Protein AF-A0A1G1C5P6-F1 (afdb_monomer)

Solvent-accessible surface area (backbone atoms only — not comparable to full-atom values): 66734 Å² total; per-residue (Å²): 137,84,88,81,88,84,90,76,92,69,56,68,65,59,55,48,50,51,55,52,65,64,66,59,91,81,88,76,82,67,42,72,49,73,50,59,59,62,65,49,85,81,45,75,54,51,42,38,51,69,53,84,15,24,36,21,50,72,82,32,62,38,66,50,17,32,40,46,58,83,49,36,78,94,44,70,68,44,43,50,50,40,38,73,39,43,38,32,29,39,50,41,81,46,70,48,58,63,30,58,76,69,71,51,58,66,70,58,53,54,52,51,49,57,41,37,76,52,35,24,28,36,29,39,22,52,23,69,67,45,69,44,34,61,59,54,43,71,83,37,68,84,37,44,22,11,19,70,84,71,42,72,30,86,87,68,36,60,35,75,74,33,63,69,59,50,52,54,49,44,52,35,44,32,52,54,26,53,72,46,50,78,41,36,43,48,48,28,34,32,47,39,79,54,61,65,59,56,51,68,44,58,52,33,71,69,45,42,52,50,49,37,50,54,51,36,66,74,47,72,35,60,69,51,40,19,66,67,54,74,54,81,56,90,48,68,87,63,54,68,80,73,79,61,95,56,83,26,47,57,42,34,51,48,32,51,49,53,34,48,46,47,54,51,39,50,30,52,54,40,52,38,30,40,75,50,20,72,40,42,41,35,31,35,38,49,43,69,72,45,43,81,65,26,38,51,62,72,84,60,44,68,82,45,36,49,32,46,28,34,72,38,66,44,71,84,38,51,54,58,41,47,48,41,22,39,45,14,63,70,68,28,29,24,8,38,31,31,28,50,21,48,45,70,30,59,60,45,55,54,48,47,41,34,69,46,22,36,46,26,40,44,22,31,36,16,51,38,5,17,80,87,40,79,88,45,35,17,26,15,28,50,83,58,84,49,44,71,42,45,57,44,27,52,44,49,29,32,56,51,35,39,59,69,67,57,35,57,59,50,42,69,34,41,69,54,82,40,43,33,34,38,44,40,24,63,50,14,37,38,59,38,32,81,65,30,38,59,52,47,54,39,21,46,50,50,48,43,45,30,64,22,48,41,61,39,65,25,30,91,88,63,39,79,69,60,78,70,33,52,30,38,38,41,19,27,39,22,19,23,40,45,73,69,57,54,51,51,53,51,51,33,45,74,73,69,30,29,39,38,40,28,63,53,42,51,49,16,29,69,35,57,40,77,51,65,60,85,81,48,66,75,60,67,32,49,52,76,71,40,87,35,43,41,38,25,51,83,92,43,77,32,66,40,47,91,87,14,54,36,20,38,33,69,80,58,96,89,46,45,72,61,25,27,35,68,53,55,96,93,51,92,65,66,46,34,27,19,36,35,28,79,95,69,36,31,38,42,37,16,39,62,64,4,49,52,60,39,47,87,55,43,58,69,45,51,57,45,60,77,70,44,96,63,82,84,72,80,73,73,88,72,87,34,72,78,73,67,90,85,67,48,83,68,51,51,57,50,52,52,49,43,49,53,34,48,49,53,53,46,46,56,56,47,53,58,38,44,78,71,77,46,72,37,54,52,43,67,44,95,58,74,60,67,49,37,55,39,51,50,52,30,38,36,96,49,28,39,40,38,40,39,30,42,62,39,56,34,88,81,35,54,62,71,54,79,80,71,57,61,82,82,63,81,59,74,68,51,59,90,60,41,38,43,66,39,65,56,43,31,39,39,32,60,51,60,93,75,44,64,95,63,61,48,34,32,38,55,51,56,48,42,77,57,89,62,14,31,35,14,54,58,44,80,44,73,67,49,79,53,73,60,88,94,47,39,34,39,35,38,63,42,64,70,40,52,41,62,53,42,34,37,39,24,56,55,44,73,65,45,44,5,25,28,30,63,44,31,59,48,48,44,39,39,74,38,48,37,39,35,34,40,34,35,34,32,78,58,69,47,69,42,36,34,32,52,47,65,78,64,68,72,70,64,76,73,53,73,48,78,51,76,36,50,43,58,35,78,48,76,51,79,43,80,44,63,39,39,64,80,48,72,62,42,79,39,43,37,28,27,34,36,47,43,97,88,72,45,76,42,57,18,55,70,43,62,36,31,34,42,59,81,59,46,78,48,53,37,58,90,72,30,46,45,48,70,30,83,72,86,55,69,37,70,48,32,44,35,39,31,44,86,55,87,75,36,34,33,45,38,33,43,29,60,41,71,35,82,68,42,48,42,83,52,38,61,47,76,47,73,34,85,63,61,51,61,50,68,49,70,34,45,27,37,66,52,94,77,73,58,44,76,44,59,25,27,40,35,39,36,36,40,38,34,51,84,90,22,72,38,78,44,79,48,75,42,69,31,32,45,36,29,45,44,34,68,49,80,46,76,42,67,51,78,61,96,70,92,56,96,67,65,50,78,42,42,24,47,34,40,35,32,82,47,32,31,40,36,34,40,45,51,105,79,36,35,50,62,40,35,35,51,40,57,52,32,62,73,79,76,50,94,80,65,73,44,48,24,39,43,46,46,68,43,84,88,43,52,34,26,80,75,46,73,48,77,54,99,60,30,19,28,42,32,29,39,33,40,45,87,83,68,48,72,31,37,38,40,36,36,39,36,59,94,40,65,42,43,38,36,40,33,48,39,85,45,92,53,60,45,59,75,95,51,28,48,39,41,44,27,44,32,59,54,38,96,87,57,52,77,46,33,35,35,38,39,36,29,70,94,44,75,42,77,38,53,64,92,48,79,67,50,74,38,38,64,90,44,39,53,48,60,46,37,35,41,30,29,64,83,78,32,33,26,40,37,41,36,54,46,56,80,21,56,47,32,40,38,42,44,68,64,99,76,38,38,35,47,31,42,28,41,35,34,86,37,48,48,48,66,30,38,39,37,38,35,66,50,82,45,62,76,75,54,50,59,65,51,44,55,60,49,64,77,60,58,133

Nearest PDB structures (foldseek):
  7p4l-assembly1_A  TM=2.542E-01  e=1.801E-04  metagenome
  7p4l-assembly1_C  TM=2.349E-01  e=2.189E-04  metagenome
  3pvm-assembly2_D  TM=1.755E-01  e=1.174E-05  Naja kaouthia
  7p4l-assembly1_B  TM=2.351E-01  e=1.801E-04  metagenome
  8ayh-assembly1_B  TM=1.623E-01  e=9.658E-06  Naja kaouthia

Structure (mmCIF, N/CA/C/O backbone):
data_AF-A0A1G1C5P6-F1
#
_entry.id   AF-A0A1G1C5P6-F1
#
loop_
_atom_site.group_PDB
_atom_site.id
_atom_site.type_symbol
_atom_site.label_atom_id
_atom_site.label_alt_id
_atom_site.label_comp_id
_atom_site.label_asym_id
_atom_site.label_entity_id
_atom_site.label_seq_id
_atom_site.pdbx_PDB_ins_code
_atom_site.Cartn_x
_atom_site.Cartn_y
_atom_site.Cartn_z
_atom_site.occupancy
_atom_site.B_iso_or_equiv
_atom_site.auth_seq_id
_atom_site.auth_comp_id
_atom_site.auth_asym_id
_atom_site.auth_atom_id
_atom_site.pdbx_PDB_model_num
ATOM 1 N N . MET A 1 1 ? -34.259 -22.266 -32.480 1.00 31.84 1 MET A N 1
ATOM 2 C CA . MET A 1 1 ? -35.676 -22.648 -32.682 1.00 31.84 1 MET A CA 1
ATOM 3 C C . MET A 1 1 ? -36.553 -21.542 -32.116 1.00 31.84 1 MET A C 1
ATOM 5 O O . MET A 1 1 ? -36.290 -21.105 -31.007 1.00 31.84 1 MET A O 1
ATOM 9 N N . LYS A 1 2 ? -37.512 -21.029 -32.895 1.00 40.72 2 LYS A N 1
ATOM 10 C CA . LYS A 1 2 ? -38.479 -20.007 -32.448 1.00 40.72 2 LYS A CA 1
ATOM 11 C C . LYS A 1 2 ? -39.647 -20.665 -31.706 1.00 40.72 2 LYS A C 1
ATOM 13 O O . LYS A 1 2 ? -40.030 -21.768 -32.091 1.00 40.72 2 LYS A O 1
ATOM 18 N N . PRO A 1 3 ? -40.347 -19.894 -30.862 1.00 43.19 3 PRO A N 1
ATOM 19 C CA . PRO A 1 3 ? -41.791 -19.818 -31.011 1.00 43.19 3 PRO A CA 1
ATOM 20 C C . PRO A 1 3 ? -42.273 -18.396 -31.316 1.00 43.19 3 PRO A C 1
ATOM 22 O O . PRO A 1 3 ? -41.646 -17.390 -30.988 1.00 43.19 3 PRO A O 1
ATOM 25 N N . LYS A 1 4 ? -43.384 -18.376 -32.052 1.00 48.78 4 LYS A N 1
ATOM 26 C CA . LYS A 1 4 ? -44.119 -17.240 -32.606 1.00 48.78 4 LYS A CA 1
ATOM 27 C C . LYS A 1 4 ? -45.301 -16.871 -31.694 1.00 48.78 4 LYS A C 1
ATOM 29 O O . LYS A 1 4 ? -45.971 -17.765 -31.199 1.00 48.78 4 LYS A O 1
ATOM 34 N N . ASN A 1 5 ? -45.612 -15.571 -31.707 1.00 49.47 5 ASN A N 1
ATOM 35 C CA . ASN A 1 5 ? -46.933 -14.927 -31.621 1.00 49.47 5 ASN A CA 1
ATOM 36 C C . ASN A 1 5 ? -47.697 -14.898 -30.283 1.00 49.47 5 ASN A C 1
ATOM 38 O O . ASN A 1 5 ? -48.315 -15.880 -29.898 1.00 49.47 5 ASN A O 1
ATOM 42 N N . ALA A 1 6 ? -47.859 -13.687 -29.739 1.00 34.88 6 ALA A N 1
ATOM 43 C CA . ALA A 1 6 ? -49.161 -13.011 -29.640 1.00 34.88 6 ALA A CA 1
ATOM 44 C C . ALA A 1 6 ? -48.934 -11.508 -29.399 1.00 34.88 6 ALA A C 1
ATOM 46 O O . ALA A 1 6 ? -48.131 -11.122 -28.554 1.00 34.88 6 ALA A O 1
ATOM 47 N N . GLY A 1 7 ? -49.591 -10.666 -30.197 1.00 35.81 7 GLY A N 1
ATOM 48 C CA . GLY A 1 7 ? -49.490 -9.214 -30.110 1.00 35.81 7 GLY A CA 1
ATOM 49 C C . GLY A 1 7 ? -50.412 -8.628 -29.045 1.00 35.81 7 GLY A C 1
ATOM 50 O O . GLY A 1 7 ? -51.562 -9.037 -28.922 1.00 35.81 7 GLY A O 1
ATOM 51 N N . LEU A 1 8 ? -49.912 -7.608 -28.354 1.00 35.44 8 LEU A N 1
ATOM 52 C CA . LEU A 1 8 ? -50.700 -6.563 -27.711 1.00 35.44 8 LEU A CA 1
ATOM 53 C C . LEU A 1 8 ? -49.978 -5.243 -27.988 1.00 35.44 8 LEU A C 1
ATOM 55 O O . LEU A 1 8 ? -48.808 -5.072 -27.648 1.00 35.44 8 LEU A O 1
ATOM 59 N N . GLY A 1 9 ? -50.658 -4.358 -28.713 1.00 43.28 9 GLY A N 1
ATOM 60 C CA . GLY A 1 9 ? -50.133 -3.064 -29.121 1.00 43.28 9 GLY A CA 1
ATOM 61 C C . GLY A 1 9 ? -49.987 -2.129 -27.927 1.00 43.28 9 GLY A C 1
ATOM 62 O O . GLY A 1 9 ? -50.977 -1.634 -27.400 1.00 43.28 9 GLY A O 1
ATOM 63 N N . LEU A 1 10 ? -48.743 -1.843 -27.557 1.00 35.47 10 LEU A N 1
ATOM 64 C CA . LEU A 1 10 ? -48.368 -0.618 -26.863 1.00 35.47 10 LEU A CA 1
ATOM 65 C C . LEU A 1 10 ? -47.739 0.307 -27.902 1.00 35.47 10 LEU A C 1
ATOM 67 O O . LEU A 1 10 ? -46.839 -0.100 -28.640 1.00 35.47 10 LEU A O 1
ATOM 71 N N . SER A 1 11 ? -48.255 1.532 -28.013 1.00 45.22 11 SER A N 1
ATOM 72 C CA . SER A 1 11 ? -47.721 2.515 -28.952 1.00 45.22 11 SER A CA 1
ATOM 73 C C . SER A 1 11 ? -46.235 2.730 -28.657 1.00 45.22 11 SER A C 1
ATOM 75 O O . SER A 1 11 ? -45.830 2.900 -27.504 1.00 45.22 11 SER A O 1
ATOM 77 N N . ALA A 1 12 ? -45.410 2.732 -29.706 1.00 43.66 12 ALA A N 1
ATOM 78 C CA . ALA A 1 12 ? -43.972 2.954 -29.586 1.00 43.66 12 ALA A CA 1
ATOM 79 C C . ALA A 1 12 ? -43.649 4.261 -28.840 1.00 43.66 12 ALA A C 1
ATOM 81 O O . ALA A 1 12 ? -42.602 4.349 -28.222 1.00 43.66 12 ALA A O 1
ATOM 82 N N . VAL A 1 13 ? -44.569 5.233 -28.818 1.00 46.94 13 VAL A N 1
ATOM 83 C CA . VAL A 1 13 ? -44.444 6.500 -28.083 1.00 46.94 13 VAL A CA 1
ATOM 84 C C . VAL A 1 13 ? -44.625 6.326 -26.568 1.00 46.94 13 VAL A C 1
ATOM 86 O O . VAL A 1 13 ? -43.907 6.971 -25.814 1.00 46.94 13 VAL A O 1
ATOM 89 N N . ALA A 1 14 ? -45.498 5.426 -26.099 1.00 48.53 14 ALA A N 1
ATOM 90 C CA . ALA A 1 14 ? -45.617 5.114 -24.670 1.00 48.53 14 ALA A CA 1
ATOM 91 C C . ALA A 1 14 ? -44.413 4.303 -24.170 1.00 48.53 14 ALA A C 1
ATOM 93 O O . ALA A 1 14 ? -43.923 4.553 -23.073 1.00 48.53 14 ALA A O 1
ATOM 94 N N . LEU A 1 15 ? -43.878 3.399 -25.003 1.00 47.44 15 LEU A N 1
ATOM 95 C CA . LEU A 1 15 ? -42.649 2.669 -24.690 1.00 47.44 15 LEU A CA 1
ATOM 96 C C . LEU A 1 15 ? -41.416 3.584 -24.751 1.00 47.44 15 LEU A C 1
ATOM 98 O O . LEU A 1 15 ? -40.534 3.431 -23.920 1.00 47.44 15 LEU A O 1
ATOM 102 N N . LEU A 1 16 ? -41.362 4.567 -25.663 1.00 41.38 16 LEU A N 1
ATOM 103 C CA . LEU A 1 16 ? -40.288 5.569 -25.707 1.00 41.38 16 LEU A CA 1
ATOM 104 C C . LEU A 1 16 ? -40.400 6.580 -24.559 1.00 41.38 16 LEU A C 1
ATOM 106 O O . LEU A 1 16 ? -39.375 6.992 -24.039 1.00 41.38 16 LEU A O 1
ATOM 110 N N . ALA A 1 17 ? -41.609 6.947 -24.122 1.00 40.75 17 ALA A N 1
ATOM 111 C CA . ALA A 1 17 ? -41.813 7.800 -22.951 1.00 40.75 17 ALA A CA 1
ATOM 112 C C . ALA A 1 17 ? -41.510 7.056 -21.639 1.00 40.75 17 ALA A C 1
ATOM 114 O O . ALA A 1 17 ? -40.898 7.645 -20.758 1.00 40.75 17 ALA A O 1
ATOM 115 N N . MET A 1 18 ? -41.822 5.757 -21.527 1.00 40.06 18 MET A N 1
ATOM 116 C CA . MET A 1 18 ? -41.350 4.915 -20.416 1.00 40.06 18 MET A CA 1
ATOM 117 C C . MET A 1 18 ? -39.839 4.654 -20.492 1.00 40.06 18 MET A C 1
ATOM 119 O O . MET A 1 18 ? -39.171 4.717 -19.472 1.00 40.06 18 MET A O 1
ATOM 123 N N . LEU A 1 19 ? -39.259 4.436 -21.677 1.00 39.12 19 LEU A N 1
ATOM 124 C CA . LEU A 1 19 ? -37.811 4.240 -21.843 1.00 39.12 19 LEU A CA 1
ATOM 125 C C . LEU A 1 19 ? -37.006 5.538 -21.704 1.00 39.12 19 LEU A C 1
ATOM 127 O O . LEU A 1 19 ? -35.823 5.456 -21.390 1.00 39.12 19 LEU A O 1
ATOM 131 N N . MET A 1 20 ? -37.609 6.714 -21.911 1.00 36.97 20 MET A N 1
ATOM 132 C CA . MET A 1 20 ? -36.969 8.012 -21.664 1.00 36.97 20 MET A CA 1
ATOM 133 C C . MET A 1 20 ? -37.225 8.538 -20.246 1.00 36.97 20 MET A C 1
ATOM 135 O O . MET A 1 20 ? -36.315 9.127 -19.674 1.00 36.97 20 MET A O 1
ATOM 139 N N . ALA A 1 21 ? -38.372 8.242 -19.623 1.00 32.19 21 ALA A N 1
ATOM 140 C CA . ALA A 1 21 ? -38.602 8.514 -18.198 1.00 32.19 21 ALA A CA 1
ATOM 141 C C . ALA A 1 21 ? -37.854 7.536 -17.266 1.00 32.19 21 ALA A C 1
ATOM 143 O O . ALA A 1 21 ? -37.661 7.844 -16.099 1.00 32.19 21 ALA A O 1
ATOM 144 N N . VAL A 1 22 ? -37.374 6.395 -17.782 1.00 33.56 22 VAL A N 1
ATOM 145 C CA . VAL A 1 22 ? -36.497 5.441 -17.066 1.00 33.56 22 VAL A CA 1
ATOM 146 C C . VAL A 1 22 ? -35.015 5.594 -17.476 1.00 33.56 22 VAL A C 1
ATOM 148 O O . VAL A 1 22 ? -34.148 4.878 -16.982 1.00 33.56 22 VAL A O 1
ATOM 151 N N . ARG A 1 23 ? -34.666 6.562 -18.343 1.00 34.47 23 ARG A N 1
ATOM 152 C CA . ARG A 1 23 ? -33.266 6.850 -18.741 1.00 34.47 23 ARG A CA 1
ATOM 153 C C . ARG A 1 23 ? -32.681 8.160 -18.212 1.00 34.47 23 ARG A C 1
ATOM 155 O O . ARG A 1 23 ? -31.549 8.489 -18.557 1.00 34.47 23 ARG A O 1
ATOM 162 N N . GLY A 1 24 ? -33.380 8.854 -17.324 1.00 32.56 24 GLY A N 1
ATOM 163 C CA . GLY A 1 24 ? -32.804 9.905 -16.488 1.00 32.56 24 GLY A CA 1
ATOM 164 C C . GLY A 1 24 ? -33.098 9.584 -15.029 1.00 32.56 24 GLY A C 1
ATOM 165 O O . GLY A 1 24 ? -34.259 9.606 -14.651 1.00 32.56 24 GLY A O 1
ATOM 166 N N . ALA A 1 25 ? -32.060 9.276 -14.248 1.00 31.34 25 ALA A N 1
ATOM 167 C CA . ALA A 1 25 ? -32.104 8.996 -12.805 1.00 31.34 25 ALA A CA 1
ATOM 168 C C . ALA A 1 25 ? -32.734 7.651 -12.363 1.00 31.34 25 ALA A C 1
ATOM 170 O O . ALA A 1 25 ? -33.784 7.638 -11.737 1.00 31.34 25 ALA A O 1
ATOM 171 N N . ALA A 1 26 ? -32.067 6.515 -12.631 1.00 32.56 26 ALA A N 1
ATOM 172 C CA . ALA A 1 26 ? -32.299 5.257 -11.883 1.00 32.56 26 ALA A CA 1
ATOM 173 C C . ALA A 1 26 ? -31.182 4.189 -12.026 1.00 32.56 26 ALA A C 1
ATOM 175 O O . ALA A 1 26 ? -31.441 3.000 -11.863 1.00 32.56 26 ALA A O 1
ATOM 176 N N . VAL A 1 27 ? -29.938 4.556 -12.364 1.00 35.34 27 VAL A N 1
ATOM 177 C CA . VAL A 1 27 ? -28.825 3.581 -12.451 1.00 35.34 27 VAL A CA 1
ATOM 178 C C . VAL A 1 27 ? -27.612 4.110 -11.692 1.00 35.34 27 VAL A C 1
ATOM 180 O O . VAL A 1 27 ? -26.672 4.603 -12.302 1.00 35.34 27 VAL A O 1
ATOM 183 N N . ALA A 1 28 ? -27.666 4.062 -10.360 1.00 37.28 28 ALA A N 1
ATOM 184 C CA . ALA A 1 28 ? -26.505 4.183 -9.470 1.00 37.28 28 ALA A CA 1
ATOM 185 C C . ALA A 1 28 ? -26.954 3.953 -8.019 1.00 37.28 28 ALA A C 1
ATOM 187 O O . ALA A 1 28 ? -27.141 4.933 -7.297 1.00 37.28 28 ALA A O 1
ATOM 188 N N . GLN A 1 29 ? -27.202 2.710 -7.579 1.00 43.72 29 GLN A N 1
ATOM 189 C CA . GLN A 1 29 ? -27.644 2.563 -6.184 1.00 43.72 29 GLN A CA 1
ATOM 190 C C . GLN A 1 29 ? -27.465 1.247 -5.430 1.00 43.72 29 GLN A C 1
ATOM 192 O O . GLN A 1 29 ? -28.000 1.139 -4.335 1.00 43.72 29 GLN A O 1
ATOM 197 N N . GLU A 1 30 ? -26.698 0.261 -5.895 1.00 38.53 30 GLU A N 1
ATOM 198 C CA . GLU A 1 30 ? -26.716 -1.039 -5.190 1.00 38.53 30 GLU A CA 1
ATOM 199 C C . GLU A 1 30 ? -25.355 -1.736 -5.023 1.00 38.53 30 GLU A C 1
ATOM 201 O O . GLU A 1 30 ? -25.310 -2.938 -4.765 1.00 38.53 30 GLU A O 1
ATOM 206 N N . SER A 1 31 ? -24.228 -1.029 -5.136 1.00 40.78 31 SER A N 1
ATOM 207 C CA . SER A 1 31 ? -22.908 -1.637 -4.890 1.00 40.78 31 SER A CA 1
ATOM 208 C C . SER A 1 31 ? -22.544 -1.751 -3.409 1.00 40.78 31 SER A C 1
ATOM 210 O O . SER A 1 31 ? -21.920 -2.725 -2.994 1.00 40.78 31 SER A O 1
ATOM 212 N N . TRP A 1 32 ? -22.935 -0.769 -2.591 1.00 40.09 32 TRP A N 1
ATOM 213 C CA . TRP A 1 32 ? -22.491 -0.691 -1.198 1.00 40.09 32 TRP A CA 1
ATOM 214 C C . TRP A 1 32 ? -23.128 -1.772 -0.310 1.00 40.09 32 TRP A C 1
ATOM 216 O O . TRP A 1 32 ? -22.436 -2.369 0.516 1.00 40.09 32 TRP A O 1
ATOM 226 N N . GLN A 1 33 ? -24.409 -2.090 -0.529 1.00 39.81 33 GLN A N 1
ATOM 227 C CA . GLN A 1 33 ? -25.093 -3.173 0.188 1.00 39.81 33 GLN A CA 1
ATOM 228 C C . GLN A 1 33 ? -24.538 -4.554 -0.189 1.00 39.81 33 GLN A C 1
ATOM 230 O O . GLN A 1 33 ? -24.415 -5.403 0.681 1.00 39.81 33 GLN A O 1
ATOM 235 N N . ALA A 1 34 ? -24.059 -4.772 -1.418 1.00 37.72 34 ALA A N 1
ATOM 236 C CA . ALA A 1 34 ? -23.486 -6.064 -1.819 1.00 37.72 34 ALA A CA 1
ATOM 237 C C . ALA A 1 34 ? -22.189 -6.449 -1.065 1.00 37.72 34 ALA A C 1
ATOM 239 O O . ALA A 1 34 ? -21.793 -7.613 -1.084 1.00 37.72 34 ALA A O 1
ATOM 240 N N . GLY A 1 35 ? -21.519 -5.489 -0.411 1.00 40.28 35 GLY A N 1
ATOM 241 C CA . GLY A 1 35 ? -20.328 -5.737 0.409 1.00 40.28 35 GLY A CA 1
ATOM 242 C C . GLY A 1 35 ? -20.582 -5.866 1.916 1.00 40.28 35 GLY A C 1
ATOM 243 O O . GLY A 1 35 ? -19.653 -6.205 2.638 1.00 40.28 35 GLY A O 1
ATOM 244 N N . ARG A 1 36 ? -21.789 -5.567 2.427 1.00 44.44 36 ARG A N 1
ATOM 245 C CA . ARG A 1 36 ? -22.094 -5.648 3.876 1.00 44.44 36 ARG A CA 1
ATOM 246 C C . ARG A 1 36 ? -23.468 -6.215 4.230 1.00 44.44 36 ARG A C 1
ATOM 248 O O . ARG A 1 36 ? -23.586 -6.808 5.302 1.00 44.44 36 ARG A O 1
ATOM 255 N N . ASP A 1 37 ? -24.470 -6.101 3.360 1.00 43.47 37 ASP A N 1
ATOM 256 C CA . ASP A 1 37 ? -25.746 -6.808 3.505 1.00 43.47 37 ASP A CA 1
ATOM 257 C C . ASP A 1 37 ? -25.516 -8.266 3.106 1.00 43.47 37 ASP A C 1
ATOM 259 O O . ASP A 1 37 ? -25.774 -8.725 1.994 1.00 43.47 37 ASP A O 1
ATOM 263 N N . ASN A 1 38 ? -24.943 -8.991 4.060 1.00 43.72 38 ASN A N 1
ATOM 264 C CA . ASN A 1 38 ? -24.496 -10.372 3.979 1.00 43.72 38 ASN A CA 1
ATOM 265 C C . ASN A 1 38 ? -25.665 -11.376 3.946 1.00 43.72 38 ASN A C 1
ATOM 267 O O . ASN A 1 38 ? -25.623 -12.429 4.578 1.00 43.72 38 ASN A O 1
ATOM 271 N N . ALA A 1 39 ? -26.682 -11.116 3.122 1.00 35.34 39 ALA A N 1
ATOM 272 C CA . ALA A 1 39 ? -27.484 -12.202 2.563 1.00 35.34 39 ALA A CA 1
ATOM 273 C C . ALA A 1 39 ? -26.606 -13.169 1.721 1.00 35.34 39 ALA A C 1
ATOM 275 O O . ALA A 1 39 ? -27.003 -14.303 1.463 1.00 35.34 39 ALA A O 1
ATOM 276 N N . VAL A 1 40 ? -25.380 -12.754 1.359 1.00 46.91 40 VAL A N 1
ATOM 277 C CA . VAL A 1 40 ? -24.376 -13.498 0.575 1.00 46.91 40 VAL A CA 1
ATOM 278 C C . VAL A 1 40 ? -23.874 -14.779 1.262 1.00 46.91 40 VAL A C 1
ATOM 280 O O . VAL A 1 40 ? -23.535 -15.731 0.570 1.00 46.91 40 VAL A O 1
ATOM 283 N N . LEU A 1 41 ? -23.908 -14.888 2.597 1.00 47.50 41 LEU A N 1
ATOM 284 C CA . LEU A 1 41 ? -23.420 -16.097 3.294 1.00 47.50 41 LEU A CA 1
ATOM 285 C C . LEU A 1 41 ? -24.328 -17.327 3.144 1.00 47.50 41 LEU A C 1
ATOM 287 O O . LEU A 1 41 ? -23.949 -18.425 3.537 1.00 47.50 41 LEU A O 1
ATOM 291 N N . THR A 1 42 ? -25.521 -17.148 2.575 1.00 46.66 42 THR A N 1
ATOM 292 C CA . THR A 1 42 ? -26.469 -18.235 2.265 1.00 46.66 42 THR A CA 1
ATOM 293 C C . THR A 1 42 ? -27.017 -18.149 0.835 1.00 46.66 42 THR A C 1
ATOM 295 O O . THR A 1 42 ? -27.896 -18.924 0.459 1.00 46.66 42 THR A O 1
ATOM 298 N N . GLY A 1 43 ? -26.521 -17.189 0.046 1.00 56.56 43 GLY A N 1
ATOM 299 C CA . GLY A 1 43 ? -26.954 -16.917 -1.322 1.00 56.56 43 GLY A CA 1
ATOM 300 C C . GLY A 1 43 ? -26.122 -17.657 -2.377 1.00 56.56 43 GLY A C 1
ATOM 301 O O . GLY A 1 43 ? -25.142 -18.320 -2.043 1.00 56.56 43 GLY A O 1
ATOM 302 N N . PRO A 1 44 ? -26.506 -17.560 -3.663 1.00 61.50 44 PRO A N 1
ATOM 303 C CA . PRO A 1 44 ? -25.730 -18.130 -4.763 1.00 61.50 44 PRO A CA 1
ATOM 304 C C . PRO A 1 44 ? -24.337 -17.479 -4.881 1.00 61.50 44 PRO A C 1
ATOM 306 O O . PRO A 1 44 ? -24.155 -16.359 -4.391 1.00 61.50 44 PRO A O 1
ATOM 309 N N . PRO A 1 45 ? -23.379 -18.134 -5.569 1.00 76.00 45 PRO A N 1
ATOM 310 C CA . PRO A 1 45 ? -22.043 -17.597 -5.788 1.00 76.00 45 PRO A CA 1
ATOM 311 C C . PRO A 1 45 ? -22.041 -16.167 -6.329 1.00 76.00 45 PRO A C 1
ATOM 313 O O . PRO A 1 45 ? -22.777 -15.849 -7.268 1.00 76.00 45 PRO A O 1
ATOM 316 N N . THR A 1 46 ? -21.204 -15.300 -5.754 1.00 80.12 46 THR A N 1
ATOM 317 C CA . THR A 1 46 ? -21.023 -13.943 -6.275 1.00 80.12 46 THR A CA 1
ATOM 318 C C . THR A 1 46 ? -20.258 -14.010 -7.588 1.00 80.12 46 THR A C 1
ATOM 320 O O . THR A 1 46 ? -19.137 -14.505 -7.646 1.00 80.12 46 THR A O 1
ATOM 323 N N . LEU A 1 47 ? -20.849 -13.477 -8.655 1.00 88.06 47 LEU A N 1
ATOM 324 C CA . LEU A 1 47 ? -20.232 -13.474 -9.974 1.00 88.06 47 LEU A CA 1
ATOM 325 C C . LEU A 1 47 ? -19.355 -12.236 -10.129 1.00 88.06 47 LEU A C 1
ATOM 327 O O . LEU A 1 47 ? -19.865 -11.123 -10.318 1.00 88.06 47 LEU A O 1
ATOM 331 N N . PHE A 1 48 ? -18.039 -12.431 -10.081 1.00 92.56 48 PHE A N 1
ATOM 332 C CA . PHE A 1 48 ? -17.083 -11.366 -10.342 1.00 92.56 48 PHE A CA 1
ATOM 333 C C . PHE A 1 48 ? -16.716 -11.285 -11.824 1.00 92.56 48 PHE A C 1
ATOM 335 O O . PHE A 1 48 ? -16.589 -12.279 -12.536 1.00 92.56 48 PHE A O 1
ATOM 342 N N . SER A 1 49 ? -16.575 -10.060 -12.323 1.00 93.00 49 SER A N 1
ATOM 343 C CA . SER A 1 49 ? -16.120 -9.786 -13.688 1.00 93.00 49 SER A CA 1
ATOM 344 C C . SER A 1 49 ? -15.459 -8.413 -13.773 1.00 93.00 49 SER A C 1
ATOM 346 O O . SER A 1 49 ? -15.429 -7.658 -12.802 1.00 93.00 49 SER A O 1
ATOM 348 N N . THR A 1 50 ? -14.921 -8.072 -14.941 1.00 93.12 50 THR A N 1
ATOM 349 C CA . THR A 1 50 ? -14.303 -6.766 -15.196 1.00 93.12 50 THR A CA 1
ATOM 350 C C . THR A 1 50 ? -14.875 -6.146 -16.461 1.00 93.12 50 THR A C 1
ATOM 352 O O . THR A 1 50 ? -15.018 -6.848 -17.464 1.00 93.12 50 THR A O 1
ATOM 355 N N . ARG A 1 51 ? -15.143 -4.838 -16.456 1.00 90.06 51 ARG A N 1
ATOM 356 C CA . ARG A 1 51 ? -15.555 -4.090 -17.652 1.00 90.06 51 ARG A CA 1
ATOM 357 C C . ARG A 1 51 ? -15.080 -2.644 -17.571 1.00 90.06 51 ARG A C 1
ATOM 359 O O . ARG A 1 51 ? -15.320 -1.988 -16.566 1.00 90.06 51 ARG A O 1
ATOM 366 N N . ASP A 1 52 ? -14.458 -2.149 -18.640 1.00 88.19 52 ASP A N 1
ATOM 367 C CA . ASP A 1 52 ? -14.047 -0.745 -18.799 1.00 88.19 52 ASP A CA 1
ATOM 368 C C . ASP A 1 52 ? -13.232 -0.185 -17.613 1.00 88.19 52 ASP A C 1
ATOM 370 O O . ASP A 1 52 ? -13.418 0.954 -17.184 1.00 88.19 52 ASP A O 1
ATOM 374 N N . GLY A 1 53 ? -12.322 -0.997 -17.067 1.00 88.81 53 GLY A N 1
ATOM 375 C CA . GLY A 1 53 ? -11.476 -0.634 -15.927 1.00 88.81 53 GLY A CA 1
ATOM 376 C C . GLY A 1 53 ? -12.152 -0.770 -14.560 1.00 88.81 53 GLY A C 1
ATOM 377 O O . GLY A 1 53 ? -11.556 -0.400 -13.556 1.00 88.81 53 GLY A O 1
ATOM 378 N N . VAL A 1 54 ? -13.374 -1.306 -14.502 1.00 90.62 54 VAL A N 1
ATOM 379 C CA . VAL A 1 54 ? -14.168 -1.443 -13.274 1.00 90.62 54 VAL A CA 1
ATOM 380 C C . VAL A 1 54 ? -14.349 -2.917 -12.926 1.00 90.62 54 VAL A C 1
ATOM 382 O O . VAL A 1 54 ? -14.595 -3.748 -13.804 1.00 90.62 54 VAL A O 1
ATOM 385 N N . ILE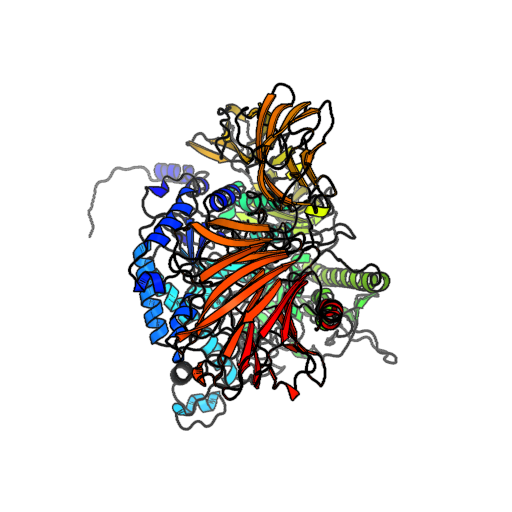 A 1 55 ? -14.229 -3.245 -11.639 1.00 92.62 55 ILE A N 1
ATOM 386 C CA . ILE A 1 55 ? -14.574 -4.567 -11.106 1.00 92.62 55 ILE A CA 1
ATOM 387 C C . ILE A 1 55 ? -16.086 -4.600 -10.909 1.00 92.62 55 ILE A C 1
ATOM 389 O O . ILE A 1 55 ? -16.664 -3.633 -10.418 1.00 92.62 55 ILE A O 1
ATOM 393 N N . LEU A 1 56 ? -16.735 -5.692 -11.293 1.00 92.12 56 LEU A N 1
ATOM 394 C CA . LEU A 1 56 ? -18.166 -5.878 -11.113 1.00 92.12 56 LEU A CA 1
ATOM 395 C C . LEU A 1 56 ? -18.428 -7.084 -10.214 1.00 92.12 56 LEU A C 1
ATOM 397 O O . LEU A 1 56 ? -17.906 -8.160 -10.491 1.00 92.12 56 LEU A O 1
ATOM 401 N N . ALA A 1 57 ? -19.281 -6.918 -9.208 1.00 89.94 57 ALA A N 1
ATOM 402 C CA . ALA A 1 57 ? -19.872 -8.002 -8.429 1.00 89.94 57 ALA A CA 1
ATOM 403 C C . ALA A 1 57 ? -21.355 -8.098 -8.802 1.00 89.94 57 ALA A C 1
ATOM 405 O O . ALA A 1 57 ? -22.100 -7.124 -8.665 1.00 89.94 57 ALA A O 1
ATOM 406 N N . ASN A 1 58 ? -21.785 -9.238 -9.347 1.00 89.00 58 ASN A N 1
ATOM 407 C CA . ASN A 1 58 ? -23.149 -9.441 -9.854 1.00 89.00 58 ASN A CA 1
ATOM 408 C C . ASN A 1 58 ? -23.600 -8.332 -10.832 1.00 89.00 58 ASN A C 1
ATOM 410 O O . ASN A 1 58 ? -24.736 -7.860 -10.802 1.00 89.00 58 ASN A O 1
ATOM 414 N N . GLY A 1 59 ? -22.676 -7.875 -11.686 1.00 89.06 59 GLY A N 1
ATOM 415 C CA . GLY A 1 59 ? -22.914 -6.830 -12.688 1.00 89.06 59 GLY A CA 1
ATOM 416 C C . GLY A 1 59 ? -22.907 -5.388 -12.162 1.00 89.06 59 GLY A C 1
ATOM 417 O O . GLY A 1 59 ? -23.027 -4.462 -12.968 1.00 89.06 59 GLY A O 1
ATOM 418 N N . LYS A 1 60 ? -22.732 -5.176 -10.852 1.00 87.50 60 LYS A N 1
ATOM 419 C CA . LYS A 1 60 ? -22.671 -3.848 -10.221 1.00 87.50 60 LYS A CA 1
ATOM 420 C C . LYS A 1 60 ? -21.226 -3.452 -9.928 1.00 87.50 60 LYS A C 1
ATOM 422 O O . LYS A 1 60 ? -20.450 -4.343 -9.591 1.00 87.50 60 LYS A O 1
ATOM 427 N N . PRO A 1 61 ? -20.852 -2.161 -10.028 1.00 89.88 61 PRO A N 1
ATOM 428 C CA . PRO A 1 61 ? -19.522 -1.696 -9.643 1.00 89.88 61 PRO A CA 1
ATOM 429 C C . PRO A 1 61 ? -19.129 -2.212 -8.260 1.00 89.88 61 PRO A C 1
ATOM 431 O O . PRO A 1 61 ? -19.920 -2.158 -7.328 1.00 89.88 61 PRO A O 1
ATOM 434 N N . PHE A 1 62 ? -17.919 -2.730 -8.134 1.00 89.38 62 PHE A N 1
ATOM 435 C CA . PHE A 1 62 ? -17.377 -3.265 -6.898 1.00 89.38 62 PHE A CA 1
ATOM 436 C C . PHE A 1 62 ? -16.065 -2.561 -6.588 1.00 89.38 62 PHE A C 1
ATOM 438 O O . PHE A 1 62 ? -15.203 -2.406 -7.454 1.00 89.38 62 PHE A O 1
ATOM 445 N N . MET A 1 63 ? -15.918 -2.141 -5.337 1.00 89.69 63 MET A N 1
ATOM 446 C CA . MET A 1 63 ? -14.661 -1.611 -4.840 1.00 89.69 63 MET A CA 1
ATOM 447 C C . MET A 1 63 ? -13.881 -2.719 -4.142 1.00 89.69 63 MET A C 1
ATOM 449 O O . MET A 1 63 ? -14.349 -3.310 -3.170 1.00 89.69 63 MET A O 1
ATOM 453 N N . LEU A 1 64 ? -12.652 -2.929 -4.589 1.00 91.19 64 LEU A N 1
ATOM 454 C CA . LEU A 1 64 ? -11.685 -3.787 -3.941 1.00 91.19 64 LEU A CA 1
ATOM 455 C C . LEU A 1 64 ? -10.801 -2.958 -2.995 1.00 91.19 64 LEU A C 1
ATOM 457 O O . LEU A 1 64 ? -9.875 -2.265 -3.414 1.00 91.19 64 LEU A O 1
ATOM 461 N N . ASN A 1 65 ? -11.087 -3.062 -1.701 1.00 92.06 65 ASN A N 1
ATOM 462 C CA . ASN A 1 65 ? -10.183 -2.690 -0.623 1.00 92.06 65 ASN A CA 1
ATOM 463 C C . ASN A 1 65 ? -9.664 -3.996 -0.025 1.00 92.06 65 ASN A C 1
ATOM 465 O O . ASN A 1 65 ? -10.339 -4.612 0.805 1.00 92.06 65 ASN A O 1
ATOM 469 N N . LEU A 1 66 ? -8.503 -4.435 -0.505 1.00 92.56 66 LEU A N 1
ATOM 470 C CA . LEU A 1 66 ? -7.874 -5.696 -0.118 1.00 92.56 66 LEU A CA 1
ATOM 471 C C . LEU A 1 66 ? -6.828 -5.445 0.970 1.00 92.56 66 LEU A C 1
ATOM 473 O O . LEU A 1 66 ? -5.953 -4.601 0.784 1.00 92.56 66 LEU A O 1
ATOM 477 N N . ASP A 1 67 ? -6.877 -6.163 2.087 1.00 91.81 67 ASP A N 1
ATOM 478 C CA . ASP A 1 67 ? -5.706 -6.221 2.961 1.00 91.81 67 ASP A CA 1
ATOM 479 C C . ASP A 1 67 ? -4.747 -7.314 2.497 1.00 91.81 67 ASP A C 1
ATOM 481 O O . ASP A 1 67 ? -5.164 -8.351 1.988 1.00 91.81 67 ASP A O 1
ATOM 485 N N . PHE A 1 68 ? -3.462 -7.055 2.690 1.00 86.94 68 PHE A N 1
ATOM 486 C CA . PHE A 1 68 ? -2.358 -7.953 2.411 1.00 86.94 68 PHE A CA 1
ATOM 487 C C . PHE A 1 68 ? -1.559 -8.128 3.705 1.00 86.94 68 PHE A C 1
ATOM 489 O O . PHE A 1 68 ? -0.620 -7.376 3.977 1.00 86.94 68 PHE A O 1
ATOM 496 N N . THR A 1 69 ? -1.998 -9.046 4.566 1.00 83.31 69 THR A N 1
ATOM 497 C CA . THR A 1 69 ? -1.518 -9.139 5.952 1.00 83.31 69 THR A CA 1
ATOM 498 C C . THR A 1 69 ? -0.686 -10.393 6.185 1.00 83.31 69 THR A C 1
ATOM 500 O O . THR A 1 69 ? -1.191 -11.506 6.122 1.00 83.31 69 THR A O 1
ATOM 503 N N . TRP A 1 70 ? 0.583 -10.204 6.551 1.00 76.19 70 TRP A N 1
ATOM 504 C CA . TRP A 1 70 ? 1.465 -11.273 7.048 1.00 76.19 70 TRP A CA 1
ATOM 505 C C . TRP A 1 70 ? 2.093 -10.955 8.416 1.00 76.19 70 TRP A C 1
ATOM 507 O O . TRP A 1 70 ? 2.781 -11.798 8.986 1.00 76.19 70 TRP A O 1
ATOM 517 N N . SER A 1 71 ? 1.920 -9.730 8.936 1.00 69.69 71 SER A N 1
ATOM 518 C CA . SER A 1 71 ? 2.546 -9.262 10.189 1.00 69.69 71 SER A CA 1
ATOM 519 C C . SER A 1 71 ? 1.569 -9.014 11.341 1.00 69.69 71 SER A C 1
ATOM 521 O O . SER A 1 71 ? 1.968 -8.474 12.373 1.00 69.69 71 SER A O 1
ATOM 523 N N . ALA A 1 72 ? 0.304 -9.391 11.172 1.00 71.38 72 ALA A N 1
ATOM 524 C CA . ALA A 1 72 ? -0.692 -9.403 12.236 1.00 71.38 72 ALA A CA 1
ATOM 525 C C . ALA A 1 72 ? -1.315 -10.805 12.330 1.00 71.38 72 ALA A C 1
ATOM 527 O O . ALA A 1 72 ? -1.326 -11.524 11.324 1.00 71.38 72 ALA A O 1
ATOM 528 N N . PRO A 1 73 ? -1.837 -11.201 13.503 1.00 79.62 73 PRO A N 1
ATOM 529 C CA . PRO A 1 73 ? -2.680 -12.382 13.613 1.00 79.62 73 PRO A CA 1
ATOM 530 C C . PRO A 1 73 ? -3.861 -12.275 12.645 1.00 79.62 73 PRO A C 1
ATOM 532 O O . PRO A 1 73 ? -4.561 -11.266 12.618 1.00 79.62 73 PRO A O 1
ATOM 535 N N . THR A 1 74 ? -4.090 -13.308 11.841 1.00 83.38 74 THR A N 1
ATOM 536 C CA . THR A 1 74 ? -5.285 -13.421 10.998 1.00 83.38 74 THR A CA 1
ATOM 537 C C . THR A 1 74 ? -6.383 -14.096 11.811 1.00 83.38 74 THR A C 1
ATOM 539 O O . THR A 1 74 ? -6.589 -15.306 11.721 1.00 83.38 74 THR A O 1
ATOM 542 N N . ASP A 1 75 ? -7.018 -13.316 12.681 1.00 85.75 75 ASP A N 1
ATOM 543 C CA . ASP A 1 75 ? -8.078 -13.754 13.583 1.00 85.75 75 ASP A CA 1
ATOM 544 C C . ASP A 1 75 ? -9.357 -12.916 13.420 1.00 85.75 75 ASP A C 1
ATOM 546 O O . ASP A 1 75 ? -9.454 -11.991 12.612 1.00 85.75 75 ASP A O 1
ATOM 550 N N . ASP A 1 76 ? -10.383 -13.265 14.190 1.00 84.62 76 ASP A N 1
ATOM 551 C CA . ASP A 1 76 ? -11.681 -12.594 14.149 1.00 84.62 76 ASP A CA 1
ATOM 552 C C . ASP A 1 76 ? -11.599 -11.097 14.505 1.00 84.62 76 ASP A C 1
ATOM 554 O O . ASP A 1 76 ? -12.330 -10.274 13.941 1.00 84.62 76 ASP A O 1
ATOM 558 N N . ASP A 1 77 ? -10.677 -10.730 15.398 1.00 84.31 77 ASP A N 1
ATOM 559 C CA . ASP A 1 77 ? -10.447 -9.347 15.798 1.00 84.31 77 ASP A CA 1
ATOM 560 C C . ASP A 1 77 ? -9.826 -8.539 14.652 1.00 84.31 77 ASP A C 1
ATOM 562 O O . ASP A 1 77 ? -10.273 -7.412 14.397 1.00 84.31 77 ASP A O 1
ATOM 566 N N . PHE A 1 78 ? -8.875 -9.126 13.916 1.00 89.00 78 PHE A N 1
ATOM 567 C CA . PHE A 1 78 ? -8.331 -8.556 12.687 1.00 89.00 78 PHE A CA 1
ATOM 568 C C . PHE A 1 78 ? -9.419 -8.340 11.635 1.00 89.00 78 PHE A C 1
ATOM 570 O O . PHE A 1 78 ? -9.565 -7.232 11.114 1.00 89.00 78 PHE A O 1
ATOM 577 N N . TYR A 1 79 ? -10.221 -9.365 11.338 1.00 88.56 79 TYR A N 1
ATOM 578 C CA . TYR A 1 79 ? -11.273 -9.270 10.322 1.00 88.56 79 TYR A CA 1
ATOM 579 C C . TYR A 1 79 ? -12.312 -8.210 10.687 1.00 88.56 79 TYR A C 1
ATOM 581 O O . TYR A 1 79 ? -12.717 -7.407 9.843 1.00 88.56 79 TYR A O 1
ATOM 589 N N . ARG A 1 80 ? -12.691 -8.128 11.967 1.00 84.88 80 ARG A N 1
ATOM 590 C CA . ARG A 1 80 ? -13.563 -7.065 12.479 1.00 84.88 80 ARG A CA 1
ATOM 591 C C . ARG A 1 80 ? -12.913 -5.688 12.334 1.00 84.88 80 ARG A C 1
ATOM 593 O O . ARG A 1 80 ? -13.574 -4.740 11.909 1.00 84.88 80 ARG A O 1
ATOM 600 N N . TYR A 1 81 ? -11.631 -5.557 12.666 1.00 87.94 81 TYR A N 1
ATOM 601 C CA . TYR A 1 81 ? -10.869 -4.326 12.466 1.00 87.94 81 TYR A CA 1
ATOM 602 C C . TYR A 1 81 ? -10.847 -3.895 10.993 1.00 87.94 81 TYR A C 1
ATOM 604 O O . TYR A 1 81 ? -11.164 -2.741 10.685 1.00 87.94 81 TYR A O 1
ATOM 612 N N . TRP A 1 82 ? -10.525 -4.812 10.084 1.00 90.50 82 TRP A N 1
ATOM 613 C CA . TRP A 1 82 ? -10.432 -4.526 8.660 1.00 90.50 82 TRP A CA 1
ATOM 614 C C . TRP A 1 82 ? -11.791 -4.161 8.056 1.00 90.50 82 TRP A C 1
ATOM 616 O O . TRP A 1 82 ? -11.920 -3.144 7.367 1.00 90.50 82 TRP A O 1
ATOM 626 N N . ALA A 1 83 ? -12.848 -4.888 8.421 1.00 86.75 83 ALA A N 1
ATOM 627 C CA . ALA A 1 83 ? -14.211 -4.537 8.044 1.00 86.75 83 ALA A CA 1
ATOM 628 C C . ALA A 1 83 ? -14.575 -3.114 8.513 1.00 86.75 83 ALA A C 1
ATOM 630 O O . ALA A 1 83 ? -15.101 -2.323 7.724 1.00 86.75 83 ALA A O 1
ATOM 631 N N . ARG A 1 84 ? -14.235 -2.725 9.755 1.00 84.12 84 ARG A N 1
ATOM 632 C CA . ARG A 1 84 ? -14.460 -1.362 10.294 1.00 84.12 84 ARG A CA 1
ATOM 633 C C . ARG A 1 84 ? -13.691 -0.280 9.535 1.00 84.12 84 ARG A C 1
ATOM 635 O O . ARG A 1 84 ? -14.231 0.812 9.335 1.00 84.12 84 ARG A O 1
ATOM 642 N N . MET A 1 85 ? -12.475 -0.579 9.076 1.00 85.75 85 MET A N 1
ATOM 643 C CA . MET A 1 85 ? -11.697 0.310 8.203 1.00 85.75 85 MET A CA 1
ATOM 644 C C . MET A 1 85 ? -12.389 0.564 6.862 1.00 85.75 85 MET A C 1
ATOM 646 O O . MET A 1 85 ? -12.184 1.610 6.256 1.00 85.75 85 MET A O 1
ATOM 650 N N . GLY A 1 86 ? -13.289 -0.329 6.448 1.00 87.06 86 GLY A N 1
ATOM 651 C CA . GLY A 1 86 ? -13.911 -0.306 5.131 1.00 87.06 86 GLY A CA 1
ATOM 652 C C . GLY A 1 86 ? -13.227 -1.252 4.150 1.00 87.06 86 GLY A C 1
ATOM 653 O O . GLY A 1 86 ? -13.326 -1.022 2.946 1.00 87.06 86 GLY A O 1
ATOM 654 N N . GLY A 1 87 ? -12.541 -2.282 4.644 1.00 90.94 87 GLY A N 1
ATOM 655 C CA . GLY A 1 87 ? -12.095 -3.407 3.834 1.00 90.94 87 GLY A CA 1
ATOM 656 C C . GLY A 1 87 ? -13.257 -4.126 3.157 1.00 90.94 87 GLY A C 1
ATOM 657 O O . GLY A 1 87 ? -14.359 -4.167 3.708 1.00 90.94 87 GLY A O 1
ATOM 658 N N . THR A 1 88 ? -13.007 -4.669 1.966 1.00 92.12 88 THR A N 1
ATOM 659 C CA . THR A 1 88 ? -13.957 -5.527 1.237 1.00 92.12 88 THR A CA 1
ATOM 660 C C . THR A 1 88 ? -13.408 -6.915 0.961 1.00 92.12 88 THR A C 1
ATOM 662 O O . THR A 1 88 ? -14.197 -7.827 0.737 1.00 92.12 88 THR A O 1
ATOM 665 N N . ALA A 1 89 ? -12.089 -7.106 0.990 1.00 93.62 89 ALA A N 1
ATOM 666 C CA . ALA A 1 89 ? -11.482 -8.409 0.770 1.00 93.62 89 ALA A CA 1
ATOM 667 C C . ALA A 1 89 ? -10.251 -8.637 1.651 1.00 93.62 89 ALA A C 1
ATOM 669 O O . ALA A 1 89 ? -9.594 -7.675 2.058 1.00 93.62 89 ALA A O 1
ATOM 670 N N . HIS A 1 90 ? -9.942 -9.910 1.890 1.00 94.50 90 HIS A N 1
ATOM 671 C CA . HIS A 1 90 ? -8.769 -10.380 2.617 1.00 94.50 90 HIS A CA 1
ATOM 672 C C . HIS A 1 90 ? -7.914 -11.312 1.762 1.00 94.50 90 HIS A C 1
ATOM 674 O O . HIS A 1 90 ? -8.429 -12.238 1.129 1.00 94.50 90 HIS A O 1
ATOM 680 N N . HIS A 1 91 ? -6.607 -11.058 1.752 1.00 93.06 91 HIS A N 1
ATOM 681 C CA . HIS A 1 91 ? -5.595 -11.930 1.164 1.00 93.06 91 HIS A CA 1
ATOM 682 C C . HIS A 1 91 ? -5.333 -13.122 2.085 1.00 93.06 91 HIS A C 1
ATOM 684 O O . HIS A 1 91 ? -4.942 -12.942 3.234 1.00 93.06 91 HIS A O 1
ATOM 690 N N . LEU A 1 92 ? -5.541 -14.334 1.572 1.00 91.62 92 LEU A N 1
ATOM 691 C CA . LEU A 1 92 ? -5.404 -15.573 2.331 1.00 91.62 92 LEU A CA 1
ATOM 692 C C . LEU A 1 92 ? -4.366 -16.503 1.675 1.00 91.62 92 LEU A C 1
ATOM 694 O O . LEU A 1 92 ? -4.678 -17.152 0.670 1.00 91.62 92 LEU A O 1
ATOM 698 N N . PRO A 1 93 ? -3.146 -16.614 2.234 1.00 86.75 93 PRO A N 1
ATOM 699 C CA . PRO A 1 93 ? -2.153 -17.599 1.810 1.00 86.75 93 PRO A CA 1
ATOM 700 C C . PRO A 1 93 ? -2.666 -19.036 1.917 1.00 86.75 93 PRO A C 1
ATOM 702 O O . PRO A 1 93 ? -3.301 -19.408 2.904 1.00 86.75 93 PRO A O 1
ATOM 705 N N . SER A 1 94 ? -2.342 -19.873 0.930 1.00 80.06 94 SER A N 1
ATOM 706 C CA . SER A 1 94 ? -2.788 -21.269 0.881 1.00 80.06 94 SER A CA 1
ATOM 707 C C . SER A 1 94 ? -1.622 -22.256 0.740 1.00 80.06 94 SER A C 1
ATOM 709 O O . SER A 1 94 ? -0.740 -22.116 -0.105 1.00 80.06 94 SER A O 1
ATOM 711 N N . ALA A 1 95 ? -1.621 -23.313 1.558 1.00 77.81 95 ALA A N 1
ATOM 712 C CA . ALA A 1 95 ? -0.645 -24.406 1.480 1.00 77.81 95 ALA A CA 1
ATOM 713 C C . ALA A 1 95 ? -1.095 -25.492 0.481 1.00 77.81 95 ALA A C 1
ATOM 715 O O . ALA A 1 95 ? -1.191 -26.671 0.829 1.00 77.81 95 ALA A O 1
ATOM 716 N N . MET A 1 96 ? -1.395 -25.089 -0.760 1.00 82.88 96 MET A N 1
ATOM 717 C CA . MET A 1 96 ? -2.142 -25.905 -1.731 1.00 82.88 96 MET A CA 1
ATOM 718 C C . MET A 1 96 ? -1.585 -27.314 -1.943 1.00 82.88 96 MET A C 1
ATOM 720 O O . MET A 1 96 ? -2.352 -28.271 -1.944 1.00 82.88 96 MET A O 1
ATOM 724 N N . LEU A 1 97 ? -0.264 -27.458 -2.116 1.00 81.00 97 LEU A N 1
ATOM 725 C CA . LEU A 1 97 ? 0.341 -28.762 -2.412 1.00 81.00 97 LEU A CA 1
ATOM 726 C C . LEU A 1 97 ? 0.034 -29.777 -1.305 1.00 81.00 97 LEU A C 1
ATOM 728 O O . LEU A 1 97 ? -0.419 -30.880 -1.584 1.00 81.00 97 LEU A O 1
ATOM 732 N N . GLN A 1 98 ? 0.191 -29.364 -0.045 1.00 81.69 98 GLN A N 1
ATOM 733 C CA . GLN A 1 98 ? -0.051 -30.226 1.110 1.00 81.69 98 GLN A CA 1
ATOM 734 C C . GLN A 1 98 ? -1.534 -30.579 1.265 1.00 81.69 98 GLN A C 1
ATOM 736 O O . GLN A 1 98 ? -1.853 -31.705 1.641 1.00 81.69 98 GLN A O 1
ATOM 741 N N . MET A 1 99 ? -2.432 -29.628 0.987 1.00 86.25 99 MET A N 1
ATOM 742 C CA . MET A 1 99 ? -3.883 -29.853 1.032 1.00 86.25 99 MET A CA 1
ATOM 743 C C . MET A 1 99 ? -4.303 -30.876 -0.025 1.00 86.25 99 MET A C 1
ATOM 745 O O . MET A 1 99 ? -5.019 -31.825 0.281 1.00 86.25 99 MET A O 1
ATOM 749 N N . VAL A 1 100 ? -3.795 -30.731 -1.252 1.00 85.75 100 VAL A N 1
ATOM 750 C CA . VAL A 1 100 ? -4.131 -31.602 -2.385 1.00 85.75 100 VAL A CA 1
ATOM 751 C C . VAL A 1 100 ? -3.521 -32.997 -2.235 1.00 85.75 100 VAL A C 1
ATOM 753 O O . VAL A 1 100 ? -4.189 -33.980 -2.544 1.00 85.75 100 VAL A O 1
ATOM 756 N N . GLU A 1 101 ? -2.293 -33.118 -1.724 1.00 84.62 101 GLU A N 1
ATOM 757 C CA . GLU A 1 101 ? -1.669 -34.421 -1.437 1.00 84.62 101 GLU A CA 1
ATOM 758 C C . GLU A 1 101 ? -2.409 -35.203 -0.347 1.00 84.62 101 GLU A C 1
ATOM 760 O O . GLU A 1 101 ? -2.520 -36.426 -0.432 1.00 84.62 101 GLU A O 1
ATOM 765 N N . LYS A 1 102 ? -2.928 -34.506 0.671 1.00 87.69 102 LYS A N 1
ATOM 766 C CA . LYS A 1 102 ? -3.700 -35.117 1.762 1.00 87.69 102 LYS A CA 1
ATOM 767 C C . LYS A 1 102 ? -5.184 -35.288 1.437 1.00 87.69 102 LYS A C 1
ATOM 769 O O . LYS A 1 102 ? -5.846 -36.075 2.107 1.00 87.69 102 LYS A O 1
ATOM 774 N N . GLY A 1 103 ? -5.698 -34.557 0.448 1.00 89.38 103 GLY A N 1
ATOM 775 C CA . GLY A 1 103 ? -7.128 -34.475 0.153 1.00 89.38 103 GLY A CA 1
ATOM 776 C C . GLY A 1 103 ? -7.944 -33.829 1.279 1.00 89.38 103 GLY A C 1
ATOM 777 O O . GLY A 1 103 ? -9.085 -34.227 1.489 1.00 89.38 103 GLY A O 1
ATOM 778 N N . ASP A 1 104 ? -7.363 -32.880 2.020 1.00 91.12 104 ASP A N 1
ATOM 779 C CA . ASP A 1 104 ? -7.997 -32.228 3.176 1.00 91.12 104 ASP A CA 1
ATOM 780 C C . ASP A 1 104 ? -7.966 -30.699 3.038 1.00 91.12 104 ASP A C 1
ATOM 782 O O . ASP A 1 104 ? -6.902 -30.074 3.075 1.00 91.12 104 ASP A O 1
ATOM 786 N N . PHE A 1 105 ? -9.157 -30.109 2.895 1.00 94.44 105 PHE A N 1
ATOM 787 C CA . PHE A 1 105 ? -9.383 -28.667 2.760 1.00 94.44 105 PHE A CA 1
ATOM 788 C C . PHE A 1 105 ? -10.010 -28.033 4.014 1.00 94.44 105 PHE A C 1
ATOM 790 O O . PHE A 1 105 ? -10.272 -26.833 4.022 1.00 94.44 105 PHE A O 1
ATOM 797 N N . THR A 1 106 ? -10.198 -28.790 5.102 1.00 92.56 106 THR A N 1
ATOM 798 C CA . THR A 1 106 ? -10.957 -28.353 6.293 1.00 92.56 106 THR A CA 1
ATOM 799 C C . THR A 1 106 ? -10.421 -27.050 6.894 1.00 92.56 106 THR A C 1
ATOM 801 O O . THR A 1 106 ? -11.182 -26.157 7.261 1.00 92.56 106 THR A O 1
ATOM 804 N N . ALA A 1 107 ? -9.094 -26.910 6.972 1.00 89.75 107 ALA A N 1
ATOM 805 C CA . ALA A 1 107 ? -8.461 -25.701 7.497 1.00 89.75 107 ALA A CA 1
ATOM 806 C C . ALA A 1 107 ? -8.651 -24.484 6.575 1.00 89.75 107 ALA A C 1
ATOM 808 O O . ALA A 1 107 ? -8.797 -23.364 7.064 1.00 89.75 107 ALA A O 1
ATOM 809 N N . LEU A 1 108 ? -8.658 -24.703 5.254 1.00 92.44 108 LEU A N 1
ATOM 810 C CA . LEU A 1 108 ? -8.920 -23.649 4.278 1.00 92.44 108 LEU A CA 1
ATOM 811 C C . LEU A 1 108 ? -10.372 -23.174 4.397 1.00 92.44 108 LEU A C 1
ATOM 813 O O . L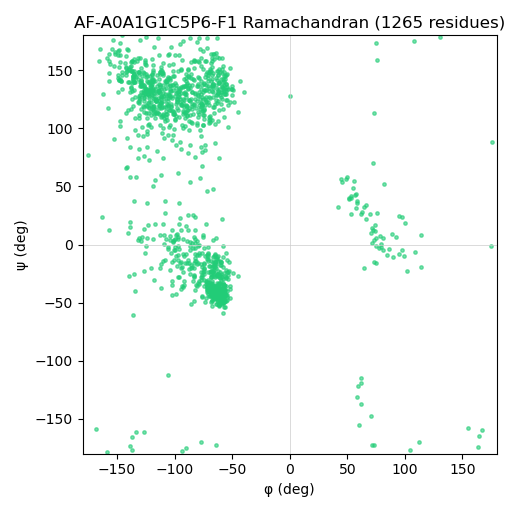EU A 1 108 ? -10.603 -21.973 4.502 1.00 92.44 108 LEU A O 1
ATOM 817 N N . ASP A 1 109 ? -11.327 -24.104 4.460 1.00 93.56 109 ASP A N 1
ATOM 818 C CA . ASP A 1 109 ? -12.752 -23.791 4.612 1.00 93.56 109 ASP A CA 1
ATOM 819 C C . ASP A 1 109 ? -13.017 -22.977 5.884 1.00 93.56 109 ASP A C 1
ATOM 821 O O . ASP A 1 109 ? -13.596 -21.894 5.804 1.00 93.56 109 ASP A O 1
ATOM 825 N N . GLY A 1 110 ? -12.501 -23.421 7.035 1.00 92.06 110 GLY A N 1
ATOM 826 C CA . GLY A 1 110 ? -12.672 -22.703 8.301 1.00 92.06 110 GLY A CA 1
ATOM 827 C C . GLY A 1 110 ? -12.075 -21.289 8.293 1.00 92.06 110 GLY A C 1
ATOM 828 O O . GLY A 1 110 ? -12.674 -20.360 8.838 1.00 92.06 110 GLY A O 1
ATOM 829 N N . ALA A 1 111 ? -10.922 -21.093 7.642 1.00 91.31 111 ALA A N 1
ATOM 830 C CA . ALA A 1 111 ? -10.317 -19.769 7.498 1.00 91.31 111 ALA A CA 1
ATOM 831 C C . ALA A 1 111 ? -11.156 -18.853 6.592 1.00 91.31 111 ALA A C 1
ATOM 833 O O . ALA A 1 111 ? -11.413 -17.700 6.943 1.00 91.31 111 ALA A O 1
ATOM 834 N N . MET A 1 112 ? -11.635 -19.365 5.455 1.00 92.62 112 MET A N 1
ATOM 835 C CA . MET A 1 112 ? -12.490 -18.593 4.554 1.00 92.62 112 MET A CA 1
ATOM 836 C C . MET A 1 112 ? -13.833 -18.233 5.201 1.00 92.62 112 MET A C 1
ATOM 838 O O . MET A 1 112 ? -14.294 -17.102 5.064 1.00 92.62 112 MET A O 1
ATOM 842 N N . GLU A 1 113 ? -14.445 -19.155 5.946 1.00 90.88 113 GLU A N 1
ATOM 843 C CA . GLU A 1 113 ? -15.686 -18.904 6.685 1.00 90.88 113 GLU A CA 1
ATOM 844 C C . GLU A 1 113 ? -15.506 -17.829 7.765 1.00 90.88 113 GLU A C 1
ATOM 846 O O . GLU A 1 113 ? -16.390 -16.989 7.950 1.00 90.88 113 GLU A O 1
ATOM 851 N N . ALA A 1 114 ? -14.356 -17.798 8.449 1.00 89.69 114 ALA A N 1
ATOM 852 C CA . ALA A 1 114 ? -14.044 -16.762 9.434 1.00 89.69 114 ALA A CA 1
ATOM 853 C C . ALA A 1 114 ? -13.971 -15.360 8.802 1.00 89.69 114 ALA A C 1
ATOM 855 O O . ALA A 1 114 ? -14.528 -14.406 9.354 1.00 89.69 114 ALA A O 1
ATOM 856 N N . VAL A 1 115 ? -13.354 -15.246 7.621 1.00 90.56 115 VAL A N 1
ATOM 857 C CA . VAL A 1 115 ? -13.318 -14.009 6.820 1.00 90.56 115 VAL A CA 1
ATOM 858 C C . VAL A 1 115 ? -14.736 -13.620 6.383 1.00 90.56 115 VAL A C 1
ATOM 860 O O . VAL A 1 115 ? -15.199 -12.503 6.637 1.00 90.56 115 VAL A O 1
ATOM 863 N N . ALA A 1 116 ? -15.465 -14.566 5.787 1.00 88.44 116 ALA A N 1
ATOM 864 C CA . ALA A 1 116 ? -16.792 -14.349 5.221 1.00 88.44 116 ALA A CA 1
ATOM 865 C C . ALA A 1 116 ? -17.820 -13.925 6.285 1.00 88.44 116 ALA A C 1
ATOM 867 O O . ALA A 1 116 ? -18.613 -13.004 6.061 1.00 88.44 116 ALA A O 1
ATOM 868 N N . LYS A 1 117 ? -17.752 -14.504 7.494 1.00 86.69 117 LYS A N 1
ATOM 869 C CA . LYS A 1 117 ? -18.584 -14.139 8.656 1.00 86.69 117 LYS A CA 1
ATOM 870 C C . LYS A 1 117 ? -18.521 -12.643 8.995 1.00 86.69 117 LYS A C 1
ATOM 872 O O . LYS A 1 117 ? -19.454 -12.114 9.601 1.00 86.69 117 LYS A O 1
ATOM 877 N N . ARG A 1 118 ? -17.451 -11.947 8.599 1.00 85.94 118 ARG A N 1
ATOM 878 C CA . ARG A 1 118 ? -17.258 -10.502 8.802 1.00 85.94 118 ARG A CA 1
ATOM 879 C C . ARG A 1 118 ? -17.605 -9.638 7.586 1.00 85.94 118 ARG A C 1
ATOM 881 O O . ARG A 1 118 ? -17.390 -8.430 7.638 1.00 85.94 118 ARG A O 1
ATOM 888 N N . GLY A 1 119 ? -18.191 -10.220 6.538 1.00 83.88 119 GLY A N 1
ATOM 889 C CA . GLY A 1 119 ? -18.577 -9.497 5.319 1.00 83.88 119 GLY A CA 1
ATOM 890 C C . GLY A 1 119 ? -17.400 -9.157 4.419 1.00 83.88 119 GLY A C 1
ATOM 891 O O . GLY A 1 119 ? -17.440 -8.166 3.701 1.00 83.88 119 GLY A O 1
ATOM 892 N N . LEU A 1 120 ? -16.336 -9.954 4.487 1.00 90.38 120 LEU A N 1
ATOM 893 C CA . LEU A 1 120 ? -15.156 -9.804 3.649 1.00 90.38 120 LEU A CA 1
ATOM 894 C C . LEU A 1 120 ? -15.127 -10.928 2.612 1.00 90.38 120 LEU A C 1
ATOM 896 O O . LEU A 1 120 ? -15.419 -12.081 2.929 1.00 90.38 120 LEU A O 1
ATOM 900 N N . TYR A 1 121 ? -14.748 -10.592 1.383 1.00 94.25 121 TYR A N 1
ATOM 901 C CA . TYR A 1 121 ? -14.431 -11.579 0.357 1.00 94.25 121 TYR A CA 1
ATOM 902 C C . TYR A 1 121 ? -13.014 -12.135 0.552 1.00 94.25 121 TYR A C 1
ATOM 904 O O . TYR A 1 121 ? -12.151 -11.493 1.149 1.00 94.25 121 TYR A O 1
ATOM 912 N N . VAL A 1 122 ? -12.749 -13.318 0.012 1.00 94.31 122 VAL A N 1
ATOM 913 C CA . VAL A 1 122 ? -11.449 -13.990 0.072 1.00 94.31 122 VAL A CA 1
ATOM 914 C C . VAL A 1 122 ? -10.735 -13.861 -1.270 1.00 94.31 122 VAL A C 1
ATOM 916 O O . VAL A 1 122 ? -11.307 -14.156 -2.321 1.00 94.31 122 VAL A O 1
ATOM 919 N N . VAL A 1 123 ? -9.464 -13.464 -1.226 1.00 95.88 123 VAL A N 1
ATOM 920 C CA . VAL A 1 123 ? -8.514 -13.578 -2.336 1.00 95.88 123 VAL A CA 1
ATOM 921 C C . VAL A 1 123 ? -7.470 -14.618 -1.951 1.00 95.88 123 VAL A C 1
ATOM 923 O O . VAL A 1 123 ? -6.662 -14.388 -1.055 1.00 95.88 123 VAL A O 1
ATOM 926 N N . LEU A 1 124 ? -7.495 -15.770 -2.617 1.00 95.19 124 LEU A N 1
ATOM 927 C CA . LEU A 1 124 ? -6.603 -16.889 -2.319 1.00 95.19 124 LEU A CA 1
ATOM 928 C C . LEU A 1 124 ? -5.218 -16.664 -2.918 1.00 95.19 124 LEU A C 1
ATOM 930 O O . LEU A 1 124 ? -5.102 -16.379 -4.105 1.00 95.19 124 LEU A O 1
ATOM 934 N N . ASP A 1 125 ? -4.164 -16.854 -2.135 1.00 92.75 125 ASP A N 1
ATOM 935 C CA . ASP A 1 125 ? -2.785 -16.802 -2.620 1.00 92.75 125 ASP A CA 1
ATOM 936 C C . ASP A 1 125 ? -2.200 -18.220 -2.732 1.00 92.75 125 ASP A C 1
ATOM 938 O O . ASP A 1 125 ? -1.834 -18.830 -1.719 1.00 92.75 125 ASP A O 1
ATOM 942 N N . PRO A 1 126 ? -2.151 -18.790 -3.952 1.00 89.62 126 PRO A N 1
ATOM 943 C CA . PRO A 1 126 ? -1.471 -20.053 -4.239 1.00 89.62 126 PRO A CA 1
ATOM 944 C C . PRO A 1 126 ? 0.059 -20.011 -4.093 1.00 89.62 126 PRO A C 1
ATOM 946 O O . PRO A 1 126 ? 0.693 -21.066 -4.020 1.00 89.62 126 PRO A O 1
ATOM 949 N N . SER A 1 127 ? 0.666 -18.823 -4.100 1.00 87.19 127 SER A N 1
ATOM 950 C CA . SER A 1 127 ? 2.108 -18.581 -4.045 1.00 87.19 127 SER A CA 1
ATOM 951 C C . SER A 1 127 ? 2.878 -19.436 -5.053 1.00 87.19 127 SER A C 1
ATOM 953 O O . SER A 1 127 ? 3.775 -20.210 -4.687 1.00 87.19 127 SER A O 1
ATOM 955 N N . ILE A 1 128 ? 2.507 -19.307 -6.335 1.00 91.00 128 ILE A N 1
ATOM 956 C CA . ILE A 1 128 ? 2.939 -20.204 -7.423 1.00 91.00 128 ILE A CA 1
ATOM 957 C C . ILE A 1 128 ? 4.438 -20.174 -7.718 1.00 91.00 128 ILE A C 1
ATOM 959 O O . ILE A 1 128 ? 4.891 -20.979 -8.512 1.00 91.00 128 ILE A O 1
ATOM 963 N N . VAL A 1 129 ? 5.218 -19.264 -7.134 1.00 88.25 129 VAL A N 1
ATOM 964 C CA . VAL A 1 129 ? 6.694 -19.303 -7.177 1.00 88.25 129 VAL A CA 1
ATOM 965 C C . VAL A 1 129 ? 7.324 -19.131 -5.787 1.00 88.25 129 VAL A C 1
ATOM 967 O O . VAL A 1 129 ? 8.542 -19.060 -5.661 1.00 88.25 129 VAL A O 1
ATOM 970 N N . GLY A 1 130 ? 6.493 -19.084 -4.740 1.00 84.44 130 GLY A N 1
ATOM 971 C CA . GLY A 1 130 ? 6.878 -18.986 -3.335 1.00 84.44 130 GLY A CA 1
ATOM 972 C C . GLY A 1 130 ? 6.693 -20.316 -2.602 1.00 84.44 130 GLY A C 1
ATOM 973 O O . GLY A 1 130 ? 7.399 -21.290 -2.867 1.00 84.44 130 GLY A O 1
ATOM 974 N N . GLY A 1 131 ? 5.740 -20.369 -1.664 1.00 80.25 131 GLY A N 1
ATOM 975 C CA . GLY A 1 131 ? 5.527 -21.524 -0.780 1.00 80.25 131 GLY A CA 1
ATOM 976 C C . GLY A 1 131 ? 5.271 -22.853 -1.507 1.00 80.25 131 GLY A C 1
ATOM 977 O O . GLY A 1 131 ? 5.808 -23.889 -1.098 1.00 80.25 131 GLY A O 1
ATOM 978 N N . PHE A 1 132 ? 4.517 -22.830 -2.614 1.00 86.19 132 PHE A N 1
ATOM 979 C CA . PHE A 1 132 ? 4.297 -24.022 -3.441 1.00 86.19 132 PHE A CA 1
ATOM 980 C C . PHE A 1 132 ? 5.612 -24.515 -4.059 1.00 86.19 132 PHE A C 1
ATOM 982 O O . PHE A 1 132 ? 5.977 -25.683 -3.908 1.00 86.19 132 PHE A O 1
ATOM 989 N N . ALA A 1 133 ? 6.355 -23.609 -4.705 1.00 86.81 133 ALA A N 1
ATOM 990 C CA . ALA A 1 133 ? 7.632 -23.925 -5.335 1.00 86.81 133 ALA A CA 1
ATOM 991 C C . ALA A 1 133 ? 8.634 -24.497 -4.330 1.00 86.81 133 ALA A C 1
ATOM 993 O O . ALA A 1 133 ? 9.208 -25.556 -4.577 1.00 86.81 133 ALA A O 1
ATOM 994 N N . ALA A 1 134 ? 8.797 -23.839 -3.180 1.00 85.56 134 ALA A N 1
ATOM 995 C CA . ALA A 1 134 ? 9.726 -24.258 -2.134 1.00 85.56 134 ALA A CA 1
ATOM 996 C C . ALA A 1 134 ? 9.448 -25.685 -1.631 1.00 85.56 134 ALA A C 1
ATOM 998 O O . ALA A 1 134 ? 10.380 -26.415 -1.294 1.00 85.56 134 ALA A O 1
ATOM 999 N N . THR A 1 135 ? 8.176 -26.096 -1.598 1.00 86.69 135 THR A N 1
ATOM 1000 C CA . THR A 1 135 ? 7.798 -27.459 -1.207 1.00 86.69 135 THR A CA 1
ATOM 1001 C C . THR A 1 135 ? 8.146 -28.462 -2.307 1.00 86.69 135 THR A C 1
ATOM 1003 O O . THR A 1 135 ? 8.823 -29.444 -2.026 1.00 86.69 135 THR A O 1
ATOM 1006 N N . TYR A 1 136 ? 7.765 -28.189 -3.560 1.00 90.38 136 TYR A N 1
ATOM 1007 C CA . TYR A 1 136 ? 8.045 -29.076 -4.696 1.00 90.38 136 TYR A CA 1
ATOM 1008 C C . TYR A 1 136 ? 9.554 -29.259 -4.944 1.00 90.38 136 TYR A C 1
ATOM 1010 O O . TYR A 1 136 ? 10.048 -30.372 -5.109 1.00 90.38 136 TYR A O 1
ATOM 1018 N N . MET A 1 137 ? 10.323 -28.168 -4.925 1.00 90.06 137 MET A N 1
ATOM 1019 C CA . MET A 1 137 ? 11.762 -28.200 -5.211 1.00 90.06 137 MET A CA 1
ATOM 1020 C C . MET A 1 137 ? 12.596 -28.862 -4.113 1.00 90.06 137 MET A C 1
ATOM 1022 O O . MET A 1 137 ? 13.788 -29.072 -4.322 1.00 90.06 137 MET A O 1
ATOM 1026 N N . ARG A 1 138 ? 12.015 -29.220 -2.958 1.00 87.44 138 ARG A N 1
ATOM 1027 C CA . ARG A 1 138 ? 12.704 -30.050 -1.958 1.00 87.44 138 ARG A CA 1
ATOM 1028 C C . ARG A 1 138 ? 13.093 -31.405 -2.552 1.00 87.44 138 ARG A C 1
ATOM 1030 O O . ARG A 1 138 ? 14.239 -31.823 -2.386 1.00 87.44 138 ARG A O 1
ATOM 1037 N N . ASP A 1 139 ? 12.177 -32.008 -3.304 1.00 90.56 139 ASP A N 1
ATOM 1038 C CA . ASP A 1 139 ? 12.332 -33.349 -3.873 1.00 90.56 139 ASP A CA 1
ATOM 1039 C C . ASP A 1 139 ? 12.691 -33.318 -5.372 1.00 90.56 139 ASP A C 1
ATOM 1041 O O . ASP A 1 139 ? 13.196 -34.301 -5.913 1.00 90.56 139 ASP A O 1
ATOM 1045 N N . HIS A 1 140 ? 12.519 -32.165 -6.031 1.00 91.75 140 HIS A N 1
ATOM 1046 C CA . HIS A 1 140 ? 12.763 -31.961 -7.464 1.00 91.75 140 HIS A CA 1
ATOM 1047 C C . HIS A 1 140 ? 13.791 -30.852 -7.720 1.00 91.75 140 HIS A C 1
ATOM 1049 O O . HIS A 1 140 ? 13.468 -29.739 -8.141 1.00 91.75 140 HIS A O 1
ATOM 1055 N N . GLN A 1 141 ? 15.058 -31.152 -7.431 1.00 90.62 141 GLN A N 1
ATOM 1056 C CA . GLN A 1 141 ? 16.172 -30.206 -7.588 1.00 90.62 141 GLN A CA 1
ATOM 1057 C C . GLN A 1 141 ? 16.457 -29.846 -9.058 1.00 90.62 141 GLN A C 1
ATOM 1059 O O . GLN A 1 141 ? 17.028 -28.795 -9.341 1.00 90.62 141 GLN A O 1
ATOM 1064 N N . ASP A 1 142 ? 16.046 -30.705 -9.989 1.00 92.06 142 ASP A N 1
ATOM 1065 C CA . ASP A 1 142 ? 16.110 -30.517 -11.441 1.00 92.06 142 ASP A CA 1
ATOM 1066 C C . ASP A 1 142 ? 15.145 -29.441 -11.958 1.00 92.06 142 ASP A C 1
ATOM 1068 O O . ASP A 1 142 ? 15.355 -28.892 -13.040 1.00 92.06 142 ASP A O 1
ATOM 1072 N N . ALA A 1 143 ? 14.136 -29.076 -11.164 1.00 93.88 143 ALA A N 1
ATOM 1073 C CA . ALA A 1 143 ? 13.208 -28.003 -11.489 1.00 93.88 143 ALA A CA 1
ATOM 1074 C C . ALA A 1 143 ? 13.757 -26.599 -11.215 1.00 93.88 143 ALA A C 1
ATOM 1076 O O . ALA A 1 143 ? 13.052 -25.633 -11.487 1.00 93.88 143 ALA A O 1
ATOM 1077 N N . ARG A 1 144 ? 14.982 -26.446 -10.700 1.00 92.56 144 ARG A N 1
ATOM 1078 C CA . ARG A 1 144 ? 15.583 -25.130 -10.432 1.00 92.56 144 ARG A CA 1
ATOM 1079 C C . ARG A 1 144 ? 15.860 -24.359 -11.722 1.00 92.56 144 ARG A C 1
ATOM 1081 O O . ARG A 1 144 ? 16.392 -24.900 -12.688 1.00 92.56 144 ARG A O 1
ATOM 1088 N N . MET A 1 145 ? 15.569 -23.064 -11.705 1.00 92.88 145 MET A N 1
ATOM 1089 C CA . MET A 1 145 ? 15.986 -22.146 -12.759 1.00 92.88 145 MET A CA 1
ATOM 1090 C C . MET A 1 145 ? 17.483 -21.836 -12.641 1.00 92.88 145 MET A C 1
ATOM 1092 O O . MET A 1 145 ? 17.972 -21.511 -11.555 1.00 92.88 145 MET A O 1
ATOM 1096 N N . LEU A 1 146 ? 18.203 -21.899 -13.765 1.00 93.19 146 LEU A N 1
ATOM 1097 C CA . LEU A 1 146 ? 19.656 -21.703 -13.799 1.00 93.19 146 LEU A CA 1
ATOM 1098 C C . LEU A 1 146 ? 20.056 -20.423 -14.540 1.00 93.19 146 LEU A C 1
ATOM 1100 O O . LEU A 1 146 ? 19.407 -20.026 -15.511 1.00 93.19 146 LEU A O 1
ATOM 1104 N N . ASP A 1 147 ? 21.143 -19.799 -14.089 1.00 91.56 147 ASP A N 1
ATOM 1105 C CA . ASP A 1 147 ? 21.836 -18.709 -14.773 1.00 91.56 147 ASP A CA 1
ATOM 1106 C C . ASP A 1 147 ? 22.773 -19.221 -15.884 1.00 91.56 147 ASP A C 1
ATOM 1108 O O . ASP A 1 147 ? 23.009 -20.423 -16.031 1.00 91.56 147 ASP A O 1
ATOM 1112 N N . ALA A 1 148 ? 23.361 -18.299 -16.652 1.00 90.81 148 ALA A N 1
ATOM 1113 C CA . ALA A 1 148 ? 24.284 -18.628 -17.742 1.00 90.81 148 ALA A CA 1
ATOM 1114 C C . ALA A 1 148 ? 25.545 -19.410 -17.310 1.00 90.81 148 ALA A C 1
ATOM 1116 O O . ALA A 1 148 ? 26.231 -19.978 -18.158 1.00 90.81 148 ALA A O 1
ATOM 1117 N N . ASN A 1 149 ? 25.859 -19.448 -16.010 1.00 91.06 149 ASN A N 1
ATOM 1118 C CA . ASN A 1 149 ? 26.977 -20.200 -15.438 1.00 91.06 149 ASN A CA 1
ATOM 1119 C C . ASN A 1 149 ? 26.541 -21.563 -14.870 1.00 91.06 149 ASN A C 1
ATOM 1121 O O . ASN A 1 149 ? 27.353 -22.246 -14.241 1.00 91.06 149 ASN A O 1
ATOM 1125 N N . GLY A 1 150 ? 25.273 -21.949 -15.044 1.00 90.44 150 GLY A N 1
ATOM 1126 C CA . GLY A 1 150 ? 24.700 -23.178 -14.499 1.00 90.44 150 GLY A CA 1
ATOM 1127 C C . GLY A 1 150 ? 24.439 -23.129 -12.991 1.00 90.44 150 GLY A C 1
ATOM 1128 O O . GLY A 1 150 ? 24.282 -24.179 -12.369 1.00 90.44 150 GLY A O 1
ATOM 1129 N N . LYS A 1 151 ? 24.418 -21.940 -12.378 1.00 90.56 151 LYS A N 1
ATOM 1130 C CA . LYS A 1 151 ? 24.095 -21.759 -10.957 1.00 90.56 151 LYS A CA 1
ATOM 1131 C C . LYS A 1 151 ? 22.616 -21.441 -10.785 1.00 90.56 151 LYS A C 1
ATOM 1133 O O . LYS A 1 151 ? 22.015 -20.804 -11.640 1.00 90.56 151 LYS A O 1
ATOM 1138 N N . SER A 1 152 ? 22.042 -21.841 -9.653 1.00 87.25 152 SER A N 1
ATOM 1139 C CA . SER A 1 152 ? 20.679 -21.436 -9.289 1.00 87.25 152 SER A CA 1
ATOM 1140 C C . SER A 1 152 ? 20.577 -19.910 -9.207 1.00 87.25 152 SER A C 1
ATOM 1142 O O . SER A 1 152 ? 21.463 -19.250 -8.653 1.00 87.25 152 SER A O 1
ATOM 1144 N N . VAL A 1 153 ? 19.497 -19.353 -9.751 1.00 84.56 153 VAL A N 1
ATOM 1145 C CA . VAL A 1 153 ? 19.169 -17.929 -9.596 1.00 84.56 153 VAL A CA 1
ATOM 1146 C C . VAL A 1 153 ? 18.801 -17.600 -8.141 1.00 84.56 153 VAL A C 1
ATOM 1148 O O . VAL A 1 153 ? 18.456 -18.470 -7.339 1.00 84.56 153 VAL A O 1
ATOM 1151 N N . GLN A 1 154 ? 18.871 -16.320 -7.766 1.00 66.75 154 GLN A N 1
ATOM 1152 C CA . GLN A 1 154 ? 18.576 -15.875 -6.400 1.00 66.75 154 GLN A CA 1
ATOM 1153 C C . GLN A 1 154 ? 17.156 -16.294 -5.959 1.00 66.75 154 GLN A C 1
ATOM 1155 O O . GLN A 1 154 ? 16.209 -16.123 -6.717 1.00 66.75 154 GLN A O 1
ATOM 1160 N N . ARG A 1 155 ? 17.010 -16.777 -4.713 1.00 67.25 155 ARG A N 1
ATOM 1161 C CA . ARG A 1 155 ? 15.773 -17.329 -4.103 1.00 67.25 155 ARG A CA 1
ATOM 1162 C C . ARG A 1 155 ? 15.313 -18.708 -4.615 1.00 67.25 155 ARG A C 1
ATOM 1164 O O . ARG A 1 155 ? 14.201 -19.092 -4.279 1.00 67.25 155 ARG A O 1
ATOM 1171 N N . ASP A 1 156 ? 16.162 -19.458 -5.332 1.00 74.88 156 ASP A N 1
ATOM 1172 C CA . ASP A 1 156 ? 15.861 -20.819 -5.819 1.00 74.88 156 ASP A CA 1
ATOM 1173 C C . ASP A 1 156 ? 14.497 -20.883 -6.532 1.00 74.88 156 ASP A C 1
ATOM 1175 O O . ASP A 1 156 ? 13.614 -21.612 -6.111 1.00 74.88 156 ASP A O 1
ATOM 1179 N N . TYR A 1 157 ? 14.283 -20.089 -7.586 1.00 87.75 157 TYR A N 1
ATOM 1180 C CA . TYR A 1 157 ? 13.029 -20.138 -8.354 1.00 87.75 157 TYR A CA 1
ATOM 1181 C C . TYR A 1 157 ? 12.897 -21.439 -9.163 1.00 87.75 157 TYR A C 1
ATOM 1183 O O . TYR A 1 157 ? 13.904 -21.944 -9.673 1.00 87.75 157 TYR A O 1
ATOM 1191 N N . PRO A 1 158 ? 11.665 -21.940 -9.377 1.00 92.06 158 PRO A N 1
ATOM 1192 C CA . PRO A 1 158 ? 11.433 -23.029 -10.310 1.00 92.06 158 PRO A CA 1
ATOM 1193 C C . PRO A 1 158 ? 11.568 -22.527 -11.753 1.00 92.06 158 PRO A C 1
ATOM 1195 O O . PRO A 1 158 ? 11.197 -21.398 -12.078 1.00 92.06 158 PRO A O 1
ATOM 1198 N N . SER A 1 159 ? 12.050 -23.382 -12.647 1.00 92.94 159 SER A N 1
ATOM 1199 C CA . SER A 1 159 ? 11.981 -23.158 -14.083 1.00 92.94 159 SER A CA 1
ATOM 1200 C C . SER A 1 159 ? 10.518 -23.095 -14.514 1.00 92.94 159 SER A C 1
ATOM 1202 O O . SER A 1 159 ? 9.738 -24.031 -14.320 1.00 92.94 159 SER A O 1
ATOM 1204 N N . PHE A 1 160 ? 10.152 -21.988 -15.154 1.00 93.69 160 PHE A N 1
ATOM 1205 C CA . PHE A 1 160 ? 8.787 -21.716 -15.605 1.00 93.69 160 PHE A CA 1
ATOM 1206 C C . PHE A 1 160 ? 8.303 -22.654 -16.710 1.00 93.69 160 PHE A C 1
ATOM 1208 O O . PHE A 1 160 ? 7.116 -22.649 -17.029 1.00 93.69 160 PHE A O 1
ATOM 1215 N N . VAL A 1 161 ? 9.190 -23.448 -17.308 1.00 95.81 161 VAL A N 1
ATOM 1216 C CA . VAL A 1 161 ? 8.876 -24.390 -18.395 1.00 95.81 161 VAL A CA 1
ATOM 1217 C C . VAL A 1 161 ? 9.177 -25.835 -18.014 1.00 95.81 161 VAL A C 1
ATOM 1219 O O . VAL A 1 161 ? 9.029 -26.728 -18.845 1.00 95.81 161 VAL A O 1
ATOM 1222 N N . HIS A 1 162 ? 9.573 -26.093 -16.764 1.00 96.31 162 HIS A N 1
ATOM 1223 C CA . HIS A 1 162 ? 9.803 -27.452 -16.307 1.00 96.31 162 HIS A CA 1
ATOM 1224 C C . HIS A 1 162 ? 8.479 -28.243 -16.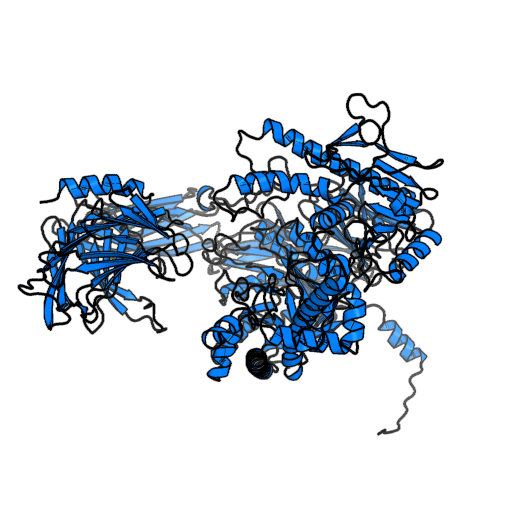307 1.00 96.31 162 HIS A C 1
ATOM 1226 O O . HIS A 1 162 ? 7.542 -27.869 -15.592 1.00 96.31 162 HIS A O 1
ATOM 1232 N N . PRO A 1 163 ? 8.383 -29.360 -17.052 1.00 96.25 163 PRO A N 1
ATOM 1233 C CA . PRO A 1 163 ? 7.118 -30.058 -17.269 1.00 96.25 163 PRO A CA 1
ATOM 1234 C C . PRO A 1 163 ? 6.530 -30.634 -15.976 1.00 96.25 163 PRO A C 1
ATOM 1236 O O . PRO A 1 163 ? 5.357 -30.405 -15.708 1.00 96.25 163 PRO A O 1
ATOM 1239 N N . GLY A 1 164 ? 7.344 -31.287 -15.134 1.00 96.06 164 GLY A N 1
ATOM 1240 C CA . GLY A 1 164 ? 6.870 -31.859 -13.862 1.00 96.06 164 GLY A CA 1
ATOM 1241 C C . GLY A 1 164 ? 6.307 -30.805 -12.901 1.00 96.06 164 GLY A C 1
ATOM 1242 O O . GLY A 1 164 ? 5.219 -30.968 -12.359 1.00 96.06 164 GLY A O 1
ATOM 1243 N N . TYR A 1 165 ? 6.995 -29.669 -12.766 1.00 95.94 165 TYR A N 1
ATOM 1244 C CA . TYR A 1 165 ? 6.509 -28.524 -12.009 1.00 95.94 165 TYR A CA 1
ATOM 1245 C C . TYR A 1 165 ? 5.180 -27.968 -12.536 1.00 95.94 165 TYR A C 1
ATOM 1247 O O . TYR A 1 165 ? 4.254 -27.781 -11.751 1.00 95.94 165 TYR A O 1
ATOM 1255 N N . ARG A 1 166 ? 5.052 -27.742 -13.855 1.00 97.12 166 ARG A N 1
ATOM 1256 C CA . ARG A 1 166 ? 3.781 -27.303 -14.459 1.00 97.12 166 ARG A CA 1
ATOM 1257 C C . ARG A 1 166 ? 2.667 -28.318 -14.223 1.00 97.12 166 ARG A C 1
ATOM 1259 O O . ARG A 1 166 ? 1.569 -27.920 -13.863 1.00 97.12 166 ARG A O 1
ATOM 1266 N N . GLU A 1 167 ? 2.936 -29.608 -14.384 1.00 96.44 167 GLU A N 1
ATOM 1267 C CA . GLU A 1 167 ? 1.955 -30.667 -14.136 1.00 96.44 167 GLU A CA 1
ATOM 1268 C C . GLU A 1 167 ? 1.473 -30.662 -12.676 1.00 96.44 167 GLU A C 1
ATOM 1270 O O . GLU A 1 167 ? 0.267 -30.610 -12.420 1.00 96.44 167 GLU A O 1
ATOM 1275 N N . ALA A 1 168 ? 2.404 -30.640 -11.718 1.00 95.12 168 ALA A N 1
ATOM 1276 C CA . ALA A 1 168 ? 2.089 -30.606 -10.293 1.00 95.12 168 ALA A CA 1
ATOM 1277 C C . ALA A 1 168 ? 1.316 -29.337 -9.903 1.00 95.12 168 ALA A C 1
ATOM 1279 O O . ALA A 1 168 ? 0.306 -29.416 -9.198 1.00 95.12 168 ALA A O 1
ATOM 1280 N N . LEU A 1 169 ? 1.754 -28.174 -10.396 1.00 96.12 169 LEU A N 1
ATOM 1281 C CA . LEU A 1 169 ? 1.085 -26.897 -10.163 1.00 96.12 169 LEU A CA 1
ATOM 1282 C C . LEU A 1 169 ? -0.318 -26.882 -10.774 1.00 96.12 169 LEU A C 1
ATOM 1284 O O . LEU A 1 169 ? -1.266 -26.478 -10.107 1.00 96.12 169 LEU A O 1
ATOM 1288 N N . GLY A 1 170 ? -0.468 -27.359 -12.010 1.00 97.06 170 GLY A N 1
ATOM 1289 C CA . GLY A 1 170 ? -1.752 -27.424 -12.703 1.00 97.06 170 GLY A CA 1
ATOM 1290 C C . GLY A 1 170 ? -2.758 -28.310 -11.972 1.00 97.06 170 GLY A C 1
ATOM 1291 O O . GLY A 1 170 ? -3.906 -27.916 -11.773 1.00 97.06 170 GLY A O 1
ATOM 1292 N N . LYS A 1 171 ? -2.313 -29.478 -11.491 1.00 95.62 171 LYS A N 1
ATOM 1293 C CA . LYS A 1 171 ? -3.136 -30.374 -10.671 1.00 95.62 171 LYS A CA 1
ATOM 1294 C C . LYS A 1 171 ? -3.565 -29.709 -9.362 1.00 95.62 171 LYS A C 1
ATOM 1296 O O . LYS A 1 171 ? -4.737 -29.794 -9.000 1.00 95.62 171 LYS A O 1
ATOM 1301 N N . ALA A 1 172 ? -2.639 -29.052 -8.664 1.00 95.12 172 ALA A N 1
ATOM 1302 C CA . ALA A 1 172 ? -2.935 -28.407 -7.389 1.00 95.12 172 ALA A CA 1
ATOM 1303 C C . ALA A 1 172 ? -3.884 -27.209 -7.550 1.00 95.12 172 ALA A C 1
ATOM 1305 O O . ALA A 1 172 ? -4.894 -27.136 -6.853 1.00 95.12 172 ALA A O 1
ATOM 1306 N N . LEU A 1 173 ? -3.602 -26.317 -8.507 1.00 96.19 173 LEU A N 1
ATOM 1307 C CA . LEU A 1 173 ? -4.461 -25.177 -8.836 1.00 96.19 173 LEU A CA 1
ATOM 1308 C C . LEU A 1 173 ? -5.852 -25.634 -9.268 1.00 96.19 173 LEU A C 1
ATOM 1310 O O . LEU A 1 173 ? -6.839 -25.094 -8.782 1.00 96.19 173 LEU A O 1
ATOM 1314 N N . GLY A 1 174 ? -5.939 -26.641 -10.141 1.00 96.38 174 GLY A N 1
ATOM 1315 C CA . GLY A 1 174 ? -7.217 -27.182 -10.595 1.00 96.38 174 GLY A CA 1
ATOM 1316 C C . GLY A 1 174 ? -8.042 -27.773 -9.450 1.00 96.38 174 GLY A C 1
ATOM 1317 O O . GLY A 1 174 ? -9.236 -27.508 -9.363 1.00 96.38 174 GLY A O 1
ATOM 1318 N N . ALA A 1 175 ? -7.412 -28.517 -8.536 1.00 96.31 175 ALA A N 1
ATOM 1319 C CA . ALA A 1 175 ? -8.097 -29.098 -7.382 1.00 96.31 175 ALA A CA 1
ATOM 1320 C C . ALA A 1 175 ? -8.615 -28.028 -6.407 1.00 96.31 175 ALA A C 1
ATOM 1322 O O . ALA A 1 175 ? -9.772 -28.088 -5.998 1.00 96.31 175 ALA A O 1
ATOM 1323 N N . VAL A 1 176 ? -7.791 -27.028 -6.071 1.00 95.50 176 VAL A N 1
ATOM 1324 C CA . VAL A 1 176 ? -8.212 -25.910 -5.209 1.00 95.50 176 VAL A CA 1
ATOM 1325 C C . VAL A 1 176 ? -9.312 -25.098 -5.884 1.00 95.50 176 VAL A C 1
ATOM 1327 O O . VAL A 1 176 ? -10.300 -24.773 -5.236 1.00 95.50 176 VAL A O 1
ATOM 1330 N N . ALA A 1 177 ? -9.177 -24.796 -7.179 1.00 96.12 177 ALA A N 1
ATOM 1331 C CA . ALA A 1 177 ? -10.175 -24.030 -7.915 1.00 96.12 177 ALA A CA 1
ATOM 1332 C C . ALA A 1 177 ? -11.521 -24.747 -8.011 1.00 96.12 177 ALA A C 1
ATOM 1334 O O . ALA A 1 177 ? -12.544 -24.116 -7.777 1.00 96.12 177 ALA A O 1
ATOM 1335 N N . ALA A 1 178 ? -11.522 -26.058 -8.258 1.00 96.00 178 ALA A N 1
ATOM 1336 C CA . ALA A 1 178 ? -12.740 -26.859 -8.239 1.00 96.00 178 ALA A CA 1
ATOM 1337 C C . ALA A 1 178 ? -13.379 -26.938 -6.840 1.00 96.00 178 ALA A C 1
ATOM 1339 O O . ALA A 1 178 ? -14.600 -26.941 -6.736 1.00 96.00 178 ALA A O 1
ATOM 1340 N N . HIS A 1 179 ? -12.576 -26.984 -5.767 1.00 95.31 179 HIS A N 1
ATOM 1341 C CA . HIS A 1 179 ? -13.082 -27.039 -4.385 1.00 95.31 179 HIS A CA 1
ATOM 1342 C C . HIS A 1 179 ? -13.791 -25.750 -3.953 1.00 95.31 179 HIS A C 1
ATOM 1344 O O . HIS A 1 179 ? -14.721 -25.802 -3.153 1.00 95.31 179 HIS A O 1
ATOM 1350 N N . VAL A 1 180 ? -13.345 -24.594 -4.454 1.00 94.00 180 VAL A N 1
ATOM 1351 C CA . VAL A 1 180 ? -13.852 -23.287 -4.005 1.00 94.00 180 VAL A CA 1
ATOM 1352 C C . VAL A 1 180 ? -14.791 -22.591 -4.993 1.00 94.00 180 VAL A C 1
ATOM 1354 O O . VAL A 1 180 ? -15.265 -21.503 -4.682 1.00 94.00 180 VAL A O 1
ATOM 1357 N N . GLU A 1 181 ? -15.047 -23.169 -6.170 1.00 94.06 181 GLU A N 1
ATOM 1358 C CA . GLU A 1 181 ? -15.830 -22.539 -7.251 1.00 94.06 181 GLU A CA 1
ATOM 1359 C C . GLU A 1 181 ? -17.248 -22.130 -6.832 1.00 94.06 181 GLU A C 1
ATOM 1361 O O . GLU A 1 181 ? -17.734 -21.075 -7.235 1.00 94.06 181 GLU A O 1
ATOM 1366 N N . ASP A 1 182 ? -17.887 -22.924 -5.977 1.00 90.31 182 ASP A N 1
ATOM 1367 C CA . ASP A 1 182 ? -19.258 -22.705 -5.520 1.00 90.31 182 ASP A CA 1
ATOM 1368 C C . ASP A 1 182 ? -19.351 -21.817 -4.265 1.00 90.31 182 ASP A C 1
ATOM 1370 O O . ASP A 1 182 ? -20.443 -21.585 -3.735 1.00 90.31 182 ASP A O 1
ATOM 1374 N N . LYS A 1 183 ? -18.221 -21.300 -3.765 1.00 90.81 183 LYS A N 1
ATOM 1375 C CA . LYS A 1 183 ? -18.172 -20.513 -2.529 1.00 90.81 183 LYS A CA 1
ATOM 1376 C C . LYS A 1 183 ? -18.486 -19.039 -2.820 1.00 90.81 183 LYS A C 1
ATOM 1378 O O . LYS A 1 183 ? -17.691 -18.352 -3.461 1.00 90.81 183 LYS A O 1
ATOM 1383 N N . PRO A 1 184 ? -19.583 -18.470 -2.280 1.00 86.94 184 PRO A N 1
ATOM 1384 C CA . PRO A 1 184 ? -20.062 -17.140 -2.674 1.00 86.94 184 PRO A CA 1
ATOM 1385 C C . PRO A 1 184 ? -19.195 -15.966 -2.222 1.00 86.94 184 PRO A C 1
ATOM 1387 O O . PRO A 1 184 ? -19.396 -14.842 -2.688 1.00 86.94 184 PRO A O 1
ATOM 1390 N N . TYR A 1 185 ? -18.248 -16.221 -1.325 1.00 88.56 185 TYR A N 1
ATOM 1391 C CA . TYR A 1 185 ? -17.337 -15.239 -0.752 1.00 88.56 185 TYR A CA 1
ATOM 1392 C C . TYR A 1 185 ? -15.922 -15.311 -1.343 1.00 88.56 185 TYR A C 1
ATOM 1394 O O . TYR A 1 185 ? -15.056 -14.566 -0.891 1.00 88.56 185 TYR A O 1
ATOM 1402 N N . VAL A 1 186 ? -15.654 -16.158 -2.344 1.00 93.94 186 VAL A N 1
ATOM 1403 C CA . VAL A 1 186 ? -14.349 -16.190 -3.022 1.00 93.94 186 VAL A CA 1
ATOM 1404 C C . VAL A 1 186 ? -14.367 -15.220 -4.200 1.00 93.94 186 VAL A C 1
ATOM 1406 O O . VAL A 1 186 ? -15.130 -15.369 -5.147 1.00 93.94 186 VAL A O 1
ATOM 1409 N N . LEU A 1 187 ? -13.527 -14.187 -4.129 1.00 95.00 187 LEU A N 1
ATOM 1410 C CA . LEU A 1 187 ? -13.399 -13.195 -5.196 1.00 95.00 187 LEU A CA 1
ATOM 1411 C C . LEU A 1 187 ? -12.478 -13.685 -6.307 1.00 95.00 187 LEU A C 1
ATOM 1413 O O . LEU A 1 187 ? -12.712 -13.417 -7.489 1.00 95.00 187 LEU A O 1
ATOM 1417 N N . GLY A 1 188 ? -11.392 -14.358 -5.931 1.00 95.75 188 GLY A N 1
ATOM 1418 C CA . GLY A 1 188 ? -10.355 -14.701 -6.883 1.00 95.75 188 GLY A CA 1
ATOM 1419 C C . GLY A 1 188 ? -9.049 -15.177 -6.277 1.00 95.75 188 GLY A C 1
ATOM 1420 O O . GLY A 1 188 ? -8.988 -15.599 -5.122 1.00 95.75 188 GLY A O 1
ATOM 1421 N N . TYR A 1 189 ? -7.999 -15.078 -7.089 1.00 96.56 189 TYR A N 1
ATOM 1422 C CA . TYR A 1 189 ? -6.664 -15.580 -6.789 1.00 96.56 189 TYR A CA 1
ATOM 1423 C C . TYR A 1 189 ? -5.623 -14.488 -6.951 1.00 96.56 189 TYR A C 1
ATOM 1425 O O . TYR A 1 189 ? -5.621 -13.787 -7.957 1.00 96.56 189 TYR A O 1
ATOM 1433 N N . TYR A 1 190 ? -4.700 -14.402 -6.005 1.00 94.25 190 TYR A N 1
ATOM 1434 C CA . TYR A 1 190 ? -3.476 -13.626 -6.105 1.00 94.25 190 TYR A CA 1
ATOM 1435 C C . TYR A 1 190 ? -2.314 -14.563 -6.439 1.00 94.25 190 TYR A C 1
ATOM 1437 O O . TYR A 1 190 ? -1.830 -15.262 -5.558 1.00 94.25 190 TYR A O 1
ATOM 1445 N N . LEU A 1 191 ? -1.902 -14.644 -7.710 1.00 91.81 191 LEU A N 1
ATOM 1446 C CA . LEU A 1 191 ? -1.019 -15.729 -8.168 1.00 91.81 191 LEU A CA 1
ATOM 1447 C C . LEU A 1 191 ? 0.301 -15.805 -7.389 1.00 91.81 191 LEU A C 1
ATOM 1449 O O . LEU A 1 191 ? 0.694 -16.892 -6.955 1.00 91.81 191 LEU A O 1
ATOM 1453 N N . ASN A 1 192 ? 0.994 -14.677 -7.244 1.00 88.00 192 ASN A N 1
ATOM 1454 C CA . ASN A 1 192 ? 2.171 -14.564 -6.395 1.00 88.00 192 ASN A CA 1
ATOM 1455 C C . ASN A 1 192 ? 2.518 -13.092 -6.128 1.00 88.00 192 ASN A C 1
ATOM 1457 O O . ASN A 1 192 ? 2.043 -12.183 -6.807 1.00 88.00 192 ASN A O 1
ATOM 1461 N N . ASP A 1 193 ? 3.415 -12.877 -5.171 1.00 84.50 193 ASP A N 1
ATOM 1462 C CA . ASP A 1 193 ? 3.928 -11.565 -4.803 1.00 84.50 193 ASP A CA 1
ATOM 1463 C C . ASP A 1 193 ? 5.151 -11.130 -5.627 1.00 84.50 193 ASP A C 1
ATOM 1465 O O . ASP A 1 193 ? 6.143 -11.860 -5.685 1.00 84.50 193 ASP A O 1
ATOM 1469 N N . GLU A 1 194 ? 5.052 -9.960 -6.270 1.00 79.19 194 GLU A N 1
ATOM 1470 C CA . GLU A 1 194 ? 6.100 -9.164 -6.938 1.00 79.19 194 GLU A CA 1
ATOM 1471 C C . GLU A 1 194 ? 7.117 -9.959 -7.772 1.00 79.19 194 GLU A C 1
ATOM 1473 O O . GLU A 1 194 ? 8.296 -9.597 -7.863 1.00 79.19 194 GLU A O 1
ATOM 1478 N N . PHE A 1 195 ? 6.694 -11.067 -8.378 1.00 79.19 195 PHE A N 1
ATOM 1479 C CA . PHE A 1 195 ? 7.633 -11.950 -9.053 1.00 79.19 195 PHE A CA 1
ATOM 1480 C C . PHE A 1 195 ? 7.866 -11.531 -10.499 1.00 79.19 195 PHE A C 1
ATOM 1482 O O . PHE A 1 195 ? 6.966 -11.090 -11.206 1.00 79.19 195 PHE A O 1
ATOM 1489 N N . SER A 1 196 ? 9.105 -11.710 -10.931 1.00 77.56 196 SER A N 1
ATOM 1490 C CA . SER A 1 196 ? 9.575 -11.467 -12.289 1.00 77.56 196 SER A CA 1
ATOM 1491 C C . SER A 1 196 ? 10.344 -12.685 -12.778 1.00 77.56 196 SER A C 1
ATOM 1493 O O . SER A 1 196 ? 10.567 -13.633 -12.022 1.00 77.56 196 SER A O 1
ATOM 1495 N N . PHE A 1 197 ? 10.779 -12.668 -14.038 1.00 79.06 197 PHE A N 1
ATOM 1496 C CA . PHE A 1 197 ? 11.761 -13.636 -14.514 1.00 79.06 197 PHE A CA 1
ATOM 1497 C C . PHE A 1 197 ? 13.118 -13.329 -13.853 1.00 79.06 197 PHE A C 1
ATOM 1499 O O . PHE A 1 197 ? 13.776 -12.374 -14.269 1.00 79.06 197 PHE A O 1
ATOM 1506 N N . PRO A 1 198 ? 13.568 -14.115 -12.859 1.00 71.69 198 PRO A N 1
ATOM 1507 C CA . PRO A 1 198 ? 14.617 -13.691 -11.942 1.00 71.69 198 PRO A CA 1
ATOM 1508 C C . PRO A 1 198 ? 15.991 -13.610 -12.616 1.00 71.69 198 PRO A C 1
ATOM 1510 O O . PRO A 1 198 ? 16.500 -14.584 -13.180 1.00 71.69 198 PRO A O 1
ATOM 1513 N N . GLY A 1 199 ? 16.645 -12.457 -12.476 1.00 70.00 199 GLY A N 1
ATOM 1514 C CA . GLY A 1 199 ? 18.073 -12.311 -12.742 1.00 70.00 199 GLY A CA 1
ATOM 1515 C C . GLY A 1 199 ? 18.450 -12.612 -14.194 1.00 70.00 199 GLY A C 1
ATOM 1516 O O . GLY A 1 199 ? 17.760 -12.209 -15.118 1.00 70.00 199 GLY A O 1
ATOM 1517 N N . TRP A 1 200 ? 19.549 -13.341 -14.395 1.00 75.69 200 TRP A N 1
ATOM 1518 C CA . TRP A 1 200 ? 19.989 -13.881 -15.690 1.00 75.69 200 TRP A CA 1
ATOM 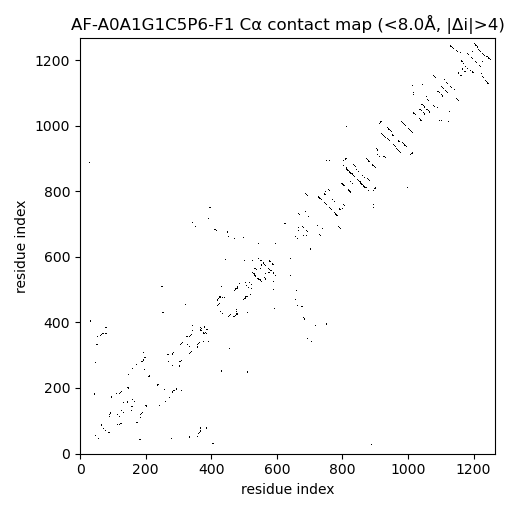1519 C C . TRP A 1 200 ? 19.538 -15.341 -15.881 1.00 75.69 200 TRP A C 1
ATOM 1521 O O . TRP A 1 200 ? 20.297 -16.147 -16.407 1.00 75.69 200 TRP A O 1
ATOM 1531 N N . GLY A 1 201 ? 18.353 -15.717 -15.389 1.00 84.75 201 GLY A N 1
ATOM 1532 C CA . GLY A 1 201 ? 17.862 -17.099 -15.443 1.00 84.75 201 GLY A CA 1
ATOM 1533 C C . GLY A 1 201 ? 17.441 -17.590 -16.835 1.00 84.75 201 GLY A C 1
ATOM 1534 O O . GLY A 1 201 ? 17.370 -16.811 -17.791 1.00 84.75 201 GLY A O 1
ATOM 1535 N N . GLY A 1 202 ? 17.044 -18.864 -16.912 1.00 91.19 202 GLY A N 1
ATOM 1536 C CA . GLY A 1 202 ? 16.469 -19.500 -18.105 1.00 91.19 202 GLY A CA 1
ATOM 1537 C C . GLY A 1 202 ? 17.455 -20.358 -18.899 1.00 91.19 202 GLY A C 1
ATOM 1538 O O . GLY A 1 202 ? 17.221 -20.628 -20.075 1.00 91.19 202 GLY A O 1
ATOM 1539 N N . TYR A 1 203 ? 18.568 -20.763 -18.288 1.00 94.56 203 TYR A N 1
ATOM 1540 C CA . TYR A 1 203 ? 19.634 -21.535 -18.937 1.00 94.56 203 TYR A CA 1
ATOM 1541 C C . TYR A 1 203 ? 19.601 -23.027 -18.606 1.00 94.56 203 TYR A C 1
ATOM 1543 O O . TYR A 1 203 ? 20.456 -23.784 -19.065 1.00 94.56 203 TYR A O 1
ATOM 1551 N N . GLU A 1 204 ? 18.619 -23.480 -17.830 1.00 94.06 204 GLU A N 1
ATOM 1552 C CA . GLU A 1 204 ? 18.385 -24.904 -17.639 1.00 94.06 204 GLU A CA 1
ATOM 1553 C C . GLU A 1 204 ? 18.070 -25.604 -18.979 1.00 94.06 204 GLU A C 1
ATOM 1555 O O . GLU A 1 204 ? 17.467 -24.989 -19.870 1.00 94.06 204 GLU A O 1
ATOM 1560 N N . PRO A 1 205 ? 18.440 -26.891 -19.151 1.00 95.31 205 PRO A N 1
ATOM 1561 C CA . PRO A 1 205 ? 18.364 -27.576 -20.446 1.00 95.31 205 PRO A CA 1
ATOM 1562 C C . PRO A 1 205 ? 16.999 -27.490 -21.142 1.00 95.31 205 PRO A C 1
ATOM 1564 O O . PRO A 1 205 ? 16.938 -27.309 -22.357 1.00 95.31 205 PRO A O 1
ATOM 1567 N N . VAL A 1 206 ? 15.906 -27.566 -20.374 1.00 95.56 206 VAL A N 1
ATOM 1568 C CA . VAL A 1 206 ? 14.536 -27.472 -20.901 1.00 95.56 206 VAL A CA 1
ATOM 1569 C C . VAL A 1 206 ? 14.221 -26.085 -21.480 1.00 95.56 206 VAL A C 1
ATOM 1571 O O . VAL A 1 206 ? 13.608 -25.995 -22.544 1.00 95.56 206 VAL A O 1
ATOM 1574 N N . SER A 1 207 ? 14.696 -25.007 -20.849 1.00 95.25 207 SER A N 1
ATOM 1575 C CA . SER A 1 207 ? 14.521 -23.641 -21.355 1.00 95.25 207 SER A CA 1
ATOM 1576 C C . SER A 1 207 ? 15.367 -23.377 -22.592 1.00 95.25 207 SER A C 1
ATOM 1578 O O . SER A 1 207 ? 14.885 -22.757 -23.539 1.00 95.25 207 SER A O 1
ATOM 1580 N N . VAL A 1 208 ? 16.605 -23.877 -22.629 1.00 96.69 208 VAL A N 1
ATOM 1581 C CA . VAL A 1 208 ? 17.475 -23.729 -23.805 1.00 96.69 208 VAL A CA 1
ATOM 1582 C C . VAL A 1 208 ? 16.877 -24.453 -25.010 1.00 96.69 208 VAL A C 1
ATOM 1584 O O . VAL A 1 208 ? 16.834 -23.893 -26.103 1.00 96.69 208 VAL A O 1
ATOM 1587 N N . GLU A 1 209 ? 16.360 -25.667 -24.828 1.00 97.12 209 GLU A N 1
ATOM 1588 C CA . GLU A 1 209 ? 15.755 -26.418 -25.930 1.00 97.12 209 GLU A CA 1
ATOM 1589 C C . GLU A 1 209 ? 14.464 -25.771 -26.456 1.00 97.12 209 GLU A C 1
ATOM 1591 O O . GLU A 1 209 ? 14.240 -25.688 -27.673 1.00 97.12 209 GLU A O 1
ATOM 1596 N N . LEU A 1 210 ? 13.631 -25.239 -25.557 1.00 97.00 210 LEU A N 1
ATOM 1597 C CA . LEU A 1 210 ? 12.446 -24.486 -25.955 1.00 97.00 210 LEU A CA 1
ATOM 1598 C C . LEU A 1 210 ? 12.824 -23.194 -26.692 1.00 97.00 210 LEU A C 1
ATOM 1600 O O . LEU A 1 210 ? 12.225 -22.891 -27.726 1.00 97.00 210 LEU A O 1
ATOM 1604 N N . PHE A 1 211 ? 13.857 -22.481 -26.237 1.00 97.12 211 PHE A N 1
ATOM 1605 C CA . PHE A 1 211 ? 14.387 -21.309 -26.932 1.00 97.12 211 PHE A CA 1
ATOM 1606 C C . PHE A 1 211 ? 14.831 -21.646 -28.358 1.00 97.12 211 PHE A C 1
ATOM 1608 O O . PHE A 1 211 ? 14.387 -20.996 -29.304 1.00 97.12 211 PHE A O 1
ATOM 1615 N N . ARG A 1 212 ? 15.637 -22.701 -28.547 1.00 97.94 212 ARG A N 1
ATOM 1616 C CA . ARG A 1 212 ? 16.065 -23.156 -29.884 1.00 97.94 212 ARG A CA 1
ATOM 1617 C C . ARG A 1 212 ? 14.875 -23.412 -30.797 1.00 97.94 212 ARG A C 1
ATOM 1619 O O . ARG A 1 212 ? 14.866 -22.983 -31.947 1.00 97.94 212 ARG A O 1
ATOM 1626 N N . THR A 1 213 ? 13.859 -24.095 -30.276 1.00 97.38 213 THR A N 1
ATOM 1627 C CA . THR A 1 213 ? 12.626 -24.392 -31.012 1.00 97.38 213 THR A CA 1
ATOM 1628 C C . THR A 1 213 ? 11.912 -23.110 -31.431 1.00 97.38 213 THR A C 1
ATOM 1630 O O . THR A 1 213 ? 11.634 -22.934 -32.615 1.00 97.38 213 THR A O 1
ATOM 1633 N N . LYS A 1 214 ? 11.710 -22.172 -30.499 1.00 97.50 214 LYS A N 1
ATOM 1634 C CA . LYS A 1 214 ? 11.065 -20.878 -30.766 1.00 97.50 214 LYS A CA 1
ATOM 1635 C C . LYS A 1 214 ? 11.821 -20.044 -31.796 1.00 97.50 214 LYS A C 1
ATOM 1637 O O . LYS A 1 214 ? 11.204 -19.408 -32.645 1.00 97.50 214 LYS A O 1
ATOM 1642 N N . MET A 1 215 ? 13.150 -20.076 -31.770 1.00 97.81 215 MET A N 1
ATOM 1643 C CA . MET A 1 215 ? 13.967 -19.360 -32.747 1.00 97.81 215 MET A CA 1
ATOM 1644 C C . MET A 1 215 ? 13.869 -19.978 -34.148 1.00 97.81 215 MET A C 1
ATOM 1646 O O . MET A 1 215 ? 13.736 -19.250 -35.131 1.00 97.81 215 MET A O 1
ATOM 1650 N N . ILE A 1 216 ? 13.856 -21.309 -34.265 1.00 97.69 216 ILE A N 1
ATOM 1651 C CA . ILE A 1 216 ? 13.615 -21.974 -35.555 1.00 97.69 216 ILE A CA 1
ATOM 1652 C C . ILE A 1 216 ? 12.199 -21.704 -36.070 1.00 97.69 216 ILE A C 1
ATOM 1654 O O . ILE A 1 216 ? 12.046 -21.442 -37.259 1.00 97.69 216 ILE A O 1
ATOM 1658 N N . GLU A 1 217 ? 11.182 -21.700 -35.206 1.00 97.31 217 GLU A N 1
ATOM 1659 C CA . GLU A 1 217 ? 9.813 -21.314 -35.581 1.00 97.31 217 GLU A CA 1
ATOM 1660 C C . GLU A 1 217 ? 9.764 -19.879 -36.130 1.00 97.31 217 GLU A C 1
ATOM 1662 O O . GLU A 1 217 ? 9.166 -19.636 -37.177 1.00 97.31 217 GLU A O 1
ATOM 1667 N N . GLN A 1 218 ? 10.435 -18.936 -35.461 1.00 96.69 218 GLN A N 1
ATOM 1668 C CA . GLN A 1 218 ? 10.450 -17.522 -35.842 1.00 96.69 218 GLN A CA 1
ATOM 1669 C C . GLN A 1 218 ? 11.182 -17.265 -37.170 1.00 96.69 218 GLN A C 1
ATOM 1671 O O . GLN A 1 218 ? 10.716 -16.470 -37.986 1.00 96.69 218 GLN A O 1
ATOM 1676 N N . TYR A 1 219 ? 12.327 -17.913 -37.400 1.00 97.62 219 TYR A N 1
ATOM 1677 C CA . TYR A 1 219 ? 13.169 -17.669 -38.580 1.00 97.62 219 TYR A CA 1
ATOM 1678 C C . TYR A 1 219 ? 12.947 -18.675 -39.720 1.00 97.62 219 TYR A C 1
ATOM 1680 O O . TYR A 1 219 ? 13.399 -18.458 -40.845 1.00 97.62 219 TYR A O 1
ATOM 1688 N N . GLY A 1 220 ? 12.258 -19.781 -39.453 1.00 97.75 220 GLY A N 1
ATOM 1689 C CA . GLY A 1 220 ? 11.952 -20.867 -40.384 1.00 97.75 220 GLY A CA 1
ATOM 1690 C C . GLY A 1 220 ? 13.116 -21.811 -40.711 1.00 97.75 220 GLY A C 1
ATOM 1691 O O . GLY A 1 220 ? 12.875 -22.880 -41.260 1.00 97.75 220 GLY A O 1
ATOM 1692 N N . SER A 1 221 ? 14.369 -21.438 -40.424 1.00 97.06 221 SER A N 1
ATOM 1693 C CA . SER A 1 221 ? 15.568 -22.256 -40.694 1.00 97.06 221 SER A CA 1
ATOM 1694 C C . SER A 1 221 ? 16.795 -21.715 -39.947 1.00 97.06 221 SER A C 1
ATOM 1696 O O . SER A 1 221 ? 16.834 -20.521 -39.628 1.00 97.06 221 SER A O 1
ATOM 1698 N N . VAL A 1 222 ? 17.808 -22.560 -39.721 1.00 97.88 222 VAL A N 1
ATOM 1699 C CA . VAL A 1 222 ? 19.084 -22.156 -39.098 1.00 97.88 222 VAL A CA 1
ATOM 1700 C C . VAL A 1 222 ? 19.809 -21.128 -39.976 1.00 97.88 222 VAL A C 1
ATOM 1702 O O . VAL A 1 222 ? 20.390 -20.178 -39.462 1.00 97.88 222 VAL A O 1
ATOM 1705 N N . GLU A 1 223 ? 19.712 -21.246 -41.302 1.00 97.50 223 GLU A N 1
ATOM 1706 C CA . GLU A 1 223 ? 20.350 -20.344 -42.266 1.00 97.50 223 GLU A CA 1
ATOM 1707 C C . GLU A 1 223 ? 19.797 -18.919 -42.163 1.00 97.50 223 GLU A C 1
ATOM 1709 O O . GLU A 1 223 ? 20.556 -17.950 -42.122 1.00 97.50 223 GLU A O 1
ATOM 1714 N N . LYS A 1 224 ? 18.468 -18.777 -42.074 1.00 97.94 224 LYS A N 1
ATOM 1715 C CA . LYS A 1 224 ? 17.818 -17.468 -41.898 1.00 97.94 224 LYS A CA 1
ATOM 1716 C C . LYS A 1 224 ? 18.110 -16.860 -40.528 1.00 97.94 224 LYS A C 1
ATOM 1718 O O . LYS A 1 224 ? 18.302 -15.649 -40.439 1.00 97.94 224 LYS A O 1
ATOM 1723 N N . LEU A 1 225 ? 18.181 -17.687 -39.486 1.00 97.56 225 LEU A N 1
ATOM 1724 C CA . LEU A 1 225 ? 18.588 -17.247 -38.153 1.00 97.56 225 LEU A CA 1
ATOM 1725 C C . LEU A 1 225 ? 20.033 -16.744 -38.163 1.00 97.56 225 LEU A C 1
ATOM 1727 O O . LEU A 1 225 ? 20.295 -15.641 -37.696 1.00 97.56 225 LEU A O 1
ATOM 1731 N N . ASN A 1 226 ? 20.954 -17.498 -38.765 1.00 97.06 226 ASN A N 1
ATOM 1732 C CA . ASN A 1 226 ? 22.351 -17.100 -38.925 1.00 97.06 226 ASN A CA 1
ATOM 1733 C C . ASN A 1 226 ? 22.493 -15.782 -39.684 1.00 97.06 226 ASN A C 1
ATOM 1735 O O . ASN A 1 226 ? 23.272 -14.925 -39.272 1.00 97.06 226 ASN A O 1
ATOM 1739 N N . ALA A 1 227 ? 21.711 -15.584 -40.748 1.00 96.56 227 ALA A N 1
ATOM 1740 C CA . ALA A 1 227 ? 21.689 -14.322 -41.479 1.00 96.56 227 ALA A CA 1
ATOM 1741 C C . ALA A 1 227 ? 21.212 -13.152 -40.599 1.00 96.56 227 ALA A C 1
ATOM 1743 O O . ALA A 1 227 ? 21.810 -12.077 -40.633 1.00 96.56 227 ALA A O 1
ATOM 1744 N N . ALA A 1 228 ? 20.175 -13.358 -39.781 1.00 94.75 228 ALA A N 1
ATOM 1745 C CA . ALA A 1 228 ? 19.636 -12.329 -38.893 1.00 94.75 228 ALA A CA 1
ATOM 1746 C C . ALA A 1 228 ? 20.562 -12.010 -37.707 1.00 94.75 228 ALA A C 1
ATOM 1748 O O . ALA A 1 228 ? 20.700 -10.850 -37.318 1.00 94.75 228 ALA A O 1
ATOM 1749 N N . TRP A 1 229 ? 21.194 -13.027 -37.121 1.00 94.88 229 TRP A N 1
ATOM 1750 C CA . TRP A 1 229 ? 22.047 -12.899 -35.937 1.00 94.88 229 TRP A CA 1
ATOM 1751 C C . TRP A 1 229 ? 23.526 -12.693 -36.257 1.00 94.88 229 TRP A C 1
ATOM 1753 O O . TRP A 1 229 ? 24.303 -12.412 -35.347 1.00 94.88 229 TRP A O 1
ATOM 1763 N N . LYS A 1 230 ? 23.918 -12.809 -37.532 1.00 94.06 230 LYS A N 1
ATOM 1764 C CA . LYS A 1 230 ? 25.316 -12.787 -37.988 1.00 94.06 230 LYS A CA 1
ATOM 1765 C C . LYS A 1 230 ? 26.146 -13.899 -37.314 1.00 94.06 230 LYS A C 1
ATOM 1767 O O . LYS A 1 230 ? 27.268 -13.667 -36.872 1.00 94.06 230 LYS A O 1
ATOM 1772 N N . THR A 1 231 ? 25.576 -15.104 -37.232 1.00 94.94 231 THR A N 1
ATOM 1773 C CA . THR A 1 231 ? 26.179 -16.319 -36.641 1.00 94.94 231 THR A CA 1
ATOM 1774 C C . THR A 1 231 ? 26.425 -17.405 -37.696 1.00 94.94 231 THR A C 1
ATOM 1776 O O . THR A 1 231 ? 26.102 -17.224 -38.868 1.00 94.94 231 THR A O 1
ATOM 1779 N N . THR A 1 232 ? 27.018 -18.538 -37.300 1.00 96.75 232 THR A N 1
ATOM 1780 C CA . THR A 1 232 ? 27.376 -19.651 -38.204 1.00 96.75 232 THR A CA 1
ATOM 1781 C C . THR A 1 232 ? 27.007 -21.025 -37.631 1.00 96.75 232 THR A C 1
ATOM 1783 O O . THR A 1 232 ? 27.775 -21.972 -37.775 1.00 96.75 232 THR A O 1
ATOM 1786 N N . PHE A 1 233 ? 25.871 -21.141 -36.939 1.00 96.88 233 PHE A N 1
ATOM 1787 C CA . PHE A 1 233 ? 25.400 -22.423 -36.403 1.00 96.88 233 PHE A CA 1
ATOM 1788 C C . PHE A 1 233 ? 25.128 -23.411 -37.544 1.00 96.88 233 PHE A C 1
ATOM 1790 O O . PHE A 1 233 ? 24.444 -23.056 -38.503 1.00 96.88 233 PHE A O 1
ATOM 1797 N N . ALA A 1 234 ? 25.644 -24.633 -37.461 1.00 95.19 234 ALA A N 1
ATOM 1798 C CA . ALA A 1 234 ? 25.407 -25.670 -38.463 1.00 95.19 234 ALA A CA 1
ATOM 1799 C C . ALA A 1 234 ? 24.080 -26.407 -38.232 1.00 95.19 234 ALA A C 1
ATOM 1801 O O . ALA A 1 234 ? 23.468 -26.903 -39.176 1.00 95.19 234 ALA A O 1
ATOM 1802 N N . THR A 1 235 ? 23.623 -26.483 -36.979 1.00 96.75 235 THR A N 1
ATOM 1803 C CA . THR A 1 235 ? 22.416 -27.221 -36.584 1.00 96.75 235 THR A CA 1
ATOM 1804 C C . THR A 1 235 ? 21.608 -26.461 -35.531 1.00 96.75 235 THR A C 1
ATOM 1806 O O . THR A 1 235 ? 22.090 -25.501 -34.927 1.00 96.75 235 THR A O 1
ATOM 1809 N N . LYS A 1 236 ? 20.366 -26.905 -35.282 1.00 96.38 236 LYS A N 1
ATOM 1810 C CA . LYS A 1 236 ? 19.516 -26.371 -34.205 1.00 96.38 236 LYS A CA 1
ATOM 1811 C C . LYS A 1 236 ? 20.195 -26.490 -32.833 1.00 96.38 236 LYS A C 1
ATOM 1813 O O . LYS A 1 236 ? 20.098 -25.563 -32.034 1.00 96.38 236 LYS A O 1
ATOM 1818 N N . ASP A 1 237 ? 20.894 -27.594 -32.580 1.00 96.88 237 ASP A N 1
ATOM 1819 C CA . ASP A 1 237 ? 21.496 -27.895 -31.275 1.00 96.88 237 ASP A CA 1
ATOM 1820 C C . ASP A 1 237 ? 22.659 -26.950 -30.932 1.00 96.88 237 ASP A C 1
ATOM 1822 O O . ASP A 1 237 ? 22.964 -26.725 -29.760 1.00 96.88 237 ASP A O 1
ATOM 1826 N N . GLU A 1 238 ? 23.275 -26.335 -31.942 1.00 96.56 238 GLU A N 1
ATOM 1827 C CA . GLU A 1 238 ? 24.332 -25.338 -31.757 1.00 96.56 238 GLU A CA 1
ATOM 1828 C C . GLU A 1 238 ? 23.800 -23.945 -31.390 1.00 96.56 238 GLU A C 1
ATOM 1830 O O . GLU A 1 238 ? 24.565 -23.111 -30.903 1.00 96.56 238 GLU A O 1
ATOM 1835 N N . ILE A 1 239 ? 22.502 -23.677 -31.578 1.00 97.06 239 ILE A N 1
ATOM 1836 C CA . ILE A 1 239 ? 21.900 -22.395 -31.199 1.00 97.06 239 ILE A CA 1
ATOM 1837 C C . ILE A 1 239 ? 21.963 -22.265 -29.673 1.00 97.06 239 ILE A C 1
ATOM 1839 O O . ILE A 1 239 ? 21.356 -23.047 -28.937 1.00 97.06 239 ILE A O 1
ATOM 1843 N N . ALA A 1 240 ? 22.681 -21.248 -29.200 1.00 93.19 240 ALA A N 1
ATOM 1844 C CA . ALA A 1 240 ? 22.824 -20.944 -27.781 1.00 93.19 240 ALA A CA 1
ATOM 1845 C C . ALA A 1 240 ? 22.279 -19.541 -27.459 1.00 93.19 240 ALA A C 1
ATOM 1847 O O . ALA A 1 240 ? 22.558 -18.595 -28.210 1.00 93.19 240 ALA A O 1
ATOM 1848 N N . PRO A 1 241 ? 21.554 -19.352 -26.341 1.00 93.62 241 PRO A N 1
ATOM 1849 C CA . PRO A 1 241 ? 21.216 -18.015 -25.865 1.00 93.62 241 PRO A CA 1
ATOM 1850 C C . PRO A 1 241 ? 22.490 -17.217 -25.513 1.00 93.62 241 PRO A C 1
ATOM 1852 O O . PRO A 1 241 ? 23.518 -17.806 -25.165 1.00 93.62 241 PRO A O 1
ATOM 1855 N N . PRO A 1 242 ? 22.478 -15.882 -25.656 1.00 91.44 242 PRO A N 1
ATOM 1856 C CA . PRO A 1 242 ? 23.615 -15.034 -25.305 1.00 91.44 242 PRO A CA 1
ATOM 1857 C C . PRO A 1 242 ? 23.822 -14.977 -23.784 1.00 91.44 242 PRO A C 1
ATOM 1859 O O . PRO A 1 242 ? 22.957 -14.499 -23.064 1.00 91.44 242 PRO A O 1
ATOM 1862 N N . ALA A 1 243 ? 24.995 -15.397 -23.297 1.00 88.38 243 ALA A N 1
ATOM 1863 C CA . ALA A 1 243 ? 25.317 -15.492 -21.863 1.00 88.38 243 ALA A CA 1
ATOM 1864 C C . ALA A 1 243 ? 25.506 -14.141 -21.134 1.00 88.38 243 ALA A C 1
ATOM 1866 O O . ALA A 1 243 ? 25.678 -14.107 -19.917 1.00 88.38 243 ALA A O 1
ATOM 1867 N N . LYS A 1 244 ? 25.534 -13.027 -21.872 1.00 86.19 244 LYS A N 1
ATOM 1868 C CA . LYS A 1 244 ? 25.674 -11.657 -21.359 1.00 86.19 244 LYS A CA 1
ATOM 1869 C C . LYS A 1 244 ? 24.987 -10.678 -22.308 1.00 86.19 244 LYS A C 1
ATOM 1871 O O . LYS A 1 244 ? 24.738 -11.021 -23.461 1.00 86.19 244 LYS A O 1
ATOM 1876 N N . SER A 1 245 ? 24.743 -9.457 -21.834 1.00 83.38 245 SER A N 1
ATOM 1877 C CA . SER A 1 245 ? 24.181 -8.386 -22.663 1.00 83.38 245 SER A CA 1
ATOM 1878 C C . SER A 1 245 ? 25.098 -8.094 -23.853 1.00 83.38 245 SER A C 1
ATOM 1880 O O . SER A 1 245 ? 26.311 -7.926 -23.687 1.00 83.38 245 SER A O 1
ATOM 1882 N N . GLU A 1 246 ? 24.519 -8.032 -25.049 1.00 84.62 246 GLU A N 1
ATOM 1883 C CA . GLU A 1 246 ? 25.209 -7.684 -26.290 1.00 84.62 246 GLU A CA 1
ATOM 1884 C C . GLU A 1 246 ? 24.293 -6.834 -27.189 1.00 84.62 246 GLU A C 1
ATOM 1886 O O . GLU A 1 246 ? 23.070 -6.967 -27.134 1.00 84.62 246 GLU A O 1
ATOM 1891 N N . PRO A 1 247 ? 24.831 -5.908 -28.001 1.00 82.12 247 PRO A N 1
ATOM 1892 C CA . PRO A 1 247 ? 24.008 -5.149 -28.934 1.00 82.12 247 PRO A CA 1
ATOM 1893 C C . PRO A 1 247 ? 23.503 -6.043 -30.076 1.00 82.12 247 PRO A C 1
ATOM 1895 O O . PRO A 1 247 ? 24.216 -6.924 -30.555 1.00 82.12 247 PRO A O 1
ATOM 1898 N N . GLY A 1 248 ? 22.302 -5.749 -30.574 1.00 88.56 248 GLY A N 1
ATOM 1899 C CA . GLY A 1 248 ? 21.747 -6.373 -31.772 1.00 88.56 248 GLY A CA 1
ATOM 1900 C C . GLY A 1 248 ? 20.667 -7.427 -31.521 1.00 88.56 248 GLY A C 1
ATOM 1901 O O . GLY A 1 248 ? 20.221 -7.689 -30.400 1.00 88.56 248 GLY A O 1
ATOM 1902 N N . ARG A 1 249 ? 20.222 -8.036 -32.624 1.00 92.56 249 ARG A N 1
ATOM 1903 C CA . ARG A 1 249 ? 19.000 -8.849 -32.680 1.00 92.56 249 ARG A CA 1
ATOM 1904 C C . ARG A 1 249 ? 19.036 -10.126 -31.836 1.00 92.56 249 ARG A C 1
ATOM 1906 O O . ARG A 1 249 ? 18.012 -10.456 -31.249 1.00 92.56 249 ARG A O 1
ATOM 1913 N N . ARG A 1 250 ? 20.182 -10.806 -31.713 1.00 93.19 250 ARG A N 1
ATOM 1914 C CA . ARG A 1 250 ? 20.307 -12.028 -30.893 1.00 93.19 250 ARG A CA 1
ATOM 1915 C C . ARG A 1 250 ? 19.928 -11.784 -29.430 1.00 93.19 250 ARG A C 1
ATOM 1917 O O . ARG A 1 250 ? 19.152 -12.543 -28.856 1.00 93.19 250 ARG A O 1
ATOM 1924 N N . TRP A 1 251 ? 20.436 -10.700 -28.851 1.00 90.56 251 TRP A N 1
ATOM 1925 C CA . TRP A 1 251 ? 20.085 -10.274 -27.499 1.00 90.56 251 TRP A CA 1
ATOM 1926 C C . TRP A 1 251 ? 18.612 -9.881 -27.381 1.00 90.56 251 TRP A C 1
ATOM 1928 O O . TRP A 1 251 ? 17.918 -10.335 -26.473 1.00 90.56 251 TRP A O 1
ATOM 1938 N N . ALA A 1 252 ? 18.111 -9.092 -28.336 1.00 90.62 252 ALA A N 1
ATOM 1939 C CA . ALA A 1 252 ? 16.709 -8.689 -28.363 1.00 90.62 252 ALA A CA 1
ATOM 1940 C C . ALA A 1 252 ? 15.747 -9.891 -28.399 1.00 90.62 252 ALA A C 1
ATOM 1942 O O . ALA A 1 252 ? 14.752 -9.903 -27.677 1.00 90.62 252 ALA A O 1
ATOM 1943 N N . ASP A 1 253 ? 16.041 -10.908 -29.211 1.00 94.12 253 ASP A N 1
ATOM 1944 C CA . ASP A 1 253 ? 15.223 -12.121 -29.298 1.00 94.12 253 ASP A CA 1
ATOM 1945 C C . ASP A 1 253 ? 15.290 -12.957 -28.012 1.00 94.12 253 ASP A C 1
ATOM 1947 O O . ASP A 1 253 ? 14.267 -13.486 -27.576 1.00 94.12 253 ASP A O 1
ATOM 1951 N N . TRP A 1 254 ? 16.454 -13.035 -27.358 1.00 92.25 254 TRP A N 1
ATOM 1952 C CA . TRP A 1 254 ? 16.583 -13.709 -26.063 1.00 92.25 254 TRP A CA 1
ATOM 1953 C C . TRP A 1 254 ? 15.736 -13.046 -24.972 1.00 92.25 254 TRP A C 1
ATOM 1955 O O . TRP A 1 254 ? 14.991 -13.721 -24.262 1.00 92.25 254 TRP A O 1
ATOM 1965 N N . GLN A 1 255 ? 15.782 -11.717 -24.876 1.00 89.38 255 GLN A N 1
ATOM 1966 C CA . GLN A 1 255 ? 14.990 -10.976 -23.895 1.00 89.38 255 GLN A CA 1
ATOM 1967 C C . GLN A 1 255 ? 13.483 -11.120 -24.149 1.00 89.38 255 GLN A C 1
ATOM 1969 O O . GLN A 1 255 ? 12.726 -11.375 -23.211 1.00 89.38 255 GLN A O 1
ATOM 1974 N N . ARG A 1 256 ? 13.054 -11.065 -25.418 1.00 90.19 256 ARG A N 1
ATOM 1975 C CA . ARG A 1 256 ? 11.660 -11.325 -25.820 1.00 90.19 256 ARG A CA 1
ATOM 1976 C C . ARG A 1 256 ? 11.218 -12.755 -25.498 1.00 90.19 256 ARG A C 1
ATOM 1978 O O . ARG A 1 256 ? 10.088 -12.956 -25.067 1.00 90.19 256 ARG A O 1
ATOM 1985 N N . TYR A 1 257 ? 12.092 -13.752 -25.659 1.00 92.56 257 TYR A N 1
ATOM 1986 C CA . TYR A 1 257 ? 11.802 -15.133 -25.259 1.00 92.56 257 TYR A CA 1
ATOM 1987 C C . TYR A 1 257 ? 11.605 -15.271 -23.743 1.00 92.56 257 TYR A C 1
ATOM 1989 O O . TYR A 1 257 ? 10.648 -15.910 -23.299 1.00 92.56 257 TYR A O 1
ATOM 1997 N N . ARG A 1 258 ? 12.480 -14.660 -22.935 1.00 90.81 258 ARG A N 1
ATOM 1998 C CA . ARG A 1 258 ? 12.364 -14.684 -21.467 1.00 90.81 258 ARG A CA 1
ATOM 1999 C C . ARG A 1 258 ? 11.068 -14.020 -20.999 1.00 90.81 258 ARG A C 1
ATOM 2001 O O . ARG A 1 258 ? 10.337 -14.591 -20.193 1.00 90.81 258 ARG A O 1
ATOM 2008 N N . GLN A 1 259 ? 10.748 -12.860 -21.567 1.00 88.25 259 GLN A N 1
ATOM 2009 C CA . GLN A 1 259 ? 9.483 -12.158 -21.352 1.00 88.25 259 GLN A CA 1
ATOM 2010 C C . GLN A 1 259 ? 8.280 -13.033 -21.736 1.00 88.25 259 GLN A C 1
ATOM 2012 O O . GLN A 1 259 ? 7.367 -13.208 -20.932 1.00 88.25 259 GLN A O 1
ATOM 2017 N N . TRP A 1 260 ? 8.294 -13.637 -22.930 1.00 91.12 260 TRP A N 1
ATOM 2018 C CA . TRP A 1 260 ? 7.242 -14.555 -23.371 1.00 91.12 260 TRP A CA 1
ATOM 2019 C C . TRP A 1 260 ? 7.059 -15.717 -22.390 1.00 91.12 260 TRP A C 1
ATOM 2021 O O . TRP A 1 260 ? 5.935 -16.018 -22.009 1.00 91.12 260 TRP A O 1
ATOM 2031 N N . THR A 1 261 ? 8.155 -16.318 -21.926 1.00 92.19 261 THR A N 1
ATOM 2032 C CA . THR A 1 261 ? 8.132 -17.453 -20.993 1.00 92.19 261 THR A CA 1
ATOM 2033 C C . THR A 1 261 ? 7.458 -17.095 -19.665 1.00 92.19 261 THR A C 1
ATOM 2035 O O . THR A 1 261 ? 6.686 -17.887 -19.124 1.00 92.19 261 THR A O 1
ATOM 2038 N N . TYR A 1 262 ? 7.716 -15.892 -19.148 1.00 89.88 262 TYR A N 1
ATOM 2039 C CA . TYR A 1 262 ? 7.071 -15.380 -17.938 1.00 89.88 262 TYR A CA 1
ATOM 2040 C C . TYR A 1 262 ? 5.549 -15.233 -18.109 1.00 89.88 262 TYR A C 1
ATOM 2042 O O . TYR A 1 262 ? 4.781 -15.757 -17.298 1.00 89.88 262 TYR A O 1
ATOM 2050 N N . PHE A 1 263 ? 5.098 -14.589 -19.191 1.00 90.25 263 PHE A N 1
ATOM 2051 C CA . PHE A 1 263 ? 3.664 -14.420 -19.459 1.00 90.25 263 PHE A CA 1
ATOM 2052 C C . PHE A 1 263 ? 2.965 -15.729 -19.832 1.00 90.25 263 PHE A C 1
ATOM 2054 O O . PHE A 1 263 ? 1.808 -15.917 -19.461 1.00 90.25 263 PHE A O 1
ATOM 2061 N N . ASP A 1 264 ? 3.652 -16.656 -20.502 1.00 94.06 264 ASP A N 1
ATOM 2062 C CA . ASP A 1 264 ? 3.141 -18.001 -20.781 1.00 94.06 264 ASP A CA 1
ATOM 2063 C C . ASP A 1 264 ? 2.883 -18.780 -19.485 1.00 94.06 264 ASP A C 1
ATOM 2065 O O . ASP A 1 264 ? 1.834 -19.402 -19.334 1.00 94.06 264 ASP A O 1
ATOM 2069 N N . PHE A 1 265 ? 3.786 -18.688 -18.507 1.00 94.25 265 PHE A N 1
ATOM 2070 C CA . PHE A 1 265 ? 3.611 -19.341 -17.211 1.00 94.25 265 PHE A CA 1
ATOM 2071 C C . PHE A 1 265 ? 2.468 -18.733 -16.384 1.00 94.25 265 PHE A C 1
ATOM 2073 O O . PHE A 1 265 ? 1.635 -19.468 -15.849 1.00 94.25 265 PHE A O 1
ATOM 2080 N N . MET A 1 266 ? 2.360 -17.399 -16.332 1.00 92.94 266 MET A N 1
ATOM 2081 C CA . MET A 1 266 ? 1.208 -16.740 -15.699 1.00 92.94 266 MET A CA 1
ATOM 2082 C C . MET A 1 266 ? -0.106 -17.095 -16.392 1.00 92.94 266 MET A C 1
ATOM 2084 O O . MET A 1 266 ? -1.108 -17.361 -15.728 1.00 92.94 266 MET A O 1
ATOM 2088 N N . LYS A 1 267 ? -0.105 -17.132 -17.729 1.00 95.12 267 LYS A N 1
ATOM 2089 C CA . LYS A 1 267 ? -1.263 -17.548 -18.516 1.00 95.12 267 LYS A CA 1
ATOM 2090 C C . LYS A 1 267 ? -1.647 -18.993 -18.217 1.00 95.12 267 LYS A C 1
ATOM 2092 O O . LYS A 1 267 ? -2.824 -19.250 -18.011 1.00 95.12 267 LYS A O 1
ATOM 2097 N N . PHE A 1 268 ? -0.683 -19.906 -18.134 1.00 97.12 268 PHE A N 1
ATOM 2098 C CA . PHE A 1 268 ? -0.920 -21.295 -17.749 1.00 97.12 268 PHE A CA 1
ATOM 2099 C C . PHE A 1 268 ? -1.634 -21.400 -16.390 1.00 97.12 268 PHE A C 1
ATOM 2101 O O . PHE A 1 268 ? -2.653 -22.087 -16.287 1.00 97.12 268 PHE A O 1
ATOM 2108 N N . ALA A 1 269 ? -1.153 -20.687 -15.367 1.00 96.12 269 ALA A N 1
ATOM 2109 C CA . ALA A 1 269 ? -1.782 -20.689 -14.046 1.00 96.12 269 ALA A CA 1
ATOM 2110 C C . ALA A 1 269 ? -3.205 -20.098 -14.089 1.00 96.12 269 ALA A C 1
ATOM 2112 O O . ALA A 1 269 ? -4.150 -20.709 -13.587 1.00 96.12 269 ALA A O 1
ATOM 2113 N N . ALA A 1 270 ? -3.375 -18.947 -14.746 1.00 96.38 270 ALA A N 1
ATOM 2114 C CA . ALA A 1 270 ? -4.665 -18.275 -14.879 1.00 96.38 270 ALA A CA 1
ATOM 2115 C C . ALA A 1 270 ? -5.692 -19.108 -15.666 1.00 96.38 270 ALA A C 1
ATOM 2117 O O . ALA A 1 270 ? -6.846 -19.211 -15.260 1.00 96.38 270 ALA A O 1
ATOM 2118 N N . ASP A 1 271 ? -5.286 -19.725 -16.776 1.00 97.44 271 ASP A N 1
ATOM 2119 C CA . ASP A 1 271 ? -6.154 -20.576 -17.594 1.00 97.44 271 ASP A CA 1
ATOM 2120 C C . ASP A 1 271 ? -6.545 -21.857 -16.844 1.00 97.44 271 ASP A C 1
ATOM 2122 O O . ASP A 1 271 ? -7.689 -22.295 -16.946 1.00 97.44 271 ASP A O 1
ATOM 2126 N N . THR A 1 272 ? -5.632 -22.421 -16.042 1.00 97.62 272 THR A N 1
ATOM 2127 C CA . THR A 1 272 ? -5.930 -23.574 -15.175 1.00 97.62 272 THR A CA 1
ATOM 2128 C C . THR A 1 272 ? -7.028 -23.236 -14.170 1.00 97.62 272 THR A C 1
ATOM 2130 O O . THR A 1 272 ? -7.976 -24.004 -14.015 1.00 97.62 272 THR A O 1
ATOM 2133 N N . ILE A 1 273 ? -6.928 -22.072 -13.522 1.00 96.38 273 ILE A N 1
ATOM 2134 C CA . ILE A 1 273 ? -7.956 -21.577 -12.602 1.00 96.38 273 ILE A CA 1
ATOM 2135 C C . ILE A 1 273 ? -9.275 -21.369 -13.350 1.00 96.38 273 ILE A C 1
ATOM 2137 O O . ILE A 1 273 ? -10.292 -21.920 -12.946 1.00 96.38 273 ILE A O 1
ATOM 2141 N N . ARG A 1 274 ? -9.266 -20.626 -14.465 1.00 96.00 274 ARG A N 1
ATOM 2142 C CA . ARG A 1 274 ? -10.479 -20.291 -15.235 1.00 96.00 274 ARG A CA 1
ATOM 2143 C C . ARG A 1 274 ? -11.198 -21.512 -15.801 1.00 96.00 274 ARG A C 1
ATOM 2145 O O . ARG A 1 274 ? -12.407 -21.451 -16.002 1.00 96.00 274 ARG A O 1
ATOM 2152 N N . ALA A 1 275 ? -10.477 -22.600 -16.071 1.00 97.06 275 ALA A N 1
ATOM 2153 C CA . ALA A 1 275 ? -11.072 -23.853 -16.522 1.00 97.06 275 ALA A CA 1
ATOM 2154 C C . ALA A 1 275 ? -11.977 -24.494 -15.458 1.00 97.06 275 ALA A C 1
ATOM 2156 O O . ALA A 1 275 ? -12.904 -25.213 -15.822 1.00 97.06 275 ALA A O 1
ATOM 2157 N N . GLN A 1 276 ? -11.703 -24.241 -14.175 1.00 97.12 276 GLN A N 1
ATOM 2158 C CA . GLN A 1 276 ? -12.492 -24.758 -13.057 1.00 97.12 276 GLN A CA 1
ATOM 2159 C C . GLN A 1 276 ? -13.423 -23.693 -12.479 1.00 97.12 276 GLN A C 1
ATOM 2161 O O . GLN A 1 276 ? -14.584 -23.991 -12.261 1.00 97.12 276 GLN A O 1
ATOM 2166 N N . ALA A 1 277 ? -12.945 -22.459 -12.298 1.00 95.25 277 ALA A N 1
ATOM 2167 C CA . ALA A 1 277 ? -13.661 -21.350 -11.672 1.00 95.25 277 ALA A CA 1
ATOM 2168 C C . ALA A 1 277 ? -13.681 -20.101 -12.585 1.00 95.25 277 ALA A C 1
ATOM 2170 O O . ALA A 1 277 ? -12.929 -19.146 -12.366 1.00 95.25 277 ALA A O 1
ATOM 2171 N N . PRO A 1 278 ? -14.525 -20.073 -13.635 1.00 92.69 278 PRO A N 1
ATOM 2172 C CA . PRO A 1 278 ? -14.529 -19.013 -14.653 1.00 92.69 278 PRO A CA 1
ATOM 2173 C C . PRO A 1 278 ? -14.999 -17.639 -14.145 1.00 92.69 278 PRO A C 1
ATOM 2175 O O . PRO A 1 278 ? -14.822 -16.639 -14.841 1.00 92.69 278 PRO A O 1
ATOM 2178 N N . HIS A 1 279 ? -15.612 -17.585 -12.960 1.00 90.38 279 HIS A N 1
ATOM 2179 C CA . HIS A 1 279 ? -16.128 -16.363 -12.331 1.00 90.38 279 HIS A CA 1
ATOM 2180 C C . HIS A 1 279 ? -15.199 -15.782 -11.255 1.00 90.38 279 HIS A C 1
ATOM 2182 O O . HIS A 1 279 ? -15.492 -14.722 -10.706 1.00 90.38 279 HIS A O 1
ATOM 2188 N N . HIS A 1 280 ? -14.079 -16.448 -10.968 1.00 94.75 280 HIS A N 1
ATOM 2189 C CA . HIS A 1 280 ? -13.055 -15.962 -10.050 1.00 94.75 280 HIS A CA 1
ATOM 2190 C C . HIS A 1 280 ? -12.039 -15.094 -10.796 1.00 94.75 280 HIS A C 1
ATOM 2192 O O . HIS A 1 280 ? -11.547 -15.462 -11.864 1.00 94.75 280 HIS A O 1
ATOM 2198 N N . LEU A 1 281 ? -11.707 -13.933 -10.230 1.00 96.50 281 LEU A N 1
ATOM 2199 C CA . LEU A 1 281 ? -10.751 -13.009 -10.842 1.00 96.50 281 LEU A CA 1
ATOM 2200 C C . LEU A 1 281 ? -9.310 -13.450 -10.587 1.00 96.50 281 LEU A C 1
ATOM 2202 O O . LEU A 1 281 ? -8.971 -13.919 -9.503 1.00 96.50 281 LEU A O 1
ATOM 2206 N N . VAL A 1 282 ? -8.432 -13.232 -11.563 1.00 96.44 282 VAL A N 1
ATOM 2207 C CA . VAL A 1 282 ? -6.988 -13.411 -11.382 1.00 96.44 282 VAL A CA 1
ATOM 2208 C C . VAL A 1 282 ? -6.331 -12.058 -11.117 1.00 96.44 282 VAL A C 1
ATOM 2210 O O . VAL A 1 282 ? -6.396 -11.143 -11.938 1.00 96.44 282 VAL A O 1
ATOM 2213 N N . ILE A 1 283 ? -5.679 -11.938 -9.969 1.00 94.12 283 ILE A N 1
ATOM 2214 C CA . ILE A 1 283 ? -4.970 -10.761 -9.470 1.00 94.12 283 ILE A CA 1
ATOM 2215 C C . ILE A 1 283 ? -3.483 -11.102 -9.413 1.00 94.12 283 ILE A C 1
ATOM 2217 O O . ILE A 1 283 ? -3.098 -12.219 -9.067 1.00 94.12 283 ILE A O 1
ATOM 2221 N N . ASN A 1 284 ? -2.626 -10.146 -9.745 1.00 90.50 284 ASN A N 1
ATOM 2222 C CA . ASN A 1 284 ? -1.191 -10.293 -9.532 1.00 90.50 284 ASN A CA 1
ATOM 2223 C C . ASN A 1 284 ? -0.575 -8.926 -9.256 1.00 90.50 284 ASN A C 1
ATOM 2225 O O . ASN A 1 284 ? -0.994 -7.936 -9.869 1.00 90.50 284 ASN A O 1
ATOM 2229 N N . SER A 1 285 ? 0.412 -8.861 -8.359 1.00 86.69 285 SER A N 1
ATOM 2230 C CA . SER A 1 285 ? 1.212 -7.648 -8.241 1.00 86.69 285 SER A CA 1
ATOM 2231 C C . SER A 1 285 ? 2.295 -7.645 -9.311 1.00 86.69 285 SER A C 1
ATOM 2233 O O . SER A 1 285 ? 2.996 -8.629 -9.542 1.00 86.69 285 SER A O 1
ATOM 2235 N N . MET A 1 286 ? 2.391 -6.526 -10.016 1.00 85.06 286 MET A N 1
ATOM 2236 C CA . MET A 1 286 ? 3.419 -6.298 -11.010 1.00 85.06 286 MET A CA 1
ATOM 2237 C C . MET A 1 286 ? 4.776 -6.181 -10.307 1.00 85.06 286 MET A C 1
ATOM 2239 O O . MET A 1 286 ? 4.882 -5.580 -9.228 1.00 85.06 286 MET A O 1
ATOM 2243 N N . ASP A 1 287 ? 5.801 -6.750 -10.937 1.00 77.56 287 ASP A N 1
ATOM 2244 C CA . ASP A 1 287 ? 7.194 -6.706 -10.497 1.00 77.56 287 ASP A CA 1
ATOM 2245 C C . ASP A 1 287 ? 7.766 -5.278 -10.504 1.00 77.56 287 ASP A C 1
ATOM 2247 O O . ASP A 1 287 ? 7.040 -4.306 -10.665 1.00 77.56 287 ASP A O 1
ATOM 2251 N N . PHE A 1 288 ? 9.065 -5.093 -10.269 1.00 68.56 288 PHE A N 1
ATOM 2252 C CA . PHE A 1 288 ? 9.689 -3.769 -10.356 1.00 68.56 288 PHE A CA 1
ATOM 2253 C C . PHE A 1 288 ? 10.106 -3.490 -11.802 1.00 68.56 288 PHE A C 1
ATOM 2255 O O . PHE A 1 288 ? 11.096 -4.043 -12.288 1.00 68.56 288 PHE A O 1
ATOM 2262 N N . TRP A 1 289 ? 9.360 -2.622 -12.486 1.00 62.78 289 TRP A N 1
ATOM 2263 C CA . TRP A 1 289 ? 9.624 -2.278 -13.881 1.00 62.78 289 TRP A CA 1
ATOM 2264 C C . TRP A 1 289 ? 10.986 -1.606 -14.046 1.00 62.78 289 TRP A C 1
ATOM 2266 O O . TRP A 1 289 ? 11.353 -0.716 -13.279 1.00 62.78 289 TRP A O 1
ATOM 2276 N N . GLY A 1 290 ? 11.747 -2.058 -15.043 1.00 56.53 290 GLY A N 1
ATOM 2277 C CA . GLY A 1 290 ? 13.090 -1.548 -15.319 1.00 56.53 290 GLY A CA 1
ATOM 2278 C C . GLY A 1 290 ? 14.170 -2.000 -14.329 1.00 56.53 290 GLY A C 1
ATOM 2279 O O . GLY A 1 290 ? 15.271 -1.452 -14.363 1.00 56.53 290 GLY A O 1
ATOM 2280 N N . SER A 1 291 ? 13.899 -2.983 -13.459 1.00 59.16 291 SER A N 1
ATOM 2281 C CA . SER A 1 291 ? 14.945 -3.610 -12.642 1.00 59.16 291 SER A CA 1
ATOM 2282 C C . SER A 1 291 ? 15.796 -4.557 -13.500 1.00 59.16 291 SER A C 1
ATOM 2284 O O . SER A 1 291 ? 15.374 -5.657 -13.834 1.00 59.16 291 SER A O 1
ATOM 2286 N N . ASP A 1 292 ? 17.001 -4.137 -13.888 1.00 57.16 292 ASP A N 1
ATOM 2287 C CA . ASP A 1 292 ? 17.997 -5.022 -14.517 1.00 57.16 292 ASP A CA 1
ATOM 2288 C C . ASP A 1 292 ? 18.331 -6.173 -13.539 1.00 57.16 292 ASP A C 1
ATOM 2290 O O . ASP A 1 292 ? 18.629 -5.878 -12.374 1.00 57.16 292 ASP A O 1
ATOM 2294 N N . PRO A 1 293 ? 18.247 -7.467 -13.934 1.00 56.69 293 PRO A N 1
ATOM 2295 C CA . PRO A 1 293 ? 18.159 -8.035 -15.296 1.00 56.69 293 PRO A CA 1
ATOM 2296 C C . PRO A 1 293 ? 16.796 -8.622 -15.702 1.00 56.69 293 PRO A C 1
ATOM 2298 O O . PRO A 1 293 ? 16.724 -9.519 -16.555 1.00 56.69 293 PRO A O 1
ATOM 2301 N N . ASN A 1 294 ? 15.708 -8.125 -15.121 1.00 67.94 294 ASN A N 1
ATOM 2302 C CA . ASN A 1 294 ? 14.366 -8.661 -15.319 1.00 67.94 294 ASN A CA 1
ATOM 2303 C C . ASN A 1 294 ? 13.697 -8.014 -16.555 1.00 67.94 294 ASN A C 1
ATOM 2305 O O . ASN A 1 294 ? 13.475 -6.802 -16.568 1.00 67.94 294 ASN A O 1
ATOM 2309 N N . PRO A 1 295 ? 13.357 -8.785 -17.611 1.00 66.75 295 PRO A N 1
ATOM 2310 C CA . PRO A 1 295 ? 12.644 -8.281 -18.787 1.00 66.75 295 PRO A CA 1
ATOM 2311 C C . PRO A 1 295 ? 11.148 -8.083 -18.482 1.00 66.75 295 PRO A C 1
ATOM 2313 O O . PRO A 1 295 ? 10.283 -8.804 -18.984 1.00 66.75 295 PRO A O 1
ATOM 2316 N N . SER A 1 296 ? 10.846 -7.119 -17.618 1.00 69.06 296 SER A N 1
ATOM 2317 C CA . SER A 1 296 ? 9.494 -6.791 -17.168 1.00 69.06 296 SER A CA 1
ATOM 2318 C C . SER A 1 296 ? 8.764 -5.945 -18.216 1.00 69.06 296 SER A C 1
ATOM 2320 O O . SER A 1 296 ? 9.118 -4.786 -18.427 1.00 69.06 296 SER A O 1
ATOM 2322 N N . ASN A 1 297 ? 7.706 -6.481 -18.832 1.00 78.50 297 ASN A N 1
ATOM 2323 C CA . ASN A 1 297 ? 6.777 -5.701 -19.661 1.00 78.50 297 ASN A CA 1
ATOM 2324 C C . ASN A 1 297 ? 5.348 -5.852 -19.156 1.00 78.50 297 ASN A C 1
ATOM 2326 O O . ASN A 1 297 ? 4.695 -6.866 -19.378 1.00 78.50 297 ASN A O 1
ATOM 2330 N N . TRP A 1 298 ? 4.808 -4.803 -18.561 1.00 85.19 298 TRP A N 1
ATOM 2331 C CA . TRP A 1 298 ? 3.464 -4.856 -18.005 1.00 85.19 298 TRP A CA 1
ATOM 2332 C C . TRP A 1 298 ? 2.339 -4.759 -19.042 1.00 85.19 298 TRP A C 1
ATOM 2334 O O . TRP A 1 298 ? 1.214 -5.142 -18.732 1.00 85.19 298 TRP A O 1
ATOM 2344 N N . TRP A 1 299 ? 2.608 -4.310 -20.272 1.00 88.25 299 TRP A N 1
ATOM 2345 C CA . TRP A 1 299 ? 1.618 -4.224 -21.357 1.00 88.25 299 TRP A CA 1
ATOM 2346 C C . TRP A 1 299 ? 1.092 -5.598 -21.797 1.00 88.25 299 TRP A C 1
ATOM 2348 O O . TRP A 1 299 ? 0.015 -5.694 -22.382 1.00 88.25 299 TRP A O 1
ATOM 2358 N N . GLU A 1 300 ? 1.814 -6.673 -21.481 1.00 88.75 300 GLU A N 1
ATOM 2359 C CA . GLU A 1 300 ? 1.412 -8.054 -21.765 1.00 88.75 300 GLU A CA 1
ATOM 2360 C C . GLU A 1 300 ? 0.541 -8.667 -20.652 1.00 88.75 300 GLU A C 1
ATOM 2362 O O . GLU A 1 300 ? -0.241 -9.585 -20.907 1.00 88.75 300 GLU A O 1
ATOM 2367 N N . ALA A 1 301 ? 0.596 -8.117 -19.434 1.00 90.56 301 ALA A N 1
ATOM 2368 C CA . ALA A 1 301 ? -0.127 -8.621 -18.265 1.00 90.56 301 ALA A CA 1
ATOM 2369 C C . ALA A 1 301 ? -1.654 -8.733 -18.439 1.00 90.56 301 ALA A C 1
ATOM 2371 O O . ALA A 1 301 ? -2.214 -9.751 -18.019 1.00 90.56 301 ALA A O 1
ATOM 2372 N N . PRO A 1 302 ? -2.353 -7.792 -19.113 1.00 92.88 302 PRO A N 1
ATOM 2373 C CA . PRO A 1 302 ? -3.799 -7.892 -19.325 1.00 92.88 302 PRO A CA 1
ATOM 2374 C C . PRO A 1 302 ? -4.262 -9.127 -20.111 1.00 92.88 302 PRO A C 1
ATOM 2376 O O . PRO A 1 302 ? -5.455 -9.432 -20.122 1.00 92.88 302 PRO A O 1
ATOM 2379 N N . LYS A 1 303 ? -3.347 -9.847 -20.781 1.00 91.19 303 LYS A N 1
ATOM 2380 C CA . LYS A 1 303 ? -3.660 -11.092 -21.502 1.00 91.19 303 LYS A CA 1
ATOM 2381 C C . LYS A 1 303 ? -3.892 -12.281 -20.566 1.00 91.19 303 LYS A C 1
ATOM 2383 O O . LYS A 1 303 ? -4.511 -13.260 -20.981 1.00 91.19 303 LYS A O 1
ATOM 2388 N N . CYS A 1 304 ? -3.397 -12.220 -19.330 1.00 91.38 304 CYS A N 1
ATOM 2389 C CA . CYS A 1 304 ? -3.531 -13.296 -18.346 1.00 91.38 304 CYS A CA 1
ATOM 2390 C C . CYS A 1 304 ? -4.132 -12.844 -17.009 1.00 91.38 304 CYS A C 1
ATOM 2392 O O . CYS A 1 304 ? -4.736 -13.673 -16.332 1.00 91.38 304 CYS A O 1
ATOM 2394 N N . ILE A 1 305 ? -4.045 -11.559 -16.658 1.00 93.38 305 ILE A N 1
ATOM 2395 C CA . ILE A 1 305 ? -4.478 -10.995 -15.371 1.00 93.38 305 ILE A CA 1
ATOM 2396 C C . ILE A 1 305 ? -5.761 -10.165 -15.542 1.00 93.38 305 ILE A C 1
ATOM 2398 O O . ILE A 1 305 ? -5.928 -9.444 -16.527 1.00 93.38 305 ILE A O 1
ATOM 2402 N N . ASP A 1 306 ? -6.672 -10.263 -14.572 1.00 95.25 306 ASP A N 1
ATOM 2403 C CA . ASP A 1 306 ? -7.923 -9.501 -14.531 1.00 95.25 306 ASP A CA 1
ATOM 2404 C C . ASP A 1 306 ? -7.796 -8.199 -13.739 1.00 95.25 306 ASP A C 1
ATOM 2406 O O . ASP A 1 306 ? -8.377 -7.195 -14.143 1.00 95.25 306 ASP A O 1
ATOM 2410 N N . ILE A 1 307 ? -7.021 -8.199 -12.649 1.00 94.44 307 ILE A N 1
ATOM 2411 C CA . ILE A 1 307 ? -6.731 -7.005 -11.843 1.00 94.44 307 ILE A CA 1
ATOM 2412 C C . ILE A 1 307 ? -5.216 -6.798 -11.764 1.00 94.44 307 ILE A C 1
ATOM 2414 O O . ILE A 1 307 ? -4.495 -7.588 -11.152 1.00 94.44 307 ILE A O 1
ATOM 2418 N N . LEU A 1 308 ? -4.739 -5.716 -12.377 1.00 92.50 308 LEU A N 1
ATOM 2419 C CA . LEU A 1 308 ? -3.333 -5.313 -12.398 1.00 92.50 308 LEU A CA 1
ATOM 2420 C C . LEU A 1 308 ? -2.997 -4.594 -11.086 1.00 92.50 308 LEU A C 1
ATOM 2422 O O . LEU A 1 308 ? -3.386 -3.445 -10.907 1.00 92.50 308 LEU A O 1
ATOM 2426 N N . MET A 1 309 ? -2.292 -5.226 -10.153 1.00 90.50 309 MET A N 1
ATOM 2427 C CA . MET A 1 309 ? -1.951 -4.590 -8.873 1.00 90.50 309 MET A CA 1
ATOM 2428 C C . MET A 1 309 ? -0.480 -4.165 -8.838 1.00 90.50 309 MET A C 1
ATOM 2430 O O . MET A 1 309 ? 0.347 -4.755 -9.518 1.00 90.50 309 MET A O 1
ATOM 2434 N N . ARG A 1 310 ? -0.098 -3.160 -8.046 1.00 87.38 310 ARG A N 1
ATOM 2435 C CA . ARG A 1 310 ? 1.322 -2.815 -7.822 1.00 87.38 310 ARG A CA 1
ATOM 2436 C C . ARG A 1 310 ? 1.560 -2.314 -6.403 1.00 87.38 310 ARG A C 1
ATOM 2438 O O . ARG A 1 310 ? 0.677 -1.683 -5.834 1.00 87.38 310 ARG A O 1
ATOM 2445 N N . HIS A 1 311 ? 2.740 -2.568 -5.837 1.00 78.94 311 HIS A N 1
ATOM 2446 C CA . HIS A 1 311 ? 3.096 -2.051 -4.515 1.00 78.94 311 HIS A CA 1
ATOM 2447 C C . HIS A 1 311 ? 3.527 -0.588 -4.591 1.00 78.94 311 HIS A C 1
ATOM 2449 O O . HIS A 1 311 ? 4.294 -0.169 -5.459 1.00 78.94 311 HIS A O 1
ATOM 2455 N N . GLY A 1 312 ? 3.055 0.181 -3.622 1.00 68.12 312 GLY A N 1
ATOM 2456 C CA . GLY A 1 312 ? 3.284 1.604 -3.465 1.00 68.12 312 GLY A CA 1
ATOM 2457 C C . GLY A 1 312 ? 4.173 1.862 -2.284 1.00 68.12 312 GLY A C 1
ATOM 2458 O O . GLY A 1 312 ? 3.695 2.300 -1.238 1.00 68.12 312 GLY A O 1
ATOM 2459 N N . ILE A 1 313 ? 5.458 1.567 -2.454 1.00 64.62 313 ILE A N 1
ATOM 2460 C CA . ILE A 1 313 ? 6.461 1.760 -1.414 1.00 64.62 313 ILE A CA 1
ATOM 2461 C C . ILE A 1 313 ? 7.084 3.149 -1.605 1.00 64.62 313 ILE A C 1
ATOM 2463 O O . ILE A 1 313 ? 7.926 3.359 -2.477 1.00 64.62 313 ILE A O 1
ATOM 2467 N N . GLY A 1 314 ? 6.638 4.116 -0.801 1.00 55.72 314 GLY A N 1
ATOM 2468 C CA . GLY A 1 314 ? 7.171 5.480 -0.802 1.00 55.72 314 GLY A CA 1
ATOM 2469 C C . GLY A 1 314 ? 6.775 6.338 -2.015 1.00 55.72 314 GLY A C 1
ATOM 2470 O O . GLY A 1 314 ? 5.934 5.967 -2.828 1.00 55.72 314 GLY A O 1
ATOM 2471 N N . TYR A 1 315 ? 7.373 7.533 -2.109 1.00 48.53 315 TYR A N 1
ATOM 2472 C CA . TYR A 1 315 ? 7.038 8.540 -3.131 1.00 48.53 315 TYR A CA 1
ATOM 2473 C C . TYR A 1 315 ? 7.765 8.300 -4.467 1.00 48.53 315 TYR A C 1
ATOM 2475 O O . TYR A 1 315 ? 7.212 8.590 -5.524 1.00 48.53 315 TYR A O 1
ATOM 2483 N N . SER A 1 316 ? 8.982 7.734 -4.442 1.00 46.75 316 SER A N 1
ATOM 2484 C CA . SER A 1 316 ? 9.794 7.497 -5.647 1.00 46.75 316 SER A CA 1
ATOM 2485 C C . SER A 1 316 ? 9.186 6.465 -6.577 1.00 46.75 316 SER A C 1
ATOM 2487 O O . SER A 1 316 ? 9.449 6.527 -7.767 1.00 46.75 316 SER A O 1
ATOM 2489 N N . MET A 1 317 ? 8.368 5.540 -6.071 1.00 51.44 317 MET A N 1
ATOM 2490 C CA . MET A 1 317 ? 7.732 4.503 -6.886 1.00 51.44 317 MET A CA 1
ATOM 2491 C C . MET A 1 317 ? 6.304 4.833 -7.313 1.00 51.44 317 MET A C 1
ATOM 2493 O O . MET A 1 317 ? 5.668 4.006 -7.964 1.00 51.44 317 MET A O 1
ATOM 2497 N N . GLY A 1 318 ? 5.818 6.048 -7.033 1.00 56.78 318 GLY A N 1
ATOM 2498 C CA . GLY A 1 318 ? 4.488 6.495 -7.456 1.00 56.78 318 GLY A CA 1
ATOM 2499 C C . GLY A 1 318 ? 4.269 6.399 -8.970 1.00 56.78 318 GLY A C 1
ATOM 2500 O O . GLY A 1 318 ? 3.152 6.163 -9.423 1.00 56.78 318 GLY A O 1
ATOM 2501 N N . TYR A 1 319 ? 5.334 6.482 -9.774 1.00 69.56 319 TYR A N 1
ATOM 2502 C CA . TYR A 1 319 ? 5.210 6.351 -11.223 1.00 69.56 319 TYR A CA 1
ATOM 2503 C C . TYR A 1 319 ? 4.800 4.964 -11.711 1.00 69.56 319 TYR A C 1
ATOM 2505 O O . TYR A 1 319 ? 4.172 4.845 -12.762 1.00 69.56 319 TYR A O 1
ATOM 2513 N N . ASN A 1 320 ? 5.113 3.920 -10.949 1.00 76.12 320 ASN A N 1
ATOM 2514 C CA . ASN A 1 320 ? 4.680 2.573 -11.279 1.00 76.12 320 ASN A CA 1
ATOM 2515 C C . ASN A 1 320 ? 3.143 2.495 -11.288 1.00 76.12 320 ASN A C 1
ATOM 2517 O O . ASN A 1 320 ? 2.563 1.823 -12.137 1.00 76.12 320 ASN A O 1
ATOM 2521 N N . PHE A 1 321 ? 2.460 3.260 -10.430 1.00 79.12 321 PHE A N 1
ATOM 2522 C CA . PHE A 1 321 ? 1.001 3.362 -10.488 1.00 79.12 321 PHE A CA 1
ATOM 2523 C C . PHE A 1 321 ? 0.496 4.067 -11.723 1.00 79.12 321 PHE A C 1
ATOM 2525 O O . PHE A 1 321 ? -0.500 3.634 -12.291 1.00 79.12 321 PHE A O 1
ATOM 2532 N N . LEU A 1 322 ? 1.190 5.113 -12.163 1.00 84.62 322 LEU A N 1
ATOM 2533 C CA . LEU A 1 322 ? 0.833 5.811 -13.390 1.00 84.62 322 LEU A CA 1
ATOM 2534 C C . LEU A 1 322 ? 0.907 4.857 -14.589 1.00 84.62 322 LEU A C 1
ATOM 2536 O O . LEU A 1 322 ? 0.021 4.889 -15.442 1.00 84.62 322 LEU A O 1
ATOM 2540 N N . LEU A 1 323 ? 1.909 3.969 -14.615 1.00 85.69 323 LEU A N 1
ATOM 2541 C CA . LEU A 1 323 ? 2.040 2.949 -15.654 1.00 85.69 323 LEU A CA 1
ATOM 2542 C C . LEU A 1 323 ? 0.928 1.897 -15.560 1.00 85.69 323 LEU A C 1
ATOM 2544 O O . LEU A 1 323 ? 0.250 1.654 -16.555 1.00 85.69 323 LEU A O 1
ATOM 2548 N N . VAL A 1 324 ? 0.668 1.331 -14.373 1.00 87.94 324 VAL A N 1
ATOM 2549 C CA . VAL A 1 324 ? -0.457 0.396 -14.166 1.00 87.94 324 VAL A CA 1
ATOM 2550 C C . VAL A 1 324 ? -1.785 1.024 -14.580 1.00 87.94 324 VAL A C 1
ATOM 2552 O O . VAL A 1 324 ? -2.578 0.382 -15.257 1.00 87.94 324 VAL A O 1
ATOM 2555 N N . ARG A 1 325 ? -2.019 2.286 -14.223 1.00 89.44 325 ARG A N 1
ATOM 2556 C CA . ARG A 1 325 ? -3.203 3.063 -14.601 1.00 89.44 325 ARG A CA 1
ATOM 2557 C C . ARG A 1 325 ? -3.358 3.179 -16.111 1.00 89.44 325 ARG A C 1
ATOM 2559 O O . ARG A 1 325 ? -4.455 2.974 -16.621 1.00 89.44 325 ARG A O 1
ATOM 2566 N N . ASP A 1 326 ? -2.293 3.527 -16.827 1.00 90.56 326 ASP A N 1
ATOM 2567 C CA . ASP A 1 326 ? -2.362 3.709 -18.278 1.00 90.56 326 ASP A CA 1
ATOM 2568 C C . ASP A 1 326 ? -2.515 2.372 -19.026 1.00 90.56 326 ASP A C 1
ATOM 2570 O O . ASP A 1 326 ? -3.232 2.313 -20.027 1.00 90.56 326 ASP A O 1
ATOM 2574 N N . ILE A 1 327 ? -1.939 1.284 -18.502 1.00 90.69 327 ILE A N 1
ATOM 2575 C CA . ILE A 1 327 ? -2.162 -0.084 -19.002 1.00 90.69 327 ILE A CA 1
ATOM 2576 C C . ILE A 1 327 ? -3.596 -0.540 -18.720 1.00 90.69 327 ILE A C 1
ATOM 2578 O O . ILE A 1 327 ? -4.249 -1.103 -19.600 1.00 90.69 327 ILE A O 1
ATOM 2582 N N . ALA A 1 328 ? -4.103 -0.285 -17.514 1.00 90.75 328 ALA A N 1
ATOM 2583 C CA . ALA A 1 328 ? -5.471 -0.588 -17.102 1.00 90.75 328 ALA A CA 1
ATOM 2584 C C . ALA A 1 328 ? -6.489 0.100 -18.023 1.00 90.75 328 ALA A C 1
ATOM 2586 O O . ALA A 1 328 ? -7.368 -0.550 -18.588 1.00 90.75 328 ALA A O 1
ATOM 2587 N N . GLU A 1 329 ? -6.323 1.401 -18.271 1.00 89.25 329 GLU A N 1
ATOM 2588 C CA . GLU A 1 329 ? -7.203 2.132 -19.186 1.00 89.25 329 GLU A CA 1
ATOM 2589 C C . GLU A 1 329 ? -7.113 1.653 -20.634 1.00 89.25 329 GLU A C 1
ATOM 2591 O O . GLU A 1 329 ? -8.140 1.579 -21.304 1.00 89.25 329 GLU A O 1
ATOM 2596 N N . TRP A 1 330 ? -5.912 1.334 -21.123 1.00 91.62 330 TRP A N 1
ATOM 2597 C CA . TRP A 1 330 ? -5.733 0.814 -22.479 1.00 91.62 330 TRP A CA 1
ATOM 2598 C C . TRP A 1 330 ? -6.382 -0.560 -22.661 1.00 91.62 330 TRP A C 1
ATOM 2600 O O . TRP A 1 330 ? -7.067 -0.801 -23.653 1.00 91.62 330 TRP A O 1
ATOM 2610 N N . SER A 1 331 ? -6.175 -1.458 -21.702 1.00 92.38 331 SER A N 1
ATOM 2611 C CA . SER A 1 331 ? -6.661 -2.838 -21.776 1.00 92.38 331 SER A CA 1
ATOM 2612 C C . SER A 1 331 ? -8.126 -3.002 -21.370 1.00 92.38 331 SER A C 1
ATOM 2614 O O . SER A 1 331 ? -8.708 -4.062 -21.595 1.00 92.38 331 SER A O 1
ATOM 2616 N N . GLY A 1 332 ? -8.721 -1.988 -20.738 1.00 91.50 332 GLY A N 1
ATOM 2617 C CA . GLY A 1 332 ? -10.041 -2.084 -20.116 1.00 91.50 332 GLY A CA 1
ATOM 2618 C C . GLY A 1 332 ? -10.060 -2.947 -18.848 1.00 91.50 332 GLY A C 1
ATOM 2619 O O . GLY A 1 332 ? -11.144 -3.254 -18.343 1.00 91.50 332 GLY A O 1
ATOM 2620 N N . LYS A 1 333 ? -8.891 -3.341 -18.325 1.00 93.38 333 LYS A N 1
ATOM 2621 C CA . LYS A 1 333 ? -8.759 -4.083 -17.067 1.00 93.38 333 LYS A CA 1
ATOM 2622 C C . LYS A 1 333 ? -8.645 -3.129 -15.873 1.00 93.38 333 LYS A C 1
ATOM 2624 O O . LYS A 1 333 ? -8.043 -2.068 -15.995 1.00 93.38 333 LYS A O 1
ATOM 2629 N N . PRO A 1 334 ? -9.200 -3.489 -14.710 1.00 93.06 334 PRO A N 1
ATOM 2630 C CA . PRO A 1 334 ? -8.891 -2.869 -13.429 1.00 93.06 334 PRO A CA 1
ATOM 2631 C C . PRO A 1 334 ? -7.386 -2.851 -13.122 1.00 93.06 334 PRO A C 1
ATOM 2633 O O . PRO A 1 334 ? -6.692 -3.853 -13.250 1.00 93.06 334 PRO A O 1
ATOM 2636 N N . GLY A 1 335 ? -6.900 -1.707 -12.669 1.00 91.31 335 GLY A N 1
ATOM 2637 C CA . GLY A 1 335 ? -5.596 -1.469 -12.059 1.00 91.31 335 GLY A CA 1
ATOM 2638 C C . GLY A 1 335 ? -5.705 -0.940 -10.623 1.00 91.31 335 GLY A C 1
ATOM 2639 O O . GLY A 1 335 ? -6.391 0.052 -10.370 1.00 91.31 335 GLY A O 1
ATOM 2640 N N . GLN A 1 336 ? -5.001 -1.561 -9.686 1.00 90.06 336 GLN A N 1
ATOM 2641 C CA . GLN A 1 336 ? -5.149 -1.326 -8.256 1.00 90.06 336 GLN A CA 1
ATOM 2642 C C . GLN A 1 336 ? -3.831 -0.932 -7.590 1.00 90.06 336 GLN A C 1
ATOM 2644 O O . GLN A 1 336 ? -2.771 -1.496 -7.872 1.00 90.06 336 GLN A O 1
ATOM 2649 N N . ALA A 1 337 ? -3.913 0.014 -6.654 1.00 88.12 337 ALA A N 1
ATOM 2650 C CA . ALA A 1 337 ? -2.786 0.359 -5.807 1.00 88.12 337 ALA A CA 1
ATOM 2651 C C . ALA A 1 337 ? -2.745 -0.477 -4.523 1.00 88.12 337 ALA A C 1
ATOM 2653 O O . ALA A 1 337 ? -3.736 -0.535 -3.799 1.00 88.12 337 ALA A O 1
ATOM 2654 N N . LEU A 1 338 ? -1.588 -1.073 -4.222 1.00 86.94 338 LEU A N 1
ATOM 2655 C CA . LEU A 1 338 ? -1.291 -1.713 -2.942 1.00 86.94 338 LEU A CA 1
ATOM 2656 C C . LEU A 1 338 ? -0.371 -0.814 -2.120 1.00 86.94 338 LEU A C 1
ATOM 2658 O O . LEU A 1 338 ? 0.820 -0.701 -2.382 1.00 86.94 338 LEU A O 1
ATOM 2662 N N . CYS A 1 339 ? -0.939 -0.124 -1.141 1.00 85.12 339 CYS A N 1
ATOM 2663 C CA . CYS A 1 339 ? -0.240 0.823 -0.290 1.00 85.12 339 CYS A CA 1
ATOM 2664 C C . CYS A 1 339 ? 0.458 0.146 0.881 1.00 85.12 339 CYS A C 1
ATOM 2666 O O . CYS A 1 339 ? -0.092 -0.738 1.531 1.00 85.12 339 CYS A O 1
ATOM 2668 N N . MET A 1 340 ? 1.636 0.656 1.217 1.00 81.69 340 MET A N 1
ATOM 2669 C CA . MET A 1 340 ? 2.262 0.372 2.503 1.00 81.69 340 MET A CA 1
ATOM 2670 C C . MET A 1 340 ? 1.433 0.971 3.653 1.00 81.69 340 MET A C 1
ATOM 2672 O O . MET A 1 340 ? 0.622 1.874 3.420 1.00 81.69 340 MET A O 1
ATOM 2676 N N . PRO A 1 341 ? 1.591 0.498 4.901 1.00 73.56 341 PRO A N 1
ATOM 2677 C CA . PRO A 1 341 ? 0.801 1.024 6.005 1.00 73.56 341 PRO A CA 1
ATOM 2678 C C . PRO A 1 341 ? 1.135 2.504 6.288 1.00 73.56 341 PRO A C 1
ATOM 2680 O O . PRO A 1 341 ? 2.171 3.011 5.853 1.00 73.56 341 PRO A O 1
ATOM 2683 N N . PRO A 1 342 ? 0.286 3.235 7.038 1.00 67.00 342 PRO A N 1
ATOM 2684 C CA . PRO A 1 342 ? 0.528 4.647 7.367 1.00 67.00 342 PRO A CA 1
ATOM 2685 C C . PRO A 1 342 ? 1.853 4.894 8.093 1.00 67.00 342 PRO A C 1
ATOM 2687 O O . PRO A 1 342 ? 2.469 5.936 7.897 1.00 67.00 342 PRO A O 1
ATOM 2690 N N . GLY A 1 343 ? 2.326 3.914 8.867 1.00 63.56 343 GLY A N 1
ATOM 2691 C CA . GLY A 1 343 ? 3.673 3.899 9.436 1.00 63.56 343 GLY A CA 1
ATOM 2692 C C . GLY A 1 343 ? 4.779 3.629 8.413 1.00 63.56 343 GLY A C 1
ATOM 2693 O O . GLY A 1 343 ? 5.855 3.229 8.808 1.00 63.56 343 GLY A O 1
ATOM 2694 N N . PHE A 1 344 ? 4.523 3.781 7.116 1.00 62.53 344 PHE A N 1
ATOM 2695 C CA . PHE A 1 344 ? 5.507 3.687 6.034 1.00 62.53 344 PHE A CA 1
ATOM 2696 C C . PHE A 1 344 ? 5.324 4.849 5.047 1.00 62.53 344 PHE A C 1
ATOM 2698 O O . PHE A 1 344 ? 6.288 5.418 4.538 1.00 62.53 344 PHE A O 1
ATOM 2705 N N . SER A 1 345 ? 4.076 5.214 4.739 1.00 63.69 345 SER A N 1
ATOM 2706 C CA . SER A 1 345 ? 3.751 6.277 3.786 1.00 63.69 345 SER A CA 1
ATOM 2707 C C . SER A 1 345 ? 2.760 7.283 4.366 1.00 63.69 345 SER A C 1
ATOM 2709 O O . SER A 1 345 ? 1.770 6.934 5.006 1.00 63.69 345 SER A O 1
ATOM 2711 N N . ALA A 1 346 ? 3.032 8.568 4.120 1.00 67.19 346 ALA A N 1
ATOM 2712 C CA . ALA A 1 346 ? 2.139 9.646 4.521 1.00 67.19 346 ALA A CA 1
ATOM 2713 C C . ALA A 1 346 ? 0.788 9.503 3.809 1.00 67.19 346 ALA A C 1
ATOM 2715 O O . ALA A 1 346 ? 0.708 9.113 2.646 1.00 67.19 346 ALA A O 1
ATOM 2716 N N . SER A 1 347 ? -0.291 9.872 4.483 1.00 72.62 347 SER A N 1
ATOM 2717 C CA . SER A 1 347 ? -1.655 9.693 3.979 1.00 72.62 347 SER A C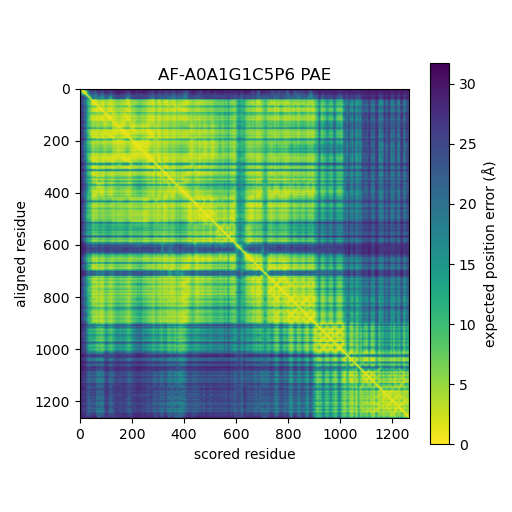A 1
ATOM 2718 C C . SER A 1 347 ? -1.945 10.360 2.635 1.00 72.62 347 SER A C 1
ATOM 2720 O O . SER A 1 347 ? -2.719 9.817 1.853 1.00 72.62 347 SER A O 1
ATOM 2722 N N . PHE A 1 348 ? -1.338 11.512 2.333 1.00 74.25 348 PHE A N 1
ATOM 2723 C CA . PHE A 1 348 ? -1.531 12.154 1.030 1.00 74.25 348 PHE A CA 1
ATOM 2724 C C . PHE A 1 348 ? -0.997 11.278 -0.119 1.00 74.25 348 PHE A C 1
ATOM 2726 O O . PHE A 1 348 ? -1.532 11.333 -1.219 1.00 74.25 348 PHE A O 1
ATOM 2733 N N . ILE A 1 349 ? 0.001 10.422 0.143 1.00 76.50 349 ILE A N 1
ATOM 2734 C CA . ILE A 1 349 ? 0.526 9.444 -0.819 1.00 76.50 349 ILE A CA 1
ATOM 2735 C C . ILE A 1 349 ? -0.506 8.342 -1.056 1.00 76.50 349 ILE A C 1
ATOM 2737 O O . ILE A 1 349 ? -0.783 8.003 -2.198 1.00 76.50 349 ILE A O 1
ATOM 2741 N N . HIS A 1 350 ? -1.132 7.823 0.005 1.00 83.81 350 HIS A N 1
ATOM 2742 C CA . HIS A 1 350 ? -2.216 6.839 -0.123 1.00 83.81 350 HIS A CA 1
ATOM 2743 C C . HIS A 1 350 ? -3.382 7.398 -0.938 1.00 83.81 350 HIS A C 1
ATOM 2745 O O . HIS A 1 350 ? -3.921 6.726 -1.814 1.00 83.81 350 HIS A O 1
ATOM 2751 N N . PHE A 1 351 ? -3.729 8.658 -0.674 1.00 86.69 351 PHE A N 1
ATOM 2752 C CA . PHE A 1 351 ? -4.739 9.382 -1.428 1.00 86.69 351 PHE A CA 1
ATOM 2753 C C . PHE A 1 351 ? -4.342 9.506 -2.904 1.00 86.69 351 PHE A C 1
ATOM 2755 O O . PHE A 1 351 ? -5.124 9.135 -3.775 1.00 86.69 351 PHE A O 1
ATOM 2762 N N . MET A 1 352 ? -3.118 9.963 -3.191 1.00 84.75 352 MET A N 1
ATOM 2763 C CA . MET A 1 352 ? -2.601 10.047 -4.558 1.00 84.75 352 MET A CA 1
ATOM 2764 C C . MET A 1 352 ? -2.652 8.688 -5.254 1.00 84.75 352 MET A C 1
ATOM 2766 O O . MET A 1 352 ? -3.206 8.610 -6.338 1.00 84.75 352 MET A O 1
ATOM 2770 N N . HIS A 1 353 ? -2.174 7.611 -4.627 1.00 83.81 353 HIS A N 1
ATOM 2771 C CA . HIS A 1 353 ? -2.197 6.266 -5.208 1.00 83.81 353 HIS A CA 1
ATOM 2772 C C . HIS A 1 353 ? -3.613 5.789 -5.540 1.00 83.81 353 HIS A C 1
ATOM 2774 O O . HIS A 1 353 ? -3.833 5.223 -6.609 1.00 83.81 353 HIS A O 1
ATOM 2780 N N . MET A 1 354 ? -4.589 6.045 -4.665 1.00 85.69 354 MET A N 1
ATOM 2781 C CA . MET A 1 354 ? -5.979 5.676 -4.924 1.00 85.69 354 MET A CA 1
ATOM 2782 C C . MET A 1 354 ? -6.521 6.356 -6.188 1.00 85.69 354 MET A C 1
ATOM 2784 O O . MET A 1 354 ? -7.145 5.691 -7.013 1.00 85.69 354 MET A O 1
ATOM 2788 N N . PHE A 1 355 ? -6.252 7.651 -6.369 1.00 86.06 355 PHE A N 1
ATOM 2789 C CA . PHE A 1 355 ? -6.769 8.419 -7.507 1.00 86.06 355 PHE A CA 1
ATOM 2790 C C . PHE A 1 355 ? -5.890 8.345 -8.763 1.00 86.06 355 PHE A C 1
ATOM 2792 O O . PHE A 1 355 ? -6.403 8.466 -9.870 1.00 86.06 355 PHE A O 1
ATOM 2799 N N . ASP A 1 356 ? -4.591 8.090 -8.633 1.00 81.25 356 ASP A N 1
ATOM 2800 C CA . ASP A 1 356 ? -3.718 7.768 -9.762 1.00 81.25 356 ASP A CA 1
ATOM 2801 C C . ASP A 1 356 ? -3.861 6.307 -10.209 1.00 81.25 356 ASP A C 1
ATOM 2803 O O . ASP A 1 356 ? -3.311 5.956 -11.240 1.00 81.25 356 ASP A O 1
ATOM 2807 N N . SER A 1 357 ? -4.596 5.450 -9.497 1.00 76.62 357 SER A N 1
ATOM 2808 C CA . SER A 1 357 ? -4.958 4.104 -9.969 1.00 76.62 357 SER A CA 1
ATOM 2809 C C . SER A 1 357 ? -6.287 4.105 -10.749 1.00 76.62 357 SER A C 1
ATOM 2811 O O . SER A 1 357 ? -6.878 5.152 -11.010 1.00 76.62 357 SER A O 1
ATOM 2813 N N . SER A 1 358 ? -6.797 2.938 -11.155 1.00 69.50 358 SER A N 1
ATOM 2814 C CA . SER A 1 358 ? -7.962 2.840 -12.058 1.00 69.50 358 SER A CA 1
ATOM 2815 C C . SER A 1 358 ? -9.352 2.967 -11.393 1.00 69.50 358 SER A C 1
ATOM 2817 O O . SER A 1 358 ? -10.352 2.552 -11.975 1.00 69.50 358 SER A O 1
ATOM 2819 N N . ARG A 1 359 ? -9.457 3.608 -10.219 1.00 83.31 359 ARG A N 1
ATOM 2820 C CA . ARG A 1 359 ? -10.719 3.807 -9.458 1.00 83.31 359 ARG A CA 1
ATOM 2821 C C . ARG A 1 359 ? -11.342 2.507 -8.926 1.00 83.31 359 ARG A C 1
ATOM 2823 O O . ARG A 1 359 ? -12.558 2.399 -8.821 1.00 83.31 359 ARG A O 1
ATOM 2830 N N . THR A 1 360 ? -10.523 1.527 -8.554 1.00 78.69 360 THR A N 1
ATOM 2831 C CA . THR A 1 360 ? -10.984 0.208 -8.077 1.00 78.69 360 THR A CA 1
ATOM 2832 C C . THR A 1 360 ? -10.984 0.062 -6.558 1.00 78.69 360 THR A C 1
ATOM 2834 O O . THR A 1 360 ? -11.430 -0.966 -6.067 1.00 78.69 360 THR A O 1
ATOM 2837 N N . GLY A 1 361 ? -10.500 1.061 -5.816 1.00 85.06 361 GLY A N 1
ATOM 2838 C CA . GLY A 1 361 ? -10.267 1.003 -4.367 1.00 85.06 361 GLY A CA 1
ATOM 2839 C C . GLY A 1 361 ? -8.779 1.062 -4.022 1.00 85.06 361 GLY A C 1
ATOM 2840 O O . GLY A 1 361 ? -7.951 1.361 -4.885 1.00 85.06 361 GLY A O 1
ATOM 2841 N N . LEU A 1 362 ? -8.446 0.802 -2.758 1.00 88.06 362 LEU A N 1
ATOM 2842 C CA . LEU A 1 362 ? -7.080 0.849 -2.241 1.00 88.06 362 LEU A CA 1
ATOM 2843 C C . LEU A 1 362 ? -6.773 -0.408 -1.425 1.00 88.06 362 LEU A C 1
ATOM 2845 O O . LEU A 1 362 ? -7.449 -0.688 -0.433 1.00 88.06 362 LEU A O 1
ATOM 2849 N N . SER A 1 363 ? -5.733 -1.141 -1.814 1.00 88.69 363 SER A N 1
ATOM 2850 C CA . SER A 1 363 ? -5.230 -2.267 -1.028 1.00 88.69 363 SER A CA 1
ATOM 2851 C C . SER A 1 363 ? -4.195 -1.798 -0.009 1.00 88.69 363 SER A C 1
ATOM 2853 O O . SER A 1 363 ? -3.478 -0.830 -0.261 1.00 88.69 363 SER A O 1
ATOM 2855 N N . TYR A 1 364 ? -4.083 -2.484 1.128 1.00 88.19 364 TYR A N 1
ATOM 2856 C CA . TYR A 1 364 ? -3.142 -2.151 2.200 1.00 88.19 364 TYR A CA 1
ATOM 2857 C C . TYR A 1 364 ? -2.282 -3.338 2.599 1.00 88.19 364 TYR A C 1
ATOM 2859 O O . TYR A 1 364 ? -2.804 -4.391 2.942 1.00 88.19 364 TYR A O 1
ATOM 2867 N N . VAL A 1 365 ? -0.973 -3.129 2.676 1.00 85.75 365 VAL A N 1
ATOM 2868 C CA . VAL A 1 365 ? -0.044 -4.065 3.306 1.00 85.75 365 VAL A CA 1
ATOM 2869 C C . VAL A 1 365 ? -0.128 -3.906 4.820 1.00 85.75 365 VAL A C 1
ATOM 2871 O O . VAL A 1 365 ? 0.046 -2.808 5.352 1.00 85.75 365 VAL A O 1
ATOM 2874 N N . CYS A 1 366 ? -0.395 -5.012 5.510 1.00 83.56 366 CYS A N 1
ATOM 2875 C CA . CYS A 1 366 ? -0.388 -5.141 6.964 1.00 83.56 366 CYS A CA 1
ATOM 2876 C C . CYS A 1 366 ? -1.087 -3.993 7.723 1.00 83.56 366 CYS A C 1
ATOM 2878 O O . CYS A 1 366 ? -0.479 -3.370 8.603 1.00 83.56 366 CYS A O 1
ATOM 2880 N N . PRO A 1 367 ? -2.373 -3.695 7.449 1.00 84.56 367 PRO A N 1
ATOM 2881 C CA . PRO A 1 367 ? -3.077 -2.586 8.087 1.00 84.56 367 PRO A CA 1
ATOM 2882 C C . PRO A 1 367 ? -3.155 -2.694 9.620 1.00 84.56 367 PRO A C 1
ATOM 2884 O O . PRO A 1 367 ? -3.399 -1.671 10.259 1.00 84.56 367 PRO A O 1
ATOM 2887 N N . GLY A 1 368 ? -2.941 -3.873 10.218 1.00 81.00 368 GLY A N 1
ATOM 2888 C CA . GLY A 1 368 ? -2.948 -4.112 11.670 1.00 81.00 368 GLY A CA 1
ATOM 2889 C C . GLY A 1 368 ? -1.619 -4.582 12.283 1.00 81.00 368 GLY A C 1
ATOM 2890 O O . GLY A 1 368 ? -1.653 -5.155 13.361 1.00 81.00 368 GLY A O 1
ATOM 2891 N N . GLY A 1 369 ? -0.473 -4.416 11.608 1.00 74.75 369 GLY A N 1
ATOM 2892 C CA . GLY A 1 369 ? 0.805 -5.009 12.044 1.00 74.75 369 GLY A CA 1
ATOM 2893 C C . GLY A 1 369 ? 1.313 -4.588 13.438 1.00 74.75 369 GLY A C 1
ATOM 2894 O O . GLY A 1 369 ? 1.214 -3.412 13.822 1.00 74.75 369 GLY A O 1
ATOM 2895 N N . SER A 1 370 ? 1.910 -5.554 14.148 1.00 66.75 370 SER A N 1
ATOM 2896 C CA . SER A 1 370 ? 2.418 -5.444 15.525 1.00 66.75 370 SER A CA 1
ATOM 2897 C C . SER A 1 370 ? 3.688 -4.597 15.689 1.00 66.75 370 SER A C 1
ATOM 2899 O O . SER A 1 370 ? 4.349 -4.239 14.711 1.00 66.75 370 SER A O 1
ATOM 2901 N N . VAL A 1 371 ? 4.058 -4.279 16.939 1.00 59.16 371 VAL A N 1
ATOM 2902 C CA . VAL A 1 371 ? 5.340 -3.616 17.271 1.00 59.16 371 VAL A CA 1
ATOM 2903 C C . VAL A 1 371 ? 6.535 -4.532 16.986 1.00 59.16 371 VAL A C 1
ATOM 2905 O O . VAL A 1 371 ? 7.573 -4.060 16.522 1.00 59.16 371 VAL A O 1
ATOM 2908 N N . GLY A 1 372 ? 6.379 -5.842 17.213 1.00 56.75 372 GLY A N 1
ATOM 2909 C CA . GLY A 1 372 ? 7.436 -6.837 17.002 1.00 56.75 372 GLY A CA 1
ATOM 2910 C C . GLY A 1 372 ? 7.807 -7.056 15.530 1.00 56.75 372 GLY A C 1
ATOM 2911 O O . GLY A 1 372 ? 8.926 -7.466 15.225 1.00 56.75 372 GLY A O 1
ATOM 2912 N N . ALA A 1 373 ? 6.904 -6.740 14.600 1.00 55.38 373 ALA A N 1
ATOM 2913 C CA . ALA A 1 373 ? 7.202 -6.689 13.175 1.00 55.38 373 ALA A CA 1
ATOM 2914 C C . ALA A 1 373 ? 7.846 -5.337 12.826 1.00 55.38 373 ALA A C 1
ATOM 2916 O O . ALA A 1 373 ? 7.201 -4.466 12.241 1.00 55.38 373 ALA A O 1
ATOM 2917 N N . ALA A 1 374 ? 9.124 -5.170 13.191 1.00 51.75 374 ALA A N 1
ATOM 2918 C CA . ALA A 1 374 ? 9.873 -3.904 13.157 1.00 51.75 374 ALA A CA 1
ATOM 2919 C C . ALA A 1 374 ? 9.706 -3.058 11.873 1.00 51.75 374 ALA A C 1
ATOM 2921 O O . ALA A 1 374 ? 9.810 -1.836 11.935 1.00 51.75 374 ALA A O 1
ATOM 2922 N N . HIS A 1 375 ? 9.402 -3.681 10.728 1.00 59.34 375 HIS A N 1
ATOM 2923 C CA . HIS A 1 375 ? 9.315 -3.019 9.424 1.00 59.34 375 HIS A CA 1
ATOM 2924 C C . HIS A 1 375 ? 7.895 -2.734 8.903 1.00 59.34 375 HIS A C 1
ATOM 2926 O O . HIS A 1 375 ? 7.776 -2.060 7.888 1.00 59.34 375 HIS A O 1
ATOM 2932 N N . TYR A 1 376 ? 6.808 -3.198 9.537 1.00 69.00 376 TYR A N 1
ATOM 2933 C CA . TYR A 1 376 ? 5.445 -2.995 9.000 1.00 69.00 376 TYR A CA 1
ATOM 2934 C C . TYR A 1 376 ? 4.422 -2.699 10.094 1.00 69.00 376 TYR A C 1
ATOM 2936 O O . TYR A 1 376 ? 3.492 -3.470 10.343 1.00 69.00 376 TYR A O 1
ATOM 2944 N N . ARG A 1 377 ? 4.588 -1.540 10.733 1.00 72.81 377 ARG A N 1
ATOM 2945 C CA . ARG A 1 377 ? 3.648 -1.016 11.723 1.00 72.81 377 ARG A CA 1
ATOM 2946 C C . ARG A 1 377 ? 2.356 -0.576 11.025 1.00 72.81 377 ARG A C 1
ATOM 2948 O O . ARG A 1 377 ? 2.327 0.442 10.333 1.00 72.81 377 ARG A O 1
ATOM 2955 N N . GLY A 1 378 ? 1.285 -1.349 11.212 1.00 77.31 378 GLY A N 1
ATOM 2956 C CA . GLY A 1 378 ? -0.050 -1.035 10.698 1.00 77.31 378 GLY A CA 1
ATOM 2957 C C . GLY A 1 378 ? -0.643 0.254 11.276 1.00 77.31 378 GLY A C 1
ATOM 2958 O O . GLY A 1 378 ? -0.065 0.893 12.157 1.00 77.31 378 GLY A O 1
ATOM 2959 N N . ALA A 1 379 ? -1.835 0.630 10.809 1.00 82.81 379 ALA A N 1
ATOM 2960 C CA . ALA A 1 379 ? -2.594 1.767 11.343 1.00 82.81 379 ALA A CA 1
ATOM 2961 C C . ALA A 1 379 ? -3.186 1.490 12.744 1.00 82.81 379 ALA A C 1
ATOM 2963 O O . ALA A 1 379 ? -3.632 2.405 13.438 1.00 82.81 379 ALA A O 1
ATOM 2964 N N . ALA A 1 380 ? -3.163 0.230 13.169 1.00 84.00 380 ALA A N 1
ATOM 2965 C CA . ALA A 1 380 ? -3.499 -0.219 14.507 1.00 84.00 380 ALA A CA 1
ATOM 2966 C C . ALA A 1 380 ? -2.466 -1.239 14.994 1.00 84.00 380 ALA A C 1
ATOM 2968 O O . ALA A 1 380 ? -1.749 -1.827 14.183 1.00 84.00 380 ALA A O 1
ATOM 2969 N N . ASP A 1 381 ? -2.400 -1.418 16.309 1.00 82.00 381 ASP A N 1
ATOM 2970 C CA . ASP A 1 381 ? -1.481 -2.344 16.962 1.00 82.00 381 ASP A CA 1
ATOM 2971 C C . ASP A 1 381 ? -2.166 -3.659 17.337 1.00 82.00 381 ASP A C 1
ATOM 2973 O O . ASP A 1 381 ? -2.977 -3.676 18.265 1.00 82.00 381 ASP A O 1
ATOM 2977 N N . SER A 1 382 ? -1.868 -4.750 16.630 1.00 81.94 382 SER A N 1
ATOM 2978 C CA . SER A 1 382 ? -2.465 -6.056 16.933 1.00 81.94 382 SER A CA 1
ATOM 2979 C C . SER A 1 382 ? -2.136 -6.572 18.335 1.00 81.94 382 SER A C 1
ATOM 2981 O O . SER A 1 382 ? -2.937 -7.318 18.888 1.00 81.94 382 SER A O 1
ATOM 2983 N N . ASP A 1 383 ? -1.007 -6.166 18.925 1.00 76.12 383 ASP A N 1
ATOM 2984 C CA . ASP A 1 383 ? -0.576 -6.672 20.236 1.00 76.12 383 ASP A CA 1
ATOM 2985 C C . ASP A 1 383 ? -1.299 -5.957 21.396 1.00 76.12 383 ASP A C 1
ATOM 2987 O O . ASP A 1 383 ? -1.353 -6.471 22.511 1.00 76.12 383 ASP A O 1
ATOM 2991 N N . ASP A 1 384 ? -1.914 -4.798 21.128 1.00 72.00 384 ASP A N 1
ATOM 2992 C CA . ASP A 1 384 ? -2.676 -3.988 22.093 1.00 72.00 384 ASP A CA 1
ATOM 2993 C C . ASP A 1 384 ? -4.145 -3.845 21.650 1.00 72.00 384 ASP A C 1
ATOM 2995 O O . ASP A 1 384 ? -4.689 -2.744 21.516 1.00 72.00 384 ASP A O 1
ATOM 2999 N N . GLY A 1 385 ? -4.790 -4.971 21.319 1.00 72.62 385 GLY A N 1
ATOM 3000 C CA . GLY A 1 385 ? -6.222 -5.023 20.988 1.00 72.62 385 GLY A CA 1
ATOM 3001 C C . GLY A 1 385 ? -6.621 -4.125 19.810 1.00 72.62 385 GLY A C 1
ATOM 3002 O O . GLY A 1 385 ? -7.693 -3.510 19.820 1.00 72.62 385 GLY A O 1
ATOM 3003 N N . TYR A 1 386 ? -5.742 -3.994 18.812 1.00 80.69 386 TYR A N 1
ATOM 3004 C CA . TYR A 1 386 ? -5.889 -3.081 17.675 1.00 80.69 386 TYR A CA 1
ATOM 3005 C C . TYR A 1 386 ? -6.035 -1.612 18.090 1.00 80.69 386 TYR A C 1
ATOM 3007 O O . TYR A 1 386 ? -6.778 -0.848 17.454 1.00 80.69 386 TYR A O 1
ATOM 3015 N N . ARG A 1 387 ? -5.312 -1.181 19.134 1.00 82.94 387 ARG A N 1
ATOM 3016 C CA . ARG A 1 387 ? -5.213 0.232 19.522 1.00 82.94 387 ARG A CA 1
ATOM 3017 C C . ARG A 1 387 ? -4.847 1.089 18.312 1.00 82.94 387 ARG A C 1
ATOM 3019 O O . ARG A 1 387 ? -3.888 0.812 17.594 1.00 82.94 387 ARG A O 1
ATOM 3026 N N . ARG A 1 388 ? -5.627 2.150 18.082 1.00 84.69 388 ARG A N 1
ATOM 3027 C CA . ARG A 1 388 ? -5.458 3.033 16.919 1.00 84.69 388 ARG A CA 1
ATOM 3028 C C . ARG A 1 388 ? -4.183 3.858 17.043 1.00 84.69 388 ARG A C 1
ATOM 3030 O O . ARG A 1 388 ? -3.948 4.474 18.084 1.00 84.69 388 ARG A O 1
ATOM 3037 N N . ARG A 1 389 ? -3.414 3.936 15.955 1.00 79.31 389 ARG A N 1
ATOM 3038 C CA . ARG A 1 389 ? -2.251 4.823 15.830 1.00 79.31 389 ARG A CA 1
ATOM 3039 C C . ARG A 1 389 ? -2.684 6.112 15.132 1.00 79.31 389 ARG A C 1
ATOM 3041 O O . ARG A 1 389 ? -2.700 6.209 13.906 1.00 79.31 389 ARG A O 1
ATOM 3048 N N . GLU A 1 390 ? -3.138 7.078 15.922 1.00 78.19 390 GLU A N 1
ATOM 3049 C CA . GLU A 1 390 ? -3.705 8.336 15.418 1.00 78.19 390 GLU A CA 1
ATOM 3050 C C . GLU A 1 390 ? -2.641 9.384 15.082 1.00 78.19 390 GLU A C 1
ATOM 3052 O O . GLU A 1 390 ? -1.586 9.372 15.713 1.00 78.19 390 GLU A O 1
ATOM 3057 N N . PRO A 1 391 ? -2.919 10.303 14.127 1.00 71.88 391 PRO A N 1
ATOM 3058 C CA . PRO A 1 391 ? -4.081 10.369 13.244 1.00 71.88 391 PRO A CA 1
ATOM 3059 C C . PRO A 1 391 ? -3.952 9.469 11.998 1.00 71.88 391 PRO A C 1
ATOM 3061 O O . PRO A 1 391 ? -4.806 9.535 11.109 1.00 71.88 391 PRO A O 1
ATOM 3064 N N . GLY A 1 392 ? -2.897 8.646 11.898 1.00 77.00 392 GLY A N 1
ATOM 3065 C CA . GLY A 1 392 ? -2.667 7.738 10.769 1.00 77.00 392 GLY A CA 1
ATOM 3066 C C . GLY A 1 392 ? -3.838 6.787 10.521 1.00 77.00 392 GLY A C 1
ATOM 3067 O O . GLY A 1 392 ? -4.272 6.642 9.379 1.00 77.00 392 GLY A O 1
ATOM 3068 N N . TYR A 1 393 ? -4.408 6.223 11.591 1.00 85.44 393 TYR A N 1
ATOM 3069 C CA . TYR A 1 393 ? -5.635 5.425 11.545 1.00 85.44 393 TYR A CA 1
ATOM 3070 C C . TYR A 1 393 ? -6.814 6.196 10.958 1.00 85.44 393 TYR A C 1
ATOM 3072 O O . TYR A 1 393 ? -7.348 5.780 9.930 1.00 85.44 393 TYR A O 1
ATOM 3080 N N . THR A 1 394 ? -7.196 7.329 11.567 1.00 85.56 394 THR A N 1
ATOM 3081 C CA . THR A 1 394 ? -8.334 8.134 11.094 1.00 85.56 394 THR A CA 1
ATOM 3082 C C . THR A 1 394 ? -8.166 8.498 9.624 1.00 85.56 394 THR A C 1
ATOM 3084 O O . THR A 1 394 ? -9.100 8.353 8.841 1.00 85.56 394 THR A O 1
ATOM 3087 N N . THR A 1 395 ? -6.962 8.903 9.219 1.00 83.19 395 THR A N 1
ATOM 3088 C CA . THR A 1 395 ? -6.725 9.330 7.840 1.00 83.19 395 THR A CA 1
ATOM 3089 C C . THR A 1 395 ? -6.767 8.164 6.853 1.00 83.19 395 THR A C 1
ATOM 3091 O O . THR A 1 395 ? -7.374 8.292 5.792 1.00 83.19 395 THR A O 1
ATOM 3094 N N . ALA A 1 396 ? -6.164 7.017 7.182 1.00 86.38 396 ALA A N 1
ATOM 3095 C CA . ALA A 1 396 ? -6.234 5.823 6.340 1.00 86.38 396 ALA A CA 1
ATOM 3096 C C . ALA A 1 396 ? -7.678 5.325 6.204 1.00 86.38 396 ALA A C 1
ATOM 3098 O O . ALA A 1 396 ? -8.132 5.066 5.092 1.00 86.38 396 ALA A O 1
ATOM 3099 N N . LYS A 1 397 ? -8.429 5.295 7.311 1.00 88.69 397 LYS A N 1
ATOM 3100 C CA . LYS A 1 397 ? -9.858 4.967 7.320 1.00 88.69 397 LYS A CA 1
ATOM 3101 C C . LYS A 1 397 ? -10.652 5.899 6.407 1.00 88.69 397 LYS A C 1
ATOM 3103 O O . LYS A 1 397 ? -11.440 5.422 5.599 1.00 88.69 397 LYS A O 1
ATOM 3108 N N . SER A 1 398 ? -10.421 7.211 6.491 1.00 88.88 398 SER A N 1
ATOM 3109 C CA . SER A 1 398 ? -11.066 8.193 5.612 1.00 88.88 398 SER A CA 1
ATOM 3110 C C . SER A 1 398 ? -10.802 7.914 4.135 1.00 88.88 398 SER A C 1
ATOM 3112 O O . SER A 1 398 ? -11.733 7.977 3.341 1.00 88.88 398 SER A O 1
ATOM 3114 N N . ILE A 1 399 ? -9.559 7.586 3.763 1.00 89.31 399 ILE A N 1
ATOM 3115 C CA . ILE A 1 399 ? -9.184 7.290 2.371 1.00 89.31 399 ILE A CA 1
ATOM 3116 C C . ILE A 1 399 ? -9.848 5.994 1.899 1.00 89.31 399 ILE A C 1
ATOM 3118 O O . ILE A 1 399 ? -10.493 5.998 0.857 1.00 89.31 399 ILE A O 1
ATOM 3122 N N . ILE A 1 400 ? -9.761 4.916 2.685 1.00 89.19 400 ILE A N 1
ATOM 3123 C CA . ILE A 1 400 ? -10.385 3.615 2.380 1.00 89.19 400 ILE A CA 1
ATOM 3124 C C . ILE A 1 400 ? -11.900 3.761 2.218 1.00 89.19 400 ILE A C 1
ATOM 3126 O O . ILE A 1 400 ? -12.503 3.120 1.356 1.00 89.19 400 ILE A O 1
ATOM 3130 N N . GLN A 1 401 ? -12.528 4.611 3.037 1.00 89.00 401 GLN A N 1
ATOM 3131 C CA . GLN A 1 401 ? -13.971 4.806 2.998 1.00 89.00 401 GLN A CA 1
ATOM 3132 C C . GLN A 1 401 ? -14.441 5.790 1.925 1.00 89.00 401 GLN A C 1
ATOM 3134 O O . GLN A 1 401 ? -15.627 5.807 1.589 1.00 89.00 401 GLN A O 1
ATOM 3139 N N . LEU A 1 402 ? -13.537 6.599 1.374 1.00 88.56 402 LEU A N 1
ATOM 3140 C CA . LEU A 1 402 ? -13.883 7.679 0.463 1.00 88.56 402 LEU A CA 1
ATOM 3141 C C . LEU A 1 402 ? -14.640 7.198 -0.780 1.00 88.56 402 LEU A C 1
ATOM 3143 O O . LEU A 1 402 ? -15.668 7.802 -1.087 1.00 88.56 402 LEU A O 1
ATOM 3147 N N . PRO A 1 403 ? -14.259 6.109 -1.476 1.00 87.06 403 PRO A N 1
ATOM 3148 C CA . PRO A 1 403 ? -15.016 5.706 -2.654 1.00 87.06 403 PRO A CA 1
ATOM 3149 C C . PRO A 1 403 ? -16.436 5.221 -2.321 1.00 87.06 403 PRO A C 1
ATOM 3151 O O . PRO A 1 403 ? -17.321 5.373 -3.159 1.00 87.06 403 PRO A O 1
ATOM 3154 N N . TYR A 1 404 ? -16.717 4.752 -1.093 1.00 82.25 404 TYR A N 1
ATOM 3155 C CA . TYR A 1 404 ? -18.102 4.486 -0.663 1.00 82.25 404 TYR A CA 1
ATOM 3156 C C . TYR A 1 404 ? -18.941 5.763 -0.634 1.00 82.25 404 TYR A C 1
ATOM 3158 O O . TYR A 1 404 ? -20.104 5.771 -1.043 1.00 82.25 404 TYR A O 1
ATOM 3166 N N . VAL A 1 405 ? -18.334 6.854 -0.166 1.00 86.56 405 VAL A N 1
ATOM 3167 C CA . VAL A 1 405 ? -18.952 8.180 -0.097 1.00 86.56 405 VAL A CA 1
ATOM 3168 C C . VAL A 1 405 ? -19.112 8.785 -1.495 1.00 86.56 405 VAL A C 1
ATOM 3170 O O . VAL A 1 405 ? -20.107 9.464 -1.753 1.00 86.56 405 VAL A O 1
ATOM 3173 N N . LEU A 1 406 ? -18.198 8.501 -2.425 1.00 88.38 406 LEU A N 1
ATOM 3174 C CA . LEU A 1 406 ? -18.291 8.947 -3.820 1.00 88.38 406 LEU A CA 1
ATOM 3175 C C . LEU A 1 406 ? -19.289 8.120 -4.662 1.00 88.38 406 LEU A C 1
ATOM 3177 O O . LEU A 1 406 ? -19.883 8.646 -5.604 1.00 88.38 406 LEU A O 1
ATOM 3181 N N . GLY A 1 407 ? -19.507 6.851 -4.307 1.00 84.81 407 GLY A N 1
ATOM 3182 C CA . GLY A 1 407 ? -20.487 5.962 -4.938 1.00 84.81 407 GLY A CA 1
ATOM 3183 C C . GLY A 1 407 ? -20.123 5.499 -6.355 1.00 84.81 407 GLY A C 1
ATOM 3184 O O . GLY A 1 407 ? -19.033 5.763 -6.867 1.00 84.81 407 GLY A O 1
ATOM 3185 N N . ASP A 1 408 ? -21.071 4.817 -7.005 1.00 86.19 408 ASP A N 1
ATOM 3186 C CA . ASP A 1 408 ? -20.891 4.191 -8.328 1.00 86.19 408 ASP A CA 1
ATOM 3187 C C . ASP A 1 408 ? -20.457 5.180 -9.407 1.00 86.19 408 ASP A C 1
ATOM 3189 O O . ASP A 1 408 ? -19.642 4.845 -10.264 1.00 86.19 408 ASP A O 1
ATOM 3193 N N . THR A 1 409 ? -20.948 6.419 -9.343 1.00 87.62 409 THR A N 1
ATOM 3194 C CA . THR A 1 409 ? -20.600 7.476 -10.299 1.00 87.62 409 THR A CA 1
ATOM 3195 C C . THR A 1 409 ? -19.092 7.720 -10.359 1.00 87.62 409 THR A C 1
ATOM 3197 O O . THR A 1 409 ? -18.571 7.995 -11.440 1.00 87.62 409 THR A O 1
ATOM 3200 N N . TYR A 1 410 ? -18.381 7.586 -9.231 1.00 89.56 410 TYR A N 1
ATOM 3201 C CA . TYR A 1 410 ? -16.923 7.689 -9.193 1.00 89.56 410 TYR A CA 1
ATOM 3202 C C . TYR A 1 410 ? -16.233 6.435 -9.726 1.00 89.56 410 TYR A C 1
ATOM 3204 O O . TYR A 1 410 ? -15.322 6.565 -10.543 1.00 89.56 410 TYR A O 1
ATOM 3212 N N . LEU A 1 411 ? -16.678 5.238 -9.328 1.00 89.44 411 LEU A N 1
ATOM 3213 C CA . LEU A 1 411 ? -16.111 3.980 -9.837 1.00 89.44 411 LEU A CA 1
ATOM 3214 C C . LEU A 1 411 ? -16.231 3.895 -11.369 1.00 89.44 411 LEU A C 1
ATOM 3216 O O . LEU A 1 411 ? -15.325 3.412 -12.038 1.00 89.44 411 LEU A O 1
ATOM 3220 N N . LEU A 1 412 ? -17.318 4.436 -11.927 1.00 89.94 412 LEU A N 1
ATOM 3221 C CA . LEU A 1 412 ? -17.590 4.521 -13.366 1.00 89.94 412 LEU A CA 1
ATOM 3222 C C . LEU A 1 412 ? -16.995 5.765 -14.048 1.00 89.94 412 LEU A C 1
ATOM 3224 O O . LEU A 1 412 ? -17.131 5.920 -15.264 1.00 89.94 412 LEU A O 1
ATOM 3228 N N . SER A 1 413 ? -16.382 6.679 -13.291 1.00 90.88 413 SER A N 1
ATOM 3229 C CA . SER A 1 413 ? -15.823 7.908 -13.857 1.00 90.88 413 SER A CA 1
ATOM 3230 C C . SER A 1 413 ? -14.632 7.623 -14.764 1.00 90.88 413 SER A C 1
ATOM 3232 O O . SER A 1 413 ? -13.979 6.593 -14.657 1.00 90.88 413 SER A O 1
ATOM 3234 N N . LYS A 1 414 ? -14.326 8.545 -15.674 1.00 90.38 414 LYS A N 1
ATOM 3235 C CA . LYS A 1 414 ? -13.128 8.523 -16.518 1.00 90.38 414 LYS A CA 1
ATOM 3236 C C . LYS A 1 414 ? -12.221 9.678 -16.135 1.00 90.38 414 LYS A C 1
ATOM 3238 O O . LYS A 1 414 ? -12.703 10.728 -15.721 1.00 90.38 414 LYS A O 1
ATOM 3243 N N . ARG A 1 415 ? -10.906 9.510 -16.270 1.00 90.12 415 ARG A N 1
ATOM 3244 C CA . ARG A 1 415 ? -9.983 10.639 -16.094 1.00 90.12 415 ARG A CA 1
ATOM 3245 C C . ARG A 1 415 ? -10.311 11.743 -17.087 1.00 90.12 415 ARG A C 1
ATOM 3247 O O . ARG A 1 415 ? -10.813 11.466 -18.179 1.00 90.12 415 ARG A O 1
ATOM 3254 N N . TYR A 1 416 ? -10.010 12.979 -16.705 1.00 89.25 416 TYR A N 1
ATOM 3255 C CA . TYR A 1 416 ? -10.028 14.074 -17.660 1.00 89.25 416 TYR A CA 1
ATOM 3256 C C . TYR A 1 416 ? -9.128 13.713 -18.858 1.00 89.25 416 TYR A C 1
ATOM 3258 O O . TYR A 1 416 ? -8.046 13.158 -18.637 1.00 89.25 416 TYR A O 1
ATOM 3266 N N . PRO A 1 417 ? -9.562 13.946 -20.112 1.00 88.94 417 PRO A N 1
ATOM 3267 C CA . PRO A 1 417 ? -8.784 13.552 -21.280 1.00 88.94 417 PRO A CA 1
ATOM 3268 C C . PRO A 1 417 ? -7.352 14.110 -21.215 1.00 88.94 417 PRO A C 1
ATOM 3270 O O . PRO A 1 417 ? -7.186 15.333 -21.148 1.00 88.94 417 PRO A O 1
ATOM 3273 N N . PRO A 1 418 ? -6.316 13.248 -21.210 1.00 92.31 418 PRO A N 1
ATOM 3274 C CA . PRO A 1 418 ? -4.936 13.698 -21.106 1.00 92.31 418 PRO A CA 1
ATOM 3275 C C . PRO A 1 418 ? -4.549 14.482 -22.358 1.00 92.31 418 PRO A C 1
ATOM 3277 O O . PRO A 1 418 ? -4.845 14.073 -23.478 1.00 92.31 418 PRO A O 1
ATOM 3280 N N . THR A 1 419 ? -3.858 15.604 -22.174 1.00 93.12 419 THR A N 1
ATOM 3281 C CA . THR A 1 419 ? -3.396 16.455 -23.285 1.00 93.12 419 THR A CA 1
ATOM 3282 C C . THR A 1 419 ? -1.924 16.236 -23.621 1.00 93.12 419 THR A C 1
ATOM 3284 O O . THR A 1 419 ? -1.473 16.655 -24.689 1.00 93.12 419 THR A O 1
ATOM 3287 N N . VAL A 1 420 ? -1.189 15.546 -22.744 1.00 96.38 420 VAL A N 1
ATOM 3288 C CA . VAL A 1 420 ? 0.234 15.233 -22.902 1.00 96.38 420 VAL A CA 1
ATOM 3289 C C . VAL A 1 420 ? 0.438 13.717 -22.960 1.00 96.38 420 VAL A C 1
ATOM 3291 O O . VAL A 1 420 ? -0.017 12.992 -22.075 1.00 96.38 420 VAL A O 1
ATOM 3294 N N . GLY A 1 421 ? 1.140 13.232 -23.982 1.00 95.75 421 GLY A N 1
ATOM 3295 C CA . GLY A 1 421 ? 1.636 11.856 -24.051 1.00 95.75 421 GLY A CA 1
ATOM 3296 C C . GLY A 1 421 ? 3.110 11.788 -23.645 1.00 95.75 421 GLY A C 1
ATOM 3297 O O . GLY A 1 421 ? 3.921 12.549 -24.164 1.00 95.75 421 GLY A O 1
ATOM 3298 N N . PHE A 1 422 ? 3.481 10.885 -22.739 1.00 94.12 422 PHE A N 1
ATOM 3299 C CA . PHE A 1 422 ? 4.881 10.590 -22.409 1.00 94.12 422 PHE A CA 1
ATOM 3300 C C . PHE A 1 422 ? 5.264 9.228 -22.981 1.00 94.12 422 PHE A C 1
ATOM 3302 O O . PHE A 1 422 ? 4.700 8.212 -22.572 1.00 94.12 422 PHE A O 1
ATOM 3309 N N . LEU A 1 423 ? 6.190 9.210 -23.941 1.00 92.25 423 LEU A N 1
ATOM 3310 C CA . LEU A 1 423 ? 6.551 7.993 -24.658 1.00 92.25 423 LEU A CA 1
ATOM 3311 C C . LEU A 1 423 ? 7.557 7.147 -23.870 1.00 92.25 423 LEU A C 1
ATOM 3313 O O . LEU A 1 423 ? 8.653 7.582 -23.508 1.00 92.25 423 LEU A O 1
ATOM 3317 N N . VAL A 1 424 ? 7.164 5.899 -23.668 1.00 88.75 424 VAL A N 1
ATOM 3318 C CA . VAL A 1 424 ? 7.904 4.827 -23.021 1.00 88.75 424 VAL A CA 1
ATOM 3319 C C . VAL A 1 424 ? 7.821 3.617 -23.942 1.00 88.75 424 VAL A C 1
ATOM 3321 O O . VAL A 1 424 ? 6.751 3.042 -24.121 1.00 88.75 424 VAL A O 1
ATOM 3324 N N . THR A 1 425 ? 8.940 3.228 -24.538 1.00 86.75 425 THR A N 1
ATOM 3325 C CA . THR A 1 425 ? 8.975 2.108 -25.495 1.00 86.75 425 THR A CA 1
ATOM 3326 C C . THR A 1 425 ? 9.268 0.810 -24.763 1.00 86.75 425 THR A C 1
ATOM 3328 O O . THR A 1 425 ? 10.267 0.749 -24.038 1.00 86.75 425 THR A O 1
ATOM 3331 N N . ASP A 1 426 ? 8.467 -0.230 -24.981 1.00 83.38 426 ASP A N 1
ATOM 3332 C CA . ASP A 1 426 ? 8.698 -1.544 -24.368 1.00 83.38 426 ASP A CA 1
ATOM 3333 C C . ASP A 1 426 ? 10.091 -2.088 -24.717 1.00 83.38 426 ASP A C 1
ATOM 3335 O O . ASP A 1 426 ? 10.838 -2.569 -23.862 1.00 83.38 426 ASP A O 1
ATOM 3339 N N . ALA A 1 427 ? 10.492 -1.900 -25.979 1.00 85.06 427 ALA A N 1
ATOM 3340 C CA . ALA A 1 427 ? 11.785 -2.335 -26.488 1.00 85.06 427 ALA A CA 1
ATOM 3341 C C . ALA A 1 427 ? 12.956 -1.801 -25.648 1.00 85.06 427 ALA A C 1
ATOM 3343 O O . ALA A 1 427 ? 13.890 -2.553 -25.369 1.00 85.06 427 ALA A O 1
ATOM 3344 N N . THR A 1 428 ? 12.898 -0.542 -25.201 1.00 85.94 428 THR A N 1
ATOM 3345 C CA . THR A 1 428 ? 13.958 0.045 -24.369 1.00 85.94 428 THR A CA 1
ATOM 3346 C C . THR A 1 428 ? 14.112 -0.708 -23.051 1.00 85.94 428 THR A C 1
ATOM 3348 O O . THR A 1 428 ? 15.227 -1.081 -22.707 1.00 85.94 428 THR A O 1
ATOM 3351 N N . PHE A 1 429 ? 13.024 -1.013 -22.343 1.00 81.12 429 PHE A N 1
ATOM 3352 C CA . PHE A 1 429 ? 13.101 -1.640 -21.017 1.00 81.12 429 PHE A CA 1
ATOM 3353 C C . PHE A 1 429 ? 13.358 -3.148 -21.076 1.00 81.12 429 PHE A C 1
ATOM 3355 O O . PHE A 1 429 ? 14.072 -3.676 -20.228 1.00 81.12 429 PHE A O 1
ATOM 3362 N N . VAL A 1 430 ? 12.840 -3.839 -22.094 1.00 82.56 430 VAL A N 1
ATOM 3363 C CA . VAL A 1 430 ? 13.049 -5.286 -22.267 1.00 82.56 430 VAL A CA 1
ATOM 3364 C C . VAL A 1 430 ? 14.450 -5.595 -22.795 1.00 82.56 430 VAL A C 1
ATOM 3366 O O . VAL A 1 430 ? 15.110 -6.522 -22.316 1.00 82.56 430 VAL A O 1
ATOM 3369 N N . ILE A 1 431 ? 14.912 -4.842 -23.798 1.00 85.12 431 ILE A N 1
ATOM 3370 C CA . ILE A 1 431 ? 16.152 -5.143 -24.525 1.00 85.12 431 ILE A CA 1
ATOM 3371 C C . ILE A 1 431 ? 17.338 -4.395 -23.920 1.00 85.12 431 ILE A C 1
ATOM 3373 O O . ILE A 1 431 ? 18.448 -4.920 -23.912 1.00 85.12 431 ILE A O 1
ATOM 3377 N N . ASN A 1 432 ? 17.151 -3.172 -23.427 1.00 75.75 432 ASN A N 1
ATOM 3378 C CA . ASN A 1 432 ? 18.261 -2.349 -22.963 1.00 75.75 432 ASN A CA 1
ATOM 3379 C C . ASN A 1 432 ? 17.906 -1.534 -21.706 1.00 75.75 432 ASN A C 1
ATOM 3381 O O . ASN A 1 432 ? 17.897 -0.298 -21.752 1.00 75.75 432 ASN A O 1
ATOM 3385 N N . PRO A 1 433 ? 17.654 -2.206 -20.564 1.00 64.44 433 PRO A N 1
ATOM 3386 C CA . PRO A 1 433 ? 17.216 -1.541 -19.336 1.00 64.44 433 PRO A CA 1
ATOM 3387 C C . PRO A 1 433 ? 18.222 -0.502 -18.807 1.00 64.44 433 PRO A C 1
ATOM 3389 O O . PRO A 1 433 ? 17.845 0.377 -18.038 1.00 64.44 433 PRO A O 1
ATOM 3392 N N . THR A 1 434 ? 19.486 -0.541 -19.257 1.00 65.62 434 THR A N 1
ATOM 3393 C CA . THR A 1 434 ? 20.518 0.443 -18.882 1.00 65.62 434 THR A CA 1
ATOM 3394 C C . THR A 1 434 ? 20.391 1.792 -19.605 1.00 65.62 434 THR A C 1
ATOM 3396 O O . THR A 1 434 ? 20.847 2.798 -19.068 1.00 65.62 434 THR A O 1
ATOM 3399 N N . TYR A 1 435 ? 19.756 1.852 -20.785 1.00 57.00 435 TYR A N 1
ATOM 3400 C CA . TYR A 1 435 ? 19.606 3.089 -21.576 1.00 57.00 435 TYR A CA 1
ATOM 3401 C C . TYR A 1 435 ? 18.420 3.962 -21.132 1.00 57.00 435 TYR A C 1
ATOM 3403 O O . TYR A 1 435 ? 18.458 5.179 -21.292 1.00 57.00 435 TYR A O 1
ATOM 3411 N N . GLY A 1 436 ? 17.380 3.354 -20.557 1.00 55.12 436 GLY A N 1
ATOM 3412 C CA . GLY A 1 436 ? 16.137 4.020 -20.155 1.00 55.12 436 GLY A CA 1
ATOM 3413 C C . GLY A 1 436 ? 15.983 4.155 -18.645 1.00 55.12 436 GLY A C 1
ATOM 3414 O O . GLY A 1 436 ? 14.880 3.948 -18.148 1.00 55.12 436 GLY A O 1
ATOM 3415 N N . GLY A 1 437 ? 17.078 4.427 -17.922 1.00 64.00 437 GLY A N 1
ATOM 3416 C CA . GLY A 1 437 ? 17.148 4.337 -16.461 1.00 64.00 437 GLY A CA 1
ATOM 3417 C C . GLY A 1 437 ? 15.883 4.838 -15.760 1.00 64.00 437 GLY A C 1
ATOM 3418 O O . GLY A 1 437 ? 15.397 5.933 -16.050 1.00 64.00 437 GLY A O 1
ATOM 3419 N N . ALA A 1 438 ? 15.361 4.039 -14.824 1.00 64.75 438 ALA A N 1
ATOM 3420 C CA . ALA A 1 438 ? 14.142 4.332 -14.064 1.00 64.75 438 ALA A CA 1
ATOM 3421 C C . ALA A 1 438 ? 14.133 5.747 -13.446 1.00 64.75 438 ALA A C 1
ATOM 3423 O O . ALA A 1 438 ? 13.072 6.329 -13.236 1.00 64.75 438 ALA A O 1
ATOM 3424 N N . SER A 1 439 ? 15.313 6.330 -13.217 1.00 66.50 439 SER A N 1
ATOM 3425 C CA . SER A 1 439 ? 15.506 7.728 -12.835 1.00 66.50 439 SER A CA 1
ATOM 3426 C C . SER A 1 439 ? 14.989 8.730 -13.881 1.00 66.50 439 SER A C 1
ATOM 3428 O O . SER A 1 439 ? 14.178 9.587 -13.541 1.00 66.50 439 SER A O 1
ATOM 3430 N N . SER A 1 440 ? 15.383 8.630 -15.153 1.00 71.12 440 SER A N 1
ATOM 3431 C CA . SER A 1 440 ? 14.931 9.559 -16.208 1.00 71.12 440 SER A CA 1
ATOM 3432 C C . SER A 1 440 ? 13.401 9.628 -16.271 1.00 71.12 440 SER A C 1
ATOM 3434 O O . SER A 1 440 ? 12.785 10.697 -16.216 1.00 71.12 440 SER A O 1
ATOM 3436 N N . VAL A 1 441 ? 12.785 8.444 -16.265 1.00 76.44 441 VAL A N 1
ATOM 3437 C CA . VAL A 1 441 ? 11.336 8.253 -16.258 1.00 76.44 441 VAL A CA 1
ATOM 3438 C C . VAL A 1 441 ? 10.688 8.854 -15.010 1.00 76.44 441 VAL A C 1
ATOM 3440 O O . VAL A 1 441 ? 9.760 9.658 -15.112 1.00 76.44 441 VAL A O 1
ATOM 3443 N N . ALA A 1 442 ? 11.187 8.495 -13.826 1.00 75.12 442 ALA A N 1
ATOM 3444 C CA . ALA A 1 442 ? 10.620 8.932 -12.558 1.00 75.12 442 ALA A CA 1
ATOM 3445 C C . ALA A 1 442 ? 10.645 10.458 -12.402 1.00 75.12 442 ALA A C 1
ATOM 3447 O O . ALA A 1 442 ? 9.655 11.043 -11.960 1.00 75.12 442 ALA A O 1
ATOM 3448 N N . GLY A 1 443 ? 11.737 11.121 -12.789 1.00 77.12 443 GLY A N 1
ATOM 3449 C CA . GLY A 1 443 ? 11.826 12.570 -12.640 1.00 77.12 443 GLY A CA 1
ATOM 3450 C C . GLY A 1 443 ? 10.982 13.338 -13.658 1.00 77.12 443 GLY A C 1
ATOM 3451 O O . GLY A 1 443 ? 10.419 14.372 -13.303 1.00 77.12 443 GLY A O 1
ATOM 3452 N N . MET A 1 444 ? 10.777 12.810 -14.873 1.00 83.38 444 MET A N 1
ATOM 3453 C CA . MET A 1 444 ? 9.797 13.396 -15.795 1.00 83.38 444 MET A CA 1
ATOM 3454 C C . MET A 1 444 ? 8.366 13.263 -15.256 1.00 83.38 444 MET A C 1
ATOM 3456 O O . MET A 1 444 ? 7.589 14.216 -15.301 1.00 83.38 444 MET A O 1
ATOM 3460 N N . PHE A 1 445 ? 8.011 12.116 -14.678 1.00 82.88 445 PHE A N 1
ATOM 3461 C CA . PHE A 1 445 ? 6.703 11.949 -14.046 1.00 82.88 445 PHE A CA 1
ATOM 3462 C C . PHE A 1 445 ? 6.492 12.854 -12.842 1.00 82.88 445 PHE A C 1
ATOM 3464 O O . PHE A 1 445 ? 5.395 13.398 -12.687 1.00 82.88 445 PHE A O 1
ATOM 3471 N N . ALA A 1 446 ? 7.527 13.041 -12.023 1.00 78.75 446 ALA A N 1
ATOM 3472 C CA . ALA A 1 446 ? 7.505 13.998 -10.927 1.00 78.75 446 ALA A CA 1
ATOM 3473 C C . ALA A 1 446 ? 7.245 15.414 -11.456 1.00 78.75 446 ALA A C 1
ATOM 3475 O O . ALA A 1 446 ? 6.307 16.059 -10.997 1.00 78.75 446 ALA A O 1
ATOM 3476 N N . LEU A 1 447 ? 7.974 15.850 -12.490 1.00 84.56 447 LEU A N 1
ATOM 3477 C CA . LEU A 1 447 ? 7.769 17.152 -13.123 1.00 84.56 447 LEU A CA 1
ATOM 3478 C C . LEU A 1 447 ? 6.330 17.331 -13.637 1.00 84.56 447 LEU A C 1
ATOM 3480 O O . LEU A 1 447 ? 5.663 18.301 -13.277 1.00 84.56 447 LEU A O 1
ATOM 3484 N N . LEU A 1 448 ? 5.825 16.406 -14.459 1.00 87.94 448 LEU A N 1
ATOM 3485 C CA . LEU A 1 448 ? 4.472 16.515 -15.023 1.00 87.94 448 LEU A CA 1
ATOM 3486 C C . LEU A 1 448 ? 3.397 16.513 -13.923 1.00 87.94 448 LEU A C 1
ATOM 3488 O O . LEU A 1 448 ? 2.393 17.222 -14.022 1.00 87.94 448 LEU A O 1
ATOM 3492 N N . THR A 1 449 ? 3.636 15.764 -12.845 1.00 84.81 449 THR A N 1
ATOM 3493 C CA . THR A 1 449 ? 2.776 15.728 -11.659 1.00 84.81 449 THR A CA 1
ATOM 3494 C C . THR A 1 449 ? 2.835 17.027 -10.855 1.00 84.81 449 THR A C 1
ATOM 3496 O O . THR A 1 449 ? 1.802 17.501 -10.388 1.00 84.81 449 THR A O 1
ATOM 3499 N N . ASP A 1 450 ? 4.006 17.643 -10.719 1.00 81.81 450 ASP A N 1
ATOM 3500 C CA . ASP A 1 450 ? 4.202 18.925 -10.035 1.00 81.81 450 ASP A CA 1
ATOM 3501 C C . ASP A 1 450 ? 3.571 20.100 -10.776 1.00 81.81 450 ASP A C 1
ATOM 3503 O O . ASP A 1 450 ? 3.137 21.066 -10.142 1.00 81.81 450 ASP A O 1
ATOM 3507 N N . LEU A 1 451 ? 3.459 19.975 -12.099 1.00 86.88 451 LEU A N 1
ATOM 3508 C CA . LEU A 1 451 ? 2.721 20.888 -12.965 1.00 86.88 451 LEU A CA 1
ATOM 3509 C C . LEU A 1 451 ? 1.208 20.614 -13.009 1.00 86.88 451 LEU A C 1
ATOM 3511 O O . LEU A 1 451 ? 0.482 21.366 -13.659 1.00 86.88 451 LEU A O 1
ATOM 3515 N N . ASN A 1 452 ? 0.727 19.567 -12.325 1.00 89.00 452 ASN A N 1
ATOM 3516 C CA . ASN A 1 452 ? -0.663 19.091 -12.352 1.00 89.00 452 ASN A CA 1
ATOM 3517 C C . ASN A 1 452 ? -1.207 18.820 -13.766 1.00 89.00 452 ASN A C 1
ATOM 3519 O O . ASN A 1 452 ? -2.414 18.886 -13.989 1.00 89.00 452 ASN A O 1
ATOM 3523 N N . LEU A 1 453 ? -0.333 18.516 -14.729 1.00 91.94 453 LEU A N 1
ATOM 3524 C CA . LEU A 1 453 ? -0.742 18.260 -16.107 1.00 91.94 453 LEU A CA 1
ATOM 3525 C C . LEU A 1 453 ? -1.489 16.927 -16.211 1.00 91.94 453 LEU A C 1
ATOM 3527 O O . LEU A 1 453 ? -1.091 15.929 -15.610 1.00 91.94 453 LEU A O 1
ATOM 3531 N N . ASP A 1 454 ? -2.536 16.890 -17.034 1.00 91.94 454 ASP A N 1
ATOM 3532 C CA . ASP A 1 454 ? -3.200 15.640 -17.394 1.00 91.94 454 ASP A CA 1
ATOM 3533 C C . ASP A 1 454 ? -2.390 14.944 -18.491 1.00 91.94 454 ASP A C 1
ATOM 3535 O O . ASP A 1 454 ? -2.423 15.339 -19.663 1.00 91.94 454 ASP A O 1
ATOM 3539 N N . PHE A 1 455 ? -1.643 13.910 -18.103 1.00 93.56 455 PHE A N 1
ATOM 3540 C CA . PHE A 1 455 ? -0.794 13.145 -19.011 1.00 93.56 455 PHE A CA 1
ATOM 3541 C C . PHE A 1 455 ? -1.079 11.643 -18.982 1.00 93.56 455 PHE A C 1
ATOM 3543 O O . PHE A 1 455 ? -1.616 11.092 -18.012 1.00 93.56 455 PHE A O 1
ATOM 3550 N N . ARG A 1 456 ? -0.675 10.975 -20.063 1.00 93.00 456 ARG A N 1
ATOM 3551 C CA . ARG A 1 456 ? -0.733 9.523 -20.236 1.00 93.00 456 ARG A CA 1
ATOM 3552 C C . ARG A 1 456 ? 0.624 8.993 -20.672 1.00 93.00 456 ARG A C 1
ATOM 3554 O O . ARG A 1 456 ? 1.263 9.561 -21.554 1.00 93.00 456 ARG A O 1
ATOM 3561 N N . ILE A 1 457 ? 1.032 7.885 -20.075 1.00 91.75 457 ILE A N 1
ATOM 3562 C CA . ILE A 1 457 ? 2.153 7.079 -20.532 1.00 91.75 457 ILE A CA 1
ATOM 3563 C C . ILE A 1 457 ? 1.697 6.304 -21.756 1.00 91.75 457 ILE A C 1
ATOM 3565 O O . ILE A 1 457 ? 0.686 5.593 -21.725 1.00 91.75 457 ILE A O 1
ATOM 3569 N N . ILE A 1 458 ? 2.444 6.467 -22.839 1.00 92.44 458 ILE A N 1
ATOM 3570 C CA . ILE A 1 458 ? 2.182 5.777 -24.089 1.00 92.44 458 ILE A CA 1
ATOM 3571 C C . ILE A 1 458 ? 3.353 4.893 -24.490 1.00 92.44 458 ILE A C 1
ATOM 3573 O O . ILE A 1 458 ? 4.502 5.219 -24.217 1.00 92.44 458 ILE A O 1
ATOM 3577 N N . SER A 1 459 ? 3.040 3.796 -25.161 1.00 90.56 459 SER A N 1
ATOM 3578 C CA . SER A 1 459 ? 3.973 2.843 -25.755 1.00 90.56 459 SER A CA 1
ATOM 3579 C C . SER A 1 459 ? 3.488 2.446 -27.147 1.00 90.56 459 SER A C 1
ATOM 3581 O O . SER A 1 459 ? 2.457 2.916 -27.634 1.00 90.56 459 SER A O 1
ATOM 3583 N N . GLU A 1 460 ? 4.191 1.525 -27.793 1.00 87.88 460 GLU A N 1
ATOM 3584 C CA . GLU A 1 460 ? 3.789 0.924 -29.064 1.00 87.88 460 GLU A CA 1
ATOM 3585 C C . GLU A 1 460 ? 2.387 0.287 -29.010 1.00 87.88 460 GLU A C 1
ATOM 3587 O O . GLU A 1 460 ? 1.734 0.152 -30.045 1.00 87.88 460 GLU A O 1
ATOM 3592 N N . HIS A 1 461 ? 1.902 -0.055 -27.811 1.00 87.38 461 HIS A N 1
ATOM 3593 C CA . HIS A 1 461 ? 0.616 -0.712 -27.592 1.00 87.38 461 HIS A CA 1
ATOM 3594 C C . HIS A 1 461 ? -0.582 0.251 -27.607 1.00 87.38 461 HIS A C 1
ATOM 3596 O O . HIS A 1 461 ? -1.662 -0.125 -28.068 1.00 87.38 461 HIS A O 1
ATOM 3602 N N . ASN A 1 462 ? -0.421 1.483 -27.110 1.00 88.62 462 ASN A N 1
ATOM 3603 C CA . ASN A 1 462 ? -1.530 2.422 -26.881 1.00 88.62 462 ASN A CA 1
ATOM 3604 C C . ASN A 1 462 ? -1.316 3.827 -27.486 1.00 88.62 462 ASN A C 1
ATOM 3606 O O . ASN A 1 462 ? -2.164 4.700 -27.307 1.00 88.62 462 ASN A O 1
ATOM 3610 N N . ALA A 1 463 ? -0.209 4.062 -28.199 1.00 84.06 463 ALA A N 1
ATOM 3611 C CA . ALA A 1 463 ? 0.124 5.378 -28.745 1.00 84.06 463 ALA A CA 1
ATOM 3612 C C . ALA A 1 463 ? -0.813 5.858 -29.868 1.00 84.06 463 ALA A C 1
ATOM 3614 O O . ALA A 1 463 ? -0.963 7.063 -30.059 1.00 84.06 463 ALA A O 1
ATOM 3615 N N . LYS A 1 464 ? -1.440 4.958 -30.637 1.00 84.88 464 LYS A N 1
ATOM 3616 C CA . LYS A 1 464 ? -2.163 5.339 -31.864 1.00 84.88 464 LYS A CA 1
ATOM 3617 C C . LYS A 1 464 ? -3.661 5.622 -31.624 1.00 84.88 464 LYS A C 1
ATOM 3619 O O . LYS A 1 464 ? -4.315 4.816 -30.963 1.00 84.88 464 LYS A O 1
ATOM 3624 N N . PRO A 1 465 ? -4.229 6.701 -32.210 1.00 89.31 465 PRO A N 1
ATOM 3625 C CA . PRO A 1 465 ? -3.532 7.758 -32.954 1.00 89.31 465 PRO A CA 1
ATOM 3626 C C . PRO A 1 465 ? -2.858 8.769 -32.008 1.00 89.31 465 PRO A C 1
ATOM 3628 O O . PRO A 1 465 ? -3.436 9.137 -30.981 1.00 89.31 465 PRO A O 1
ATOM 3631 N N . LEU A 1 466 ? -1.675 9.283 -32.370 1.00 93.56 466 LEU A N 1
ATOM 3632 C CA . LEU A 1 466 ? -0.985 10.307 -31.558 1.00 93.56 466 LEU A CA 1
ATOM 3633 C C . LEU A 1 466 ? -1.728 11.654 -31.543 1.00 93.56 466 LEU A C 1
ATOM 3635 O O . LEU A 1 466 ? -1.539 12.457 -30.632 1.00 93.56 466 LEU A O 1
ATOM 3639 N N . SER A 1 467 ? -2.622 11.887 -32.510 1.00 91.94 467 SER A N 1
ATOM 3640 C CA . SER A 1 467 ? -3.441 13.103 -32.622 1.00 91.94 467 SER A CA 1
ATOM 3641 C C . SER A 1 467 ? -4.405 13.330 -31.452 1.00 91.94 467 SER A C 1
ATOM 3643 O O . SER A 1 467 ? -5.018 14.389 -31.370 1.00 91.94 467 SER A O 1
ATOM 3645 N N . GLN A 1 468 ? -4.575 12.345 -30.563 1.00 91.38 468 GLN A N 1
ATOM 3646 C CA . GLN A 1 468 ? -5.339 12.514 -29.324 1.00 91.38 468 GLN A CA 1
ATOM 3647 C C . GLN A 1 468 ? -4.625 13.422 -28.304 1.00 91.38 468 GLN A C 1
ATOM 3649 O O . GLN A 1 468 ? -5.268 13.933 -27.390 1.00 91.38 468 GLN A O 1
ATOM 3654 N N . PHE A 1 469 ? -3.314 13.633 -28.455 1.00 95.62 469 PHE A N 1
ATOM 3655 C CA . PHE A 1 469 ? -2.515 14.501 -27.592 1.00 95.62 469 PHE A CA 1
ATOM 3656 C C . PHE A 1 469 ? -2.258 15.851 -28.263 1.00 95.62 469 PHE A C 1
ATOM 3658 O O . PHE A 1 469 ? -2.244 15.971 -29.484 1.00 95.62 469 PHE A O 1
ATOM 3665 N N . LYS A 1 470 ? -2.015 16.882 -27.454 1.00 95.88 470 LYS A N 1
ATOM 3666 C CA . LYS A 1 470 ? -1.520 18.184 -27.922 1.00 95.88 470 LYS A CA 1
ATOM 3667 C C . LYS A 1 470 ? 0.003 18.253 -27.881 1.00 95.88 470 LYS A C 1
ATOM 3669 O O . LYS A 1 470 ? 0.610 18.886 -28.741 1.00 95.88 470 LYS A O 1
ATOM 3674 N N . ALA A 1 471 ? 0.609 17.601 -26.888 1.00 97.19 471 ALA A N 1
ATOM 3675 C CA . ALA A 1 471 ? 2.052 17.541 -26.719 1.00 97.19 471 ALA A CA 1
ATOM 3676 C C . ALA A 1 471 ? 2.540 16.109 -26.489 1.00 97.19 471 ALA A C 1
ATOM 3678 O O . ALA A 1 471 ? 1.860 15.314 -25.838 1.00 97.19 471 ALA A O 1
ATOM 3679 N N . LEU A 1 472 ? 3.739 15.810 -26.981 1.00 96.25 472 LEU A N 1
ATOM 3680 C CA . LEU A 1 472 ? 4.471 14.583 -26.697 1.00 96.25 472 LEU A CA 1
ATOM 3681 C C . LEU A 1 472 ? 5.789 14.898 -26.007 1.00 96.25 472 LEU A C 1
ATOM 3683 O O . LEU A 1 472 ? 6.469 15.863 -26.350 1.00 96.25 472 LEU A O 1
ATOM 3687 N N . VAL A 1 473 ? 6.158 14.051 -25.057 1.00 94.06 473 VAL A N 1
ATOM 3688 C CA . VAL A 1 473 ? 7.441 14.094 -24.365 1.00 94.06 473 VAL A CA 1
ATOM 3689 C C . VAL A 1 473 ? 8.197 12.810 -24.690 1.00 94.06 473 VAL A C 1
ATOM 3691 O O . VAL A 1 473 ? 7.677 11.712 -24.482 1.00 94.06 473 VAL A O 1
ATOM 3694 N N . VAL A 1 474 ? 9.411 12.954 -25.222 1.00 92.44 474 VAL A N 1
ATOM 3695 C CA . VAL A 1 474 ? 10.268 11.852 -25.681 1.00 92.44 474 VAL A CA 1
ATOM 3696 C C . VAL A 1 474 ? 11.684 12.019 -25.123 1.00 92.44 474 VAL A C 1
ATOM 3698 O O . VAL A 1 474 ? 12.190 13.135 -24.998 1.00 92.44 474 VAL A O 1
ATOM 3701 N N . GLY A 1 475 ? 12.330 10.915 -24.759 1.00 89.56 475 GLY A N 1
ATOM 3702 C CA . GLY A 1 475 ? 13.634 10.930 -24.092 1.00 89.56 475 GLY A CA 1
ATOM 3703 C C . GLY A 1 475 ? 14.292 9.553 -24.039 1.00 89.56 475 GLY A C 1
ATOM 3704 O O . GLY A 1 475 ? 13.890 8.673 -24.801 1.00 89.56 475 GLY A O 1
ATOM 3705 N N . PRO A 1 476 ? 15.238 9.331 -23.108 1.00 85.75 476 PRO A N 1
ATOM 3706 C CA . PRO A 1 476 ? 15.917 8.042 -22.931 1.00 85.75 476 PRO A CA 1
ATOM 3707 C C . PRO A 1 476 ? 14.971 6.851 -22.711 1.00 85.75 476 PRO A C 1
ATOM 3709 O O . PRO A 1 476 ? 15.279 5.728 -23.093 1.00 85.75 476 PRO A O 1
ATOM 3712 N N . SER A 1 477 ? 13.780 7.087 -22.151 1.00 85.12 477 SER A N 1
ATOM 3713 C CA . SER A 1 477 ? 12.708 6.087 -22.003 1.00 85.12 477 SER A CA 1
ATOM 3714 C C . SER A 1 477 ? 12.162 5.539 -23.330 1.00 85.12 477 SER A C 1
ATOM 3716 O O . SER A 1 477 ? 11.446 4.537 -23.345 1.00 85.12 477 SER A O 1
ATOM 3718 N N . ALA A 1 478 ? 12.482 6.207 -24.436 1.00 89.69 478 ALA A N 1
ATOM 3719 C CA . ALA A 1 478 ? 12.123 5.859 -25.801 1.00 89.69 478 ALA A CA 1
ATOM 3720 C C . ALA A 1 478 ? 13.376 5.728 -26.689 1.00 89.69 478 ALA A C 1
ATOM 3722 O O . ALA A 1 478 ? 13.367 6.133 -27.852 1.00 89.69 478 ALA A O 1
ATOM 3723 N N . ALA A 1 479 ? 14.480 5.213 -26.136 1.00 88.56 479 ALA A N 1
ATOM 3724 C CA . ALA A 1 479 ? 15.745 5.076 -26.857 1.00 88.56 479 ALA A CA 1
ATOM 3725 C C . ALA A 1 479 ? 15.658 4.140 -28.070 1.00 88.56 479 ALA A C 1
ATOM 3727 O O . ALA A 1 479 ? 16.325 4.377 -29.075 1.00 88.56 479 ALA A O 1
ATOM 3728 N N . LEU A 1 480 ? 14.843 3.088 -27.987 1.00 89.12 480 LEU A N 1
ATOM 3729 C CA . LEU A 1 480 ? 14.591 2.150 -29.076 1.00 89.12 480 LEU A CA 1
ATOM 3730 C C . LEU A 1 480 ? 13.231 2.447 -29.708 1.00 89.12 480 LEU A C 1
ATOM 3732 O O . LEU A 1 480 ? 12.214 2.340 -29.032 1.00 89.12 480 LEU A O 1
ATOM 3736 N N . ALA A 1 481 ? 13.192 2.752 -31.004 1.00 89.31 481 ALA A N 1
ATOM 3737 C CA . ALA A 1 481 ? 11.940 2.945 -31.737 1.00 89.31 481 ALA A CA 1
ATOM 3738 C C . ALA A 1 481 ? 11.970 2.286 -33.118 1.00 89.31 481 ALA A C 1
ATOM 3740 O O . ALA A 1 481 ? 13.017 2.205 -33.757 1.00 89.31 481 ALA A O 1
ATOM 3741 N N . SER A 1 482 ? 10.801 1.842 -33.582 1.00 89.12 482 SER A N 1
ATOM 3742 C CA . SER A 1 482 ? 10.620 1.332 -34.942 1.00 89.12 482 SER A CA 1
ATOM 3743 C C . SER A 1 482 ? 10.413 2.462 -35.952 1.00 89.12 482 SER A C 1
ATOM 3745 O O . SER A 1 482 ? 9.943 3.551 -35.607 1.00 89.12 482 SER A O 1
ATOM 3747 N N . ASP A 1 483 ? 10.684 2.183 -37.229 1.00 87.38 483 ASP A N 1
ATOM 3748 C CA . ASP A 1 483 ? 10.450 3.138 -38.322 1.00 87.38 483 ASP A CA 1
ATOM 3749 C C . ASP A 1 483 ? 8.982 3.611 -38.385 1.00 87.38 483 ASP A C 1
ATOM 3751 O O . ASP A 1 483 ? 8.720 4.790 -38.645 1.00 87.38 483 ASP A O 1
ATOM 3755 N N . ASP A 1 484 ? 8.033 2.725 -38.066 1.00 88.62 484 ASP A N 1
ATOM 3756 C CA . ASP A 1 484 ? 6.601 3.035 -37.994 1.00 88.62 484 ASP A CA 1
ATOM 3757 C C . ASP A 1 484 ? 6.272 4.034 -36.878 1.00 88.62 484 ASP A C 1
ATOM 3759 O O . ASP A 1 484 ? 5.472 4.950 -37.081 1.00 88.62 484 ASP A O 1
ATOM 3763 N N . MET A 1 485 ? 6.881 3.880 -35.697 1.00 90.06 485 MET A N 1
ATOM 3764 C CA . MET A 1 485 ? 6.689 4.818 -34.587 1.00 90.06 485 MET A CA 1
ATOM 3765 C C . MET A 1 485 ? 7.252 6.197 -34.947 1.00 90.06 485 MET A C 1
ATOM 3767 O O . MET A 1 485 ? 6.597 7.218 -34.741 1.00 90.06 485 MET A O 1
ATOM 3771 N N . LEU A 1 486 ? 8.438 6.237 -35.559 1.00 89.81 486 LEU A N 1
ATOM 3772 C CA . LEU A 1 486 ? 9.050 7.488 -36.009 1.00 89.81 486 LEU A CA 1
ATOM 3773 C C . LEU A 1 486 ? 8.217 8.183 -37.094 1.00 89.81 486 LEU A C 1
ATOM 3775 O O . LEU A 1 486 ? 8.134 9.412 -37.114 1.00 89.81 486 LEU A O 1
ATOM 3779 N N . ALA A 1 487 ? 7.594 7.421 -37.997 1.00 88.62 487 ALA A N 1
ATOM 3780 C CA . ALA A 1 487 ? 6.694 7.967 -39.009 1.00 88.62 487 ALA A CA 1
ATOM 3781 C C . ALA A 1 487 ? 5.452 8.617 -38.382 1.00 88.62 487 ALA A C 1
ATOM 3783 O O . ALA A 1 487 ? 5.097 9.732 -38.766 1.00 88.62 487 ALA A O 1
ATOM 3784 N N . GLU A 1 488 ? 4.851 7.969 -37.384 1.00 91.19 488 GLU A N 1
ATOM 3785 C CA . GLU A 1 488 ? 3.701 8.503 -36.646 1.00 91.19 488 GLU A CA 1
ATOM 3786 C C . GLU A 1 488 ? 4.060 9.802 -35.900 1.00 91.19 488 GLU A C 1
ATOM 3788 O O . GLU A 1 488 ? 3.317 10.781 -35.962 1.00 91.19 488 GLU A O 1
ATOM 3793 N N . ILE A 1 489 ? 5.230 9.863 -35.253 1.00 91.44 489 ILE A N 1
ATOM 3794 C CA . ILE A 1 489 ? 5.693 11.069 -34.541 1.00 91.44 489 ILE A CA 1
ATOM 3795 C C . ILE A 1 489 ? 5.933 12.232 -35.512 1.00 91.44 489 ILE A C 1
ATOM 3797 O O . ILE A 1 489 ? 5.540 13.368 -35.230 1.00 91.44 489 ILE A O 1
ATOM 3801 N N . ARG A 1 490 ? 6.523 11.964 -36.685 1.00 89.38 490 ARG A N 1
ATOM 3802 C CA . ARG A 1 490 ? 6.678 12.984 -37.735 1.00 89.38 490 ARG A CA 1
ATOM 3803 C C . ARG A 1 490 ? 5.324 13.514 -38.199 1.00 89.38 490 ARG A C 1
ATOM 3805 O O . ARG A 1 490 ? 5.160 14.727 -38.314 1.00 89.38 490 ARG A O 1
ATOM 3812 N N . ALA A 1 491 ? 4.354 12.628 -38.428 1.00 91.88 491 ALA A N 1
ATOM 3813 C CA . ALA A 1 491 ? 3.002 13.022 -38.816 1.00 91.88 491 ALA A CA 1
ATOM 3814 C C . ALA A 1 491 ? 2.321 13.866 -37.724 1.00 91.88 491 ALA A C 1
ATOM 3816 O O . ALA A 1 491 ? 1.695 14.882 -38.024 1.00 91.88 491 ALA A O 1
ATOM 3817 N N . PHE A 1 492 ? 2.495 13.501 -36.452 1.00 94.38 492 PHE A N 1
ATOM 3818 C CA . PHE A 1 492 ? 2.004 14.275 -35.313 1.00 94.38 492 PHE A CA 1
ATOM 3819 C C . PHE A 1 492 ? 2.548 15.716 -35.308 1.00 94.38 492 PHE A C 1
ATOM 3821 O O . PHE A 1 492 ? 1.762 16.662 -35.232 1.00 94.38 492 PHE A O 1
ATOM 3828 N N . GLN A 1 493 ? 3.863 15.906 -35.467 1.00 91.25 493 GLN A N 1
ATOM 3829 C CA . GLN A 1 493 ? 4.464 17.247 -35.528 1.00 91.25 493 GLN A CA 1
ATOM 3830 C C . GLN A 1 493 ? 3.992 18.046 -36.755 1.00 91.25 493 GLN A C 1
ATOM 3832 O O . GLN A 1 493 ? 3.659 19.230 -36.640 1.00 91.25 493 GLN A O 1
ATOM 3837 N N . GLN A 1 494 ? 3.914 17.403 -37.927 1.00 90.19 494 GLN A N 1
ATOM 3838 C CA . GLN A 1 494 ? 3.422 18.029 -39.164 1.00 90.19 494 GLN A CA 1
ATOM 3839 C C . GLN A 1 494 ? 1.983 18.541 -39.015 1.00 90.19 494 GLN A C 1
ATOM 3841 O O . GLN A 1 494 ? 1.656 19.617 -39.515 1.00 90.19 494 GLN A O 1
ATOM 3846 N N . ASN A 1 495 ? 1.158 17.825 -38.250 1.00 93.81 495 ASN A N 1
ATOM 3847 C CA . ASN A 1 495 ? -0.225 18.192 -37.951 1.00 93.81 495 ASN A CA 1
ATOM 3848 C C . ASN A 1 495 ? -0.372 19.214 -36.806 1.00 93.81 495 ASN A C 1
ATOM 3850 O O . ASN A 1 495 ? -1.479 19.450 -36.330 1.00 93.81 495 ASN A O 1
ATOM 3854 N N . GLY A 1 496 ? 0.721 19.851 -36.372 1.00 93.81 496 GLY A N 1
ATOM 3855 C CA . GLY A 1 496 ? 0.691 20.906 -35.354 1.00 93.81 496 GLY A CA 1
ATOM 3856 C C . GLY A 1 496 ? 0.891 20.427 -33.919 1.00 93.81 496 GLY A C 1
ATOM 3857 O O . GLY A 1 496 ? 0.781 21.241 -33.004 1.00 93.81 496 GLY A O 1
ATOM 3858 N N . GLY A 1 497 ? 1.211 19.148 -33.720 1.00 96.06 497 GLY A N 1
ATOM 3859 C CA . GLY A 1 497 ? 1.583 18.605 -32.421 1.00 96.06 497 GLY A CA 1
ATOM 3860 C C . GLY A 1 497 ? 2.857 19.239 -31.854 1.00 96.06 497 GLY A C 1
ATOM 3861 O O . GLY A 1 497 ? 3.778 19.595 -32.592 1.00 96.06 497 GLY A O 1
ATOM 3862 N N . VAL A 1 498 ? 2.903 19.378 -30.530 1.00 96.62 498 VAL A N 1
ATOM 3863 C CA . VAL A 1 498 ? 4.036 19.947 -29.787 1.00 96.62 498 VAL A CA 1
ATOM 3864 C C . VAL A 1 498 ? 4.964 18.829 -29.315 1.00 96.62 498 VAL A C 1
ATOM 3866 O O . VAL A 1 498 ? 4.489 17.826 -28.790 1.00 96.62 498 VAL A O 1
ATOM 3869 N N . LEU A 1 499 ? 6.280 18.988 -29.452 1.00 95.12 499 LEU A N 1
ATOM 3870 C CA . LEU A 1 499 ? 7.257 17.991 -29.000 1.00 95.12 499 LEU A CA 1
ATOM 3871 C C . LEU A 1 499 ? 8.188 18.567 -27.929 1.00 95.12 499 LEU A C 1
ATOM 3873 O O . LEU A 1 499 ? 8.731 19.655 -28.090 1.00 95.12 499 LEU A O 1
ATOM 3877 N N . ILE A 1 500 ? 8.417 17.817 -26.856 1.00 93.94 500 ILE A N 1
ATOM 3878 C CA . ILE A 1 500 ? 9.525 18.023 -25.919 1.00 93.94 500 ILE A CA 1
ATOM 3879 C C . ILE A 1 500 ? 10.464 16.831 -26.081 1.00 93.94 500 ILE A C 1
ATOM 3881 O O . ILE A 1 500 ? 10.054 15.698 -25.830 1.00 93.94 500 ILE A O 1
ATOM 3885 N N . ALA A 1 501 ? 11.700 17.073 -26.509 1.00 91.81 501 ALA A N 1
ATOM 3886 C CA . ALA A 1 501 ? 12.683 16.021 -26.750 1.00 91.81 501 ALA A CA 1
ATOM 3887 C C . ALA A 1 501 ? 13.932 16.209 -25.882 1.00 91.81 501 ALA A C 1
ATOM 3889 O O . ALA A 1 501 ? 14.457 17.317 -25.757 1.00 91.81 501 ALA A O 1
ATOM 3890 N N . MET A 1 502 ? 14.403 15.105 -25.307 1.00 90.12 502 MET A N 1
ATOM 3891 C CA . MET A 1 502 ? 15.625 15.006 -24.503 1.00 90.12 502 MET A CA 1
ATOM 3892 C C . MET A 1 502 ? 16.677 14.143 -25.222 1.00 90.12 502 MET A C 1
ATOM 3894 O O . MET A 1 502 ? 16.318 13.389 -26.135 1.00 90.12 502 MET A O 1
ATOM 3898 N N . PRO A 1 503 ? 17.963 14.205 -24.825 1.00 86.38 503 PRO A N 1
ATOM 3899 C CA . PRO A 1 503 ? 19.008 13.384 -25.422 1.00 86.38 503 PRO A CA 1
ATOM 3900 C C . PRO A 1 503 ? 18.712 11.906 -25.153 1.00 86.38 503 PRO A C 1
ATOM 3902 O O . PRO A 1 503 ? 18.120 11.576 -24.127 1.00 86.38 503 PRO A O 1
ATOM 3905 N N . GLY A 1 504 ? 19.110 11.014 -26.056 1.00 85.19 504 GLY A N 1
ATOM 3906 C CA . GLY A 1 504 ? 18.854 9.580 -25.915 1.00 85.19 504 GLY A CA 1
ATOM 3907 C C . GLY A 1 504 ? 17.536 9.095 -26.523 1.00 85.19 504 GLY A C 1
ATOM 3908 O O . GLY A 1 504 ? 17.327 7.888 -26.618 1.00 85.19 504 GLY A O 1
ATOM 3909 N N . ALA A 1 505 ? 16.635 9.998 -26.931 1.00 88.62 505 ALA A N 1
ATOM 3910 C CA . ALA A 1 505 ? 15.412 9.621 -27.635 1.00 88.62 505 ALA A CA 1
ATOM 3911 C C . ALA A 1 505 ? 15.740 9.050 -29.020 1.00 88.62 505 ALA A C 1
ATOM 3913 O O . ALA A 1 505 ? 16.386 9.715 -29.823 1.00 88.62 505 ALA A O 1
ATOM 3914 N N . PHE A 1 506 ? 15.234 7.856 -29.329 1.00 89.12 506 PHE A N 1
ATOM 3915 C CA . PHE A 1 506 ? 15.386 7.219 -30.642 1.00 89.12 506 PHE A CA 1
ATOM 3916 C C . PHE A 1 506 ? 16.848 7.018 -31.091 1.00 89.12 506 PHE A C 1
ATOM 3918 O O . PHE A 1 506 ? 17.152 7.034 -32.281 1.00 89.12 506 PHE A O 1
ATOM 3925 N N . ASP A 1 507 ? 17.774 6.807 -30.159 1.00 85.25 507 ASP A N 1
ATOM 3926 C CA . ASP A 1 507 ? 19.183 6.532 -30.473 1.00 85.25 507 ASP A CA 1
ATOM 3927 C C . ASP A 1 507 ? 19.380 5.220 -31.251 1.00 85.25 507 ASP A C 1
ATOM 3929 O O . ASP A 1 507 ? 20.387 5.026 -31.944 1.00 85.25 507 ASP A O 1
ATOM 3933 N N . ARG A 1 508 ? 18.446 4.277 -31.099 1.00 87.38 508 ARG A N 1
ATOM 3934 C CA . ARG A 1 508 ? 18.549 2.910 -31.610 1.00 87.38 508 ARG A CA 1
ATOM 3935 C C . ARG A 1 508 ? 17.239 2.445 -32.240 1.00 87.38 508 ARG A C 1
ATOM 3937 O O . ARG A 1 508 ? 16.163 2.954 -31.937 1.00 87.38 508 ARG A O 1
ATOM 3944 N N . ASN A 1 509 ? 17.336 1.451 -33.115 1.00 88.75 509 ASN A N 1
ATOM 3945 C CA . ASN A 1 509 ? 16.162 0.768 -33.654 1.00 88.75 509 ASN A CA 1
ATOM 3946 C C . ASN A 1 509 ? 15.593 -0.253 -32.646 1.00 88.75 509 ASN A C 1
ATOM 3948 O O . ASN A 1 509 ? 16.168 -0.509 -31.585 1.00 88.75 509 ASN A O 1
ATOM 3952 N N . GLU A 1 510 ? 14.490 -0.910 -32.992 1.00 88.00 510 GLU A N 1
ATOM 3953 C CA . GLU A 1 510 ? 13.784 -1.890 -32.155 1.00 88.00 510 GLU A CA 1
ATOM 3954 C C . GLU A 1 510 ? 14.555 -3.201 -31.880 1.00 88.00 510 GLU A C 1
ATOM 3956 O O . GLU A 1 510 ? 14.024 -4.136 -31.267 1.00 88.00 510 GLU A O 1
ATOM 3961 N N . VAL A 1 511 ? 15.805 -3.298 -32.347 1.00 88.25 511 VAL A N 1
ATOM 3962 C CA . VAL A 1 511 ? 16.724 -4.426 -32.123 1.00 88.25 511 VAL A CA 1
ATOM 3963 C C . VAL A 1 511 ? 18.036 -3.990 -31.478 1.00 88.25 511 VAL A C 1
ATOM 3965 O O . VAL A 1 511 ? 19.000 -4.753 -31.464 1.00 88.25 511 VAL A O 1
ATOM 3968 N N . ASN A 1 512 ? 18.054 -2.783 -30.902 1.00 88.50 512 ASN A N 1
ATOM 3969 C CA . ASN A 1 512 ? 19.182 -2.214 -30.171 1.00 88.50 512 ASN A CA 1
ATOM 3970 C C . ASN A 1 512 ? 20.420 -1.922 -31.044 1.00 88.50 512 ASN A C 1
ATOM 3972 O O . ASN A 1 512 ? 21.536 -1.822 -30.523 1.00 88.50 512 ASN A O 1
ATOM 3976 N N . GLU A 1 513 ? 20.251 -1.765 -32.358 1.00 86.31 513 GLU A N 1
ATOM 3977 C CA . GLU A 1 513 ? 21.306 -1.281 -33.253 1.00 86.31 513 GLU A CA 1
ATOM 3978 C C . GLU A 1 513 ? 21.261 0.256 -33.338 1.00 86.31 513 GLU A C 1
ATOM 3980 O O . GLU A 1 513 ? 20.168 0.825 -33.395 1.00 86.31 513 GLU A O 1
ATOM 3985 N N . PRO A 1 514 ? 22.417 0.948 -33.343 1.00 84.94 514 PRO A N 1
ATOM 3986 C CA . PRO A 1 514 ? 22.466 2.402 -33.490 1.00 84.94 514 PRO A CA 1
ATOM 3987 C C . PRO A 1 514 ? 21.742 2.877 -34.750 1.00 84.94 514 PRO A C 1
ATOM 3989 O O . PRO A 1 514 ? 21.978 2.358 -35.844 1.00 84.94 514 PRO A O 1
ATOM 3992 N N . MET A 1 515 ? 20.888 3.888 -34.607 1.00 79.25 515 MET A N 1
ATOM 3993 C CA . MET A 1 515 ? 20.272 4.538 -35.756 1.00 79.25 515 MET A CA 1
ATOM 3994 C C . MET A 1 515 ? 21.287 5.426 -36.482 1.00 79.25 515 MET A C 1
ATOM 3996 O O . MET A 1 515 ? 22.117 6.089 -35.859 1.00 79.25 515 MET A O 1
ATOM 4000 N N . THR A 1 516 ? 21.202 5.500 -37.814 1.00 69.75 516 THR A N 1
ATOM 4001 C CA . THR A 1 516 ? 21.882 6.570 -38.550 1.00 69.75 516 THR A CA 1
ATOM 4002 C C . THR A 1 516 ? 21.114 7.876 -38.360 1.00 69.75 516 THR A C 1
ATOM 4004 O O . THR A 1 516 ? 19.881 7.909 -38.402 1.00 69.75 516 THR A O 1
ATOM 4007 N N . SER A 1 517 ? 21.840 8.977 -38.171 1.00 58.06 517 SER A N 1
ATOM 4008 C CA . SER A 1 517 ? 21.268 10.294 -37.859 1.00 58.06 517 SER A CA 1
ATOM 4009 C C . SER A 1 517 ? 20.359 10.869 -38.958 1.00 58.06 517 SER A C 1
ATOM 4011 O O . SER A 1 517 ? 19.639 11.838 -38.729 1.00 58.06 517 SER A O 1
ATOM 4013 N N . ASP A 1 518 ? 20.346 10.264 -40.146 1.00 65.44 518 ASP A N 1
ATOM 4014 C CA . ASP A 1 518 ? 19.511 10.666 -41.280 1.00 65.44 518 ASP A CA 1
ATOM 4015 C C . ASP A 1 518 ? 18.025 10.295 -41.121 1.00 65.44 518 ASP A C 1
ATOM 4017 O O . ASP A 1 518 ? 17.183 10.850 -41.824 1.00 65.44 518 ASP A O 1
ATOM 4021 N N . ARG A 1 519 ? 17.671 9.388 -40.195 1.00 65.12 519 ARG A N 1
ATOM 4022 C CA . ARG A 1 519 ? 16.284 8.906 -40.020 1.00 65.12 519 ARG A CA 1
ATOM 4023 C C . ARG A 1 519 ? 15.399 9.809 -39.154 1.00 65.12 519 ARG A C 1
ATOM 4025 O O . ARG A 1 519 ? 14.179 9.818 -39.332 1.00 65.12 519 ARG A O 1
ATOM 4032 N N . PHE A 1 520 ? 15.989 10.575 -38.236 1.00 75.31 520 PHE A N 1
ATOM 4033 C CA . PHE A 1 520 ? 15.277 11.551 -37.406 1.00 75.31 520 PHE A CA 1
ATOM 4034 C C . PHE A 1 520 ? 16.143 12.816 -37.239 1.00 75.31 520 PHE A C 1
ATOM 4036 O O . PHE A 1 520 ? 16.969 12.878 -36.328 1.00 75.31 520 PHE A O 1
ATOM 4043 N N . PRO A 1 521 ? 15.994 13.824 -38.126 1.00 75.19 521 PRO A N 1
ATOM 4044 C CA . PRO A 1 521 ? 16.918 14.961 -38.226 1.00 75.19 521 PRO A CA 1
ATOM 4045 C C . PRO A 1 521 ? 17.139 15.743 -36.925 1.00 75.19 521 PRO A C 1
ATOM 4047 O O . PRO A 1 521 ? 18.229 16.268 -36.713 1.00 75.19 521 PRO A O 1
ATOM 4050 N N . LEU A 1 522 ? 16.143 15.771 -36.030 1.00 75.00 522 LEU A N 1
ATOM 4051 C CA . LEU A 1 522 ? 16.235 16.433 -34.724 1.00 75.00 522 LEU A CA 1
ATOM 4052 C C . LEU A 1 522 ? 17.371 15.876 -33.849 1.00 75.00 522 LEU A C 1
ATOM 4054 O O . LEU A 1 522 ? 17.943 16.628 -33.066 1.00 75.00 522 LEU A O 1
ATOM 4058 N N . LEU A 1 523 ? 17.767 14.609 -34.019 1.00 72.44 523 LEU A N 1
ATOM 4059 C CA . LEU A 1 523 ? 18.858 14.016 -33.235 1.00 72.44 523 LEU A CA 1
ATOM 4060 C C . LEU A 1 523 ? 20.236 14.565 -33.609 1.00 72.44 523 LEU A C 1
ATOM 4062 O O . LEU A 1 523 ? 21.128 14.574 -32.767 1.00 72.44 523 LEU A O 1
ATOM 4066 N N . LYS A 1 524 ? 20.413 15.104 -34.827 1.00 80.81 524 LYS A N 1
ATOM 4067 C CA . LYS A 1 524 ? 21.669 15.767 -35.236 1.00 80.81 524 LYS A CA 1
ATOM 4068 C C . LYS A 1 524 ? 21.962 17.031 -34.430 1.00 80.81 524 LYS A C 1
ATOM 4070 O O . LYS A 1 524 ? 23.071 17.551 -34.494 1.00 80.81 524 LYS A O 1
ATOM 4075 N N . ARG A 1 525 ? 20.961 17.544 -33.714 1.00 83.44 525 ARG A N 1
ATOM 4076 C CA . ARG A 1 525 ? 21.047 18.799 -32.970 1.00 83.44 525 ARG A CA 1
ATOM 4077 C C . ARG A 1 525 ? 21.564 18.619 -31.551 1.00 83.44 525 ARG A C 1
ATOM 4079 O O . ARG A 1 525 ? 21.918 19.617 -30.934 1.00 83.44 525 ARG A O 1
ATOM 4086 N N . PHE A 1 526 ? 21.618 17.391 -31.040 1.00 83.56 526 PHE A N 1
ATOM 4087 C CA . PHE A 1 526 ? 22.280 17.082 -29.778 1.00 83.56 526 PHE A CA 1
ATOM 4088 C C . PHE A 1 526 ? 23.771 16.826 -30.035 1.00 83.56 526 PHE A C 1
ATOM 4090 O O . PHE A 1 526 ? 24.135 15.981 -30.851 1.00 83.56 526 PHE A O 1
ATOM 4097 N N . ALA A 1 527 ? 24.641 17.579 -29.359 1.00 80.06 527 ALA A N 1
ATOM 4098 C CA . ALA A 1 527 ? 26.089 17.387 -29.424 1.00 80.06 527 ALA A CA 1
ATOM 4099 C C . ALA A 1 527 ? 26.541 16.183 -28.570 1.00 80.06 527 ALA A C 1
ATOM 4101 O O . ALA A 1 527 ? 25.730 15.404 -28.085 1.00 80.06 527 ALA A O 1
ATOM 4102 N N . ALA A 1 528 ? 27.848 16.007 -28.360 1.00 81.25 528 ALA A N 1
ATOM 4103 C CA . ALA A 1 528 ? 28.328 15.053 -27.361 1.00 81.25 528 ALA A CA 1
ATOM 4104 C C . ALA A 1 528 ? 28.032 15.573 -25.943 1.00 81.25 528 ALA A C 1
ATOM 4106 O O . ALA A 1 528 ? 28.253 16.753 -25.655 1.00 81.25 528 ALA A O 1
ATOM 4107 N N . ALA A 1 529 ? 27.559 14.690 -25.061 1.00 80.62 529 ALA A N 1
ATOM 4108 C CA . ALA A 1 529 ? 27.377 15.006 -23.650 1.00 80.62 529 ALA A CA 1
ATOM 4109 C C . ALA A 1 529 ? 28.719 15.362 -22.991 1.00 80.62 529 ALA A C 1
ATOM 4111 O O . ALA A 1 529 ? 29.738 14.712 -23.229 1.00 80.62 529 ALA A O 1
ATOM 4112 N N . GLU A 1 530 ? 28.715 16.370 -22.125 1.00 81.31 530 GLU A N 1
ATOM 4113 C CA . GLU A 1 530 ? 29.880 16.787 -21.352 1.00 81.31 530 GLU A CA 1
ATOM 4114 C C . GLU A 1 530 ? 29.534 16.967 -19.866 1.00 81.31 530 GLU A C 1
ATOM 4116 O O . GLU A 1 530 ? 28.406 17.352 -19.536 1.00 81.31 530 GLU A O 1
ATOM 4121 N N . PRO A 1 531 ? 30.490 16.718 -18.947 1.00 79.88 531 PRO A N 1
ATOM 4122 C CA . PRO A 1 531 ? 30.307 17.031 -17.537 1.00 79.88 531 PRO A CA 1
ATOM 4123 C C . PRO A 1 531 ? 30.048 18.527 -17.366 1.00 79.88 531 PRO A C 1
ATOM 4125 O O . PRO A 1 531 ? 30.872 19.362 -17.757 1.00 79.88 531 PRO A O 1
ATOM 4128 N N . CYS A 1 532 ? 28.897 18.850 -16.792 1.00 78.88 532 CYS A N 1
ATOM 4129 C CA . CYS A 1 532 ? 28.443 20.211 -16.601 1.00 78.88 532 CYS A CA 1
ATOM 4130 C C . CYS A 1 532 ? 27.611 20.284 -15.310 1.00 78.88 532 CYS A C 1
ATOM 4132 O O . CYS A 1 532 ? 26.483 19.783 -15.275 1.00 78.88 532 CYS A O 1
ATOM 4134 N N . PRO A 1 533 ? 28.154 20.871 -14.228 1.00 73.94 533 PRO A N 1
ATOM 4135 C CA . PRO A 1 533 ? 27.489 20.872 -12.930 1.00 73.94 533 PRO A CA 1
ATOM 4136 C C . PRO A 1 533 ? 26.332 21.874 -12.856 1.00 73.94 533 PRO A C 1
ATOM 4138 O O . PRO A 1 533 ? 25.615 21.886 -11.859 1.00 73.94 533 PRO A O 1
ATOM 4141 N N . SER A 1 534 ? 26.135 22.723 -13.870 1.00 79.50 534 SER A N 1
ATOM 4142 C CA . SER A 1 534 ? 25.060 23.714 -13.901 1.00 79.50 534 SER A CA 1
ATOM 4143 C C . SER A 1 534 ? 24.692 24.165 -15.318 1.00 79.50 534 SER A C 1
ATOM 4145 O O . SER A 1 534 ? 25.497 24.080 -16.234 1.00 79.50 534 SER A O 1
ATOM 4147 N N . ILE A 1 535 ? 23.478 24.683 -15.496 1.00 83.69 535 ILE A N 1
ATOM 4148 C CA . ILE A 1 535 ? 23.031 25.446 -16.677 1.00 83.69 535 ILE A CA 1
ATOM 4149 C C . ILE A 1 535 ? 22.650 26.866 -16.252 1.00 83.69 535 ILE A C 1
ATOM 4151 O O . ILE A 1 535 ? 22.573 27.151 -15.065 1.00 83.69 535 ILE A O 1
ATOM 4155 N N . VAL A 1 536 ? 22.405 27.775 -17.189 1.00 83.19 536 VAL A N 1
ATOM 4156 C CA . VAL A 1 536 ? 21.920 29.135 -16.917 1.00 83.19 536 VAL A CA 1
ATOM 4157 C C . VAL A 1 536 ? 20.561 29.322 -17.584 1.00 83.19 536 VAL A C 1
ATOM 4159 O O . VAL A 1 536 ? 20.457 29.240 -18.809 1.00 83.19 536 VAL A O 1
ATOM 4162 N N . LEU A 1 537 ? 19.526 29.578 -16.782 1.00 81.75 537 LEU A N 1
ATOM 4163 C CA . LEU A 1 537 ? 18.180 29.944 -17.229 1.00 81.75 537 LEU A CA 1
ATOM 4164 C C . LEU A 1 537 ? 18.019 31.463 -17.099 1.00 81.75 537 LEU A C 1
ATOM 4166 O O . LEU A 1 537 ? 18.042 32.006 -15.993 1.00 81.75 537 LEU A O 1
ATOM 4170 N N . GLY A 1 538 ? 17.910 32.165 -18.230 1.00 81.12 538 GLY A N 1
ATOM 4171 C CA . GLY A 1 538 ? 17.995 33.628 -18.253 1.00 81.12 538 GLY A CA 1
ATOM 4172 C C . GLY A 1 538 ? 19.363 34.117 -17.759 1.00 81.12 538 GLY A C 1
ATOM 4173 O O . GLY A 1 538 ? 20.386 33.840 -18.386 1.00 81.12 538 GLY A O 1
ATOM 4174 N N . GLU A 1 539 ? 19.384 34.823 -16.627 1.00 75.06 539 GLU A N 1
ATOM 4175 C CA . GLU A 1 539 ? 20.612 35.292 -15.957 1.00 75.06 539 GLU A CA 1
ATOM 4176 C C . GLU A 1 539 ? 21.024 34.422 -14.759 1.00 75.06 539 GLU A C 1
ATOM 4178 O O . GLU A 1 539 ? 22.072 34.643 -14.156 1.00 75.06 539 GLU A O 1
ATOM 4183 N N . GLN A 1 540 ? 20.209 33.432 -14.393 1.00 75.94 540 GLN A N 1
ATOM 4184 C CA . GLN A 1 540 ? 20.356 32.697 -13.142 1.00 75.94 540 GLN A CA 1
ATOM 4185 C C . GLN A 1 540 ? 20.962 31.307 -13.387 1.00 75.94 540 GLN A C 1
ATOM 4187 O O . GLN A 1 540 ? 20.427 30.544 -14.196 1.00 75.94 540 GLN A O 1
ATOM 4192 N N . PRO A 1 541 ? 22.048 30.929 -12.691 1.00 78.56 541 PRO A N 1
ATOM 4193 C CA . PRO A 1 541 ? 22.565 29.571 -12.751 1.00 78.56 541 PRO A CA 1
ATOM 4194 C C . PRO A 1 541 ? 21.609 28.585 -12.058 1.00 78.56 541 PRO A C 1
ATOM 4196 O O . PRO A 1 541 ? 20.920 28.915 -11.091 1.00 78.56 541 PRO A O 1
ATOM 4199 N N . LEU A 1 542 ? 21.593 27.357 -12.559 1.00 75.19 542 LEU A N 1
ATOM 4200 C CA . LEU A 1 542 ? 20.825 26.215 -12.090 1.00 75.19 542 LEU A CA 1
ATOM 4201 C C . LEU A 1 542 ? 21.790 25.044 -11.928 1.00 75.19 542 LEU A C 1
ATOM 4203 O O . LEU A 1 542 ? 22.380 24.603 -12.906 1.00 75.19 542 LEU A O 1
ATOM 4207 N N . SER A 1 543 ? 21.963 24.544 -10.708 1.00 74.50 543 SER A N 1
ATOM 4208 C CA . SER A 1 543 ? 22.820 23.385 -10.438 1.00 74.50 543 SER A CA 1
ATOM 4209 C C . SER A 1 543 ? 22.152 22.096 -10.920 1.00 74.50 543 SER A C 1
ATOM 4211 O O . SER A 1 543 ? 20.983 21.850 -10.627 1.00 74.50 543 SER A O 1
ATOM 4213 N N . LEU A 1 544 ? 22.916 21.269 -11.629 1.00 68.94 544 LEU A N 1
ATOM 4214 C CA . LEU A 1 544 ? 22.604 19.882 -11.985 1.00 68.94 544 LEU A CA 1
ATOM 4215 C C . LEU A 1 544 ? 23.341 18.885 -11.064 1.00 68.94 544 LEU A C 1
ATOM 4217 O O . LEU A 1 544 ? 23.285 17.673 -11.283 1.00 68.94 544 LEU A O 1
ATOM 4221 N N . GLY A 1 545 ? 24.068 19.384 -10.055 1.00 64.38 545 GLY A N 1
ATOM 4222 C CA . GLY A 1 545 ? 24.916 18.625 -9.130 1.00 64.38 545 GLY A CA 1
ATOM 4223 C C . GLY A 1 545 ? 26.251 18.143 -9.738 1.00 64.38 545 GLY A C 1
ATOM 4224 O O . GLY A 1 545 ? 26.446 18.208 -10.953 1.00 64.38 545 GLY A O 1
ATOM 4225 N N . PRO A 1 546 ? 27.158 17.553 -8.940 1.00 51.81 546 PRO A N 1
ATOM 4226 C CA . PRO A 1 546 ? 28.556 17.275 -9.318 1.00 51.81 546 PRO A CA 1
ATOM 4227 C C . PRO A 1 546 ? 28.742 16.304 -10.500 1.00 51.81 546 PRO A C 1
ATOM 4229 O O . PRO A 1 546 ? 29.626 16.501 -11.326 1.00 51.81 546 PRO A O 1
ATOM 4232 N N . ARG A 1 547 ? 27.884 15.284 -10.637 1.00 57.19 547 ARG A N 1
ATOM 4233 C CA . ARG A 1 547 ? 27.834 14.365 -11.802 1.00 57.19 547 ARG A CA 1
ATOM 4234 C C . ARG A 1 547 ? 26.901 14.789 -12.957 1.00 57.19 547 ARG A C 1
ATOM 4236 O O . ARG A 1 547 ? 26.465 13.945 -13.735 1.00 57.19 547 ARG A O 1
ATOM 4243 N N . GLY A 1 548 ? 26.467 16.052 -13.003 1.00 65.81 548 GLY A N 1
ATOM 4244 C CA . GLY A 1 548 ? 25.524 16.525 -14.019 1.00 65.81 548 GLY A CA 1
ATOM 4245 C C . GLY A 1 548 ? 26.167 16.434 -15.400 1.00 65.81 548 GLY A C 1
ATOM 4246 O O . GLY A 1 548 ? 27.347 16.757 -15.550 1.00 65.81 548 GLY A O 1
ATOM 4247 N N . SER A 1 549 ? 25.420 15.973 -16.400 1.00 75.25 549 SER A N 1
ATOM 4248 C CA . SER A 1 549 ? 25.854 16.059 -17.793 1.00 75.25 549 SER A CA 1
ATOM 4249 C C . SER A 1 549 ? 24.846 16.866 -18.588 1.00 75.25 549 SER A C 1
ATOM 4251 O O . SER A 1 549 ? 23.635 16.764 -18.381 1.00 75.25 549 SER A O 1
ATOM 4253 N N . VAL A 1 550 ? 25.373 17.699 -19.476 1.00 80.31 550 VAL A N 1
ATOM 4254 C CA . VAL A 1 550 ? 24.582 18.426 -20.460 1.00 80.31 550 VAL A CA 1
ATOM 4255 C C . VAL A 1 550 ? 25.107 18.025 -21.824 1.00 80.31 550 VAL A C 1
ATOM 4257 O O . VAL A 1 550 ? 26.308 17.942 -22.051 1.00 80.31 550 VAL A O 1
ATOM 4260 N N . THR A 1 551 ? 24.174 17.755 -22.714 1.00 83.75 551 THR A N 1
ATOM 4261 C CA . THR A 1 551 ? 24.323 17.522 -24.140 1.00 83.75 551 THR A CA 1
ATOM 4262 C C . THR A 1 551 ? 23.914 18.819 -24.836 1.00 83.75 551 THR A C 1
ATOM 4264 O O . THR A 1 551 ? 22.718 19.051 -25.022 1.00 83.75 551 THR A O 1
ATOM 4267 N N . PRO A 1 552 ? 24.861 19.722 -25.153 1.00 84.50 552 PRO A N 1
ATOM 4268 C CA . PRO A 1 552 ? 24.528 21.007 -25.754 1.00 84.50 552 PRO A CA 1
ATOM 4269 C C . PRO A 1 552 ? 23.693 20.832 -27.023 1.00 84.50 552 PRO A C 1
ATOM 4271 O O . PRO A 1 552 ? 23.885 19.873 -27.773 1.00 84.50 552 PRO A O 1
ATOM 4274 N N . VAL A 1 553 ? 22.791 21.777 -27.267 1.00 86.38 553 VAL A N 1
ATOM 4275 C CA . VAL A 1 553 ? 21.907 21.771 -28.432 1.00 86.38 553 VAL A CA 1
ATOM 4276 C C . VAL A 1 553 ? 22.406 22.793 -29.450 1.00 86.38 553 VAL A C 1
ATOM 4278 O O . VAL A 1 553 ? 22.709 23.934 -29.102 1.00 86.38 553 VAL A O 1
ATOM 4281 N N . THR A 1 554 ? 22.479 22.413 -30.723 1.00 87.06 554 THR A N 1
ATOM 4282 C CA . THR A 1 554 ? 22.759 23.357 -31.810 1.00 87.06 554 THR A CA 1
ATOM 4283 C C . THR A 1 554 ? 21.508 24.190 -32.109 1.00 87.06 554 THR A C 1
ATOM 4285 O O . THR A 1 554 ? 20.451 23.646 -32.451 1.00 87.06 554 THR A O 1
ATOM 4288 N N . ALA A 1 555 ? 21.629 25.513 -31.965 1.00 86.00 555 ALA A N 1
ATOM 4289 C CA . ALA A 1 555 ? 20.615 26.481 -32.375 1.00 86.00 555 ALA A CA 1
ATOM 4290 C C . ALA A 1 555 ? 20.871 26.942 -33.818 1.00 86.00 555 ALA A C 1
ATOM 4292 O O . ALA A 1 555 ? 22.008 27.232 -34.190 1.00 86.00 555 ALA A O 1
ATOM 4293 N N . GLU A 1 556 ? 19.810 27.020 -34.610 1.00 88.56 556 GLU A N 1
ATOM 4294 C CA . GLU A 1 556 ? 19.799 27.515 -35.985 1.00 88.56 556 GLU A CA 1
ATOM 4295 C C . GLU A 1 556 ? 19.158 28.919 -36.054 1.00 88.56 556 GLU A C 1
ATOM 4297 O O . GLU A 1 556 ? 18.485 29.348 -35.111 1.00 88.56 556 GLU A O 1
ATOM 4302 N N . PRO A 1 557 ? 19.353 29.687 -37.144 1.00 86.88 557 PRO A N 1
ATOM 4303 C CA . PRO A 1 557 ? 18.698 30.984 -37.301 1.00 86.88 557 PRO A CA 1
ATOM 4304 C C . PRO A 1 557 ? 17.169 30.887 -37.173 1.00 86.88 557 PRO A C 1
ATOM 4306 O O . PRO A 1 557 ? 16.524 30.153 -37.915 1.00 86.88 557 PRO A O 1
ATOM 4309 N N . GLY A 1 558 ? 16.587 31.670 -36.259 1.00 84.00 558 GLY A N 1
ATOM 4310 C CA . GLY A 1 558 ? 15.147 31.660 -35.963 1.00 84.00 558 GLY A CA 1
ATOM 4311 C C . GLY A 1 558 ? 14.764 30.848 -34.723 1.00 84.00 558 GLY A C 1
ATOM 4312 O O . GLY A 1 558 ? 13.635 30.971 -34.247 1.00 84.00 558 GLY A O 1
ATOM 4313 N N . ASP A 1 559 ? 15.700 30.088 -34.161 1.00 91.06 559 ASP A N 1
ATOM 4314 C CA . ASP A 1 559 ? 15.506 29.413 -32.886 1.00 91.06 559 ASP A CA 1
ATOM 4315 C C . ASP A 1 559 ? 15.586 30.367 -31.693 1.00 91.06 559 ASP A C 1
ATOM 4317 O O . ASP A 1 559 ? 16.327 31.354 -31.691 1.00 91.06 559 ASP A O 1
ATOM 4321 N N . GLN A 1 560 ? 14.864 30.022 -30.628 1.00 90.75 560 GLN A N 1
ATOM 4322 C CA . GLN A 1 560 ? 14.907 30.733 -29.357 1.00 90.75 560 GLN A CA 1
ATOM 4323 C C . GLN A 1 560 ? 15.616 29.882 -28.301 1.00 90.75 560 GLN A C 1
ATOM 4325 O O . GLN A 1 560 ? 15.070 28.899 -27.799 1.00 90.75 560 GLN A O 1
ATOM 4330 N N . THR A 1 561 ? 16.822 30.284 -27.908 1.00 87.62 561 THR A N 1
ATOM 4331 C CA . THR A 1 561 ? 17.524 29.667 -26.776 1.00 87.62 561 THR A CA 1
ATOM 4332 C C . THR A 1 561 ? 16.871 30.074 -25.456 1.00 87.62 561 THR A C 1
ATOM 4334 O O . THR A 1 561 ? 16.723 31.263 -25.175 1.00 87.62 561 THR A O 1
ATOM 4337 N N . VAL A 1 562 ? 16.515 29.091 -24.628 1.00 88.38 562 VAL A N 1
ATOM 4338 C CA . VAL A 1 562 ? 15.880 29.303 -23.311 1.00 88.38 562 VAL A CA 1
ATOM 4339 C C . VAL A 1 562 ? 16.787 28.916 -22.137 1.00 88.38 562 VAL A C 1
ATOM 4341 O O . VAL A 1 562 ? 16.567 29.371 -21.017 1.00 88.38 562 VAL A O 1
ATOM 4344 N N . ALA A 1 563 ? 17.844 28.137 -22.390 1.00 85.00 563 ALA A N 1
ATOM 4345 C CA . ALA A 1 563 ? 18.868 27.797 -21.404 1.00 85.00 563 ALA A CA 1
ATOM 4346 C C . ALA A 1 563 ? 20.261 27.752 -22.038 1.00 85.00 563 ALA A C 1
ATOM 4348 O O . ALA A 1 563 ? 20.396 27.406 -23.212 1.00 85.00 563 ALA A O 1
ATOM 4349 N N . TRP A 1 564 ? 21.298 28.014 -21.244 1.00 86.75 564 TRP A N 1
ATOM 4350 C CA . TRP A 1 564 ? 22.695 28.038 -21.683 1.00 86.75 564 TRP A CA 1
ATOM 4351 C C . TRP A 1 564 ? 23.585 27.133 -20.832 1.00 86.75 564 TRP A C 1
ATOM 4353 O O . TRP A 1 564 ? 23.393 27.012 -19.628 1.00 86.75 564 TRP A O 1
ATOM 4363 N N . VAL A 1 565 ? 24.608 26.551 -21.445 1.00 83.25 565 VAL A N 1
ATOM 4364 C CA . VAL A 1 565 ? 25.746 25.949 -20.750 1.00 83.25 565 VAL A CA 1
ATOM 4365 C C . VAL A 1 565 ? 26.665 27.088 -20.284 1.00 83.25 565 VAL A C 1
ATOM 4367 O O . VAL A 1 565 ? 26.992 27.956 -21.104 1.00 83.25 565 VAL A O 1
ATOM 4370 N N . PRO A 1 566 ? 27.082 27.134 -19.004 1.00 79.75 566 PRO A N 1
ATOM 4371 C CA . PRO A 1 566 ? 28.032 28.126 -18.522 1.00 79.75 566 PRO A CA 1
ATOM 4372 C C . PRO A 1 566 ? 29.336 28.036 -19.317 1.00 79.75 566 PRO A C 1
ATOM 4374 O O . PRO A 1 566 ? 29.793 26.943 -19.660 1.00 79.75 566 PRO A O 1
ATOM 4377 N N . ALA A 1 567 ? 29.953 29.181 -19.600 1.00 77.50 567 ALA A N 1
ATOM 4378 C CA . ALA A 1 567 ? 31.283 29.195 -20.191 1.00 77.50 567 ALA A CA 1
ATOM 4379 C C . ALA A 1 567 ? 32.283 28.543 -19.219 1.00 77.50 567 ALA A C 1
ATOM 4381 O O . ALA A 1 567 ? 32.294 28.873 -18.033 1.00 77.50 567 ALA A O 1
ATOM 4382 N N . LYS A 1 568 ? 33.118 27.619 -19.709 1.00 73.38 568 LYS A N 1
ATOM 4383 C CA . LYS A 1 568 ? 34.286 27.142 -18.951 1.00 73.38 568 LYS A CA 1
ATOM 4384 C C . LYS A 1 568 ? 35.322 28.264 -18.898 1.00 73.38 568 LYS A C 1
ATOM 4386 O O . LYS A 1 568 ? 35.475 28.967 -19.896 1.00 73.38 568 LYS A O 1
ATOM 4391 N N . ASP A 1 569 ? 36.028 28.414 -17.776 1.00 61.41 569 ASP A N 1
ATOM 4392 C CA . ASP A 1 569 ? 37.053 29.451 -17.587 1.00 61.41 569 ASP A CA 1
ATOM 4393 C C . ASP A 1 569 ? 37.977 29.554 -18.818 1.00 61.41 569 ASP A C 1
ATOM 4395 O O . ASP A 1 569 ? 38.682 28.607 -19.167 1.00 61.41 569 ASP A O 1
ATOM 4399 N N . GLY A 1 570 ? 37.921 30.695 -19.517 1.00 55.16 570 GLY A N 1
ATOM 4400 C CA . GLY A 1 570 ? 38.693 30.965 -20.738 1.00 55.16 570 GLY A CA 1
ATOM 4401 C C . GLY A 1 570 ? 37.974 30.743 -22.081 1.00 55.16 570 GLY A C 1
ATOM 4402 O O . GLY A 1 570 ? 38.548 31.078 -23.115 1.00 55.16 570 GLY A O 1
ATOM 4403 N N . GLN A 1 571 ? 36.735 30.237 -22.110 1.00 61.38 571 GLN A N 1
ATOM 4404 C CA . GLN A 1 571 ? 35.900 30.193 -23.322 1.00 61.38 571 GLN A CA 1
ATOM 4405 C C . GLN A 1 571 ? 34.944 31.392 -23.380 1.00 61.38 571 GLN A C 1
ATOM 4407 O O . GLN A 1 571 ? 34.304 31.735 -22.392 1.00 61.38 571 GLN A O 1
ATOM 4412 N N . ALA A 1 572 ? 34.838 32.035 -24.546 1.00 52.09 572 ALA A N 1
ATOM 4413 C CA . ALA A 1 572 ? 34.024 33.242 -24.718 1.00 52.09 572 ALA A CA 1
ATOM 4414 C C . ALA A 1 572 ? 32.527 32.962 -24.963 1.00 52.09 572 ALA A C 1
ATOM 4416 O O . ALA A 1 572 ? 31.702 33.849 -24.753 1.00 52.09 572 ALA A O 1
ATOM 4417 N N . GLU A 1 573 ? 32.155 31.753 -25.402 1.00 65.75 573 GLU A N 1
ATOM 4418 C CA . GLU A 1 573 ? 30.809 31.485 -25.923 1.00 65.75 573 GLU A CA 1
ATOM 4419 C C . GLU A 1 573 ? 29.979 30.554 -25.029 1.00 65.75 573 GLU A C 1
ATOM 4421 O O . GLU A 1 573 ? 30.371 29.433 -24.702 1.00 65.75 573 GLU A O 1
ATOM 4426 N N . LYS A 1 574 ? 28.777 31.024 -24.672 1.00 78.75 574 LYS A N 1
ATOM 4427 C CA . LYS A 1 574 ? 27.719 30.211 -24.064 1.00 78.75 574 LYS A CA 1
ATOM 4428 C C . LYS A 1 574 ? 27.128 29.298 -25.141 1.00 78.75 574 LYS A C 1
ATOM 4430 O O . LYS A 1 574 ? 26.616 29.790 -26.144 1.00 78.75 574 LYS A O 1
ATOM 4435 N N . ARG A 1 575 ? 27.142 27.979 -24.934 1.00 87.31 575 ARG A N 1
ATOM 4436 C CA . ARG A 1 575 ? 26.436 27.033 -25.821 1.00 87.31 575 ARG A CA 1
ATOM 4437 C C . ARG A 1 575 ? 24.975 26.884 -25.385 1.00 87.31 575 ARG A C 1
ATOM 4439 O O . ARG A 1 575 ? 24.729 26.887 -24.180 1.00 87.31 575 ARG A O 1
ATOM 4446 N N . PRO A 1 576 ? 23.998 26.745 -26.295 1.00 89.31 576 PRO A N 1
ATOM 4447 C CA . PRO A 1 576 ? 22.617 26.487 -25.898 1.00 89.31 576 PRO A CA 1
ATOM 4448 C C . PRO A 1 576 ? 22.498 25.148 -25.159 1.00 89.31 576 PRO A C 1
ATOM 4450 O O . PRO A 1 576 ? 22.991 24.120 -25.619 1.00 89.31 576 PRO A O 1
ATOM 4453 N N . ALA A 1 577 ? 21.843 25.164 -24.003 1.00 86.38 577 ALA A N 1
ATOM 4454 C CA . ALA A 1 577 ? 21.460 23.966 -23.262 1.00 86.38 577 ALA A CA 1
ATOM 4455 C C . ALA A 1 577 ? 20.004 23.576 -23.546 1.00 86.38 577 ALA A C 1
ATOM 4457 O O . ALA A 1 577 ? 19.672 22.404 -23.454 1.00 86.38 577 ALA A O 1
ATOM 4458 N N . ALA A 1 578 ? 19.133 24.529 -23.893 1.00 89.88 578 ALA A N 1
ATOM 4459 C CA . ALA A 1 578 ? 17.775 24.245 -24.348 1.00 89.88 578 ALA A CA 1
ATOM 4460 C C . ALA A 1 578 ? 17.311 25.265 -25.383 1.00 89.88 578 ALA A C 1
ATOM 4462 O O . ALA A 1 578 ? 17.591 26.462 -25.257 1.00 89.88 578 ALA A O 1
ATOM 4463 N N . VAL A 1 579 ? 16.590 24.781 -26.391 1.00 91.75 579 VAL A N 1
ATOM 4464 C CA . VAL A 1 579 ? 16.195 25.559 -27.567 1.00 91.75 579 VAL A CA 1
ATOM 4465 C C . VAL A 1 579 ? 14.743 25.268 -27.925 1.00 91.75 579 VAL A C 1
ATOM 4467 O O . VAL A 1 579 ? 14.332 24.112 -28.012 1.00 91.75 579 VAL A O 1
ATOM 4470 N N . VAL A 1 580 ? 13.975 26.327 -28.159 1.00 92.00 580 VAL A N 1
ATOM 4471 C CA . VAL A 1 580 ? 12.655 26.273 -28.783 1.00 92.00 580 VAL A CA 1
ATOM 4472 C C . VAL A 1 580 ? 12.826 26.480 -30.290 1.00 92.00 580 VAL A C 1
ATOM 4474 O O . VAL A 1 580 ? 13.411 27.473 -30.719 1.00 92.00 580 VAL A O 1
ATOM 4477 N N . THR A 1 581 ? 12.319 25.542 -31.084 1.00 91.69 581 THR A N 1
ATOM 4478 C CA . THR A 1 581 ? 12.518 25.461 -32.539 1.00 91.69 581 THR A CA 1
ATOM 4479 C C . THR A 1 581 ? 11.224 25.067 -33.269 1.00 91.69 581 THR A C 1
ATOM 4481 O O . THR A 1 581 ? 10.152 25.021 -32.658 1.00 91.69 581 THR A O 1
ATOM 4484 N N . ASP A 1 582 ? 11.294 24.833 -34.582 1.00 82.81 582 ASP A N 1
ATOM 4485 C CA . ASP A 1 582 ? 10.180 24.437 -35.457 1.00 82.81 582 ASP A CA 1
ATOM 4486 C C . ASP A 1 582 ? 8.991 25.409 -35.390 1.00 82.81 582 ASP A C 1
ATOM 4488 O O . ASP A 1 582 ? 7.842 25.023 -35.157 1.00 82.81 582 ASP A O 1
ATOM 4492 N N . GLY A 1 583 ? 9.269 26.712 -35.508 1.00 83.88 583 GLY A N 1
ATOM 4493 C CA . GLY A 1 583 ? 8.243 27.753 -35.365 1.00 83.88 583 GLY A CA 1
ATOM 4494 C C . GLY A 1 583 ? 7.618 27.781 -33.966 1.00 83.88 583 GLY A C 1
ATOM 4495 O O . GLY A 1 583 ? 6.452 28.138 -33.805 1.00 83.88 583 GLY A O 1
ATOM 4496 N N . GLY A 1 584 ? 8.376 27.349 -32.958 1.00 86.88 584 GLY A N 1
ATOM 4497 C CA . GLY A 1 584 ? 7.945 27.289 -31.573 1.00 86.88 584 GLY A CA 1
ATOM 4498 C C . GLY A 1 584 ? 7.270 25.983 -31.165 1.00 86.88 584 GLY A C 1
ATOM 4499 O O . GLY A 1 584 ? 6.720 25.942 -30.071 1.00 86.88 584 GLY A O 1
ATOM 4500 N N . ARG A 1 585 ? 7.260 24.930 -31.983 1.00 91.19 585 ARG A N 1
ATOM 4501 C CA . ARG A 1 585 ? 6.531 23.683 -31.676 1.00 91.19 585 ARG A CA 1
ATOM 4502 C C . ARG A 1 585 ? 7.376 22.607 -31.007 1.00 91.19 585 ARG A C 1
ATOM 4504 O O . ARG A 1 585 ? 6.806 21.688 -30.426 1.00 91.19 585 ARG A O 1
ATOM 4511 N N . THR A 1 586 ? 8.697 22.740 -31.033 1.00 94.06 586 THR A N 1
ATOM 4512 C CA . THR A 1 586 ? 9.605 21.758 -30.436 1.00 94.06 586 THR A CA 1
ATOM 4513 C C . THR A 1 586 ? 10.464 22.420 -29.363 1.00 94.06 586 THR A C 1
ATOM 4515 O O . THR A 1 586 ? 11.070 23.457 -29.617 1.00 94.06 586 THR A O 1
ATOM 4518 N N . LEU A 1 587 ? 10.528 21.824 -28.172 1.00 94.69 587 LEU A N 1
ATOM 4519 C CA . LEU A 1 587 ? 11.473 22.170 -27.110 1.00 94.69 587 LEU A CA 1
ATOM 4520 C C . LEU A 1 587 ? 12.523 21.063 -27.010 1.00 94.69 587 LEU A C 1
ATOM 4522 O O . LEU A 1 587 ? 12.219 19.941 -26.607 1.00 94.69 587 LEU A O 1
ATOM 4526 N N . LEU A 1 588 ? 13.761 21.389 -27.369 1.00 92.88 588 LEU A N 1
ATOM 4527 C CA . LEU A 1 588 ? 14.916 20.520 -27.180 1.00 92.88 588 LEU A CA 1
ATOM 4528 C C . LEU A 1 588 ? 15.550 20.841 -25.829 1.00 92.88 588 LEU A C 1
ATOM 4530 O O . LEU A 1 588 ? 16.005 21.966 -25.614 1.00 92.88 588 LEU A O 1
ATOM 4534 N N . LEU A 1 589 ? 15.582 19.863 -24.930 1.00 90.81 589 LEU A N 1
ATOM 4535 C CA . LEU A 1 589 ? 16.261 19.951 -23.641 1.00 90.81 589 LEU A CA 1
ATOM 4536 C C . LEU A 1 589 ? 17.566 19.173 -23.744 1.00 90.81 589 LEU A C 1
ATOM 4538 O O . LEU A 1 589 ? 17.550 17.975 -23.977 1.00 90.81 589 LEU A O 1
ATOM 4542 N N . GLY A 1 590 ? 18.702 19.837 -23.573 1.00 87.50 590 GLY A N 1
ATOM 4543 C CA . GLY A 1 590 ? 20.026 19.225 -23.661 1.00 87.50 590 GLY A CA 1
ATOM 4544 C C . GLY A 1 590 ? 20.406 18.376 -22.450 1.00 87.50 590 GLY A C 1
ATOM 4545 O O . GLY A 1 590 ? 21.540 17.942 -22.343 1.00 87.50 590 GLY A O 1
ATOM 4546 N N . TRP A 1 591 ? 19.516 18.138 -21.497 1.00 84.50 591 TRP A N 1
ATOM 4547 C CA . TRP A 1 591 ? 19.795 17.316 -20.321 1.00 84.50 591 TRP A CA 1
ATOM 4548 C C . TRP A 1 591 ? 18.615 16.396 -20.042 1.00 84.50 591 TRP A C 1
ATOM 4550 O O . TRP A 1 591 ? 17.483 16.665 -20.446 1.00 84.50 591 TRP A O 1
ATOM 4560 N N . ASP A 1 592 ? 18.885 15.316 -19.318 1.00 73.81 592 ASP A N 1
ATOM 4561 C CA . ASP A 1 592 ? 17.831 14.488 -18.753 1.00 73.81 592 ASP A CA 1
ATOM 4562 C C . ASP A 1 592 ? 17.210 15.222 -17.563 1.00 73.81 592 ASP A C 1
ATOM 4564 O O . ASP A 1 592 ? 17.880 15.474 -16.559 1.00 73.81 592 ASP A O 1
ATOM 4568 N N . VAL A 1 593 ? 15.928 15.570 -17.676 1.00 69.94 593 VAL A N 1
ATOM 4569 C CA . VAL A 1 593 ? 15.144 16.190 -16.599 1.00 69.94 593 VAL A CA 1
ATOM 4570 C C . VAL A 1 593 ? 15.086 15.282 -15.369 1.00 69.94 593 VAL A C 1
ATOM 4572 O O . VAL A 1 593 ? 14.981 15.783 -14.251 1.00 69.94 593 VAL A O 1
ATOM 4575 N N . GLY A 1 594 ? 15.228 13.962 -15.527 1.00 63.44 594 GLY A N 1
ATOM 4576 C CA . GLY A 1 594 ? 15.197 13.045 -14.397 1.00 63.44 594 GLY A CA 1
ATOM 4577 C C . GLY A 1 594 ? 16.391 13.157 -13.455 1.00 63.44 594 GLY A C 1
ATOM 4578 O O . GLY A 1 594 ? 16.219 13.056 -12.244 1.00 63.44 594 GLY A O 1
ATOM 4579 N N . ASN A 1 595 ? 17.585 13.467 -13.959 1.00 51.41 595 ASN A N 1
ATOM 4580 C CA . ASN A 1 595 ? 18.785 13.593 -13.128 1.00 51.41 595 ASN A CA 1
ATOM 4581 C C . ASN A 1 595 ? 18.675 14.718 -12.064 1.00 51.41 595 ASN A C 1
ATOM 4583 O O . ASN A 1 595 ? 18.830 14.417 -10.889 1.00 51.41 595 ASN A O 1
ATOM 4587 N N . PRO A 1 596 ? 18.307 15.980 -12.363 1.00 52.91 596 PRO A N 1
ATOM 4588 C CA . PRO A 1 596 ? 18.139 17.020 -11.337 1.00 52.91 596 PRO A CA 1
ATOM 4589 C C . PRO A 1 596 ? 16.928 16.805 -10.405 1.00 52.91 596 PRO A C 1
ATOM 4591 O O . PRO A 1 596 ? 16.932 17.297 -9.274 1.00 52.91 596 PRO A O 1
ATOM 4594 N N . TYR A 1 597 ? 15.902 16.059 -10.837 1.00 55.25 597 TYR A N 1
ATOM 4595 C CA . TYR A 1 597 ? 14.765 15.688 -9.984 1.00 55.25 597 TYR A CA 1
ATOM 4596 C C . TYR A 1 597 ? 15.077 14.520 -9.029 1.00 55.25 597 TYR A C 1
ATOM 4598 O O . TYR A 1 597 ? 14.560 14.517 -7.913 1.00 55.25 597 TYR A O 1
ATOM 4606 N N . LEU A 1 598 ? 15.957 13.581 -9.416 1.00 50.19 598 LEU A N 1
ATOM 4607 C CA . LEU A 1 598 ? 16.404 12.457 -8.575 1.00 50.19 598 LEU A CA 1
ATOM 4608 C C . LEU A 1 598 ? 17.744 12.651 -7.865 1.00 50.19 598 LEU A C 1
ATOM 4610 O O . LEU A 1 598 ? 18.029 11.928 -6.923 1.00 50.19 598 LEU A O 1
ATOM 4614 N N . LYS A 1 599 ? 18.616 13.566 -8.270 1.00 45.75 599 LYS A N 1
ATOM 4615 C CA . LYS A 1 599 ? 19.952 13.670 -7.660 1.00 45.75 599 LYS A CA 1
ATOM 4616 C C . LYS A 1 599 ? 19.942 14.327 -6.286 1.00 45.75 599 LYS A C 1
ATOM 4618 O O . LYS A 1 599 ? 20.735 13.953 -5.430 1.00 45.75 599 LYS A O 1
ATOM 4623 N N . SER A 1 600 ? 18.968 15.204 -6.030 1.00 45.19 600 SER A N 1
ATOM 4624 C CA . SER A 1 600 ? 18.614 15.617 -4.663 1.00 45.19 600 SER A CA 1
ATOM 4625 C C . SER A 1 600 ? 18.084 14.457 -3.805 1.00 45.19 600 SER A C 1
ATOM 4627 O O . SER A 1 600 ? 17.977 14.606 -2.592 1.00 45.19 600 SER A O 1
ATOM 4629 N N . TRP A 1 601 ? 17.773 13.315 -4.426 1.00 39.41 601 TRP A N 1
ATOM 4630 C CA . TRP A 1 601 ? 17.323 12.074 -3.799 1.00 39.41 601 TRP A CA 1
ATOM 4631 C C . TRP A 1 601 ? 18.427 10.999 -3.687 1.00 39.41 601 TRP A C 1
ATOM 4633 O O . TRP A 1 601 ? 18.412 10.251 -2.717 1.00 39.41 601 TRP A O 1
ATOM 4643 N N . THR A 1 602 ? 19.363 10.875 -4.644 1.00 39.06 602 THR A N 1
ATOM 4644 C CA . THR A 1 602 ? 20.269 9.706 -4.756 1.00 39.06 602 THR A CA 1
ATOM 4645 C C . THR A 1 602 ? 21.702 9.895 -4.242 1.00 39.06 602 THR A C 1
ATOM 4647 O O . THR A 1 602 ? 22.277 8.931 -3.748 1.00 39.06 602 THR A O 1
ATOM 4650 N N . GLU A 1 603 ? 22.323 11.079 -4.297 1.00 38.09 603 GLU A N 1
ATOM 4651 C CA . GLU A 1 603 ? 23.739 11.212 -3.876 1.00 38.09 603 GLU A CA 1
ATOM 4652 C C . GLU A 1 603 ? 23.905 11.239 -2.342 1.00 38.09 603 GLU A C 1
ATOM 4654 O O . GLU A 1 603 ? 24.868 10.684 -1.815 1.00 38.09 603 GLU A O 1
ATOM 4659 N N . THR A 1 604 ? 22.924 11.758 -1.597 1.00 40.41 604 THR A N 1
ATOM 4660 C CA . THR A 1 604 ? 22.869 11.620 -0.126 1.00 40.41 604 THR A CA 1
ATOM 4661 C C . THR A 1 604 ? 22.546 10.185 0.307 1.00 40.41 604 THR A C 1
ATOM 4663 O O . THR A 1 604 ? 22.986 9.715 1.354 1.00 40.41 604 THR A O 1
ATOM 4666 N N . PHE A 1 605 ? 21.789 9.479 -0.529 1.00 36.09 605 PHE A N 1
ATOM 4667 C CA . PHE A 1 605 ? 21.392 8.087 -0.364 1.00 36.09 605 PHE A CA 1
ATOM 4668 C C . PHE A 1 605 ? 22.568 7.129 -0.606 1.00 36.09 605 PHE A C 1
ATOM 4670 O O . PHE A 1 605 ? 22.828 6.276 0.232 1.00 36.09 605 PHE A O 1
ATOM 4677 N N . GLU A 1 606 ? 23.353 7.316 -1.671 1.00 35.66 606 GLU A N 1
ATOM 4678 C CA . GLU A 1 606 ? 24.563 6.524 -1.950 1.00 35.66 606 GLU A CA 1
ATOM 4679 C C . GLU A 1 606 ? 25.697 6.798 -0.947 1.00 35.66 606 GLU A C 1
ATOM 4681 O O . GLU A 1 606 ? 26.374 5.862 -0.520 1.00 35.66 606 GLU A O 1
ATOM 4686 N N . ALA A 1 607 ? 25.880 8.052 -0.512 1.00 40.75 607 ALA A N 1
ATOM 4687 C CA . ALA A 1 607 ? 26.844 8.394 0.538 1.00 40.75 607 ALA A CA 1
ATOM 4688 C C . ALA A 1 607 ? 26.437 7.827 1.915 1.00 40.75 607 ALA A C 1
ATOM 4690 O O . ALA A 1 607 ? 27.300 7.395 2.676 1.00 40.75 607 ALA A O 1
ATOM 4691 N N . GLY A 1 608 ? 25.131 7.746 2.207 1.00 41.97 608 GLY A N 1
ATOM 4692 C CA . GLY A 1 608 ? 24.589 7.043 3.374 1.00 41.97 608 GLY A CA 1
ATOM 4693 C C . GLY A 1 608 ? 24.726 5.519 3.282 1.00 41.97 608 GLY A C 1
ATOM 4694 O O . GLY A 1 608 ? 25.106 4.888 4.259 1.00 41.97 608 GLY A O 1
ATOM 4695 N N . ILE A 1 609 ? 24.515 4.923 2.102 1.00 34.97 609 ILE A N 1
ATOM 4696 C CA . ILE A 1 609 ? 24.704 3.481 1.840 1.00 34.97 609 ILE A CA 1
ATOM 4697 C C . ILE A 1 609 ? 26.168 3.054 2.003 1.00 34.97 609 ILE A C 1
ATOM 4699 O O . ILE A 1 609 ? 26.438 1.955 2.483 1.00 34.97 609 ILE A O 1
ATOM 4703 N N . ALA A 1 610 ? 27.117 3.900 1.596 1.00 40.66 610 ALA A N 1
ATOM 4704 C CA . ALA A 1 610 ? 28.543 3.609 1.727 1.00 40.66 610 ALA A CA 1
ATOM 4705 C C . ALA A 1 610 ? 29.067 3.777 3.169 1.00 40.66 610 ALA A C 1
ATOM 4707 O O . ALA A 1 610 ? 30.122 3.231 3.489 1.00 40.66 610 ALA A O 1
ATOM 4708 N N . ALA A 1 611 ? 28.342 4.509 4.025 1.00 42.09 611 ALA A N 1
ATOM 4709 C CA . ALA A 1 611 ? 28.735 4.815 5.403 1.00 42.09 611 ALA A CA 1
ATOM 4710 C C . ALA A 1 611 ? 27.892 4.109 6.489 1.00 42.09 611 ALA A C 1
ATOM 4712 O O . ALA A 1 611 ? 28.302 4.101 7.648 1.00 42.09 611 ALA A O 1
ATOM 4713 N N . ALA A 1 612 ? 26.737 3.522 6.155 1.00 40.97 612 ALA A N 1
ATOM 4714 C CA . ALA A 1 612 ? 25.853 2.853 7.111 1.00 40.97 612 ALA A CA 1
ATOM 4715 C C . ALA A 1 612 ? 26.053 1.328 7.116 1.00 40.97 612 ALA A C 1
ATOM 4717 O O . ALA A 1 612 ? 25.929 0.658 6.091 1.00 40.97 612 ALA A O 1
ATOM 4718 N N . GLU A 1 613 ? 26.320 0.769 8.299 1.00 36.19 613 GLU A N 1
ATOM 4719 C CA . GLU A 1 613 ? 26.480 -0.679 8.511 1.00 36.19 613 GLU A CA 1
ATOM 4720 C C . GLU A 1 613 ? 25.159 -1.467 8.401 1.00 36.19 613 GLU A C 1
ATOM 4722 O O . GLU A 1 613 ? 25.188 -2.685 8.220 1.00 36.19 613 GLU A O 1
ATOM 4727 N N . ASP A 1 614 ? 24.004 -0.792 8.423 1.00 39.91 614 ASP A N 1
ATOM 4728 C CA . ASP A 1 614 ? 22.682 -1.402 8.255 1.00 39.91 614 ASP A CA 1
ATOM 4729 C C . ASP A 1 614 ? 22.000 -0.927 6.962 1.00 39.91 614 ASP A C 1
ATOM 4731 O O . ASP A 1 614 ? 21.619 0.233 6.806 1.00 39.91 614 ASP A O 1
ATOM 4735 N N . LYS A 1 615 ? 21.825 -1.869 6.030 1.00 36.81 615 LYS A N 1
ATOM 4736 C CA . LYS A 1 615 ? 21.238 -1.659 4.698 1.00 36.81 615 LYS A CA 1
ATOM 4737 C C . LYS A 1 615 ? 19.702 -1.580 4.702 1.00 36.81 615 LYS A C 1
ATOM 4739 O O . LYS A 1 615 ? 19.116 -1.415 3.634 1.00 36.81 615 LYS A O 1
ATOM 4744 N N . SER A 1 616 ? 19.036 -1.713 5.853 1.00 33.50 616 SER A N 1
ATOM 4745 C CA . SER A 1 616 ? 17.565 -1.713 5.955 1.00 33.50 616 SER A CA 1
ATOM 4746 C C . SER A 1 616 ? 16.914 -0.316 5.942 1.00 33.50 616 SER A C 1
ATOM 4748 O O . SER A 1 616 ? 15.705 -0.197 5.762 1.00 33.50 616 SER A O 1
ATOM 4750 N N . THR A 1 617 ? 17.703 0.758 6.022 1.00 35.56 617 THR A N 1
ATOM 4751 C CA . THR A 1 617 ? 17.247 2.165 6.117 1.00 35.56 617 THR A CA 1
ATOM 4752 C C . THR A 1 617 ? 17.019 2.869 4.765 1.00 35.56 617 THR A C 1
ATOM 4754 O O . THR A 1 617 ? 16.822 4.081 4.689 1.00 35.56 617 THR A O 1
ATOM 4757 N N . VAL A 1 618 ? 17.001 2.121 3.661 1.00 33.62 618 VAL A N 1
ATOM 4758 C CA . VAL A 1 618 ? 17.211 2.647 2.298 1.00 33.62 618 VAL A CA 1
ATOM 4759 C C . VAL A 1 618 ? 15.895 2.969 1.545 1.00 33.62 618 VAL A C 1
ATOM 4761 O O . VAL A 1 618 ? 15.872 3.051 0.329 1.00 33.62 618 VAL A O 1
ATOM 4764 N N . MET A 1 619 ? 14.762 3.204 2.221 1.00 31.08 619 MET A N 1
ATOM 4765 C CA . MET A 1 619 ? 13.484 3.555 1.542 1.00 31.08 619 MET A CA 1
ATOM 4766 C C . MET A 1 619 ? 12.848 4.882 1.999 1.00 31.08 619 MET A C 1
ATOM 4768 O O . MET A 1 619 ? 11.750 5.233 1.566 1.00 31.08 619 MET A O 1
ATOM 4772 N N . GLU A 1 620 ? 13.519 5.662 2.849 1.00 38.97 620 GLU A N 1
ATOM 4773 C CA . GLU A 1 620 ? 12.842 6.683 3.664 1.00 38.97 620 GLU A CA 1
ATOM 4774 C C . GLU A 1 620 ? 12.804 8.133 3.165 1.00 38.97 620 GLU A C 1
ATOM 4776 O O . GLU A 1 620 ? 12.134 8.973 3.773 1.00 38.97 620 GLU A O 1
ATOM 4781 N N . GLN A 1 621 ? 13.430 8.494 2.053 1.00 44.44 621 GLN A N 1
ATOM 4782 C CA . GLN A 1 621 ? 13.636 9.917 1.758 1.00 44.44 621 GLN A CA 1
ATOM 4783 C C . GLN A 1 621 ? 12.613 10.498 0.777 1.00 44.44 621 GLN A C 1
ATOM 4785 O O . GLN A 1 621 ? 12.863 10.586 -0.414 1.00 44.44 621 GLN A O 1
ATOM 4790 N N . ALA A 1 622 ? 11.458 10.947 1.288 1.00 33.12 622 ALA A N 1
ATOM 4791 C CA . ALA A 1 622 ? 10.532 11.805 0.540 1.00 33.12 622 ALA A CA 1
ATOM 4792 C C . ALA A 1 622 ? 9.687 12.703 1.462 1.00 33.12 622 ALA A C 1
ATOM 4794 O O . ALA A 1 622 ? 8.589 12.329 1.875 1.00 33.12 622 ALA A O 1
ATOM 4795 N N . TYR A 1 623 ? 10.213 13.902 1.737 1.00 34.78 623 TYR A N 1
ATOM 4796 C CA . TYR A 1 623 ? 9.581 15.042 2.432 1.00 34.78 623 TYR A CA 1
ATOM 4797 C C . TYR A 1 623 ? 9.553 15.055 3.975 1.00 34.78 623 TYR A C 1
ATOM 4799 O O . TYR A 1 623 ? 8.528 15.340 4.585 1.00 34.78 623 TYR A O 1
ATOM 4807 N N . GLY A 1 624 ? 10.700 14.873 4.635 1.00 33.41 624 GLY A N 1
ATOM 4808 C CA . GLY A 1 624 ? 10.872 15.298 6.034 1.00 33.41 624 GLY A CA 1
ATOM 4809 C C . GLY A 1 624 ? 12.230 14.892 6.588 1.00 33.41 624 GLY A C 1
ATOM 4810 O O . GLY A 1 624 ? 12.368 13.798 7.122 1.00 33.41 624 GLY A O 1
ATOM 4811 N N . ALA A 1 625 ? 13.234 15.751 6.397 1.00 31.64 625 ALA A N 1
ATOM 4812 C CA . ALA A 1 625 ? 14.623 15.490 6.759 1.00 31.64 625 ALA A CA 1
ATOM 4813 C C . ALA A 1 625 ? 14.790 15.308 8.277 1.00 31.64 625 ALA A C 1
ATOM 4815 O O . ALA A 1 625 ? 14.487 16.215 9.052 1.00 31.64 625 ALA A O 1
ATOM 4816 N N . ASP A 1 626 ? 15.311 14.152 8.690 1.00 33.47 626 ASP A N 1
ATOM 4817 C CA . ASP A 1 626 ? 16.006 14.006 9.963 1.00 33.47 626 ASP A CA 1
ATOM 4818 C C . ASP A 1 626 ? 17.500 13.887 9.651 1.00 33.47 626 ASP A C 1
ATOM 4820 O O . ASP A 1 626 ? 17.947 12.931 9.018 1.00 33.47 626 ASP A O 1
ATOM 4824 N N . ARG A 1 627 ? 18.272 14.902 10.033 1.00 45.41 627 ARG A N 1
ATOM 4825 C CA . ARG A 1 627 ? 19.734 14.865 9.990 1.00 45.41 627 ARG A CA 1
ATOM 4826 C C . ARG A 1 627 ? 20.260 15.194 11.371 1.00 45.41 627 ARG A C 1
ATOM 4828 O O . ARG A 1 627 ? 19.703 16.031 12.086 1.00 45.41 627 ARG A O 1
ATOM 4835 N N . LYS A 1 628 ? 21.359 14.541 11.749 1.00 40.03 628 LYS A N 1
ATOM 4836 C CA . LYS A 1 628 ? 22.070 14.867 12.984 1.00 40.03 628 LYS A CA 1
ATOM 4837 C C . LYS A 1 628 ? 22.478 16.340 12.931 1.00 40.03 628 LYS A C 1
ATOM 4839 O O . LYS A 1 628 ? 22.986 16.825 11.926 1.00 40.03 628 LYS A O 1
ATOM 4844 N N . LYS A 1 629 ? 22.253 17.038 14.044 1.00 37.34 629 LYS A N 1
ATOM 4845 C CA . LYS A 1 629 ? 22.326 18.501 14.208 1.00 37.34 629 LYS A CA 1
ATOM 4846 C C . LYS A 1 629 ? 23.669 19.154 13.804 1.00 37.34 629 LYS A C 1
ATOM 4848 O O . LYS A 1 629 ? 23.750 20.374 13.802 1.00 37.34 629 LYS A O 1
ATOM 4853 N N . GLY A 1 630 ? 24.702 18.368 13.491 1.00 41.22 630 GLY A N 1
ATOM 4854 C CA . GLY A 1 630 ? 26.031 18.838 13.083 1.00 41.22 630 GLY A CA 1
ATOM 4855 C C . GLY A 1 630 ? 26.253 18.984 11.569 1.00 41.22 630 GLY A C 1
ATOM 4856 O O . GLY A 1 630 ? 27.081 19.799 11.186 1.00 41.22 630 GLY A O 1
ATOM 4857 N N . ASP A 1 631 ? 25.494 18.279 10.717 1.00 41.50 631 ASP A N 1
ATOM 4858 C CA . ASP A 1 631 ? 25.702 18.258 9.248 1.00 41.50 631 ASP A CA 1
ATOM 4859 C C . ASP A 1 631 ? 24.743 19.197 8.475 1.00 41.50 631 ASP A C 1
ATOM 4861 O O . ASP A 1 631 ? 24.703 19.204 7.245 1.00 41.50 631 ASP A O 1
ATOM 4865 N N . LEU A 1 632 ? 23.925 19.978 9.191 1.00 40.19 632 LEU A N 1
ATOM 4866 C CA . LEU A 1 632 ? 22.777 20.713 8.637 1.00 40.19 632 LEU A CA 1
ATOM 4867 C C . LEU A 1 632 ? 23.135 22.016 7.905 1.00 40.19 632 LEU A C 1
ATOM 4869 O O . LEU A 1 632 ? 22.488 22.363 6.925 1.00 40.19 632 LEU A O 1
ATOM 4873 N N . GLU A 1 633 ? 24.164 22.753 8.322 1.00 46.31 633 GLU A N 1
ATOM 4874 C CA . GLU A 1 633 ? 24.296 24.150 7.870 1.00 46.31 633 GLU A CA 1
ATOM 4875 C C . GLU A 1 633 ? 24.770 24.321 6.413 1.00 46.31 633 GLU A C 1
ATOM 4877 O O . GLU A 1 633 ? 24.452 25.330 5.786 1.00 46.31 633 GLU A O 1
ATOM 4882 N N . LYS A 1 634 ? 25.502 23.354 5.839 1.00 46.44 634 LYS A N 1
ATOM 4883 C CA . LYS A 1 634 ? 25.983 23.432 4.442 1.00 46.44 634 LYS A CA 1
ATOM 4884 C C . LYS A 1 634 ? 25.069 22.737 3.435 1.00 46.44 634 LYS A C 1
ATOM 4886 O O . LYS A 1 634 ? 24.889 23.247 2.332 1.00 46.44 634 LYS A O 1
ATOM 4891 N N . GLU A 1 635 ? 24.488 21.600 3.800 1.00 45.22 635 GLU A N 1
ATOM 4892 C CA . GLU A 1 635 ? 23.698 20.783 2.873 1.00 45.22 635 GLU A CA 1
ATOM 4893 C C . GLU A 1 635 ? 22.225 21.232 2.777 1.00 45.22 635 GLU A C 1
ATOM 4895 O O . GLU A 1 635 ? 21.595 21.006 1.744 1.00 45.22 635 GLU A O 1
ATOM 4900 N N . ASP A 1 636 ? 21.690 21.971 3.762 1.00 50.16 636 ASP A N 1
ATOM 4901 C CA . ASP A 1 636 ? 20.352 22.586 3.665 1.00 50.16 636 ASP A CA 1
ATOM 4902 C C . ASP A 1 636 ? 20.291 23.687 2.594 1.00 50.16 636 ASP A C 1
ATOM 4904 O O . ASP A 1 636 ? 19.287 23.821 1.888 1.00 50.16 636 ASP A O 1
ATOM 4908 N N . ALA A 1 637 ? 21.376 24.450 2.418 1.00 53.91 637 ALA A N 1
ATOM 4909 C CA . ALA A 1 637 ? 21.476 25.438 1.346 1.00 53.91 637 ALA A CA 1
ATOM 4910 C C . ALA A 1 637 ? 21.477 24.759 -0.032 1.00 53.91 637 ALA A C 1
ATOM 4912 O O . ALA A 1 637 ? 20.792 25.221 -0.943 1.00 53.91 637 ALA A O 1
ATOM 4913 N N . GLU A 1 638 ? 22.183 23.634 -0.175 1.00 56.25 638 GLU A N 1
ATOM 4914 C CA . GLU A 1 638 ? 22.235 22.867 -1.420 1.00 56.25 638 GLU A CA 1
ATOM 4915 C C . GLU A 1 638 ? 20.896 22.184 -1.731 1.00 56.25 638 GLU A C 1
ATOM 4917 O O . GLU A 1 638 ? 20.409 22.281 -2.856 1.00 56.25 638 GLU A O 1
ATOM 4922 N N . ALA A 1 639 ? 20.238 21.565 -0.747 1.00 55.94 639 ALA A N 1
ATOM 4923 C CA . ALA A 1 639 ? 18.926 20.942 -0.928 1.00 55.94 639 ALA A CA 1
ATOM 4924 C C . ALA A 1 639 ? 17.829 21.971 -1.263 1.00 55.94 639 ALA A C 1
ATOM 4926 O O . ALA A 1 639 ? 17.020 21.748 -2.170 1.00 55.94 639 ALA A O 1
ATOM 4927 N N . LEU A 1 640 ? 17.815 23.123 -0.580 1.00 58.84 640 LEU A N 1
ATOM 4928 C CA . LEU A 1 640 ? 16.892 24.219 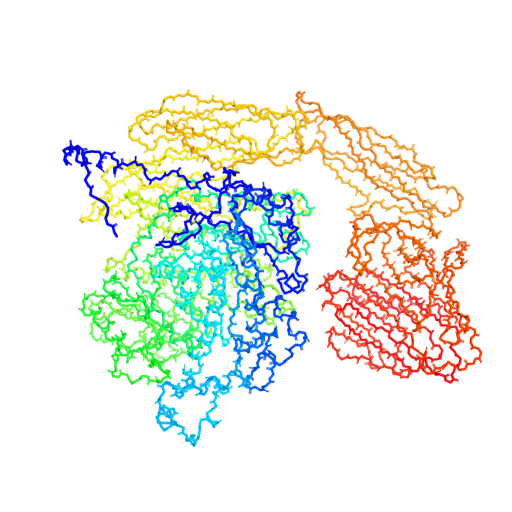-0.881 1.00 58.84 640 LEU A CA 1
ATOM 4929 C C . LEU A 1 640 ? 17.166 24.817 -2.266 1.00 58.84 640 LEU A C 1
ATOM 4931 O O . LEU A 1 640 ? 16.224 25.043 -3.029 1.00 58.84 640 LEU A O 1
ATOM 4935 N N . GLN A 1 641 ? 18.438 25.015 -2.620 1.00 62.91 641 GLN A N 1
ATOM 4936 C CA . GLN A 1 641 ? 18.845 25.472 -3.947 1.00 62.91 641 GLN A CA 1
ATOM 4937 C C . GLN A 1 641 ? 18.439 24.463 -5.028 1.00 62.91 641 GLN A C 1
ATOM 4939 O O . GLN A 1 641 ? 17.899 24.861 -6.058 1.00 62.91 641 GLN A O 1
ATOM 4944 N N . ASN A 1 642 ? 18.619 23.162 -4.791 1.00 62.62 642 ASN A N 1
ATOM 4945 C CA . ASN A 1 642 ? 18.198 22.096 -5.700 1.00 62.62 642 ASN A CA 1
ATOM 4946 C C . ASN A 1 642 ? 16.677 22.089 -5.892 1.00 62.62 642 ASN A C 1
ATOM 4948 O O . ASN A 1 642 ? 16.205 21.966 -7.020 1.00 62.62 642 ASN A O 1
ATOM 4952 N N . ARG A 1 643 ? 15.893 22.315 -4.831 1.00 66.25 643 ARG A N 1
ATOM 4953 C CA . ARG A 1 643 ? 14.438 22.477 -4.955 1.00 66.25 643 ARG A CA 1
ATOM 4954 C C . ARG A 1 643 ? 14.067 23.719 -5.767 1.00 66.25 643 ARG A C 1
ATOM 4956 O O . ARG A 1 643 ? 13.227 23.633 -6.653 1.00 66.25 643 ARG A O 1
ATOM 4963 N N . GLN A 1 644 ? 14.685 24.869 -5.505 1.00 67.88 644 GLN A N 1
ATOM 4964 C CA . GLN A 1 644 ? 14.443 26.086 -6.294 1.00 67.88 644 GLN A CA 1
ATOM 4965 C C . GLN A 1 644 ? 14.805 25.886 -7.773 1.00 67.88 644 GLN A C 1
ATOM 4967 O O . GLN A 1 644 ? 14.081 26.342 -8.655 1.00 67.88 644 GLN A O 1
ATOM 4972 N N . ASN A 1 645 ? 15.883 25.153 -8.047 1.00 69.75 645 ASN A N 1
ATOM 4973 C CA . ASN A 1 645 ? 16.296 24.762 -9.390 1.00 69.75 645 ASN A CA 1
ATOM 4974 C C . ASN A 1 645 ? 15.237 23.885 -10.078 1.00 69.75 645 ASN A C 1
ATOM 4976 O O . ASN A 1 645 ? 14.877 24.155 -11.222 1.00 69.75 645 ASN A O 1
ATOM 4980 N N . GLN A 1 646 ? 14.685 22.890 -9.378 1.00 71.81 646 GLN A N 1
ATOM 4981 C CA . GLN A 1 646 ? 13.578 22.069 -9.886 1.00 71.81 646 GLN A CA 1
ATOM 4982 C C . GLN A 1 646 ? 12.352 22.927 -10.232 1.00 71.81 646 GLN A C 1
ATOM 4984 O O . GLN A 1 646 ? 11.803 22.796 -11.321 1.00 71.81 646 GLN A O 1
ATOM 4989 N N . LEU A 1 647 ? 11.955 23.859 -9.359 1.00 73.06 647 LEU A N 1
ATOM 4990 C CA . LEU A 1 647 ? 10.810 24.743 -9.622 1.00 73.06 647 LEU A CA 1
ATOM 4991 C C . LEU A 1 647 ? 11.024 25.619 -10.868 1.00 73.06 647 LEU A C 1
ATOM 4993 O O . LEU A 1 647 ? 10.118 25.730 -11.687 1.00 73.06 647 LEU A O 1
ATOM 4997 N N . ARG A 1 648 ? 12.232 26.161 -11.067 1.00 78.06 648 ARG A N 1
ATOM 4998 C CA . ARG A 1 648 ? 12.581 26.945 -12.269 1.00 78.06 648 ARG A CA 1
ATOM 4999 C C . ARG A 1 648 ? 12.530 26.108 -13.547 1.00 78.06 648 ARG A C 1
ATOM 5001 O O . ARG A 1 648 ? 12.081 26.580 -14.586 1.00 78.06 648 ARG A O 1
ATOM 5008 N N . LEU A 1 649 ? 12.980 24.854 -13.485 1.00 79.81 649 LEU A N 1
ATOM 5009 C CA . LEU A 1 649 ? 12.858 23.926 -14.609 1.00 79.81 649 LEU A CA 1
ATOM 5010 C C . LEU A 1 649 ? 11.385 23.640 -14.933 1.00 79.81 649 LEU A C 1
ATOM 5012 O O . LEU A 1 649 ? 10.994 23.634 -16.103 1.00 79.81 649 LEU A O 1
ATOM 5016 N N . ALA A 1 650 ? 10.563 23.460 -13.898 1.00 83.44 650 ALA A N 1
ATOM 5017 C CA . ALA A 1 650 ? 9.129 23.280 -14.055 1.00 83.44 650 ALA A CA 1
ATOM 5018 C C . ALA A 1 650 ? 8.468 24.484 -14.736 1.00 83.44 650 ALA A C 1
ATOM 5020 O O . ALA A 1 650 ? 7.636 24.293 -15.619 1.00 83.44 650 ALA A O 1
ATOM 5021 N N . GLU A 1 651 ? 8.869 25.707 -14.384 1.00 82.75 651 GLU A N 1
ATOM 5022 C CA . GLU A 1 651 ? 8.384 26.944 -15.007 1.00 82.75 651 GLU A CA 1
ATOM 5023 C C . GLU A 1 651 ? 8.689 26.999 -16.508 1.00 82.75 651 GLU A C 1
ATOM 5025 O O . GLU A 1 651 ? 7.786 27.277 -17.289 1.00 82.75 651 GLU A O 1
ATOM 5030 N N . VAL A 1 652 ? 9.897 26.626 -16.947 1.00 86.06 652 VAL A N 1
ATOM 5031 C CA . VAL A 1 652 ? 10.244 26.605 -18.384 1.00 86.06 652 VAL A CA 1
ATOM 5032 C C . VAL A 1 652 ? 9.331 25.662 -19.170 1.00 86.06 652 VAL A C 1
ATOM 5034 O O . VAL A 1 652 ? 8.809 26.030 -20.225 1.00 86.06 652 VAL A O 1
ATOM 5037 N N . VAL A 1 653 ? 9.118 24.444 -18.663 1.00 89.31 653 VAL A N 1
ATOM 5038 C CA . VAL A 1 653 ? 8.249 23.456 -19.322 1.00 89.31 653 VAL A CA 1
ATOM 5039 C C . VAL A 1 653 ? 6.787 23.903 -19.280 1.00 89.31 653 VAL A C 1
ATOM 5041 O O . VAL A 1 653 ? 6.086 23.803 -20.288 1.00 89.31 653 VAL A O 1
ATOM 5044 N N . LYS A 1 654 ? 6.336 24.448 -18.146 1.00 89.12 654 LYS A N 1
ATOM 5045 C CA . LYS A 1 654 ? 4.991 25.004 -17.967 1.00 89.12 654 LYS A CA 1
ATOM 5046 C C . LYS A 1 654 ? 4.717 26.141 -18.945 1.00 89.12 654 LYS A C 1
ATOM 5048 O O . LYS A 1 654 ? 3.699 26.097 -19.626 1.00 89.12 654 LYS A O 1
ATOM 5053 N N . ASP A 1 655 ? 5.607 27.122 -19.039 1.00 89.50 655 ASP A N 1
ATOM 5054 C CA . ASP A 1 655 ? 5.443 28.299 -19.894 1.00 89.50 655 ASP A CA 1
ATOM 5055 C C . ASP A 1 655 ? 5.484 27.913 -21.371 1.00 89.50 655 ASP A C 1
ATOM 5057 O O . ASP A 1 655 ? 4.658 28.378 -22.165 1.00 89.50 655 ASP A O 1
ATOM 5061 N N . PHE A 1 656 ? 6.391 26.998 -21.737 1.00 93.81 656 PHE A N 1
ATOM 5062 C CA . PHE A 1 656 ? 6.428 26.426 -23.076 1.00 93.81 656 PHE A CA 1
ATOM 5063 C C . PHE A 1 656 ? 5.083 25.788 -23.434 1.00 93.81 656 PHE A C 1
ATOM 5065 O O . PHE A 1 656 ? 4.497 26.170 -24.444 1.00 93.81 656 PHE A O 1
ATOM 5072 N N . LEU A 1 657 ? 4.563 24.881 -22.602 1.00 93.88 657 LEU A N 1
ATOM 5073 C CA . LEU A 1 657 ? 3.298 24.177 -22.835 1.00 93.88 657 LEU A CA 1
ATOM 5074 C C . LEU A 1 657 ? 2.079 25.118 -22.822 1.00 93.88 657 LEU A C 1
ATOM 5076 O O . LEU A 1 657 ? 1.237 25.053 -23.724 1.00 93.88 657 LEU A O 1
ATOM 5080 N N . ALA A 1 658 ? 2.009 26.038 -21.859 1.00 91.38 658 ALA A N 1
ATOM 5081 C CA . ALA A 1 658 ? 0.907 26.985 -21.708 1.00 91.38 658 ALA A CA 1
ATOM 5082 C C . ALA A 1 658 ? 0.754 27.885 -22.941 1.00 91.38 658 ALA A C 1
ATOM 5084 O O . ALA A 1 658 ? -0.355 28.063 -23.446 1.00 91.38 658 ALA A O 1
ATOM 5085 N N . ALA A 1 659 ? 1.866 28.372 -23.498 1.00 91.88 659 ALA A N 1
ATOM 5086 C CA . ALA A 1 659 ? 1.860 29.175 -24.719 1.00 91.88 659 ALA A CA 1
ATOM 5087 C C . ALA A 1 659 ? 1.393 28.406 -25.977 1.00 91.88 659 ALA A C 1
ATOM 5089 O O . ALA A 1 659 ? 1.137 29.029 -27.006 1.00 91.88 659 ALA A O 1
ATOM 5090 N N . ARG A 1 660 ? 1.231 27.073 -25.908 1.00 94.00 660 ARG A N 1
ATOM 5091 C CA . ARG A 1 660 ? 0.624 26.236 -26.965 1.00 94.00 660 ARG A CA 1
ATOM 5092 C C . ARG A 1 660 ? -0.747 25.674 -26.566 1.00 94.00 660 ARG A C 1
ATOM 5094 O O . ARG A 1 660 ? -1.233 24.720 -27.170 1.00 94.00 660 ARG A O 1
ATOM 5101 N N . GLY A 1 661 ? -1.395 26.252 -25.553 1.00 91.50 661 GLY A N 1
ATOM 5102 C CA . GLY A 1 661 ? -2.739 25.843 -25.133 1.00 91.50 661 GLY A CA 1
ATOM 5103 C C . GLY A 1 661 ? -2.787 24.461 -24.473 1.00 91.50 661 GLY A C 1
ATOM 5104 O O . GLY A 1 661 ? -3.822 23.783 -24.535 1.00 91.50 661 GLY A O 1
ATOM 5105 N N . VAL A 1 662 ? -1.673 24.035 -23.869 1.00 93.62 662 VAL A N 1
ATOM 5106 C CA . VAL A 1 662 ? -1.595 22.869 -22.985 1.00 93.62 662 VAL A CA 1
ATOM 5107 C C . VAL A 1 662 ? -1.599 23.376 -21.547 1.00 93.62 662 VAL A C 1
ATOM 5109 O O . VAL A 1 662 ? -0.664 24.037 -21.105 1.00 93.62 662 VAL A O 1
ATOM 5112 N N . ALA A 1 663 ? -2.678 23.091 -20.829 1.00 90.94 663 ALA A N 1
ATOM 5113 C CA . ALA A 1 663 ? -2.902 23.531 -19.459 1.00 90.94 663 ALA A CA 1
ATOM 5114 C C . ALA A 1 663 ? -3.496 22.372 -18.645 1.00 90.94 663 ALA A C 1
ATOM 5116 O O . ALA A 1 663 ? -4.139 21.495 -19.230 1.00 90.94 663 ALA A O 1
ATOM 5117 N N . PRO A 1 664 ? -3.294 22.352 -17.319 1.00 92.88 664 PRO A N 1
ATOM 5118 C CA . PRO A 1 664 ? -3.900 21.344 -16.462 1.00 92.88 664 PRO A CA 1
ATOM 5119 C C . PRO A 1 664 ? -5.423 21.535 -16.381 1.00 92.88 664 PRO A C 1
ATOM 5121 O O . PRO A 1 664 ? -5.922 22.664 -16.422 1.00 92.88 664 PRO A O 1
ATOM 5124 N N . SER A 1 665 ? -6.172 20.444 -16.212 1.00 93.69 665 SER A N 1
ATOM 5125 C CA . SER A 1 665 ? -7.623 20.476 -15.979 1.00 93.69 665 SER A CA 1
ATOM 5126 C C . SER A 1 665 ? -7.993 21.232 -14.704 1.00 93.69 665 SER A C 1
ATOM 5128 O O . SER A 1 665 ? -9.058 21.847 -14.644 1.00 93.69 665 SER A O 1
ATOM 5130 N N . VAL A 1 666 ? -7.103 21.242 -13.707 1.00 94.62 666 VAL A N 1
ATOM 5131 C CA . VAL A 1 666 ? -7.265 21.961 -12.442 1.00 94.62 666 VAL A CA 1
ATOM 5132 C C . VAL A 1 666 ? -6.040 22.833 -12.192 1.00 94.62 666 VAL A C 1
ATOM 5134 O O . VAL A 1 666 ? -4.927 22.339 -12.036 1.00 94.62 666 VAL A O 1
ATOM 5137 N N . THR A 1 667 ? -6.255 24.141 -12.093 1.00 92.12 667 THR A N 1
ATOM 5138 C CA . THR A 1 667 ? -5.242 25.116 -11.675 1.00 92.12 667 THR A CA 1
ATOM 5139 C C . THR A 1 667 ? -5.500 25.554 -10.236 1.00 92.12 667 THR A C 1
ATOM 5141 O O . THR A 1 667 ? -6.648 25.729 -9.826 1.00 92.12 667 THR A O 1
ATOM 5144 N N . VAL A 1 668 ? -4.429 25.737 -9.464 1.00 88.06 668 VAL A N 1
ATOM 5145 C CA . VAL A 1 668 ? -4.489 26.226 -8.080 1.00 88.06 668 VAL A CA 1
ATOM 5146 C C . VAL A 1 668 ? -3.860 27.614 -8.040 1.00 88.06 668 VAL A C 1
ATOM 5148 O O . VAL A 1 668 ? -2.714 27.786 -8.447 1.00 88.06 668 VAL A O 1
ATOM 5151 N N . THR A 1 669 ? -4.611 28.611 -7.575 1.00 81.50 669 THR A N 1
ATOM 5152 C CA . THR A 1 669 ? -4.169 30.015 -7.481 1.00 81.50 669 THR A CA 1
ATOM 5153 C C . THR A 1 669 ? -4.027 30.442 -6.017 1.00 81.50 669 THR A C 1
ATOM 5155 O O . THR A 1 669 ? -4.644 29.852 -5.131 1.00 81.50 669 THR A O 1
ATOM 5158 N N . GLY A 1 670 ? -3.153 31.417 -5.735 1.00 68.12 670 GLY A N 1
ATOM 5159 C CA . GLY A 1 670 ? -2.821 31.850 -4.363 1.00 68.12 670 GLY A CA 1
ATOM 5160 C C . GLY A 1 670 ? -1.799 30.963 -3.633 1.00 68.12 670 GLY A C 1
ATOM 5161 O O . GLY A 1 670 ? -1.353 31.292 -2.536 1.00 68.12 670 GLY A O 1
ATOM 5162 N N . ARG A 1 671 ? -1.386 29.849 -4.248 1.00 66.06 671 ARG A N 1
ATOM 5163 C CA . ARG A 1 671 ? -0.344 28.923 -3.769 1.00 66.06 671 ARG A CA 1
ATOM 5164 C C . ARG A 1 671 ? 0.528 28.488 -4.951 1.00 66.06 671 ARG A C 1
ATOM 5166 O O . ARG A 1 671 ? 0.600 27.313 -5.278 1.00 66.06 671 ARG A O 1
ATOM 5173 N N . GLU A 1 672 ? 1.135 29.467 -5.622 1.00 53.06 672 GLU A N 1
ATOM 5174 C CA . GLU A 1 672 ? 1.726 29.307 -6.963 1.00 53.06 672 GLU A CA 1
ATOM 5175 C C . GLU A 1 672 ? 3.004 28.471 -7.026 1.00 53.06 672 GLU A C 1
ATOM 5177 O O . GLU A 1 672 ? 3.423 28.123 -8.125 1.00 53.06 672 GLU A O 1
ATOM 5182 N N . GLN A 1 673 ? 3.608 28.126 -5.884 1.00 59.47 673 GLN A N 1
ATOM 5183 C CA . GLN A 1 673 ? 4.771 27.243 -5.874 1.00 59.47 673 GLN A CA 1
ATOM 5184 C C . GLN A 1 673 ? 4.396 25.906 -6.536 1.00 59.47 673 GLN A C 1
ATOM 5186 O O . GLN A 1 673 ? 3.535 25.193 -5.997 1.00 59.47 673 GLN A O 1
ATOM 5191 N N . PRO A 1 674 ? 5.032 25.543 -7.671 1.00 58.75 674 PRO A N 1
ATOM 5192 C CA . PRO A 1 674 ? 4.858 24.222 -8.259 1.00 58.75 674 PRO A CA 1
ATOM 5193 C C . PRO A 1 674 ? 5.110 23.141 -7.198 1.00 58.75 674 PRO A C 1
ATOM 5195 O O . PRO A 1 674 ? 5.851 23.357 -6.236 1.00 58.75 674 PRO A O 1
ATOM 5198 N N . ALA A 1 675 ? 4.469 21.985 -7.349 1.00 67.25 675 ALA A N 1
ATOM 5199 C CA . ALA A 1 675 ? 4.560 20.853 -6.421 1.00 67.25 675 ALA A CA 1
ATOM 5200 C C . ALA A 1 675 ? 3.832 20.974 -5.060 1.00 67.25 675 ALA A C 1
ATOM 5202 O O . ALA A 1 675 ? 3.631 19.955 -4.407 1.00 67.25 675 ALA A O 1
ATOM 5203 N N . CYS A 1 676 ? 3.386 22.148 -4.594 1.00 71.88 676 CYS A N 1
ATOM 5204 C CA . CYS A 1 676 ? 2.796 22.258 -3.242 1.00 71.88 676 CYS A CA 1
ATOM 5205 C C . CYS A 1 676 ? 1.395 21.640 -3.111 1.00 71.88 676 CYS A C 1
ATOM 5207 O O . CYS A 1 676 ? 1.043 21.110 -2.055 1.00 71.88 676 CYS A O 1
ATOM 5209 N N . VAL A 1 677 ? 0.609 21.672 -4.185 1.00 82.00 677 VAL A N 1
ATOM 5210 C CA . VAL A 1 677 ? -0.718 21.051 -4.252 1.00 82.00 677 VAL A CA 1
ATOM 5211 C C . VAL A 1 677 ? -0.744 20.107 -5.441 1.00 82.00 677 VAL A C 1
ATOM 5213 O O . VAL A 1 677 ? -0.294 20.455 -6.532 1.00 82.00 677 VAL A O 1
ATOM 5216 N N . TYR A 1 678 ? -1.221 18.895 -5.207 1.00 88.31 678 TYR A N 1
ATOM 5217 C CA . TYR A 1 678 ? -1.474 17.900 -6.237 1.00 88.31 678 TYR A CA 1
ATOM 5218 C C . TYR A 1 678 ? -2.971 17.869 -6.540 1.00 88.31 678 TYR A C 1
ATOM 5220 O O . TYR A 1 678 ? -3.774 17.818 -5.606 1.00 88.31 678 TYR A O 1
ATOM 5228 N N . THR A 1 679 ? -3.349 17.885 -7.817 1.00 92.12 679 THR A N 1
ATOM 5229 C CA . THR A 1 679 ? -4.750 17.833 -8.247 1.00 92.12 679 THR A CA 1
ATOM 5230 C C . THR A 1 679 ? -4.978 16.865 -9.405 1.00 92.12 679 THR A C 1
ATOM 5232 O O . THR A 1 679 ? -4.127 16.705 -10.284 1.00 92.12 679 THR A O 1
ATOM 5235 N N . ARG A 1 680 ? -6.153 16.223 -9.424 1.00 92.00 680 ARG A N 1
ATOM 5236 C CA . ARG A 1 680 ? -6.672 15.467 -10.579 1.00 92.00 680 ARG A CA 1
ATOM 5237 C C . ARG A 1 680 ? -8.159 15.726 -10.764 1.00 92.00 680 ARG A C 1
ATOM 5239 O O . ARG A 1 680 ? -8.870 15.989 -9.792 1.00 92.00 680 ARG A O 1
ATOM 5246 N N . ALA A 1 681 ? -8.621 15.605 -12.005 1.00 93.81 681 ALA A N 1
ATOM 5247 C CA . ALA A 1 681 ? -10.036 15.645 -12.339 1.00 93.81 681 ALA A CA 1
ATOM 5248 C C . ALA A 1 681 ? -10.512 14.346 -13.004 1.00 93.81 681 ALA A C 1
ATOM 5250 O O . ALA A 1 681 ? -9.820 13.748 -13.834 1.00 93.81 681 ALA A O 1
ATOM 5251 N N . PHE A 1 682 ? -11.731 13.936 -12.667 1.00 93.81 682 PHE A N 1
ATOM 5252 C CA . PHE A 1 682 ? -12.439 12.811 -13.277 1.00 93.81 682 PHE A CA 1
ATOM 5253 C C . PHE A 1 682 ? -13.834 13.259 -13.686 1.00 93.81 682 PHE A C 1
ATOM 5255 O O . PHE A 1 682 ? -14.403 14.150 -13.064 1.00 93.81 682 PHE A O 1
ATOM 5262 N N . THR A 1 683 ? -14.398 12.638 -14.713 1.00 93.12 683 THR A N 1
ATOM 5263 C CA . THR A 1 683 ? -15.698 12.995 -15.281 1.00 93.12 683 THR A CA 1
ATOM 5264 C C . THR A 1 683 ? -16.590 11.767 -15.409 1.00 93.12 683 THR A C 1
ATOM 5266 O O . THR A 1 683 ? -16.119 10.679 -15.737 1.00 93.12 683 THR A O 1
ATOM 5269 N N . SER A 1 684 ? -17.879 11.912 -15.117 1.00 91.69 684 SER A N 1
ATOM 5270 C CA . SER A 1 684 ? -18.876 10.850 -15.280 1.00 91.69 684 SER A CA 1
ATOM 5271 C C . SER A 1 684 ? -20.261 11.465 -15.402 1.00 91.69 684 SER A C 1
ATOM 5273 O O . SER A 1 684 ? -20.703 12.122 -14.466 1.00 91.69 684 SER A O 1
ATOM 5275 N N . ALA A 1 685 ? -20.940 11.281 -16.538 1.00 87.06 685 ALA A N 1
ATOM 5276 C CA . ALA A 1 685 ? -22.332 11.704 -16.740 1.00 87.06 685 ALA A CA 1
ATOM 5277 C C . ALA A 1 685 ? -22.645 13.138 -16.240 1.00 87.06 685 ALA A C 1
ATOM 5279 O O . ALA A 1 685 ? -23.536 13.337 -15.416 1.00 87.06 685 ALA A O 1
ATOM 5280 N N . GLY A 1 686 ? -21.878 14.141 -16.685 1.00 89.75 686 GLY A N 1
ATOM 5281 C CA . GLY A 1 686 ? -22.063 15.537 -16.256 1.00 89.75 686 GLY A CA 1
ATOM 5282 C C . GLY A 1 686 ? -21.636 15.840 -14.810 1.00 89.75 686 GLY A C 1
ATOM 5283 O O . GLY A 1 686 ? -21.973 16.897 -14.287 1.00 89.75 686 GLY A O 1
ATOM 5284 N N . THR A 1 687 ? -20.912 14.931 -14.154 1.00 93.75 687 THR A N 1
ATOM 5285 C CA . THR A 1 687 ? -20.268 15.137 -12.848 1.00 93.75 687 THR A CA 1
ATOM 5286 C C . THR A 1 687 ? -18.760 15.265 -13.026 1.00 93.75 687 THR A C 1
ATOM 5288 O O . THR A 1 687 ? -18.167 14.476 -13.762 1.00 93.75 687 THR A O 1
ATOM 5291 N N . VAL A 1 688 ? -18.129 16.205 -12.318 1.00 96.12 688 VAL A N 1
ATOM 5292 C CA . VAL A 1 688 ? -16.669 16.350 -12.239 1.00 96.12 688 VAL A CA 1
ATOM 5293 C C . VAL A 1 688 ? -16.204 16.112 -10.805 1.00 96.12 688 VAL A C 1
ATOM 5295 O O . VAL A 1 688 ? -16.636 16.800 -9.885 1.00 96.12 688 VAL A O 1
ATOM 5298 N N . PHE A 1 689 ? -15.296 15.165 -10.606 1.00 95.81 689 PHE A N 1
ATOM 5299 C CA . PHE A 1 689 ? -14.622 14.924 -9.332 1.00 95.81 689 PHE A CA 1
ATOM 5300 C C . PHE A 1 689 ? -13.267 15.613 -9.360 1.00 95.81 689 PHE A C 1
ATOM 5302 O O . PHE A 1 689 ? -12.463 15.329 -10.241 1.00 95.81 689 PHE A O 1
ATOM 5309 N N . VAL A 1 690 ? -13.007 16.488 -8.399 1.00 96.38 690 VAL A N 1
ATOM 5310 C CA . VAL A 1 690 ? -11.759 17.235 -8.252 1.00 96.38 690 VAL A CA 1
ATOM 5311 C C . VAL A 1 690 ? -11.082 16.751 -6.986 1.00 96.38 690 VAL A C 1
ATOM 5313 O O . VAL A 1 690 ? -11.582 16.969 -5.883 1.00 96.38 690 VAL A O 1
ATOM 5316 N N . THR A 1 691 ? -9.953 16.076 -7.132 1.00 94.88 691 THR A N 1
ATOM 5317 C CA . THR A 1 691 ? -9.176 15.563 -6.005 1.00 94.88 691 THR A CA 1
ATOM 5318 C C . THR A 1 691 ? -8.028 16.515 -5.731 1.00 94.88 691 THR A C 1
ATOM 5320 O O . THR A 1 691 ? -7.429 17.061 -6.658 1.00 94.88 691 THR A O 1
ATOM 5323 N N . VAL A 1 692 ? -7.751 16.762 -4.454 1.00 93.19 692 VAL A N 1
ATOM 5324 C CA . VAL A 1 692 ? -6.749 17.732 -4.019 1.00 93.19 692 VAL A CA 1
ATOM 5325 C C . VAL A 1 692 ? -5.943 17.120 -2.884 1.00 93.19 692 VAL A C 1
ATOM 5327 O O . VAL A 1 692 ? -6.517 16.714 -1.880 1.00 93.19 692 VAL A O 1
ATOM 5330 N N . ALA A 1 693 ? -4.620 17.081 -3.011 1.00 89.88 693 ALA A N 1
ATOM 5331 C CA . ALA A 1 693 ? -3.711 16.651 -1.955 1.00 89.88 693 ALA A CA 1
ATOM 5332 C C . ALA A 1 693 ? -2.696 17.751 -1.625 1.00 89.88 693 ALA A C 1
ATOM 5334 O O . ALA A 1 693 ? -2.078 18.350 -2.508 1.00 89.88 693 ALA A O 1
ATOM 5335 N N . ASN A 1 694 ? -2.529 18.014 -0.333 1.00 84.50 694 ASN A N 1
ATOM 5336 C CA . ASN A 1 694 ? -1.557 18.942 0.215 1.00 84.50 694 ASN A CA 1
ATOM 5337 C C . ASN A 1 694 ? -0.204 18.251 0.363 1.00 84.50 694 ASN A C 1
ATOM 5339 O O . ASN A 1 694 ? -0.027 17.377 1.210 1.00 84.50 694 ASN A O 1
ATOM 5343 N N . ARG A 1 695 ? 0.771 18.676 -0.437 1.00 79.31 695 ARG A N 1
ATOM 5344 C CA . ARG A 1 695 ? 2.153 18.191 -0.349 1.00 79.31 695 ARG A CA 1
ATOM 5345 C C . ARG A 1 695 ? 3.044 19.130 0.469 1.00 79.31 695 ARG A C 1
ATOM 5347 O O . ARG A 1 695 ? 4.225 18.848 0.654 1.00 79.31 695 ARG A O 1
ATOM 5354 N N . ALA A 1 696 ? 2.504 20.243 0.974 1.00 73.00 696 ALA A N 1
ATOM 5355 C CA . ALA A 1 696 ? 3.250 21.177 1.804 1.00 73.00 696 ALA A CA 1
ATOM 5356 C C . ALA A 1 696 ? 3.401 20.632 3.233 1.00 73.00 696 ALA A C 1
ATOM 5358 O O . ALA A 1 696 ? 2.420 20.375 3.934 1.00 73.00 696 ALA A O 1
ATOM 5359 N N . VAL A 1 697 ? 4.649 20.488 3.671 1.00 66.19 697 VAL A N 1
ATOM 5360 C CA . VAL A 1 697 ? 5.032 20.027 5.015 1.00 66.19 697 VAL A CA 1
ATOM 5361 C C . VAL A 1 697 ? 5.680 21.165 5.801 1.00 66.19 697 VAL A C 1
ATOM 5363 O O . VAL A 1 697 ? 6.277 22.064 5.200 1.00 66.19 697 VAL A O 1
ATOM 5366 N N . LYS A 1 698 ? 5.543 21.174 7.133 1.00 61.75 698 LYS A N 1
ATOM 5367 C CA . LYS A 1 698 ? 6.149 22.224 7.969 1.00 61.75 698 LYS A CA 1
ATOM 5368 C C . LYS A 1 698 ? 7.686 22.111 7.944 1.00 61.75 698 LYS A C 1
ATOM 5370 O O . LYS A 1 698 ? 8.210 20.996 7.944 1.00 61.75 698 LYS A O 1
ATOM 5375 N N . PRO A 1 699 ? 8.433 23.232 7.941 1.00 55.03 699 PRO A N 1
ATOM 5376 C CA . PRO A 1 699 ? 9.892 23.195 8.051 1.00 55.03 699 PRO A CA 1
ATOM 5377 C C . PRO A 1 699 ? 10.340 22.429 9.304 1.00 55.03 699 PRO A C 1
ATOM 5379 O O . PRO A 1 699 ? 9.790 22.641 10.382 1.00 55.03 699 PRO A O 1
ATOM 5382 N N . GLY A 1 700 ? 11.321 21.532 9.168 1.00 49.91 700 GLY A N 1
ATOM 5383 C CA . GLY A 1 700 ? 11.836 20.727 10.285 1.00 49.91 700 GLY A CA 1
ATOM 5384 C C . GLY A 1 700 ? 10.913 19.599 10.769 1.00 49.91 700 GLY A C 1
ATOM 5385 O O . GLY A 1 700 ? 11.256 18.925 11.740 1.00 49.91 700 GLY A O 1
ATOM 5386 N N . ALA A 1 701 ? 9.767 19.359 10.115 1.00 50.47 701 ALA A N 1
ATOM 5387 C CA . ALA A 1 701 ? 8.942 18.189 10.394 1.00 50.47 701 ALA A CA 1
ATOM 5388 C C . ALA A 1 701 ? 9.719 16.916 10.022 1.00 50.47 701 ALA A C 1
ATOM 5390 O O . ALA A 1 701 ? 9.877 16.580 8.845 1.00 50.47 701 ALA A O 1
ATOM 5391 N N . LYS A 1 702 ? 10.233 16.217 11.037 1.00 48.69 702 LYS A N 1
ATOM 5392 C CA . LYS A 1 702 ? 10.905 14.931 10.864 1.00 48.69 702 LYS A CA 1
ATOM 5393 C C . LYS A 1 702 ? 9.895 13.894 10.391 1.00 48.69 702 LYS A C 1
ATOM 5395 O O . LYS A 1 702 ? 8.841 13.722 11.005 1.00 48.69 702 LYS A O 1
ATOM 5400 N N . ARG A 1 703 ? 10.240 13.155 9.341 1.00 46.28 703 ARG A N 1
ATOM 5401 C CA . ARG A 1 703 ? 9.529 11.942 8.930 1.00 46.28 703 ARG A CA 1
ATOM 5402 C C . ARG A 1 703 ? 9.958 10.788 9.852 1.00 46.28 703 ARG A C 1
ATOM 5404 O O . ARG A 1 703 ? 10.522 9.816 9.385 1.00 46.28 703 ARG A O 1
ATOM 5411 N N . GLN A 1 704 ? 9.789 10.910 11.174 1.00 48.34 704 GLN A N 1
ATOM 5412 C CA . GLN A 1 704 ? 10.126 9.819 12.103 1.00 48.34 704 GLN A CA 1
ATOM 5413 C C . GLN A 1 704 ? 9.028 8.758 12.050 1.00 48.34 704 GLN A C 1
ATOM 5415 O O . GLN A 1 704 ? 8.067 8.784 12.813 1.00 48.34 704 GLN A O 1
ATOM 5420 N N . VAL A 1 705 ? 9.163 7.876 11.067 1.00 46.34 705 VAL A N 1
ATOM 5421 C CA . VAL A 1 705 ? 8.205 6.825 10.729 1.00 46.34 705 VAL A CA 1
ATOM 5422 C C . VAL A 1 705 ? 8.558 5.494 11.428 1.00 46.34 705 VAL A C 1
ATOM 5424 O O . VAL A 1 705 ? 7.660 4.689 11.664 1.00 46.34 705 VAL A O 1
ATOM 5427 N N . TRP A 1 706 ? 9.807 5.312 11.894 1.00 42.03 706 TRP A N 1
ATOM 5428 C CA . TRP A 1 706 ? 10.272 4.063 12.538 1.00 42.03 706 TRP A CA 1
ATOM 5429 C C . TRP A 1 706 ? 10.590 4.168 14.034 1.00 42.03 706 TRP A C 1
ATOM 5431 O O . TRP A 1 706 ? 10.235 3.265 14.787 1.00 42.03 706 TRP A O 1
ATOM 5441 N N . ASP A 1 707 ? 11.160 5.287 14.493 1.00 41.59 707 ASP A N 1
ATOM 5442 C CA . ASP A 1 707 ? 11.631 5.471 15.883 1.00 41.59 707 ASP A CA 1
ATOM 5443 C C . ASP A 1 707 ? 10.565 6.009 16.844 1.00 41.59 707 ASP A C 1
ATOM 5445 O O . ASP A 1 707 ? 10.850 6.638 17.866 1.00 41.59 707 ASP A O 1
ATOM 5449 N N . TRP A 1 708 ? 9.299 5.769 16.522 1.00 47.34 708 TRP A N 1
ATOM 5450 C CA . TRP A 1 708 ? 8.210 6.111 17.417 1.00 47.34 708 TRP A CA 1
ATOM 5451 C C . TRP A 1 708 ? 8.173 5.135 18.590 1.00 47.34 708 TRP A C 1
ATOM 5453 O O . TRP A 1 708 ? 7.494 4.106 18.580 1.00 47.34 708 TRP A O 1
ATOM 5463 N N . ASP A 1 709 ? 8.969 5.484 19.588 1.00 45.69 709 ASP A N 1
ATOM 5464 C CA . ASP A 1 709 ? 8.958 4.943 20.930 1.00 45.69 709 ASP A CA 1
ATOM 5465 C C . ASP A 1 709 ? 7.721 5.509 21.651 1.00 45.69 709 ASP A C 1
ATOM 5467 O O . ASP A 1 709 ? 7.758 6.543 22.327 1.00 45.69 709 ASP A O 1
ATOM 5471 N N . ILE A 1 710 ? 6.570 4.875 21.391 1.00 42.09 710 ILE A N 1
ATOM 5472 C CA . ILE A 1 710 ? 5.276 5.205 22.010 1.00 42.09 710 ILE A CA 1
ATOM 5473 C C . ILE A 1 710 ? 5.399 5.202 23.542 1.00 42.09 710 ILE A C 1
ATOM 5475 O O . ILE A 1 710 ? 4.716 5.984 24.207 1.00 42.09 710 ILE A O 1
ATOM 5479 N N . GLU A 1 711 ? 6.301 4.388 24.094 1.00 43.12 711 GLU A N 1
ATOM 5480 C CA . GLU A 1 711 ? 6.522 4.268 25.534 1.00 43.12 711 GLU A CA 1
ATOM 5481 C C . GLU A 1 711 ? 7.138 5.536 26.134 1.00 43.12 711 GLU A C 1
ATOM 5483 O O . GLU A 1 711 ? 6.747 5.951 27.224 1.00 43.12 711 GLU A O 1
ATOM 5488 N N . LYS A 1 712 ? 8.027 6.234 25.411 1.00 40.25 712 LYS A N 1
ATOM 5489 C CA . LYS A 1 712 ? 8.706 7.427 25.951 1.00 40.25 712 LYS A CA 1
ATOM 5490 C C . LYS A 1 712 ? 7.855 8.691 26.018 1.00 40.25 712 LYS A C 1
ATOM 5492 O O . LYS A 1 712 ? 8.193 9.592 26.784 1.00 40.25 712 LYS A O 1
ATOM 5497 N N . THR A 1 713 ? 6.802 8.819 25.210 1.00 39.62 713 THR A N 1
ATOM 5498 C CA . THR A 1 713 ? 6.082 10.104 25.080 1.00 39.62 713 THR A CA 1
ATOM 5499 C C . THR A 1 713 ? 4.697 10.132 25.714 1.00 39.62 713 THR A C 1
ATOM 5501 O O . THR A 1 713 ? 4.169 11.228 25.895 1.00 39.62 713 THR A O 1
ATOM 5504 N N . GLY A 1 714 ? 4.106 8.987 26.084 1.00 37.34 714 GLY A N 1
ATOM 5505 C CA . GLY A 1 714 ? 2.817 8.894 26.802 1.00 37.34 714 GLY A CA 1
ATOM 5506 C C . GLY A 1 714 ? 1.585 9.404 26.031 1.00 37.34 714 GLY A C 1
ATOM 5507 O O . GLY A 1 714 ? 0.457 8.994 26.293 1.00 37.34 714 GLY A O 1
ATOM 5508 N N . GLU A 1 715 ? 1.784 10.237 25.016 1.00 41.38 715 GLU A N 1
ATOM 5509 C CA . GLU A 1 715 ? 0.787 10.750 24.098 1.00 41.38 715 GLU A CA 1
ATOM 5510 C C . GLU A 1 715 ? 1.357 10.626 22.690 1.00 41.38 715 GLU A C 1
ATOM 5512 O O . GLU A 1 715 ? 2.119 11.476 22.234 1.00 41.38 715 GLU A O 1
ATOM 5517 N N . GLY A 1 716 ? 0.964 9.563 21.988 1.00 42.91 716 GLY A N 1
ATOM 5518 C CA . GLY A 1 716 ? 1.183 9.414 20.556 1.00 42.91 716 GLY A CA 1
ATOM 5519 C C . GLY A 1 716 ? 0.477 10.521 19.766 1.00 42.91 716 GLY A C 1
ATOM 5520 O O . GLY A 1 716 ? -0.523 10.277 19.095 1.00 42.91 716 GLY A O 1
ATOM 5521 N N . LYS A 1 717 ? 1.019 11.740 19.801 1.00 41.34 717 LYS A N 1
ATOM 5522 C CA . LYS A 1 717 ? 0.681 12.838 18.899 1.00 41.34 717 LYS A CA 1
ATOM 5523 C C . LYS A 1 717 ? 1.541 12.707 17.663 1.00 41.34 717 LYS A C 1
ATOM 5525 O O . LYS A 1 717 ? 2.598 13.325 17.561 1.00 41.34 717 LYS A O 1
ATOM 5530 N N . TRP A 1 718 ? 1.093 11.913 16.698 1.00 45.81 718 TRP A N 1
ATOM 5531 C CA . TRP A 1 718 ? 1.659 12.026 15.363 1.00 45.81 718 TRP A CA 1
ATOM 5532 C C . TRP A 1 718 ? 1.335 13.444 14.973 1.00 45.81 718 TRP A C 1
ATOM 5534 O O . TRP A 1 718 ? 0.205 13.873 15.232 1.00 45.81 718 TRP A O 1
ATOM 5544 N N . PRO A 1 719 ? 2.334 14.217 14.524 1.00 46.66 719 PRO A N 1
ATOM 5545 C CA . PRO A 1 719 ? 2.214 15.652 14.548 1.00 46.66 719 PRO A CA 1
ATOM 5546 C C . PRO A 1 719 ? 0.968 16.007 13.748 1.00 46.66 719 PRO A C 1
ATOM 5548 O O . PRO A 1 719 ? 0.949 15.903 12.523 1.00 46.66 719 PRO A O 1
ATOM 5551 N N . ALA A 1 720 ? -0.072 16.464 14.452 1.00 45.88 720 ALA A N 1
ATOM 5552 C CA . ALA A 1 720 ? -1.177 17.203 13.852 1.00 45.88 720 ALA A CA 1
ATOM 5553 C C . ALA A 1 720 ? -0.622 18.391 13.027 1.00 45.88 720 ALA A C 1
ATOM 5555 O O . ALA A 1 720 ? -1.290 18.946 12.165 1.00 45.88 720 ALA A O 1
ATOM 5556 N N . ASP A 1 721 ? 0.656 18.700 13.259 1.00 53.34 721 ASP A N 1
ATOM 5557 C CA . ASP A 1 721 ? 1.518 19.676 12.640 1.00 53.34 721 ASP A CA 1
ATOM 5558 C C . ASP A 1 721 ? 2.406 19.173 11.482 1.00 53.34 721 ASP A C 1
ATOM 5560 O O . ASP A 1 721 ? 3.316 19.900 11.100 1.00 53.34 721 ASP A O 1
ATOM 5564 N N . TYR A 1 722 ? 2.222 17.978 10.905 1.00 62.97 722 TYR A N 1
ATOM 5565 C CA . TYR A 1 722 ? 3.101 17.542 9.798 1.00 62.97 722 TYR A CA 1
ATOM 5566 C C . TYR A 1 722 ? 2.942 18.423 8.547 1.00 62.97 722 TYR A C 1
ATOM 5568 O O . TYR A 1 722 ? 3.924 18.882 7.959 1.00 62.97 722 TYR A O 1
ATOM 5576 N N . HIS A 1 723 ? 1.695 18.703 8.163 1.00 69.38 723 HIS A N 1
ATOM 5577 C CA . HIS A 1 723 ? 1.379 19.530 7.005 1.00 69.38 723 HIS A CA 1
ATOM 5578 C C . HIS A 1 723 ? 1.253 21.012 7.367 1.00 69.38 723 HIS A C 1
ATOM 5580 O O . HIS A 1 723 ? 0.780 21.382 8.446 1.00 69.38 723 HIS A O 1
ATOM 5586 N N . VAL A 1 724 ? 1.639 21.883 6.432 1.00 74.12 724 VAL A N 1
ATOM 5587 C CA . VAL A 1 724 ? 1.234 23.292 6.486 1.00 74.12 724 VAL A CA 1
ATOM 5588 C C . VAL A 1 724 ? -0.227 23.340 6.074 1.00 74.12 724 VAL A C 1
ATOM 5590 O O . VAL A 1 724 ? -0.539 23.009 4.933 1.00 74.12 724 VAL A O 1
ATOM 5593 N N . VAL A 1 725 ? -1.121 23.760 6.970 1.00 81.94 725 VAL A N 1
ATOM 5594 C CA . VAL A 1 725 ? -2.521 23.993 6.598 1.00 81.94 725 VAL A CA 1
ATOM 5595 C C . VAL A 1 725 ? -2.555 25.089 5.540 1.00 81.94 725 VAL A C 1
ATOM 5597 O O . VAL A 1 725 ? -2.155 26.229 5.792 1.00 81.94 725 VAL A O 1
ATOM 5600 N N . LEU A 1 726 ? -2.998 24.740 4.335 1.00 81.06 726 LEU A N 1
ATOM 5601 C CA . LEU A 1 726 ? -3.136 25.703 3.256 1.00 81.06 726 LEU A CA 1
ATOM 5602 C C . LEU A 1 726 ? -4.494 26.383 3.401 1.00 81.06 726 LEU A C 1
ATOM 5604 O O . LEU A 1 726 ? -5.534 25.790 3.109 1.00 81.06 726 LEU A O 1
ATOM 5608 N N . SER A 1 727 ? -4.470 27.624 3.881 1.00 84.50 727 SER A N 1
ATOM 5609 C CA . SER A 1 727 ? -5.643 28.489 3.912 1.00 84.50 727 SER A CA 1
ATOM 5610 C C . SER A 1 727 ? -5.942 29.067 2.527 1.00 84.50 727 SER A C 1
ATOM 5612 O O . SER A 1 727 ? -5.010 29.424 1.795 1.00 84.50 727 SER A O 1
ATOM 5614 N N . GLU A 1 728 ? -7.234 29.147 2.201 1.00 84.56 728 GLU A N 1
ATOM 5615 C CA . GLU A 1 728 ? -7.803 29.828 1.024 1.00 84.56 728 GLU A CA 1
ATOM 5616 C C . GLU A 1 728 ? -7.261 29.356 -0.339 1.00 84.56 728 GLU A C 1
ATOM 5618 O O . GLU A 1 728 ? -7.001 30.148 -1.245 1.00 84.56 728 GLU A O 1
ATOM 5623 N N . GLY A 1 729 ? -7.104 28.042 -0.519 1.00 86.69 729 GLY A N 1
ATOM 5624 C CA . GLY A 1 729 ? -6.699 27.472 -1.806 1.00 86.69 729 GLY A CA 1
ATOM 5625 C C . GLY A 1 729 ? -7.792 27.649 -2.862 1.00 86.69 729 GLY A C 1
ATOM 5626 O O . GLY A 1 729 ? -8.812 26.957 -2.809 1.00 86.69 729 GLY A O 1
ATOM 5627 N N . LYS A 1 730 ? -7.587 28.557 -3.823 1.00 93.00 730 LYS A N 1
ATOM 5628 C CA . LYS A 1 730 ? -8.555 28.827 -4.892 1.00 93.00 730 LYS A CA 1
ATOM 5629 C C . LYS A 1 730 ? -8.319 27.892 -6.077 1.00 93.00 730 LYS A C 1
ATOM 5631 O O . LYS A 1 730 ? -7.280 27.958 -6.739 1.00 93.00 730 LYS A O 1
ATOM 5636 N N . MET A 1 731 ? -9.299 27.038 -6.340 1.00 94.88 731 MET A N 1
ATOM 5637 C CA . MET A 1 731 ? -9.288 26.045 -7.409 1.00 94.88 731 MET A CA 1
ATOM 5638 C C . MET A 1 731 ? -10.001 26.604 -8.630 1.00 94.88 731 MET A C 1
ATOM 5640 O O . MET A 1 731 ? -11.100 27.136 -8.501 1.00 94.88 731 MET A O 1
ATOM 5644 N N . ARG A 1 732 ? -9.404 26.451 -9.811 1.00 95.94 732 ARG A N 1
ATOM 5645 C CA . ARG A 1 732 ? -10.036 26.730 -11.102 1.00 95.94 732 ARG A CA 1
ATOM 5646 C C . ARG A 1 732 ? -9.997 25.470 -11.957 1.00 95.94 732 ARG A C 1
ATOM 5648 O O . ARG A 1 732 ? -8.922 24.991 -12.309 1.00 95.94 732 ARG A O 1
ATOM 5655 N N . VAL A 1 733 ? -11.173 24.958 -12.292 1.00 96.88 733 VAL A N 1
ATOM 5656 C CA . VAL A 1 733 ? -11.386 23.684 -12.982 1.00 96.88 733 VAL A CA 1
ATOM 5657 C C . VAL A 1 733 ? -11.934 23.952 -14.374 1.00 96.88 733 VAL A C 1
ATOM 5659 O O . VAL A 1 733 ? -12.932 24.657 -14.517 1.00 96.88 733 VAL A O 1
ATOM 5662 N N . THR A 1 734 ? -11.306 23.385 -15.397 1.00 95.88 734 THR A N 1
ATOM 5663 C CA . THR A 1 734 ? -11.846 23.393 -16.760 1.00 95.88 734 THR A CA 1
ATOM 5664 C C . THR A 1 734 ? -13.027 22.434 -16.827 1.00 95.88 734 THR A C 1
ATOM 5666 O O . THR A 1 734 ? -12.903 21.265 -16.466 1.00 95.88 734 THR A O 1
ATOM 5669 N N . LEU A 1 735 ? -14.187 22.937 -17.247 1.00 95.94 735 LEU A N 1
ATOM 5670 C CA . LEU A 1 735 ? -15.403 22.138 -17.337 1.00 95.94 735 LEU A CA 1
ATOM 5671 C C . LEU A 1 735 ? -15.446 21.392 -18.674 1.00 95.94 735 LEU A C 1
ATOM 5673 O O . LEU A 1 735 ? -15.153 22.000 -19.709 1.00 95.94 735 LEU A O 1
ATOM 5677 N N . PRO A 1 736 ? -15.843 20.108 -18.683 1.00 93.50 736 PRO A N 1
ATOM 5678 C CA . PRO A 1 736 ? -16.026 19.393 -19.932 1.00 93.50 736 PRO A CA 1
ATOM 5679 C C . PRO A 1 736 ? -17.218 19.991 -20.711 1.00 93.50 736 PRO A C 1
ATOM 5681 O O . PRO A 1 736 ? -18.129 20.558 -20.097 1.00 93.50 736 PRO A O 1
ATOM 5684 N N . PRO A 1 737 ? -17.239 19.898 -22.056 1.00 90.50 737 PRO A N 1
ATOM 5685 C CA . PRO A 1 737 ? -18.268 20.546 -22.877 1.00 90.50 737 PRO A CA 1
ATOM 5686 C C . PRO A 1 737 ? -19.705 20.100 -22.571 1.00 90.50 737 PRO A C 1
ATOM 5688 O O . PRO A 1 737 ? -20.644 20.861 -22.787 1.00 90.50 737 PRO A O 1
ATOM 5691 N N . ASP A 1 738 ? -19.878 18.878 -22.068 1.00 89.62 738 ASP A N 1
ATOM 5692 C CA . ASP A 1 738 ? -21.160 18.284 -21.681 1.00 89.62 738 ASP A CA 1
ATOM 5693 C C . ASP A 1 738 ? -21.610 18.664 -20.258 1.00 89.62 738 ASP A C 1
ATOM 5695 O O . ASP A 1 738 ? -22.712 18.297 -19.847 1.00 89.62 738 ASP A O 1
ATOM 5699 N N . MET A 1 739 ? -20.803 19.423 -19.505 1.00 93.31 739 MET A N 1
ATOM 5700 C CA . MET A 1 739 ? -21.182 19.918 -18.182 1.00 93.31 739 MET A CA 1
ATOM 5701 C C . MET A 1 739 ? -22.372 20.888 -18.292 1.00 93.31 739 MET A C 1
ATOM 5703 O O . MET A 1 739 ? -22.256 21.920 -18.967 1.00 93.31 739 MET A O 1
ATOM 5707 N N . PRO A 1 740 ? -23.491 20.656 -17.582 1.00 92.25 740 PRO A N 1
ATOM 5708 C CA . PRO A 1 740 ? -24.635 21.566 -17.610 1.00 92.25 740 PRO A CA 1
ATOM 5709 C C . PRO A 1 740 ? -24.295 22.995 -17.161 1.00 92.25 740 PRO A C 1
ATOM 5711 O O . PRO A 1 740 ? -23.292 23.247 -16.489 1.00 92.25 740 PRO A O 1
ATOM 5714 N N . GLU A 1 741 ? -25.139 23.963 -17.526 1.00 91.25 741 GLU A N 1
ATOM 5715 C CA . GLU A 1 741 ? -24.971 25.361 -17.093 1.00 91.25 741 GLU A CA 1
ATOM 5716 C C . GLU A 1 741 ? -25.142 25.525 -15.581 1.00 91.25 741 GLU A C 1
ATOM 5718 O O . GLU A 1 741 ? -24.438 26.315 -14.955 1.00 91.25 741 GLU A O 1
ATOM 5723 N N . ARG A 1 742 ? -26.072 24.766 -14.994 1.00 91.12 742 ARG A N 1
ATOM 5724 C CA . ARG A 1 742 ? -26.376 24.799 -13.564 1.00 91.12 742 ARG A CA 1
ATOM 5725 C C . ARG A 1 742 ? -25.809 23.563 -12.891 1.00 91.12 742 ARG A C 1
ATOM 5727 O O . ARG A 1 742 ? -26.191 22.447 -13.229 1.00 91.12 742 ARG A O 1
ATOM 5734 N N . PHE A 1 743 ? -24.924 23.784 -11.931 1.00 95.12 743 PHE A N 1
ATOM 5735 C CA . PHE A 1 743 ? -24.359 22.753 -11.074 1.00 95.12 743 PHE A CA 1
ATOM 5736 C C . PHE A 1 743 ? -23.920 23.350 -9.743 1.00 95.12 743 PHE A C 1
ATOM 5738 O O . PHE A 1 743 ? -23.881 24.570 -9.573 1.00 95.12 743 PHE A O 1
ATOM 5745 N N . ARG A 1 744 ? -23.615 22.473 -8.791 1.00 95.38 744 ARG A N 1
ATOM 5746 C CA . ARG A 1 744 ? -23.198 22.821 -7.431 1.00 95.38 744 ARG A CA 1
ATOM 5747 C C . ARG A 1 744 ? -21.875 22.141 -7.117 1.00 95.38 744 ARG A C 1
ATOM 5749 O O . ARG A 1 744 ? -21.535 21.147 -7.758 1.00 95.38 744 ARG A O 1
ATOM 5756 N N . ALA A 1 745 ? -21.134 22.691 -6.161 1.00 97.06 745 ALA A N 1
ATOM 5757 C CA . ALA A 1 745 ? -19.866 22.143 -5.704 1.00 97.06 745 ALA A CA 1
ATOM 5758 C C . ALA A 1 745 ? -20.014 21.610 -4.278 1.00 97.06 745 ALA A C 1
ATOM 5760 O O . ALA A 1 745 ? -20.445 22.334 -3.383 1.00 97.06 745 ALA A O 1
ATOM 5761 N N . TYR A 1 746 ? -19.632 20.358 -4.055 1.00 96.25 746 TYR A N 1
ATOM 5762 C CA . TYR A 1 746 ? -19.721 19.711 -2.752 1.00 96.25 746 TYR A CA 1
ATOM 5763 C C . TYR A 1 746 ? -18.352 19.225 -2.306 1.00 96.25 746 TYR A C 1
ATOM 5765 O O . TYR A 1 746 ? -17.733 18.413 -2.988 1.00 96.25 746 TYR A O 1
ATOM 5773 N N . ARG A 1 747 ? -17.886 19.679 -1.146 1.00 95.62 747 ARG A N 1
ATOM 5774 C CA . ARG A 1 747 ? -16.755 19.073 -0.451 1.00 95.62 747 ARG A CA 1
ATOM 5775 C C . ARG A 1 747 ? -17.227 17.782 0.210 1.00 95.62 747 ARG A C 1
ATOM 5777 O O . ARG A 1 747 ? -18.119 17.794 1.063 1.00 95.62 747 ARG A O 1
ATOM 5784 N N . MET A 1 748 ? -16.620 16.674 -0.193 1.00 94.81 748 MET A N 1
ATOM 5785 C CA . MET A 1 748 ? -16.967 15.353 0.316 1.00 94.81 748 MET A CA 1
ATOM 5786 C C . MET A 1 748 ? -16.495 15.195 1.767 1.00 94.81 748 MET A C 1
ATOM 5788 O O . MET A 1 748 ? -15.452 15.744 2.135 1.00 94.81 748 MET A O 1
ATOM 5792 N N . PRO A 1 749 ? -17.245 14.459 2.607 1.00 90.38 749 PRO A N 1
ATOM 5793 C CA . PRO A 1 749 ? -16.887 14.273 4.001 1.00 90.38 749 PRO A CA 1
ATOM 5794 C C . PRO A 1 749 ? -15.551 13.533 4.115 1.00 90.38 749 PRO A C 1
ATOM 5796 O O . PRO A 1 749 ? -15.350 12.472 3.525 1.00 90.38 749 PRO A O 1
ATOM 5799 N N . ASN A 1 750 ? -14.647 14.105 4.904 1.00 88.50 750 ASN A N 1
ATOM 5800 C CA . ASN A 1 750 ? -13.340 13.550 5.232 1.00 88.50 750 ASN A CA 1
ATOM 5801 C C . ASN A 1 750 ? -13.253 13.462 6.759 1.00 88.50 750 ASN A C 1
ATOM 5803 O O . ASN A 1 750 ? -13.374 14.497 7.419 1.00 88.50 750 ASN A O 1
ATOM 5807 N N . THR A 1 751 ? -13.083 12.257 7.318 1.00 86.94 751 THR A N 1
ATOM 5808 C CA . THR A 1 751 ? -13.013 12.087 8.773 1.00 86.94 751 THR A CA 1
ATOM 5809 C C . THR A 1 751 ? -11.753 12.753 9.304 1.00 86.94 751 THR A C 1
ATOM 5811 O O . THR A 1 751 ? -10.634 12.379 8.952 1.00 86.94 751 THR A O 1
ATOM 5814 N N . LYS A 1 752 ? -11.946 13.749 10.164 1.00 86.38 752 LYS A N 1
ATOM 5815 C CA . LYS A 1 752 ? -10.889 14.519 10.820 1.00 86.38 752 LYS A CA 1
ATOM 5816 C C . LYS A 1 752 ? -11.143 14.540 12.321 1.00 86.38 752 LYS A C 1
ATOM 5818 O O . LYS A 1 752 ? -12.291 14.602 12.764 1.00 86.38 752 LYS A O 1
ATOM 5823 N N . ARG A 1 753 ? -10.072 14.521 13.115 1.00 81.50 753 ARG A N 1
ATOM 5824 C CA . ARG A 1 753 ? -10.150 14.831 14.549 1.00 81.50 753 ARG A CA 1
ATOM 5825 C C . ARG A 1 753 ? -10.074 16.341 14.738 1.00 81.50 753 ARG A C 1
ATOM 5827 O O . ARG A 1 753 ? -9.186 16.980 14.185 1.00 81.50 753 ARG A O 1
ATOM 5834 N N . GLN A 1 754 ? -10.991 16.899 15.521 1.00 78.50 754 GLN A N 1
ATOM 5835 C CA . GLN A 1 754 ? -11.022 18.322 15.865 1.00 78.50 754 GLN A CA 1
ATOM 5836 C C . GLN A 1 754 ? -11.123 18.453 17.385 1.00 78.50 754 GLN A C 1
ATOM 5838 O O . GLN A 1 754 ? -12.188 18.255 17.969 1.00 78.50 754 GLN A O 1
ATOM 5843 N N . GLY A 1 755 ? -9.996 18.739 18.043 1.00 83.12 755 GLY A N 1
ATOM 5844 C CA . GLY A 1 755 ? -9.920 18.729 19.506 1.00 83.12 755 GLY A CA 1
ATOM 5845 C C . GLY A 1 755 ? -10.290 17.355 20.077 1.00 83.12 755 GLY A C 1
ATOM 5846 O O . GLY A 1 755 ? -9.671 16.349 19.731 1.00 83.12 755 GLY A O 1
ATOM 5847 N N . HIS A 1 756 ? -11.310 17.311 20.937 1.00 83.75 756 HIS A N 1
ATOM 5848 C CA . HIS A 1 756 ? -11.826 16.063 21.508 1.00 83.75 756 HIS A CA 1
ATOM 5849 C C . HIS A 1 756 ? -12.791 15.314 20.585 1.00 83.75 756 HIS A C 1
ATOM 5851 O O . HIS A 1 756 ? -13.055 14.146 20.853 1.00 83.75 756 HIS A O 1
ATOM 5857 N N . GLY A 1 757 ? -13.297 15.948 19.525 1.00 88.38 757 GLY A N 1
ATOM 5858 C CA . GLY A 1 757 ? -14.296 15.381 18.625 1.00 88.38 757 GLY A CA 1
ATOM 5859 C C . GLY A 1 757 ? -13.713 14.719 17.379 1.00 88.38 757 GLY A C 1
ATOM 5860 O O . GLY A 1 757 ? -12.519 14.808 17.073 1.00 88.38 757 GLY A O 1
ATOM 5861 N N . VAL A 1 758 ? -14.592 14.069 16.624 1.00 91.38 758 VAL A N 1
ATOM 5862 C CA . VAL A 1 758 ? -14.304 13.485 15.310 1.00 91.38 758 VAL A CA 1
ATOM 5863 C C . VAL A 1 758 ? -15.439 13.838 14.358 1.00 91.38 758 VAL A C 1
ATOM 5865 O O . VAL A 1 758 ? -16.602 13.726 14.720 1.00 91.38 758 VAL A O 1
ATOM 5868 N N . SER A 1 759 ? -15.129 14.301 13.152 1.00 93.38 759 SER A N 1
ATOM 5869 C CA . SER A 1 759 ? -16.125 14.837 12.221 1.00 93.38 759 SER A CA 1
ATOM 5870 C C . SER A 1 759 ? -15.868 14.362 10.802 1.00 93.38 759 SER A C 1
ATOM 5872 O O . SER A 1 759 ? -14.732 14.411 10.339 1.00 93.38 759 SER A O 1
ATOM 5874 N N . ALA A 1 760 ? -16.927 13.937 10.117 1.00 93.62 760 ALA A N 1
ATOM 5875 C CA . ALA A 1 760 ? -16.958 13.617 8.696 1.00 93.62 760 ALA A CA 1
ATOM 5876 C C . ALA A 1 760 ? -18.202 14.261 8.058 1.00 93.62 760 ALA A C 1
ATOM 5878 O O . ALA A 1 760 ? -19.086 13.575 7.541 1.00 93.62 760 ALA A O 1
ATOM 5879 N N . LEU A 1 761 ? -18.321 15.588 8.162 1.00 95.25 761 LEU A N 1
ATOM 5880 C CA . LEU A 1 761 ? -19.457 16.343 7.621 1.00 95.25 761 LEU A CA 1
ATOM 5881 C C . LEU A 1 761 ? -19.185 16.811 6.179 1.00 95.25 761 LEU A C 1
ATOM 5883 O O . LEU A 1 761 ? -18.093 17.313 5.913 1.00 95.25 761 LEU A O 1
ATOM 5887 N N . PRO A 1 762 ? -20.158 16.695 5.254 1.00 95.31 762 PRO A N 1
ATOM 5888 C CA . PRO A 1 762 ? -20.073 17.323 3.941 1.00 95.31 762 PRO A CA 1
ATOM 5889 C C . PRO A 1 762 ? -20.278 18.842 4.036 1.00 95.31 762 PRO A C 1
ATOM 5891 O O . PRO A 1 762 ? -20.909 19.353 4.973 1.00 95.31 762 PRO A O 1
ATOM 5894 N N . GLU A 1 763 ? -19.792 19.563 3.027 1.00 95.56 763 GLU A N 1
ATOM 5895 C CA . GLU A 1 763 ? -19.975 21.013 2.884 1.00 95.56 763 GLU A CA 1
ATOM 5896 C C . GLU A 1 763 ? -20.344 21.350 1.437 1.00 95.56 763 GLU A C 1
ATOM 5898 O O . GLU A 1 763 ? -19.789 20.783 0.500 1.00 95.56 763 GLU A O 1
ATOM 5903 N N . GLU A 1 764 ? -21.270 22.283 1.233 1.00 95.25 764 GLU A N 1
ATOM 5904 C CA . GLU A 1 764 ? -21.458 22.903 -0.078 1.00 95.25 764 GLU A CA 1
ATOM 5905 C C . GLU A 1 764 ? -20.501 24.089 -0.208 1.00 95.25 764 GLU A C 1
ATOM 5907 O O . GLU A 1 764 ? -20.369 24.896 0.714 1.00 95.25 764 GLU A O 1
ATOM 5912 N N . LEU A 1 765 ? -19.833 24.190 -1.353 1.00 96.12 765 LEU A N 1
ATOM 5913 C CA . LEU A 1 765 ? -18.905 25.265 -1.659 1.00 96.12 765 LEU A CA 1
ATOM 5914 C C . LEU A 1 765 ? -19.555 26.256 -2.632 1.00 96.12 765 LEU A C 1
ATOM 5916 O O . LEU A 1 765 ? -20.138 25.836 -3.636 1.00 96.12 765 LEU A O 1
ATOM 5920 N N . PRO A 1 766 ? -19.407 27.573 -2.403 1.00 96.38 766 PRO A N 1
ATOM 5921 C CA . PRO A 1 766 ? -19.723 28.563 -3.419 1.00 96.38 766 PRO A CA 1
ATOM 5922 C C . PRO A 1 766 ? -18.875 28.317 -4.670 1.00 96.38 766 PRO A C 1
ATOM 5924 O O . PRO A 1 766 ? -17.653 28.176 -4.576 1.00 96.38 766 PRO A O 1
ATOM 5927 N N . VAL A 1 767 ? -19.524 28.290 -5.834 1.00 97.12 767 VAL A N 1
ATOM 5928 C CA . VAL A 1 767 ? -18.863 28.115 -7.129 1.00 97.12 767 VAL A CA 1
ATOM 5929 C C . VAL A 1 767 ? -19.231 29.257 -8.069 1.00 97.12 767 VAL A C 1
ATOM 5931 O O . VAL A 1 767 ? -20.399 29.628 -8.182 1.00 97.12 767 VAL A O 1
ATOM 5934 N N . SER A 1 768 ? -18.236 29.826 -8.742 1.00 97.00 768 SER A N 1
ATOM 5935 C CA . SER A 1 768 ? -18.435 30.778 -9.835 1.00 97.00 768 SER A CA 1
ATOM 5936 C C . SER A 1 768 ? -18.042 30.136 -11.160 1.00 97.00 768 SER A C 1
ATOM 5938 O O . SER A 1 768 ? -17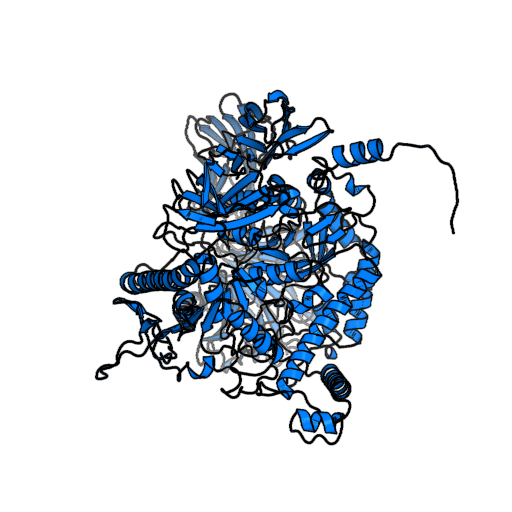.158 29.285 -11.212 1.00 97.00 768 SER A O 1
ATOM 5940 N N . VAL A 1 769 ? -18.713 30.519 -12.245 1.00 97.19 769 VAL A N 1
ATOM 5941 C CA . VAL A 1 769 ? -18.421 30.012 -13.591 1.00 97.19 769 VAL A CA 1
ATOM 5942 C C . VAL A 1 769 ? -18.084 31.184 -14.493 1.00 97.19 769 VAL A C 1
ATOM 5944 O O . VAL A 1 769 ? -18.798 32.184 -14.513 1.00 97.19 769 VAL A O 1
ATOM 5947 N N . SER A 1 770 ? -17.004 31.054 -15.251 1.00 96.50 770 SER A N 1
ATOM 5948 C CA . SER A 1 770 ? -16.597 32.008 -16.277 1.00 96.50 770 SER A CA 1
ATOM 5949 C C . SER A 1 770 ? -16.401 31.299 -17.616 1.00 96.50 770 SER A C 1
ATOM 5951 O O . SER A 1 770 ? -16.166 30.091 -17.671 1.00 96.50 770 SER A O 1
ATOM 5953 N N . THR A 1 771 ? -16.540 32.056 -18.705 1.00 96.00 771 THR A N 1
ATOM 5954 C CA . THR A 1 771 ? -16.374 31.561 -20.078 1.00 96.00 771 THR A CA 1
ATOM 5955 C C . THR A 1 771 ? -15.388 32.463 -20.809 1.00 96.00 771 THR A C 1
ATOM 5957 O O . THR A 1 771 ? -15.551 33.683 -20.798 1.00 96.00 771 THR A O 1
ATOM 5960 N N . ALA A 1 772 ? -14.367 31.873 -21.426 1.00 94.00 772 ALA A N 1
ATOM 5961 C CA . ALA A 1 772 ? -13.386 32.563 -22.255 1.00 94.00 772 ALA A CA 1
ATOM 5962 C C . ALA A 1 772 ? -13.238 31.805 -23.582 1.00 94.00 772 ALA A C 1
ATOM 5964 O O . ALA A 1 772 ? -12.710 30.692 -23.616 1.00 94.00 772 ALA A O 1
ATOM 5965 N N . GLY A 1 773 ? -13.740 32.392 -24.674 1.00 92.06 773 GLY A N 1
ATOM 5966 C CA . GLY A 1 773 ? -13.926 31.660 -25.932 1.00 92.06 773 GLY A CA 1
ATOM 5967 C C . GLY A 1 773 ? -14.848 30.455 -25.722 1.00 92.06 773 GLY A C 1
ATOM 5968 O O . GLY A 1 773 ? -15.880 30.584 -25.069 1.00 92.06 773 GLY A O 1
ATOM 5969 N N . ASP A 1 774 ? -14.432 29.281 -26.198 1.00 89.25 774 ASP A N 1
ATOM 5970 C CA . ASP A 1 774 ? -15.179 28.020 -26.041 1.00 89.25 774 ASP A CA 1
ATOM 5971 C C . ASP A 1 774 ? -14.864 27.280 -24.728 1.00 89.25 774 ASP A C 1
ATOM 5973 O O . ASP A 1 774 ? -15.365 26.183 -24.479 1.00 89.25 774 ASP A O 1
ATOM 5977 N N . THR A 1 775 ? -14.007 27.849 -23.874 1.00 91.94 775 THR A N 1
ATOM 5978 C CA . THR A 1 775 ? -13.603 27.216 -22.615 1.00 91.94 775 THR A CA 1
ATOM 5979 C C . THR A 1 775 ? -14.422 27.765 -21.454 1.00 91.94 775 THR A C 1
ATOM 5981 O O . THR A 1 775 ? -14.404 28.966 -21.178 1.00 91.94 775 THR A O 1
ATOM 5984 N N . ARG A 1 776 ? -15.107 26.871 -20.734 1.00 96.06 776 ARG A N 1
ATOM 5985 C CA . ARG A 1 776 ? -15.775 27.172 -19.463 1.00 96.06 776 ARG A CA 1
ATOM 5986 C C . ARG A 1 776 ? -14.905 26.738 -18.291 1.00 96.06 776 ARG A C 1
ATOM 5988 O O . ARG A 1 776 ? -14.365 25.633 -18.292 1.00 96.06 776 ARG A O 1
ATOM 5995 N N . THR A 1 777 ? -14.823 27.575 -17.263 1.00 96.94 777 THR A N 1
ATOM 5996 C CA . THR A 1 777 ? -14.103 27.263 -16.024 1.00 96.94 777 THR A CA 1
ATOM 5997 C C . THR A 1 777 ? -14.969 27.502 -14.798 1.00 96.94 777 THR A C 1
ATOM 5999 O O . THR A 1 777 ? -15.666 28.511 -14.725 1.00 96.94 777 THR A O 1
ATOM 6002 N N . ALA A 1 778 ? -14.901 26.589 -13.831 1.00 97.69 778 ALA A N 1
ATOM 6003 C CA . ALA A 1 778 ? -15.498 26.734 -12.509 1.00 97.69 778 ALA A CA 1
ATOM 6004 C C . ALA A 1 778 ? -14.431 27.124 -11.485 1.00 97.69 778 ALA A C 1
ATOM 6006 O O . ALA A 1 778 ? -13.352 26.534 -11.482 1.00 97.69 778 ALA A O 1
ATOM 6007 N N . GLU A 1 779 ? -14.729 28.067 -10.595 1.00 97.56 779 GLU A N 1
ATOM 6008 C CA . GLU A 1 779 ? -13.856 28.436 -9.484 1.00 97.56 779 GLU A CA 1
ATOM 6009 C C . GLU A 1 779 ? -14.541 28.237 -8.133 1.00 97.56 779 GLU A C 1
ATOM 6011 O O . GLU A 1 779 ? -15.693 28.624 -7.951 1.00 97.56 779 GLU A O 1
ATOM 6016 N N . PHE A 1 780 ? -13.812 27.676 -7.171 1.00 96.81 780 PHE A N 1
ATOM 6017 C CA . PHE A 1 780 ? -14.233 27.554 -5.774 1.00 96.81 780 PHE A CA 1
ATOM 6018 C C . PHE A 1 780 ? -13.016 27.651 -4.847 1.00 96.81 780 PHE A C 1
ATOM 6020 O O . PHE A 1 780 ? -11.875 27.483 -5.281 1.00 96.81 780 PHE A O 1
ATOM 6027 N N . THR A 1 781 ? -13.247 27.904 -3.559 1.00 95.00 781 THR A N 1
ATOM 6028 C CA . THR A 1 781 ? -12.173 28.061 -2.568 1.00 95.00 781 THR A CA 1
ATOM 6029 C C . THR A 1 781 ? -12.271 26.988 -1.493 1.00 95.00 781 THR A C 1
ATOM 6031 O O . THR A 1 781 ? -13.324 26.807 -0.886 1.00 95.00 781 THR A O 1
ATOM 6034 N N . LEU A 1 782 ? -11.156 26.310 -1.218 1.00 92.88 782 LEU A N 1
ATOM 6035 C CA . LEU A 1 782 ? -11.002 25.475 -0.029 1.00 92.88 782 LEU A CA 1
ATOM 6036 C C . LEU A 1 782 ? -10.448 26.331 1.109 1.00 92.88 782 LEU A C 1
ATOM 6038 O O . LEU A 1 782 ? -9.293 26.756 1.065 1.00 92.88 782 LEU A O 1
ATOM 6042 N N . THR A 1 783 ? -11.266 26.588 2.131 1.00 89.62 783 THR A N 1
ATOM 6043 C CA . THR A 1 783 ? -10.881 27.454 3.257 1.00 89.62 783 THR A CA 1
ATOM 6044 C C . THR A 1 783 ? -9.680 26.902 4.016 1.00 89.62 783 THR A C 1
ATOM 6046 O O . THR A 1 783 ? -8.778 27.668 4.325 1.00 89.62 783 THR A O 1
ATOM 6049 N N . ASN A 1 784 ? -9.650 25.587 4.266 1.00 87.31 784 ASN A N 1
ATOM 6050 C CA . ASN A 1 784 ? -8.552 24.888 4.935 1.00 87.31 784 ASN A CA 1
ATOM 6051 C C . ASN A 1 784 ? -8.303 23.536 4.262 1.00 87.31 784 ASN A C 1
ATOM 6053 O O . ASN A 1 784 ? -9.160 22.645 4.330 1.00 87.31 784 ASN A O 1
ATOM 6057 N N . LEU A 1 785 ? -7.123 23.377 3.666 1.00 85.56 785 LEU A N 1
ATOM 6058 C CA . LEU A 1 785 ? -6.627 22.111 3.140 1.00 85.56 785 LEU A CA 1
ATOM 6059 C C . LEU A 1 785 ? -5.459 21.633 4.015 1.00 85.56 785 LEU A C 1
ATOM 6061 O O . LEU A 1 785 ? -4.333 22.115 3.903 1.00 85.56 785 LEU A O 1
ATOM 6065 N N . GLU A 1 786 ? -5.745 20.690 4.910 1.00 82.50 786 GLU A N 1
ATOM 6066 C CA . GLU A 1 786 ? -4.746 20.122 5.823 1.00 82.50 786 GLU A CA 1
ATOM 6067 C C . GLU A 1 786 ? -3.940 19.011 5.152 1.00 82.50 786 GLU A C 1
ATOM 6069 O O . GLU A 1 786 ? -2.718 19.032 5.196 1.00 82.50 786 GLU A O 1
ATOM 6074 N N . ASN A 1 787 ? -4.613 18.059 4.502 1.00 83.25 787 ASN A N 1
ATOM 6075 C CA . ASN A 1 787 ? -3.992 16.825 4.015 1.00 83.25 787 ASN A CA 1
ATOM 6076 C C . ASN A 1 787 ? -4.473 16.499 2.601 1.00 83.25 787 ASN A C 1
ATOM 6078 O O . ASN A 1 787 ? -3.698 16.506 1.654 1.00 83.25 787 ASN A O 1
ATOM 6082 N N . TRP A 1 788 ? -5.777 16.304 2.437 1.00 91.19 788 TRP A N 1
ATOM 6083 C CA . TRP A 1 788 ? -6.418 16.104 1.144 1.00 91.19 788 TRP A CA 1
ATOM 6084 C C . TRP A 1 788 ? -7.912 16.428 1.242 1.00 91.19 788 TRP A C 1
ATOM 6086 O O . TRP A 1 788 ? -8.484 16.439 2.337 1.00 91.19 788 TRP A O 1
ATOM 6096 N N . ASP A 1 789 ? -8.537 16.682 0.099 1.00 93.62 789 ASP A N 1
ATOM 6097 C CA . ASP A 1 789 ? -9.973 16.895 -0.060 1.00 93.62 789 ASP A CA 1
ATOM 6098 C C . ASP A 1 789 ? -10.440 16.381 -1.430 1.00 93.62 789 ASP A C 1
ATOM 6100 O O . ASP A 1 789 ? -9.663 16.283 -2.383 1.00 93.62 789 ASP A O 1
ATOM 6104 N N . VAL A 1 790 ? -11.735 16.077 -1.534 1.00 95.69 790 VAL A N 1
ATOM 6105 C CA . VAL A 1 790 ? -12.407 15.833 -2.816 1.00 95.69 790 VAL A CA 1
ATOM 6106 C C . VAL A 1 790 ? -13.596 16.766 -2.932 1.00 95.69 790 VAL A C 1
ATOM 6108 O O . VAL A 1 790 ? -14.400 16.870 -2.006 1.00 95.69 790 VAL A O 1
ATOM 6111 N N . VAL A 1 791 ? -13.706 17.430 -4.078 1.00 97.12 791 VAL A N 1
ATOM 6112 C CA . VAL A 1 791 ? -14.839 18.278 -4.435 1.00 97.12 791 VAL A CA 1
ATOM 6113 C C . VAL A 1 791 ? -15.567 17.673 -5.624 1.00 97.12 791 VAL A C 1
ATOM 6115 O O . VAL A 1 791 ? -14.948 17.326 -6.624 1.00 97.12 791 VAL A O 1
ATOM 6118 N N . VAL A 1 792 ? -16.884 17.548 -5.525 1.00 96.94 792 VAL A N 1
ATOM 6119 C CA . VAL A 1 792 ? -17.749 17.057 -6.598 1.00 96.94 792 VAL A CA 1
ATOM 6120 C C . VAL A 1 792 ? -18.521 18.231 -7.182 1.00 96.94 792 VAL A C 1
ATOM 6122 O O . VAL A 1 792 ? -19.254 18.903 -6.461 1.00 96.94 792 VAL A O 1
ATOM 6125 N N . LEU A 1 793 ? -18.362 18.474 -8.481 1.00 97.44 793 LEU A N 1
ATOM 6126 C CA . LEU A 1 793 ? -19.176 19.403 -9.256 1.00 97.44 793 LEU A CA 1
ATOM 6127 C C . LEU A 1 793 ? -20.263 18.598 -9.968 1.00 97.44 793 LEU A C 1
ATOM 6129 O O . LEU A 1 793 ? -19.934 17.765 -10.811 1.00 97.44 793 LEU A O 1
ATOM 6133 N N . ALA A 1 794 ? -21.536 18.821 -9.649 1.00 95.31 794 ALA A N 1
ATOM 6134 C CA . ALA A 1 794 ? -22.632 18.063 -10.256 1.00 95.31 794 ALA A CA 1
ATOM 6135 C C . ALA A 1 794 ? -23.915 18.904 -10.403 1.00 95.31 794 ALA A C 1
ATOM 6137 O O . ALA A 1 794 ? -24.203 19.717 -9.516 1.00 95.31 794 ALA A O 1
ATOM 6138 N N . PRO A 1 795 ? -24.689 18.739 -11.497 1.00 91.50 795 PRO A N 1
ATOM 6139 C CA . PRO A 1 795 ? -26.007 19.362 -11.667 1.00 91.50 795 PRO A CA 1
ATOM 6140 C C . PRO A 1 795 ? -26.994 18.880 -10.604 1.00 91.50 795 PRO A C 1
ATOM 6142 O O . PRO A 1 795 ? -27.665 19.680 -9.957 1.00 91.50 795 PRO A O 1
ATOM 6145 N N . GLU A 1 796 ? -27.006 17.568 -10.394 1.00 88.12 796 GLU A N 1
ATOM 6146 C CA . GLU A 1 796 ? -27.698 16.879 -9.323 1.00 88.12 796 GLU A CA 1
ATOM 6147 C C . GLU A 1 796 ? -26.752 15.830 -8.756 1.00 88.12 796 GLU A C 1
ATOM 6149 O O . GLU A 1 796 ? -25.951 15.231 -9.477 1.00 88.12 796 GLU A O 1
ATOM 6154 N N . TYR A 1 797 ? -26.841 15.610 -7.454 1.00 86.94 797 TYR A N 1
ATOM 6155 C CA . TYR A 1 797 ? -26.104 14.552 -6.789 1.00 86.94 797 TYR A CA 1
ATOM 6156 C C . TYR A 1 797 ? -27.004 13.854 -5.780 1.00 86.94 797 TYR A C 1
ATOM 6158 O O . TYR A 1 797 ? -27.985 14.431 -5.299 1.00 86.94 797 TYR A O 1
ATOM 6166 N N . ARG A 1 798 ? -26.668 12.608 -5.441 1.00 86.56 798 ARG A N 1
ATOM 6167 C CA . ARG A 1 798 ? -27.357 11.916 -4.350 1.00 86.56 798 ARG A CA 1
ATOM 6168 C C . ARG A 1 798 ? -27.220 12.721 -3.049 1.00 86.56 798 ARG A C 1
ATOM 6170 O O . ARG A 1 798 ? -26.230 13.447 -2.898 1.00 86.56 798 ARG A O 1
ATOM 6177 N N . PRO A 1 799 ? -28.165 12.596 -2.103 1.00 90.81 799 PRO A N 1
ATOM 6178 C CA . PRO A 1 799 ? -28.034 13.241 -0.806 1.00 90.81 799 PRO A CA 1
ATOM 6179 C C . PRO A 1 799 ? -26.681 12.923 -0.169 1.00 90.81 799 PRO A C 1
ATOM 6181 O O . PRO A 1 799 ? -26.246 11.774 -0.167 1.00 90.81 799 PRO A O 1
ATOM 6184 N N . LEU A 1 800 ? -26.003 13.938 0.357 1.00 93.94 800 LEU A N 1
ATOM 6185 C CA . LEU A 1 800 ? -24.759 13.740 1.095 1.00 93.94 800 LEU A CA 1
ATOM 6186 C C . LEU A 1 800 ? -25.082 13.652 2.573 1.00 93.94 800 LEU A C 1
ATOM 6188 O O . LEU A 1 800 ? -25.757 14.535 3.096 1.00 93.94 800 LEU A O 1
ATOM 6192 N N . VAL A 1 801 ? -24.565 12.628 3.244 1.00 94.88 801 VAL A N 1
ATOM 6193 C CA . VAL A 1 801 ? -24.781 12.407 4.674 1.00 94.88 801 VAL A CA 1
ATOM 6194 C C . VAL A 1 801 ? -23.435 12.402 5.384 1.00 94.88 801 VAL A C 1
ATOM 6196 O O . VAL A 1 801 ? -22.490 11.748 4.946 1.00 94.88 801 VAL A O 1
ATOM 6199 N N . GLY A 1 802 ? -23.344 13.133 6.488 1.00 96.00 802 GLY A N 1
ATOM 6200 C CA . GLY A 1 802 ? -22.177 13.165 7.360 1.00 96.00 802 GLY A CA 1
ATOM 6201 C C . GLY A 1 802 ? -22.551 12.985 8.818 1.00 96.00 802 GLY A C 1
ATOM 6202 O O . GLY A 1 802 ? -23.695 13.226 9.204 1.00 96.00 802 GLY A O 1
ATOM 6203 N N . LEU A 1 803 ? -21.563 12.607 9.623 1.00 96.12 803 LEU A N 1
ATOM 6204 C CA . LEU A 1 803 ? -21.700 12.455 11.066 1.00 96.12 803 LEU A CA 1
ATOM 6205 C C . LEU A 1 803 ? -20.492 13.078 11.770 1.00 96.12 803 LEU A C 1
ATOM 6207 O O . LEU A 1 803 ? -19.361 12.972 11.293 1.00 96.12 803 LEU A O 1
ATOM 6211 N N . ALA A 1 804 ? -20.730 13.719 12.906 1.00 96.88 804 ALA A N 1
ATOM 6212 C CA . ALA A 1 804 ? -19.695 14.196 13.809 1.00 96.88 804 ALA A CA 1
ATOM 6213 C C . ALA A 1 804 ? -20.031 13.814 15.248 1.00 96.88 804 ALA A C 1
ATOM 6215 O O . ALA A 1 804 ? -21.194 13.841 15.629 1.00 96.88 804 ALA A O 1
ATOM 6216 N N . LEU A 1 805 ? -19.015 13.487 16.040 1.00 95.94 805 LEU A N 1
ATOM 6217 C CA . LEU A 1 805 ? -19.102 13.327 17.485 1.00 95.94 805 LEU A CA 1
ATOM 6218 C C . LEU A 1 805 ? -18.370 14.492 18.140 1.00 95.94 805 LEU A C 1
ATOM 6220 O O . LEU A 1 805 ? -17.234 14.802 17.769 1.00 95.94 805 LEU A O 1
ATOM 6224 N N . ASP A 1 806 ? -18.987 15.106 19.142 1.00 95.06 806 ASP A N 1
ATOM 6225 C CA . ASP A 1 806 ? -18.320 16.120 19.962 1.00 95.06 806 ASP A CA 1
ATOM 6226 C C . ASP A 1 806 ? -17.201 15.525 20.839 1.00 95.06 806 ASP A C 1
ATOM 6228 O O . ASP A 1 806 ? -16.225 16.215 21.143 1.00 95.06 806 ASP A O 1
ATOM 6232 N N . LYS A 1 807 ? -17.299 14.228 21.168 1.00 91.69 807 LYS A N 1
ATOM 6233 C CA . LYS A 1 807 ? -16.271 13.430 21.848 1.00 91.69 807 LYS A CA 1
ATOM 6234 C C . LYS A 1 807 ? -15.925 12.168 21.051 1.00 91.69 807 LYS A C 1
ATOM 6236 O O . LYS A 1 807 ? -16.788 11.369 20.711 1.00 91.69 807 LYS A O 1
ATOM 6241 N N . ALA A 1 808 ? -14.640 11.936 20.818 1.00 89.62 808 ALA A N 1
ATOM 6242 C CA . ALA A 1 808 ? -14.095 10.724 20.206 1.00 89.62 808 ALA A CA 1
ATOM 6243 C C . ALA A 1 808 ? -13.738 9.647 21.247 1.00 89.62 808 ALA A C 1
ATOM 6245 O O . ALA A 1 808 ? -13.363 8.531 20.887 1.00 89.62 808 ALA A O 1
ATOM 6246 N N . ALA A 1 809 ? -13.803 9.978 22.540 1.00 89.62 809 ALA A N 1
ATOM 6247 C CA . ALA A 1 809 ? -13.603 9.036 23.630 1.00 89.62 809 ALA A CA 1
ATOM 6248 C C . ALA A 1 809 ? -14.473 9.397 24.838 1.00 89.62 809 ALA A C 1
ATOM 6250 O O . ALA A 1 809 ? -14.611 10.578 25.155 1.00 89.62 809 ALA A O 1
ATOM 6251 N N . VAL A 1 810 ? -15.019 8.378 25.497 1.00 90.56 810 VAL A N 1
ATOM 6252 C CA . VAL A 1 810 ? -15.909 8.488 26.664 1.00 90.56 810 VAL A CA 1
ATOM 6253 C C . VAL A 1 810 ? -15.728 7.287 27.590 1.00 90.56 810 VAL A C 1
ATOM 6255 O O . VAL A 1 810 ? -15.104 6.291 27.214 1.00 90.56 810 VAL A O 1
ATOM 6258 N N . LEU A 1 811 ? -16.271 7.371 28.796 1.00 88.69 811 LEU A N 1
ATOM 6259 C CA . LEU A 1 811 ? -16.430 6.249 29.714 1.00 88.69 811 LEU A CA 1
ATOM 6260 C C . LEU A 1 811 ? -17.810 5.583 29.571 1.00 88.69 811 LEU A C 1
ATOM 6262 O O . LEU A 1 811 ? -18.756 6.219 29.096 1.00 88.69 811 LEU A O 1
ATOM 6266 N N . PRO A 1 812 ? -17.953 4.315 30.001 1.00 89.62 812 PRO A N 1
ATOM 6267 C CA . PRO A 1 812 ? -19.263 3.696 30.188 1.00 89.62 812 PRO A CA 1
ATOM 6268 C C . PRO A 1 812 ? -20.206 4.584 31.021 1.00 89.62 812 PRO A C 1
ATOM 6270 O O . PRO A 1 812 ? -19.798 5.163 32.027 1.00 89.62 812 PRO A O 1
ATOM 6273 N N . GLY A 1 813 ? -21.466 4.707 30.604 1.00 87.50 813 GLY A N 1
ATOM 6274 C CA . GLY A 1 813 ? -22.481 5.536 31.268 1.00 87.50 813 GLY A CA 1
ATOM 6275 C C . GLY A 1 813 ? -22.488 7.023 30.886 1.00 87.50 813 GLY A C 1
ATOM 6276 O O . GLY A 1 813 ? -23.412 7.739 31.274 1.00 87.50 813 GLY A O 1
ATOM 6277 N N . GLU A 1 814 ? -21.499 7.519 30.137 1.00 89.69 814 GLU A N 1
ATOM 6278 C CA . GLU A 1 814 ? -21.519 8.892 29.623 1.00 89.69 814 GLU A CA 1
ATOM 6279 C C . GLU A 1 814 ? -22.431 9.052 28.394 1.00 89.69 814 GLU A C 1
ATOM 6281 O O . GLU A 1 814 ? -22.862 8.088 27.760 1.00 89.69 814 GLU A O 1
ATOM 6286 N N . THR A 1 815 ? -22.695 10.308 28.020 1.00 91.88 815 THR A N 1
ATOM 6287 C CA . THR A 1 815 ? -23.341 10.654 26.749 1.00 91.88 815 THR A CA 1
ATOM 6288 C C . THR A 1 815 ? -22.360 11.336 25.797 1.00 91.88 815 THR A C 1
ATOM 6290 O O . THR A 1 815 ? -21.467 12.086 26.215 1.00 91.88 815 THR A O 1
ATOM 6293 N N . VAL A 1 816 ? -22.542 11.077 24.504 1.00 93.62 816 VAL A N 1
ATOM 6294 C CA . VAL A 1 816 ? -21.866 11.769 23.403 1.00 93.62 816 VAL A CA 1
ATOM 6295 C C . VAL A 1 816 ? -22.913 12.379 22.477 1.00 93.62 816 VAL A C 1
ATOM 6297 O O . VAL A 1 816 ? -23.950 11.768 22.206 1.00 93.62 816 VAL A O 1
ATOM 6300 N N . ARG A 1 817 ? -22.668 13.602 22.003 1.00 95.88 817 ARG A N 1
ATOM 6301 C CA . ARG A 1 817 ? -23.537 14.257 21.029 1.00 95.88 817 ARG A CA 1
ATOM 6302 C C . ARG A 1 817 ? -23.058 13.910 19.626 1.00 95.88 817 ARG A C 1
ATOM 6304 O O . ARG A 1 817 ? -21.934 14.238 19.248 1.00 95.88 817 ARG A O 1
ATOM 6311 N N . ALA A 1 818 ? -23.930 13.274 18.856 1.00 95.94 818 ALA A N 1
ATOM 6312 C CA . ALA A 1 818 ? -23.685 12.898 17.476 1.00 95.94 818 ALA A CA 1
ATOM 6313 C C . ALA A 1 818 ? -24.481 13.817 16.533 1.00 95.94 818 ALA A C 1
ATOM 6315 O O . ALA A 1 818 ? -25.699 13.714 16.440 1.00 95.94 818 ALA A O 1
ATOM 6316 N N . THR A 1 819 ? -23.808 14.727 15.833 1.00 97.19 819 THR A N 1
ATOM 6317 C CA . THR A 1 819 ? -24.427 15.656 14.877 1.00 97.19 819 THR A CA 1
ATOM 6318 C C . THR A 1 819 ? -24.438 15.038 13.483 1.00 97.19 819 THR A C 1
ATOM 6320 O O . THR A 1 819 ? -23.379 14.870 12.873 1.00 97.19 819 THR A O 1
ATOM 6323 N N . ALA A 1 820 ? -25.617 14.731 12.945 1.00 96.88 820 ALA A N 1
ATOM 6324 C CA . ALA A 1 820 ? -25.762 14.352 11.544 1.00 96.88 820 ALA A CA 1
ATOM 6325 C C . ALA A 1 820 ? -26.011 15.582 10.668 1.00 96.88 820 ALA A C 1
ATOM 6327 O O . ALA A 1 820 ? -26.731 16.505 11.056 1.00 96.88 820 ALA A O 1
ATOM 6328 N N . ARG A 1 821 ? -25.454 15.574 9.455 1.00 97.44 821 ARG A N 1
ATOM 6329 C CA . ARG A 1 821 ? -25.710 16.589 8.424 1.00 97.44 821 ARG A CA 1
ATOM 6330 C C . ARG A 1 821 ? -26.160 15.920 7.141 1.00 97.44 821 ARG A C 1
ATOM 6332 O O . ARG A 1 821 ? -25.512 14.977 6.696 1.00 97.44 821 ARG A O 1
ATOM 6339 N N . VAL A 1 822 ? -27.206 16.461 6.529 1.00 96.75 822 VAL A N 1
ATOM 6340 C CA . VAL A 1 822 ? -27.697 16.041 5.217 1.00 96.75 822 VAL A CA 1
ATOM 6341 C C . VAL A 1 822 ? -27.699 17.228 4.264 1.00 96.75 822 VAL A C 1
ATOM 6343 O O . VAL A 1 822 ? -28.209 18.293 4.607 1.00 96.75 822 VAL A O 1
ATOM 6346 N N . ILE A 1 823 ? -27.140 17.053 3.068 1.00 95.75 823 ILE A N 1
ATOM 6347 C CA . ILE A 1 823 ? -27.240 18.022 1.970 1.00 95.75 823 ILE A CA 1
ATOM 6348 C C . ILE A 1 823 ? -28.101 17.404 0.875 1.00 95.75 823 ILE A C 1
ATOM 6350 O O . ILE A 1 823 ? -27.747 16.351 0.340 1.00 95.75 823 ILE A O 1
ATOM 6354 N N . ASN A 1 824 ? -29.210 18.057 0.521 1.00 93.75 824 ASN A N 1
ATOM 6355 C CA . ASN A 1 824 ? -29.975 17.677 -0.661 1.00 93.75 824 ASN A CA 1
ATOM 6356 C C . ASN A 1 824 ? -29.166 18.021 -1.915 1.00 93.75 824 ASN A C 1
ATOM 6358 O O . ASN A 1 824 ? -29.015 19.195 -2.247 1.00 93.75 824 ASN A O 1
ATOM 6362 N N . GLY A 1 825 ? -28.643 17.015 -2.610 1.00 89.00 825 GLY A N 1
ATOM 6363 C CA . GLY A 1 825 ? -27.894 17.237 -3.843 1.00 89.00 825 GLY A CA 1
ATOM 6364 C C . GLY A 1 825 ? -28.770 17.488 -5.078 1.00 89.00 825 GLY A C 1
ATOM 6365 O O . GLY A 1 825 ? -28.227 17.845 -6.121 1.00 89.00 825 GLY A O 1
ATOM 6366 N N . SER A 1 826 ? -30.092 17.306 -4.979 1.00 87.88 826 SER A N 1
ATOM 6367 C CA . SER A 1 826 ? -31.046 17.414 -6.092 1.00 87.88 826 SER A CA 1
ATOM 6368 C C . SER A 1 826 ? -31.782 18.759 -6.122 1.00 87.88 826 SER A C 1
ATOM 6370 O O . SER A 1 826 ? -31.824 19.486 -5.124 1.00 87.88 826 SER A O 1
ATOM 6372 N N . ALA A 1 827 ? -32.396 19.087 -7.265 1.00 86.75 827 ALA A N 1
ATOM 6373 C CA . ALA A 1 827 ? -33.288 20.243 -7.377 1.00 86.75 827 ALA A CA 1
ATOM 6374 C C . ALA A 1 827 ? -34.669 19.989 -6.741 1.00 86.75 827 ALA A C 1
ATOM 6376 O O . ALA A 1 827 ? -35.349 20.929 -6.322 1.00 86.75 827 ALA A O 1
ATOM 6377 N N . ALA A 1 828 ? -35.089 18.725 -6.667 1.00 90.12 828 ALA A N 1
ATOM 6378 C CA . ALA A 1 828 ? -36.366 18.332 -6.094 1.00 90.12 828 ALA A CA 1
ATOM 6379 C C . ALA A 1 828 ? -36.335 18.359 -4.560 1.00 90.12 828 ALA A C 1
ATOM 6381 O O . ALA A 1 828 ? -35.300 18.184 -3.919 1.00 90.12 828 ALA A O 1
ATOM 6382 N N . LYS A 1 829 ? -37.505 18.558 -3.953 1.00 91.19 829 LYS A N 1
ATOM 6383 C CA . LYS A 1 829 ? -37.694 18.326 -2.519 1.00 91.19 829 LYS A CA 1
ATOM 6384 C C . LYS A 1 829 ? -37.580 16.821 -2.243 1.00 91.19 829 LYS A C 1
ATOM 6386 O O . LYS A 1 829 ? -38.161 16.040 -2.994 1.00 91.19 829 LYS A O 1
ATOM 6391 N N . PHE A 1 830 ? -36.896 16.423 -1.171 1.00 89.88 830 PHE A N 1
ATOM 6392 C CA . PHE A 1 830 ? -36.812 15.014 -0.770 1.00 89.88 830 PHE A CA 1
ATOM 6393 C C . PHE A 1 830 ? -36.984 14.835 0.749 1.00 89.88 830 PHE A C 1
ATOM 6395 O O . PHE A 1 830 ? -36.621 15.739 1.514 1.00 89.88 830 PHE A O 1
ATOM 6402 N N . PRO A 1 831 ? -37.543 13.694 1.195 1.00 91.94 831 PRO A N 1
ATOM 6403 C CA . PRO A 1 831 ? -37.692 13.398 2.612 1.00 91.94 831 PRO A CA 1
ATOM 6404 C C . PRO A 1 831 ? -36.337 13.033 3.228 1.00 91.94 831 PRO A C 1
ATOM 6406 O O . PRO A 1 831 ? -35.652 12.107 2.790 1.00 91.94 831 PRO A O 1
ATOM 6409 N N . VAL A 1 832 ? -35.962 13.741 4.286 1.00 93.44 832 VAL A N 1
ATOM 6410 C CA . VAL A 1 832 ? -34.846 13.379 5.160 1.00 93.44 832 VAL A CA 1
ATOM 6411 C C . VAL A 1 832 ? -35.372 12.370 6.170 1.00 93.44 832 VAL A C 1
ATOM 6413 O O . VAL A 1 832 ? -36.304 12.669 6.909 1.00 93.44 832 VAL A O 1
ATOM 6416 N N . ASN A 1 833 ? -34.790 11.178 6.190 1.00 94.94 833 ASN A N 1
ATOM 6417 C CA . ASN A 1 833 ? -35.125 10.097 7.107 1.00 94.94 833 ASN A CA 1
ATOM 6418 C C . ASN A 1 833 ? -33.805 9.465 7.539 1.00 94.94 833 ASN A C 1
ATOM 6420 O O . ASN A 1 833 ? -33.324 8.527 6.909 1.00 94.94 833 ASN A O 1
ATOM 6424 N N . VAL A 1 834 ? -33.171 10.057 8.548 1.00 94.50 834 VAL A N 1
ATOM 6425 C CA . VAL A 1 834 ? -31.839 9.659 9.005 1.00 94.50 834 VAL A CA 1
ATOM 6426 C C . VAL A 1 834 ? -31.944 8.848 10.281 1.00 94.50 834 VAL A C 1
ATOM 6428 O O . VAL A 1 834 ? -32.516 9.325 11.257 1.00 94.50 834 VAL A O 1
ATOM 6431 N N . SER A 1 835 ? -31.323 7.675 10.308 1.00 93.62 835 SER A N 1
ATOM 6432 C CA . SER A 1 835 ? -31.072 6.917 11.534 1.00 93.62 835 SER A CA 1
ATOM 6433 C C . SER A 1 835 ? -29.587 6.892 11.882 1.00 93.62 835 SER A C 1
ATOM 6435 O O . SER A 1 835 ? -28.729 7.010 11.004 1.00 93.62 835 SER A O 1
ATOM 6437 N N . LEU A 1 836 ? -29.276 6.692 13.161 1.00 92.44 836 LEU A N 1
ATOM 6438 C CA . LEU A 1 836 ? -27.923 6.363 13.602 1.00 92.44 836 LEU A CA 1
ATOM 6439 C C . LEU A 1 836 ? -27.737 4.836 13.615 1.00 92.44 836 LEU A C 1
ATOM 6441 O O . LEU A 1 836 ? -28.454 4.136 14.323 1.00 92.44 836 LEU A O 1
ATOM 6445 N N . GLU A 1 837 ? -26.788 4.330 12.830 1.00 89.94 837 GLU A N 1
ATOM 6446 C CA . GLU A 1 837 ? -26.397 2.916 12.789 1.00 89.94 837 GLU A CA 1
ATOM 6447 C C . GLU A 1 837 ? -25.194 2.684 13.714 1.00 89.94 837 GLU A C 1
ATOM 6449 O O . GLU A 1 837 ? -24.142 3.311 13.547 1.00 89.94 837 GLU A O 1
ATOM 6454 N N . ASP A 1 838 ? -25.358 1.770 14.669 1.00 88.06 838 ASP A N 1
ATOM 6455 C CA . ASP A 1 838 ? -24.316 1.247 15.554 1.00 88.06 838 ASP A CA 1
ATOM 6456 C C . ASP A 1 838 ? -23.782 -0.069 14.977 1.00 88.06 838 ASP A C 1
ATOM 6458 O O . ASP A 1 838 ? -24.482 -1.081 14.947 1.00 88.06 838 ASP A O 1
ATOM 6462 N N . GLN A 1 839 ? -22.544 -0.051 14.481 1.00 80.81 839 GLN A N 1
ATOM 6463 C CA . GLN A 1 839 ? -21.967 -1.198 13.768 1.00 80.81 839 GLN A CA 1
ATOM 6464 C C . GLN A 1 839 ? -21.408 -2.270 14.705 1.00 80.81 839 GLN A C 1
ATOM 6466 O O . GLN A 1 839 ? -21.060 -3.358 14.252 1.00 80.81 839 GLN A O 1
ATOM 6471 N N . ASP A 1 840 ? -21.293 -1.951 15.994 1.00 80.12 840 ASP A N 1
ATOM 6472 C CA . ASP A 1 840 ? -20.558 -2.740 16.978 1.00 80.12 840 ASP A CA 1
ATOM 6473 C C . ASP A 1 840 ? -21.417 -3.094 18.195 1.00 80.12 840 ASP A C 1
ATOM 6475 O O . ASP A 1 840 ? -20.901 -3.577 19.204 1.00 80.12 840 ASP A O 1
ATOM 6479 N N . THR A 1 841 ? -22.735 -2.900 18.081 1.00 80.69 841 THR A N 1
ATOM 6480 C CA . THR A 1 841 ? -23.730 -3.263 19.096 1.00 80.69 841 THR A CA 1
ATOM 6481 C C . THR A 1 841 ? -23.409 -2.685 20.475 1.00 80.69 841 THR A C 1
ATOM 6483 O O . THR A 1 841 ? -23.619 -3.343 21.490 1.00 80.69 841 THR A O 1
ATOM 6486 N N . LEU A 1 842 ? -22.938 -1.433 20.526 1.00 85.62 842 LEU A N 1
ATOM 6487 C CA . LEU A 1 842 ? -22.916 -0.660 21.768 1.00 85.62 842 LEU A CA 1
ATOM 6488 C C . LEU A 1 842 ? -24.303 -0.624 22.432 1.00 85.62 842 LEU A C 1
ATOM 6490 O O . LEU A 1 842 ? -24.386 -0.418 23.633 1.00 85.62 842 LEU A O 1
ATOM 6494 N N . GLY A 1 843 ? -25.382 -0.844 21.675 1.00 76.62 843 GLY A N 1
ATOM 6495 C CA . GLY A 1 843 ? -26.744 -0.960 22.199 1.00 76.62 843 GLY A CA 1
ATOM 6496 C C . GLY A 1 843 ? -27.500 0.362 22.150 1.00 76.62 843 GLY A C 1
ATOM 6497 O O . GLY A 1 843 ? -28.428 0.591 22.926 1.00 76.62 843 GLY A O 1
ATOM 6498 N N . VAL A 1 844 ? -27.099 1.254 21.245 1.00 74.00 844 VAL A N 1
ATOM 6499 C CA . VAL A 1 844 ? -27.747 2.553 21.067 1.00 74.00 844 VAL A CA 1
ATOM 6500 C C . VAL A 1 844 ? -29.088 2.343 20.370 1.00 74.00 844 VAL A C 1
ATOM 6502 O O . VAL A 1 844 ? -29.141 1.828 19.254 1.00 74.00 844 VAL A O 1
ATOM 6505 N N . ALA A 1 845 ? -30.184 2.742 21.022 1.00 69.50 845 ALA A N 1
ATOM 6506 C CA . ALA A 1 845 ? -31.502 2.698 20.399 1.00 69.50 845 ALA A CA 1
ATOM 6507 C C . ALA A 1 845 ? -31.502 3.566 19.125 1.00 69.50 845 ALA A C 1
ATOM 6509 O O . ALA A 1 845 ? -30.993 4.692 19.168 1.00 69.50 845 ALA A O 1
ATOM 6510 N N . PRO A 1 846 ? -32.068 3.085 18.002 1.00 68.94 846 PRO A N 1
ATOM 6511 C CA . PRO A 1 846 ? -32.088 3.844 16.763 1.00 68.94 846 PRO A CA 1
ATOM 6512 C C . PRO A 1 846 ? -32.892 5.128 16.972 1.00 68.94 846 PRO A C 1
ATOM 6514 O O . PRO A 1 846 ? -34.118 5.115 17.071 1.00 68.94 846 PRO A O 1
ATOM 6517 N N . ALA A 1 847 ? -32.190 6.252 17.056 1.00 73.31 847 ALA A N 1
ATOM 6518 C CA . ALA A 1 847 ? -32.808 7.561 16.989 1.00 73.31 847 ALA A CA 1
ATOM 6519 C C . ALA A 1 847 ? -33.022 7.904 15.512 1.00 73.31 847 ALA A C 1
ATOM 6521 O O . ALA A 1 847 ? -32.097 7.785 14.704 1.00 73.31 847 ALA A O 1
ATOM 6522 N N . ALA A 1 848 ? -34.244 8.304 15.163 1.00 86.12 848 ALA A N 1
ATOM 6523 C CA . ALA A 1 848 ? -34.617 8.668 13.805 1.00 86.12 848 ALA A CA 1
ATOM 6524 C C . ALA A 1 848 ? -34.922 10.165 13.721 1.00 86.12 848 ALA A C 1
ATOM 6526 O O . ALA A 1 848 ? -35.597 10.733 14.580 1.00 86.12 848 ALA A O 1
ATOM 6527 N N . TRP A 1 849 ? -34.432 10.795 12.664 1.00 93.69 849 TRP A N 1
ATOM 6528 C CA . TRP A 1 849 ? -34.712 12.175 12.313 1.00 93.69 849 TRP A CA 1
ATOM 6529 C C . TRP A 1 849 ? -35.472 12.202 10.992 1.00 93.69 849 TRP A C 1
ATOM 6531 O O . TRP A 1 849 ? -34.930 11.825 9.953 1.00 93.69 849 TRP A O 1
ATOM 6541 N N . GLN A 1 850 ? -36.726 12.651 11.048 1.00 94.06 850 GLN A N 1
ATOM 6542 C CA . GLN A 1 850 ? -37.593 12.785 9.882 1.00 94.06 850 GLN A CA 1
ATOM 6543 C C . GLN A 1 850 ? -37.961 14.244 9.644 1.00 94.06 850 GLN A C 1
ATOM 6545 O O . GLN A 1 850 ? -38.469 14.923 10.535 1.00 94.06 850 GLN A O 1
ATOM 6550 N N . THR A 1 851 ? -37.684 14.737 8.444 1.00 94.88 851 THR A N 1
ATOM 6551 C CA . THR A 1 851 ? -38.077 16.073 7.994 1.00 94.88 851 THR A CA 1
ATOM 6552 C C . THR A 1 851 ? -38.086 16.121 6.470 1.00 94.88 851 THR A C 1
ATOM 6554 O O . THR A 1 851 ? -37.804 15.137 5.797 1.00 94.88 851 THR A O 1
ATOM 6557 N N . ASP A 1 852 ? -38.394 17.276 5.908 1.00 91.88 852 ASP A N 1
ATOM 6558 C CA . ASP A 1 852 ? -38.382 17.524 4.479 1.00 91.88 852 ASP A CA 1
ATOM 6559 C C . ASP A 1 852 ? -37.280 18.529 4.130 1.00 91.88 852 ASP A C 1
ATOM 6561 O O . ASP A 1 852 ? -37.212 19.611 4.717 1.00 91.88 852 ASP A O 1
ATOM 6565 N N . ALA A 1 853 ? -36.454 18.217 3.131 1.00 91.75 853 ALA A N 1
ATOM 6566 C CA . ALA A 1 853 ? -35.425 19.124 2.635 1.00 91.75 853 ALA A CA 1
ATOM 6567 C C . ALA A 1 853 ? -35.792 19.645 1.243 1.00 91.75 853 ALA A C 1
ATOM 6569 O O . ALA A 1 853 ? -35.987 18.875 0.300 1.00 91.75 853 ALA A O 1
ATOM 6570 N N . ALA A 1 854 ? -35.862 20.971 1.095 1.00 93.12 854 ALA A N 1
ATOM 6571 C CA . ALA A 1 854 ? -35.967 21.604 -0.218 1.00 93.12 854 ALA A CA 1
ATOM 6572 C C . ALA A 1 854 ? -34.738 21.279 -1.085 1.00 93.12 854 ALA A C 1
ATOM 6574 O O . ALA A 1 854 ? -33.686 20.896 -0.563 1.00 93.12 854 ALA A O 1
ATOM 6575 N N . GLY A 1 855 ? -34.872 21.440 -2.404 1.00 88.00 855 GLY A N 1
ATOM 6576 C CA . GLY A 1 855 ? -33.758 21.333 -3.346 1.00 88.00 855 GLY A CA 1
ATOM 6577 C C . GLY A 1 855 ? -32.568 22.157 -2.870 1.00 88.00 855 GLY A C 1
ATOM 6578 O O . GLY A 1 855 ? -32.698 23.349 -2.595 1.00 88.00 855 GLY A O 1
ATOM 6579 N N . GLY A 1 856 ? -31.427 21.508 -2.702 1.00 86.69 856 GLY A N 1
ATOM 6580 C CA . GLY A 1 856 ? -30.215 22.148 -2.224 1.00 86.69 856 GLY A CA 1
ATOM 6581 C C . GLY A 1 856 ? -30.073 22.445 -0.729 1.00 86.69 856 GLY A C 1
ATOM 6582 O O . GLY A 1 856 ? -29.006 22.902 -0.322 1.00 86.69 856 GLY A O 1
ATOM 6583 N N . ALA A 1 857 ? -31.079 22.176 0.104 1.00 93.50 857 ALA A N 1
ATOM 6584 C CA . ALA A 1 857 ? -31.015 22.494 1.528 1.00 93.50 857 ALA A CA 1
ATOM 6585 C C . ALA A 1 857 ? -29.902 21.723 2.267 1.00 93.50 857 ALA A C 1
ATOM 6587 O O . ALA A 1 857 ? -29.692 20.529 2.033 1.00 93.50 857 ALA A O 1
ATOM 6588 N N . VAL A 1 858 ? -29.237 22.407 3.204 1.00 95.88 858 VAL A N 1
ATOM 6589 C CA . VAL A 1 858 ? -28.311 21.821 4.183 1.00 95.88 858 VAL A CA 1
ATOM 6590 C C . VAL A 1 858 ? -29.032 21.742 5.522 1.00 95.88 858 VAL A C 1
ATOM 6592 O O . VAL A 1 858 ? -29.445 22.760 6.071 1.00 95.88 858 VAL A O 1
ATOM 6595 N N . MET A 1 859 ? -29.180 20.533 6.048 1.00 96.38 859 MET A N 1
ATOM 6596 C CA . MET A 1 859 ? -29.940 20.246 7.259 1.00 96.38 859 MET A CA 1
ATOM 6597 C C . MET A 1 859 ? -29.026 19.580 8.292 1.00 96.38 859 MET A C 1
ATOM 6599 O O . MET A 1 859 ? -28.161 18.780 7.930 1.00 96.38 859 MET A O 1
ATOM 6603 N N . THR A 1 860 ? -29.228 19.859 9.580 1.00 97.19 860 THR A N 1
ATOM 6604 C CA . THR A 1 860 ? -28.473 19.231 10.678 1.00 97.19 860 THR A CA 1
ATOM 6605 C C . THR A 1 860 ? -29.389 18.814 11.817 1.00 97.19 860 THR A C 1
ATOM 6607 O O . THR A 1 860 ? -30.326 19.545 12.134 1.00 97.19 860 THR A O 1
ATOM 6610 N N . ASN A 1 861 ? -29.081 17.692 12.465 1.00 96.88 861 ASN A N 1
ATOM 6611 C CA . ASN A 1 861 ? -29.760 17.239 13.675 1.00 96.88 861 ASN A CA 1
ATOM 6612 C C . ASN A 1 861 ? -28.761 16.632 14.663 1.00 96.88 861 ASN A C 1
ATOM 6614 O O . ASN A 1 861 ? -27.863 15.893 14.258 1.00 96.88 861 ASN A O 1
ATOM 6618 N N . ASP A 1 862 ? -28.952 16.917 15.949 1.00 96.31 862 ASP A N 1
ATOM 6619 C CA . ASP A 1 862 ? -28.153 16.345 17.029 1.00 96.31 862 ASP A CA 1
ATOM 6620 C C . ASP A 1 862 ? -28.871 15.125 17.621 1.00 96.31 862 ASP A C 1
ATOM 6622 O O . ASP A 1 862 ? -30.041 15.187 17.999 1.00 96.31 862 ASP A O 1
ATOM 6626 N N . PHE A 1 863 ? -28.148 14.017 17.730 1.00 94.56 863 PHE A N 1
ATOM 6627 C CA . PHE A 1 863 ? -28.539 12.825 18.468 1.00 94.56 863 PHE A CA 1
ATOM 6628 C C . PHE A 1 863 ? -27.756 12.761 19.780 1.00 94.56 863 PHE A C 1
ATOM 6630 O O . PHE A 1 863 ? -26.574 13.106 19.827 1.00 94.56 863 PHE A O 1
ATOM 6637 N N . VAL A 1 864 ? -28.398 12.289 20.846 1.00 93.69 864 VAL A N 1
ATOM 6638 C CA . VAL A 1 864 ? -27.723 11.987 22.112 1.00 93.69 864 VAL A CA 1
ATOM 6639 C C . VAL A 1 864 ? -27.515 10.484 22.181 1.00 93.69 864 VAL A C 1
ATOM 6641 O O . VAL A 1 864 ? -28.477 9.722 22.238 1.00 93.69 864 VAL A O 1
ATOM 6644 N N . VAL A 1 865 ? -26.257 10.059 22.168 1.00 92.62 865 VAL A N 1
ATOM 6645 C CA . VAL A 1 865 ? -25.873 8.655 22.291 1.00 92.62 865 VAL A CA 1
ATOM 6646 C C . VAL A 1 865 ? -25.481 8.401 23.739 1.00 92.62 865 VAL A C 1
ATOM 6648 O O . VAL A 1 865 ? -24.466 8.915 24.208 1.00 92.62 865 VAL A O 1
ATOM 6651 N N . ALA A 1 866 ? -26.299 7.632 24.454 1.00 91.69 866 ALA A N 1
ATOM 6652 C CA . ALA A 1 866 ? -25.973 7.153 25.792 1.00 91.69 866 ALA A CA 1
ATOM 6653 C C . ALA A 1 866 ? -25.135 5.875 25.684 1.00 91.69 866 ALA A C 1
ATOM 6655 O O . ALA A 1 866 ? -25.583 4.891 25.098 1.00 91.69 866 ALA A O 1
ATOM 6656 N N . VAL A 1 867 ? -23.924 5.894 26.237 1.00 91.56 867 VAL A N 1
ATOM 6657 C CA . VAL A 1 867 ? -23.067 4.710 26.331 1.00 91.56 867 VAL A CA 1
ATOM 6658 C C . VAL A 1 867 ? -23.542 3.883 27.523 1.00 91.56 867 VAL A C 1
ATOM 6660 O O . VAL A 1 867 ? -23.578 4.427 28.628 1.00 91.56 867 VAL A O 1
ATOM 6663 N N . PRO A 1 868 ? -23.901 2.597 27.361 1.00 90.69 868 PRO A N 1
ATOM 6664 C CA . PRO A 1 868 ? -24.321 1.784 28.498 1.00 90.69 868 PRO A CA 1
ATOM 6665 C C . PRO A 1 868 ? -23.257 1.727 29.595 1.00 90.69 868 PRO A C 1
ATOM 6667 O O . PRO A 1 868 ? -22.056 1.791 29.326 1.00 90.69 868 PRO A O 1
ATOM 6670 N N . ALA A 1 869 ? -23.693 1.619 30.848 1.00 85.69 869 ALA A N 1
ATOM 6671 C CA . ALA A 1 869 ? -22.781 1.538 31.991 1.00 85.69 869 ALA A CA 1
ATOM 6672 C C . ALA A 1 869 ? -21.949 0.239 31.992 1.00 85.69 869 ALA A C 1
ATOM 6674 O O . ALA A 1 869 ? -20.860 0.207 32.559 1.00 85.69 869 ALA A O 1
ATOM 6675 N N . ASP A 1 870 ? -22.448 -0.805 31.332 1.00 84.56 870 ASP A N 1
ATOM 6676 C CA . ASP A 1 870 ? -21.820 -2.112 31.126 1.00 84.56 870 ASP A CA 1
ATOM 6677 C C . ASP A 1 870 ? -21.135 -2.247 29.754 1.00 84.56 870 ASP A C 1
ATOM 6679 O O . ASP A 1 870 ? -20.688 -3.335 29.386 1.00 84.56 870 ASP A O 1
ATOM 6683 N N . ALA A 1 871 ? -21.014 -1.151 28.993 1.00 88.19 871 ALA A N 1
ATOM 6684 C CA . ALA A 1 871 ? -20.331 -1.159 27.707 1.00 88.19 871 ALA A CA 1
ATOM 6685 C C . ALA A 1 871 ? -18.888 -1.668 27.852 1.00 88.19 871 ALA A C 1
ATOM 6687 O O . ALA A 1 871 ? -18.102 -1.169 28.663 1.00 88.19 871 ALA A O 1
ATOM 6688 N N . THR A 1 872 ? -18.514 -2.637 27.015 1.00 87.81 872 THR A N 1
ATOM 6689 C CA . THR A 1 872 ? -17.154 -3.184 27.021 1.00 87.81 872 THR A CA 1
ATOM 6690 C C . THR A 1 872 ? -16.165 -2.110 26.542 1.00 87.81 872 THR A C 1
ATOM 6692 O O . THR A 1 872 ? -16.411 -1.476 25.512 1.00 87.81 872 THR A O 1
ATOM 6695 N N . PRO A 1 873 ? -15.035 -1.875 27.230 1.00 85.75 873 PRO A N 1
ATOM 6696 C CA . PRO A 1 873 ? -14.010 -0.963 26.736 1.00 85.75 873 PRO A CA 1
ATOM 6697 C C . PRO A 1 873 ? -13.517 -1.374 25.345 1.00 85.75 873 PRO A C 1
ATOM 6699 O O . PRO A 1 873 ? -13.192 -2.535 25.109 1.00 85.75 873 PRO A O 1
ATOM 6702 N N . GLY A 1 874 ? -13.447 -0.424 24.419 1.00 86.69 874 GLY A N 1
ATOM 6703 C CA . GLY A 1 874 ? -13.128 -0.711 23.027 1.00 86.69 874 GLY A CA 1
ATOM 6704 C C . GLY A 1 874 ? -13.461 0.440 22.090 1.00 86.69 874 GLY A C 1
ATOM 6705 O O . GLY A 1 874 ? -13.674 1.577 22.510 1.00 86.69 874 GLY A O 1
ATOM 6706 N N . TYR A 1 875 ? -13.486 0.137 20.798 1.00 87.50 875 TYR A N 1
ATOM 6707 C CA . TYR A 1 875 ? -13.827 1.082 19.739 1.00 87.50 875 TYR A CA 1
ATOM 6708 C C . TYR A 1 875 ? -15.144 0.675 19.085 1.00 87.50 875 TYR A C 1
ATOM 6710 O O . TYR A 1 875 ? -15.281 -0.484 18.685 1.00 87.50 875 TYR A O 1
ATOM 6718 N N . TYR A 1 876 ? -16.055 1.638 18.953 1.00 89.19 876 TYR A N 1
ATOM 6719 C CA . TYR A 1 876 ? -17.396 1.474 18.394 1.00 89.19 876 TYR A CA 1
ATOM 6720 C C . TYR A 1 876 ? -17.594 2.440 17.226 1.00 89.19 876 TYR A C 1
ATOM 6722 O O . TYR A 1 876 ? -17.297 3.632 17.339 1.00 89.19 876 TYR A O 1
ATOM 6730 N N . CYS A 1 877 ? -18.057 1.933 16.089 1.00 90.00 877 CYS A N 1
ATOM 6731 C CA . CYS A 1 877 ? -18.264 2.712 14.874 1.00 90.00 877 CYS A CA 1
ATOM 6732 C C . CYS A 1 877 ? -19.729 3.122 14.701 1.00 90.00 877 CYS A C 1
ATOM 6734 O O . CYS A 1 877 ? -20.630 2.289 14.773 1.00 90.00 877 CYS A O 1
ATOM 6736 N N . PHE A 1 878 ? -19.938 4.394 14.358 1.00 91.75 878 PHE A N 1
ATOM 6737 C CA . PHE A 1 878 ? -21.251 4.968 14.077 1.00 91.75 878 PHE A CA 1
ATOM 6738 C C . PHE A 1 878 ? -21.336 5.517 12.660 1.00 91.75 878 PHE A C 1
ATOM 6740 O O . PHE A 1 878 ? -20.359 6.068 12.139 1.00 91.75 878 PHE A O 1
ATOM 6747 N N . ARG A 1 879 ? -22.524 5.421 12.056 1.00 92.38 879 ARG A N 1
ATOM 6748 C CA . ARG A 1 879 ? -22.862 6.071 10.781 1.00 92.38 879 ARG A CA 1
ATOM 6749 C C . ARG A 1 879 ? -24.226 6.731 10.854 1.00 92.38 879 ARG A C 1
ATOM 6751 O O . ARG A 1 879 ? -25.138 6.211 11.485 1.00 92.38 879 ARG A O 1
ATOM 6758 N N . ALA A 1 880 ? -24.374 7.847 10.156 1.00 94.06 880 ALA A N 1
ATOM 6759 C CA . ALA A 1 880 ? -25.689 8.359 9.810 1.00 94.06 880 ALA A CA 1
ATOM 6760 C C . ALA A 1 880 ? -26.153 7.670 8.519 1.00 94.06 880 ALA A C 1
ATOM 6762 O O . ALA A 1 880 ? -25.396 7.600 7.547 1.00 94.06 880 ALA A O 1
ATOM 6763 N N . VAL A 1 881 ? -27.381 7.159 8.518 1.00 93.44 881 VAL A N 1
ATOM 6764 C CA . VAL A 1 881 ? -27.986 6.429 7.399 1.00 93.44 881 VAL A CA 1
ATOM 6765 C C . VAL A 1 881 ? -29.235 7.163 6.953 1.00 93.44 881 VAL A C 1
ATOM 6767 O O . VAL A 1 881 ? -30.210 7.209 7.693 1.00 93.44 881 VAL A O 1
ATOM 6770 N N . GLN A 1 882 ? -29.199 7.752 5.761 1.00 94.19 882 GLN A N 1
ATOM 6771 C CA . GLN A 1 882 ? -30.376 8.315 5.111 1.00 94.19 882 GLN A CA 1
ATOM 6772 C C . GLN A 1 882 ? -31.107 7.210 4.350 1.00 94.19 882 GLN A C 1
ATOM 6774 O O . GLN A 1 882 ? -30.570 6.658 3.392 1.00 94.19 882 GLN A O 1
ATOM 6779 N N . HIS A 1 883 ? -32.351 6.960 4.737 1.00 91.94 883 HIS A N 1
ATOM 6780 C CA . HIS A 1 883 ? -33.273 6.049 4.064 1.00 91.94 883 HIS A CA 1
ATOM 6781 C C . HIS A 1 883 ? -33.996 6.785 2.942 1.00 91.94 883 HIS A C 1
ATOM 6783 O O . HIS A 1 883 ? -34.590 7.844 3.169 1.00 91.94 883 HIS A O 1
ATOM 6789 N N . LEU A 1 884 ? -33.937 6.264 1.725 1.00 88.75 884 LEU A N 1
ATOM 6790 C CA . LEU A 1 884 ? -34.578 6.866 0.561 1.00 88.75 884 LEU A CA 1
ATOM 6791 C C . LEU A 1 884 ? -35.944 6.231 0.290 1.00 88.75 884 LEU A C 1
ATOM 6793 O O . LEU A 1 884 ? -36.281 5.168 0.805 1.00 88.75 884 LEU A O 1
ATOM 6797 N N . ALA A 1 885 ? -36.767 6.919 -0.504 1.00 87.12 885 ALA A N 1
ATOM 6798 C CA . ALA A 1 885 ? -38.151 6.510 -0.757 1.00 87.12 885 ALA A CA 1
ATOM 6799 C C . ALA A 1 885 ? -38.269 5.186 -1.536 1.00 87.12 885 ALA A C 1
ATOM 6801 O O . ALA A 1 885 ? -39.301 4.525 -1.459 1.00 87.12 885 ALA A O 1
ATOM 6802 N N . ASP A 1 886 ? -37.224 4.805 -2.270 1.00 85.38 886 ASP A N 1
ATOM 6803 C CA . ASP A 1 886 ? -37.120 3.535 -2.996 1.00 85.38 886 ASP A CA 1
ATOM 6804 C C . ASP A 1 886 ? -36.617 2.372 -2.118 1.00 85.38 886 ASP A C 1
ATOM 6806 O O . ASP A 1 886 ? -36.482 1.252 -2.604 1.00 85.38 886 ASP A O 1
ATOM 6810 N N . GLY A 1 887 ? -36.362 2.626 -0.829 1.00 86.12 887 GLY A N 1
ATOM 6811 C CA . GLY A 1 887 ? -35.843 1.650 0.128 1.00 86.12 887 GLY A CA 1
ATOM 6812 C C . GLY A 1 887 ? -34.320 1.534 0.149 1.00 86.12 887 GLY A C 1
ATOM 6813 O O . GLY A 1 887 ? -33.789 0.813 0.989 1.00 86.12 887 GLY A O 1
ATOM 6814 N N . SER A 1 888 ? -33.608 2.241 -0.730 1.00 84.56 888 SER A N 1
ATOM 6815 C CA . SER A 1 888 ? -32.147 2.272 -0.702 1.00 84.56 888 SER A CA 1
ATOM 6816 C C . SER A 1 888 ? -31.612 3.184 0.410 1.00 84.56 888 SER A C 1
ATOM 6818 O O . SER A 1 888 ? -32.303 4.074 0.915 1.00 84.56 888 SER A O 1
ATOM 6820 N N . GLU A 1 889 ? -30.348 2.985 0.784 1.00 88.88 889 GLU A N 1
ATOM 6821 C CA . GLU A 1 889 ? -29.696 3.731 1.861 1.00 88.88 889 GLU A CA 1
ATOM 6822 C C . GLU A 1 889 ? -28.486 4.530 1.358 1.00 88.88 889 GLU A C 1
ATOM 6824 O O . GLU A 1 889 ? -27.669 4.047 0.570 1.00 88.88 889 GLU A O 1
ATOM 6829 N N . VAL A 1 890 ? -28.309 5.745 1.886 1.00 88.88 890 VAL A N 1
ATOM 6830 C CA . VAL A 1 890 ? -27.062 6.513 1.759 1.00 88.88 890 VAL A CA 1
ATOM 6831 C C . VAL A 1 890 ? -26.424 6.664 3.129 1.00 88.88 890 VAL A C 1
ATOM 6833 O O . VAL A 1 890 ? -26.988 7.290 4.026 1.00 88.88 890 VAL A O 1
ATOM 6836 N N . LYS A 1 891 ? -25.221 6.109 3.292 1.00 90.50 891 LYS A N 1
ATOM 6837 C CA . LYS A 1 891 ? -24.501 6.120 4.571 1.00 90.50 891 LYS A CA 1
ATOM 6838 C C . LYS A 1 891 ? -23.368 7.134 4.577 1.00 90.50 891 LYS A C 1
ATOM 6840 O O . LYS A 1 891 ? -22.659 7.297 3.584 1.00 90.50 891 LYS A O 1
ATOM 6845 N N . SER A 1 892 ? -23.170 7.776 5.723 1.00 92.25 892 SER A N 1
ATOM 6846 C CA . SER A 1 892 ? -21.990 8.598 5.972 1.00 92.25 892 SER A CA 1
ATOM 6847 C C . SER A 1 892 ? -20.720 7.746 6.061 1.00 92.25 892 SER A C 1
ATOM 6849 O O . SER A 1 892 ? -20.771 6.539 6.326 1.00 92.25 892 SER A O 1
ATOM 6851 N N . ALA A 1 893 ? -19.555 8.393 5.947 1.00 90.62 893 ALA A N 1
ATOM 6852 C CA . ALA A 1 893 ? -18.327 7.820 6.495 1.00 90.62 893 ALA A CA 1
ATOM 6853 C C . ALA A 1 893 ? -18.533 7.508 7.988 1.00 90.62 893 ALA A C 1
ATOM 6855 O O . ALA A 1 893 ? -19.277 8.212 8.683 1.00 90.62 893 ALA A O 1
ATOM 6856 N N . SER A 1 894 ? -17.906 6.437 8.477 1.00 91.06 894 SER A N 1
ATOM 6857 C CA . SER A 1 894 ? -18.032 6.089 9.895 1.00 91.06 894 SER A CA 1
ATOM 6858 C C . SER A 1 894 ? -17.114 6.936 10.759 1.00 91.06 894 SER A C 1
ATOM 6860 O O . SER A 1 894 ? -15.926 7.078 10.462 1.00 91.06 894 SER A O 1
ATOM 6862 N N . VAL A 1 895 ? -17.653 7.403 11.876 1.00 92.25 895 VAL A N 1
ATOM 6863 C CA . VAL A 1 895 ? -16.889 7.988 12.979 1.00 92.25 895 VAL A CA 1
ATOM 6864 C C . VAL A 1 895 ? -16.749 6.950 14.088 1.00 92.25 895 VAL A C 1
ATOM 6866 O O . VAL A 1 895 ? -17.594 6.069 14.229 1.00 92.25 895 VAL A O 1
ATOM 6869 N N . GLU A 1 896 ? -15.650 7.000 14.835 1.00 90.94 896 GLU A N 1
ATOM 6870 C CA . GLU A 1 896 ? -15.344 6.010 15.869 1.00 90.94 896 GLU A CA 1
ATOM 6871 C C . GLU A 1 896 ? -15.364 6.664 17.252 1.00 90.94 896 GLU A C 1
ATOM 6873 O O . GLU A 1 896 ? -14.760 7.717 17.462 1.00 90.94 896 GLU A O 1
ATOM 6878 N N . LEU A 1 897 ? -16.049 6.015 18.186 1.00 91.81 897 LEU A N 1
ATOM 6879 C CA . LEU A 1 897 ? -16.071 6.348 19.601 1.00 91.81 897 LEU A CA 1
ATOM 6880 C C . LEU A 1 897 ? -15.225 5.324 20.355 1.00 91.81 897 LEU A C 1
ATOM 6882 O O . LEU A 1 897 ? -15.487 4.122 20.292 1.00 91.81 897 LEU A O 1
ATOM 6886 N N . ARG A 1 898 ? -14.226 5.788 21.104 1.00 90.94 898 ARG A N 1
ATOM 6887 C CA . ARG A 1 898 ? -13.479 4.938 22.036 1.00 90.94 898 ARG A CA 1
ATOM 6888 C C . ARG A 1 898 ? -14.159 4.941 23.403 1.00 90.94 898 ARG A C 1
ATOM 6890 O O . ARG A 1 898 ? -14.081 5.937 24.118 1.00 90.94 898 ARG A O 1
ATOM 6897 N N . VAL A 1 899 ? -14.741 3.819 23.802 1.00 90.38 899 VAL A N 1
ATOM 6898 C CA . VAL A 1 899 ? -15.134 3.588 25.196 1.00 90.38 899 VAL A CA 1
ATOM 6899 C C . VAL A 1 899 ? -13.876 3.182 25.960 1.00 90.38 899 VAL A C 1
ATOM 6901 O O . VAL A 1 899 ? -13.286 2.132 25.702 1.00 90.38 899 VAL A O 1
ATOM 6904 N N . ARG A 1 900 ? -13.386 4.055 26.841 1.00 87.00 900 ARG A N 1
ATOM 6905 C CA . ARG A 1 900 ? -12.160 3.810 27.609 1.00 87.00 900 ARG A CA 1
ATOM 6906 C C . ARG A 1 900 ? -12.430 2.875 28.782 1.00 87.00 900 ARG A C 1
ATOM 6908 O O . ARG A 1 900 ? -13.547 2.782 29.285 1.00 87.00 900 ARG A O 1
ATOM 6915 N N . LYS A 1 901 ? -11.368 2.218 29.251 1.00 85.25 901 LYS A N 1
ATOM 6916 C CA . LYS A 1 901 ? -11.393 1.596 30.575 1.00 85.25 901 LYS A CA 1
ATOM 6917 C C . LYS A 1 901 ? -11.556 2.713 31.622 1.00 85.25 901 LYS A C 1
ATOM 6919 O O . LYS A 1 901 ? -10.971 3.780 31.439 1.00 85.25 901 LYS A O 1
ATOM 6924 N N . PRO A 1 902 ? -12.312 2.488 32.709 1.00 84.88 902 PRO A N 1
ATOM 6925 C CA . PRO A 1 902 ? -12.437 3.456 33.805 1.00 84.88 902 PRO A CA 1
ATOM 6926 C C . PRO A 1 902 ? -11.097 3.734 34.499 1.00 84.88 902 PRO A C 1
ATOM 6928 O O . PRO A 1 902 ? -10.896 4.816 35.042 1.00 84.88 902 PRO A O 1
ATOM 6931 N N . VAL A 1 903 ? -10.184 2.761 34.449 1.00 88.31 903 VAL A N 1
ATOM 6932 C CA . VAL A 1 903 ? -8.815 2.852 34.948 1.00 88.31 903 VAL A CA 1
ATOM 6933 C C . VAL A 1 903 ? -7.850 2.239 33.938 1.00 88.31 903 VAL A C 1
ATOM 6935 O O . VAL A 1 903 ? -8.140 1.196 33.343 1.00 88.31 903 VAL A O 1
ATOM 6938 N N . GLU A 1 904 ? -6.699 2.872 33.767 1.00 86.88 904 GLU A N 1
ATOM 6939 C CA . GLU A 1 904 ? -5.516 2.286 33.139 1.00 86.88 904 GLU A CA 1
ATOM 6940 C C . GLU A 1 904 ? -4.549 1.856 34.247 1.00 86.88 904 GLU A C 1
ATOM 6942 O O . GLU A 1 904 ? -4.504 2.477 35.309 1.00 86.88 904 GLU A O 1
ATOM 6947 N N . THR A 1 905 ? -3.824 0.761 34.047 1.00 87.31 905 THR A N 1
ATOM 6948 C CA . THR A 1 905 ? -3.004 0.140 35.091 1.00 87.31 905 THR A CA 1
ATOM 6949 C C . THR A 1 905 ? -1.634 -0.237 34.548 1.00 87.31 905 THR A C 1
ATOM 6951 O O . THR A 1 905 ? -1.513 -0.695 33.415 1.00 87.31 905 THR A O 1
ATOM 6954 N N . SER A 1 906 ? -0.602 -0.025 35.359 1.00 84.88 906 SER A N 1
ATOM 6955 C CA . SER A 1 906 ? 0.775 -0.457 35.101 1.00 84.88 906 SER A CA 1
ATOM 6956 C C . SER A 1 906 ? 1.371 -1.029 36.384 1.00 84.88 906 SER A C 1
ATOM 6958 O O . SER A 1 906 ? 1.124 -0.508 37.472 1.00 84.88 906 SER A O 1
ATOM 6960 N N . LEU A 1 907 ? 2.116 -2.126 36.272 1.00 82.31 907 LEU A N 1
ATOM 6961 C CA . LEU A 1 907 ? 2.749 -2.805 37.400 1.00 82.31 907 LEU A CA 1
ATOM 6962 C C . LEU A 1 907 ? 4.258 -2.564 37.335 1.00 82.31 907 LEU A C 1
ATOM 6964 O O . LEU A 1 907 ? 4.857 -2.772 36.286 1.00 82.31 907 LEU A O 1
ATOM 6968 N N . ARG A 1 908 ? 4.852 -2.128 38.447 1.00 77.75 908 ARG A N 1
ATOM 6969 C CA . ARG A 1 908 ? 6.274 -1.821 38.574 1.00 77.75 908 ARG A CA 1
ATOM 6970 C C . ARG A 1 908 ? 7.037 -2.863 39.389 1.00 77.75 908 ARG A C 1
ATOM 6972 O O . ARG A 1 908 ? 6.512 -3.296 40.422 1.00 77.75 908 ARG A O 1
ATOM 6979 N N . PRO A 1 909 ? 8.293 -3.182 39.002 1.00 60.56 909 PRO A N 1
ATOM 6980 C CA . PRO A 1 909 ? 9.065 -2.579 37.898 1.00 60.56 909 PRO A CA 1
ATOM 6981 C C . PRO A 1 909 ? 8.468 -2.882 36.515 1.00 60.56 909 PRO A C 1
ATOM 6983 O O . PRO A 1 909 ? 7.843 -3.925 36.367 1.00 60.56 909 PRO A O 1
ATOM 6986 N N . ASP A 1 910 ? 8.614 -1.938 35.569 1.00 50.38 910 ASP A N 1
ATOM 6987 C CA . ASP A 1 910 ? 7.770 -1.757 34.360 1.00 50.38 910 ASP A CA 1
ATOM 6988 C C . ASP A 1 910 ? 7.688 -2.981 33.409 1.00 50.38 910 ASP A C 1
ATOM 6990 O O . ASP A 1 910 ? 6.917 -2.957 32.460 1.00 50.38 910 ASP A O 1
ATOM 6994 N N . ASP A 1 911 ? 8.377 -4.085 33.714 1.00 50.78 911 ASP A N 1
ATOM 6995 C CA . ASP A 1 911 ? 8.390 -5.328 32.941 1.00 50.78 911 ASP A CA 1
ATOM 6996 C C . ASP A 1 911 ? 8.347 -6.612 33.802 1.00 50.78 911 ASP A C 1
ATOM 6998 O O . ASP A 1 911 ? 8.710 -7.700 33.348 1.00 50.78 911 ASP A O 1
ATOM 7002 N N . VAL A 1 912 ? 7.995 -6.535 35.090 1.00 54.59 912 VAL A N 1
ATOM 7003 C CA . VAL A 1 912 ? 8.219 -7.677 35.986 1.00 54.59 912 VAL A CA 1
ATOM 7004 C C . VAL A 1 912 ? 7.097 -7.855 36.993 1.00 54.59 912 VAL A C 1
ATOM 7006 O O . VAL A 1 912 ? 6.942 -7.093 37.940 1.00 54.59 912 VAL A O 1
ATOM 7009 N N . ALA A 1 913 ? 6.361 -8.954 36.845 1.00 66.38 913 ALA A N 1
ATOM 7010 C CA . ALA A 1 913 ? 5.485 -9.457 37.895 1.00 66.38 913 ALA A CA 1
ATOM 7011 C C . ALA A 1 913 ? 6.243 -10.290 38.949 1.00 66.38 913 ALA A C 1
ATOM 7013 O O . ALA A 1 913 ? 5.613 -10.819 39.856 1.00 66.38 913 ALA A O 1
ATOM 7014 N N . SER A 1 914 ? 7.575 -10.403 38.875 1.00 75.69 914 SER A N 1
ATOM 7015 C CA . SER A 1 914 ? 8.390 -11.118 39.865 1.00 75.69 914 SER A CA 1
ATOM 7016 C C . SER A 1 914 ? 9.284 -10.183 40.672 1.00 75.69 914 SER A C 1
ATOM 7018 O O . SER A 1 914 ? 9.999 -9.350 40.122 1.00 75.69 914 SER A O 1
ATOM 7020 N N . PHE A 1 915 ? 9.295 -10.383 41.984 1.00 82.75 915 PHE A N 1
ATOM 7021 C CA . PHE A 1 915 ? 10.004 -9.576 42.967 1.00 82.75 915 PHE A CA 1
ATOM 7022 C C . PHE A 1 915 ? 10.984 -10.462 43.737 1.00 82.75 915 PHE A C 1
ATOM 7024 O O . PHE A 1 915 ? 10.599 -11.529 44.222 1.00 82.75 915 PHE A O 1
ATOM 7031 N N . TRP A 1 916 ? 12.240 -10.025 43.864 1.00 83.31 916 TRP A N 1
ATOM 7032 C CA . TRP A 1 916 ? 13.298 -10.797 44.519 1.00 83.31 916 TRP A CA 1
ATOM 7033 C C . TRP A 1 916 ? 13.866 -10.082 45.751 1.00 83.31 916 TRP A C 1
ATOM 7035 O O . TRP A 1 916 ? 14.084 -8.870 45.737 1.00 83.31 916 TRP A O 1
ATOM 7045 N N . THR A 1 917 ? 14.150 -10.841 46.813 1.00 81.00 917 THR A N 1
ATOM 7046 C CA . THR A 1 917 ? 14.893 -10.360 47.985 1.00 81.00 917 THR A CA 1
ATOM 7047 C C . THR A 1 917 ? 15.852 -11.403 48.530 1.00 81.00 917 THR A C 1
ATOM 7049 O O . THR A 1 917 ? 15.614 -12.609 48.530 1.00 81.00 917 THR A O 1
ATOM 7052 N N . ASP A 1 918 ? 16.935 -10.901 49.094 1.00 74.25 918 ASP A N 1
ATOM 7053 C CA . ASP A 1 918 ? 17.988 -11.668 49.731 1.00 74.25 918 ASP A CA 1
ATOM 7054 C C . ASP A 1 918 ? 17.663 -11.954 51.223 1.00 74.25 918 ASP A C 1
ATOM 7056 O O . ASP A 1 918 ? 18.418 -12.625 51.935 1.00 74.25 918 ASP A O 1
ATOM 7060 N N . GLY A 1 919 ? 16.516 -11.450 51.697 1.00 74.50 919 GLY A N 1
ATOM 7061 C CA . GLY A 1 919 ? 16.034 -11.556 53.072 1.00 74.50 919 GLY A CA 1
ATOM 7062 C C . GLY A 1 919 ? 16.372 -10.357 53.961 1.00 74.50 919 GLY A C 1
ATOM 7063 O O . GLY A 1 919 ? 15.859 -10.292 55.073 1.00 74.50 919 GLY A O 1
ATOM 7064 N N . THR A 1 920 ? 17.197 -9.410 53.499 1.00 72.00 920 THR A N 1
ATOM 7065 C CA . THR A 1 920 ? 17.631 -8.246 54.297 1.00 72.00 920 THR A CA 1
ATOM 7066 C C . THR A 1 920 ? 16.772 -7.003 54.082 1.00 72.00 920 THR A C 1
ATOM 7068 O O . THR A 1 920 ? 16.767 -6.110 54.930 1.00 72.00 920 THR A O 1
ATOM 7071 N N . LYS A 1 921 ? 16.031 -6.936 52.968 1.00 76.69 921 LYS A N 1
ATOM 7072 C CA . LYS A 1 921 ? 15.170 -5.800 52.619 1.00 76.69 921 LYS A CA 1
ATOM 7073 C C . LYS A 1 921 ? 13.755 -6.259 52.251 1.00 76.69 921 LYS A C 1
ATOM 7075 O O . LYS A 1 921 ? 13.615 -7.287 51.580 1.00 76.69 921 LYS A O 1
ATOM 7080 N N . PRO A 1 922 ? 12.715 -5.508 52.652 1.00 81.06 922 PRO A N 1
ATOM 7081 C CA . PRO A 1 922 ? 11.372 -5.687 52.114 1.00 81.06 922 PRO A CA 1
ATOM 7082 C C . PRO A 1 922 ? 11.383 -5.528 50.590 1.00 81.06 922 PRO A C 1
ATOM 7084 O O . PRO A 1 922 ? 12.134 -4.709 50.058 1.00 81.06 922 PRO A O 1
ATOM 7087 N N . MET A 1 923 ? 10.549 -6.300 49.898 1.00 88.12 923 MET A N 1
ATOM 7088 C CA . MET A 1 923 ? 10.256 -6.079 48.479 1.00 88.12 923 MET A CA 1
ATOM 7089 C C . MET A 1 923 ? 9.095 -5.107 48.356 1.00 88.12 923 MET A C 1
ATOM 7091 O O . MET A 1 923 ? 8.221 -5.100 49.219 1.00 88.12 923 MET A O 1
ATOM 7095 N N . THR A 1 924 ? 9.049 -4.343 47.271 1.00 89.50 924 THR A N 1
ATOM 7096 C CA . THR A 1 924 ? 7.923 -3.455 46.990 1.00 89.50 924 THR A CA 1
ATOM 7097 C C . THR A 1 924 ? 7.327 -3.811 45.639 1.00 89.50 924 THR A C 1
ATOM 7099 O O . THR A 1 924 ? 8.022 -3.724 44.630 1.00 89.50 924 THR A O 1
ATOM 7102 N N . ALA A 1 925 ? 6.056 -4.212 45.631 1.00 89.62 925 ALA A N 1
ATOM 7103 C CA . ALA A 1 925 ? 5.272 -4.352 44.410 1.00 89.62 925 ALA A CA 1
ATOM 7104 C C . ALA A 1 925 ? 4.407 -3.108 44.213 1.00 89.62 925 ALA A C 1
ATOM 7106 O O . ALA A 1 925 ? 3.657 -2.742 45.115 1.00 89.62 925 ALA A O 1
ATOM 7107 N N . GLU A 1 926 ? 4.514 -2.451 43.059 1.00 92.56 926 GLU A N 1
ATOM 7108 C CA . GLU A 1 926 ? 3.853 -1.167 42.819 1.00 92.56 926 GLU A CA 1
ATOM 7109 C C . GLU A 1 926 ? 2.834 -1.269 41.685 1.00 92.56 926 GLU A C 1
ATOM 7111 O O . GLU A 1 926 ? 3.205 -1.444 40.533 1.00 92.56 926 GLU A O 1
ATOM 7116 N N . LEU A 1 927 ? 1.544 -1.131 41.985 1.00 92.88 927 LEU A N 1
ATOM 7117 C CA . LEU A 1 927 ? 0.493 -1.021 40.973 1.00 92.88 927 LEU A CA 1
ATOM 7118 C C . LEU A 1 927 ? 0.121 0.452 40.800 1.00 92.88 927 LEU A C 1
ATOM 7120 O O . LEU A 1 927 ? -0.539 1.034 41.660 1.00 92.88 927 LEU A O 1
ATOM 7124 N N . THR A 1 928 ? 0.508 1.051 39.678 1.00 93.19 928 THR A N 1
ATOM 7125 C CA . THR A 1 928 ? 0.084 2.402 39.309 1.00 93.19 928 THR A CA 1
ATOM 7126 C C . THR A 1 928 ? -1.231 2.346 38.552 1.00 93.19 928 THR A C 1
ATOM 7128 O O . THR A 1 928 ? -1.353 1.682 37.525 1.00 93.19 928 THR A O 1
ATOM 7131 N N . VAL A 1 929 ? -2.221 3.069 39.060 1.00 92.94 929 VAL A N 1
ATOM 7132 C CA . VAL A 1 929 ? -3.539 3.239 38.459 1.00 92.94 929 VAL A CA 1
ATOM 7133 C C . VAL A 1 929 ? -3.663 4.669 37.957 1.00 92.94 929 VAL A C 1
ATOM 7135 O O . VAL A 1 929 ? -3.386 5.610 38.694 1.00 92.94 929 VAL A O 1
ATOM 7138 N N . THR A 1 930 ? -4.087 4.845 36.711 1.00 91.31 930 THR A N 1
ATOM 7139 C CA . THR A 1 930 ? -4.308 6.142 36.066 1.00 91.31 930 THR A CA 1
ATOM 7140 C C . THR A 1 930 ? -5.775 6.285 35.669 1.00 91.31 930 THR A C 1
ATOM 7142 O O . THR A 1 930 ? -6.371 5.378 35.089 1.00 91.31 930 THR A O 1
ATOM 7145 N N . LEU A 1 931 ? -6.369 7.433 35.986 1.00 88.62 931 LEU A N 1
ATOM 7146 C CA . LEU A 1 931 ? -7.718 7.822 35.591 1.00 88.62 931 LEU A CA 1
ATOM 7147 C C . LEU A 1 931 ? -7.628 8.599 34.268 1.00 88.62 931 LEU A C 1
ATOM 7149 O O . LEU A 1 931 ? -7.050 9.687 34.237 1.00 88.62 931 LEU A O 1
ATOM 7153 N N . PRO A 1 932 ? -8.165 8.067 33.157 1.00 78.94 932 PRO A N 1
ATOM 7154 C CA . PRO A 1 932 ? -7.860 8.579 31.822 1.00 78.94 932 PRO A CA 1
ATOM 7155 C C . PRO A 1 932 ? -8.677 9.814 31.408 1.00 78.94 932 PRO A C 1
ATOM 7157 O O . PRO A 1 932 ? -8.536 10.262 30.266 1.00 78.94 932 PRO A O 1
ATOM 7160 N N . VAL A 1 933 ? -9.560 10.332 32.272 1.00 75.69 933 VAL A N 1
ATOM 7161 C CA . VAL A 1 933 ? -10.406 11.509 32.005 1.00 75.69 933 VAL A CA 1
ATOM 7162 C C . VAL A 1 933 ? -10.414 12.430 33.225 1.00 75.69 933 VAL A C 1
ATOM 7164 O O . VAL A 1 933 ? -10.382 11.976 34.368 1.00 75.69 933 VAL A O 1
ATOM 7167 N N . ASP A 1 934 ? -10.467 13.734 32.975 1.00 76.56 934 ASP A N 1
ATOM 7168 C CA . ASP A 1 934 ? -10.529 14.753 34.021 1.00 76.56 934 ASP A CA 1
ATOM 7169 C C . ASP A 1 934 ? -11.902 14.765 34.707 1.00 76.56 934 ASP A C 1
ATOM 7171 O O . ASP A 1 934 ? -12.925 14.476 34.088 1.00 76.56 934 ASP A O 1
ATOM 7175 N N . GLY A 1 935 ? -11.936 15.114 35.997 1.00 80.25 935 GLY A N 1
ATOM 7176 C CA . GLY A 1 935 ? -13.184 15.205 36.768 1.00 80.25 935 GLY A CA 1
ATOM 7177 C C . GLY A 1 935 ? -13.760 13.865 37.240 1.00 80.25 935 GLY A C 1
ATOM 7178 O O . GLY A 1 935 ? -14.860 13.839 37.790 1.00 80.25 935 GLY A O 1
ATOM 7179 N N . ILE A 1 936 ? -13.027 12.763 37.061 1.00 83.94 936 ILE A N 1
ATOM 7180 C CA . ILE A 1 936 ? -13.355 11.468 37.658 1.00 83.94 936 ILE A CA 1
ATOM 7181 C C . ILE A 1 936 ? -13.055 11.505 39.164 1.00 83.94 936 ILE A C 1
ATOM 7183 O O . ILE A 1 936 ? -12.001 11.978 39.593 1.00 83.94 936 ILE A O 1
ATOM 7187 N N . THR A 1 937 ? -13.960 10.945 39.964 1.00 89.38 937 THR A N 1
ATOM 7188 C CA . THR A 1 937 ? -13.663 10.522 41.339 1.00 89.38 937 THR A CA 1
ATOM 7189 C C . THR A 1 937 ? -13.557 9.007 41.375 1.00 89.38 937 THR A C 1
ATOM 7191 O O . THR A 1 937 ? -14.263 8.319 40.645 1.00 89.38 937 THR A O 1
ATOM 7194 N N . ALA A 1 938 ? -12.672 8.457 42.191 1.00 93.06 938 ALA A N 1
ATOM 7195 C CA . ALA A 1 938 ? -12.505 7.011 42.282 1.00 93.06 938 ALA A CA 1
ATOM 7196 C C . ALA A 1 938 ? -12.382 6.607 43.741 1.00 93.06 938 ALA A C 1
ATOM 7198 O O . ALA A 1 938 ? -11.761 7.319 44.515 1.00 93.06 938 ALA A O 1
ATOM 7199 N N . LYS A 1 939 ? -12.961 5.471 44.116 1.00 96.06 939 LYS A N 1
ATOM 7200 C CA . LYS A 1 939 ? -12.712 4.797 45.385 1.00 96.06 939 LYS A CA 1
ATOM 7201 C C . LYS A 1 939 ? -12.268 3.379 45.070 1.00 96.06 939 LYS A C 1
ATOM 7203 O O . LYS A 1 939 ? -13.092 2.498 44.832 1.00 96.06 939 LYS A O 1
ATOM 7208 N N . LEU A 1 940 ? -10.959 3.188 45.026 1.00 96.75 940 LEU A N 1
ATOM 7209 C CA . LEU A 1 940 ? -10.321 1.943 44.632 1.00 96.75 940 LEU A CA 1
ATOM 7210 C C . LEU A 1 940 ? -9.611 1.313 45.821 1.00 96.75 940 LEU A C 1
ATOM 7212 O O . LEU A 1 940 ? -9.093 1.991 46.701 1.00 96.75 940 LEU A O 1
ATOM 7216 N N . THR A 1 941 ? -9.567 -0.004 45.819 1.00 97.06 941 THR A N 1
ATOM 7217 C CA . THR A 1 941 ? -8.865 -0.841 46.771 1.00 97.06 941 THR A CA 1
ATOM 7218 C C . THR A 1 941 ? -7.974 -1.774 45.975 1.00 97.06 941 THR A C 1
ATOM 7220 O O . THR A 1 941 ? -8.466 -2.523 45.137 1.00 97.06 941 THR A O 1
ATOM 7223 N N . ALA A 1 942 ? -6.678 -1.763 46.246 1.00 96.81 942 ALA A N 1
ATOM 7224 C CA . ALA A 1 942 ? -5.772 -2.771 45.725 1.00 96.81 942 ALA A CA 1
ATOM 7225 C C . ALA A 1 942 ? -5.401 -3.731 46.863 1.00 96.81 942 ALA A C 1
ATOM 7227 O O . ALA A 1 942 ? -5.040 -3.297 47.959 1.00 96.81 942 ALA A O 1
ATOM 7228 N N . GLU A 1 943 ? -5.525 -5.031 46.619 1.00 96.75 943 GLU A N 1
ATOM 7229 C CA . GLU A 1 943 ? -5.267 -6.089 47.591 1.00 96.75 943 GLU A CA 1
ATOM 7230 C C . GLU A 1 943 ? -4.286 -7.110 47.023 1.00 96.75 943 GLU A C 1
ATOM 7232 O O . GLU A 1 943 ? -4.578 -7.776 46.037 1.00 96.75 943 GLU A O 1
ATOM 7237 N N . LEU A 1 944 ? -3.135 -7.265 47.662 1.00 95.00 944 LEU A N 1
ATOM 7238 C CA . LEU A 1 944 ? -2.206 -8.342 47.389 1.00 95.00 944 LEU A CA 1
ATOM 7239 C C . LEU A 1 944 ? -2.696 -9.635 48.066 1.00 95.00 944 LEU A C 1
ATOM 7241 O O . LEU A 1 944 ? -2.699 -9.744 49.292 1.00 95.00 944 LEU A O 1
ATOM 7245 N N . ALA A 1 945 ? -3.101 -10.615 47.259 1.00 93.69 945 ALA A N 1
ATOM 7246 C CA . ALA A 1 945 ? -3.663 -11.893 47.682 1.00 93.69 945 ALA A CA 1
ATOM 7247 C C . ALA A 1 945 ? -2.812 -13.083 47.202 1.00 93.69 945 ALA A C 1
ATOM 7249 O O . ALA A 1 945 ? -2.039 -12.982 46.255 1.00 93.69 945 ALA A O 1
ATOM 7250 N N . GLY A 1 946 ? -2.969 -14.244 47.846 1.00 89.19 946 GLY A N 1
ATOM 7251 C CA . GLY A 1 946 ? -2.367 -15.507 47.391 1.00 89.19 946 GLY A CA 1
ATOM 7252 C C . GLY A 1 946 ? -0.881 -15.714 47.715 1.00 89.19 946 GLY A C 1
ATOM 7253 O O . GLY A 1 946 ? -0.358 -16.772 47.394 1.00 89.19 946 GLY A O 1
ATOM 7254 N N . CYS A 1 947 ? -0.213 -14.769 48.386 1.00 88.06 947 CYS A N 1
ATOM 7255 C CA . CYS A 1 947 ? 1.199 -14.875 48.780 1.00 88.06 947 CYS A CA 1
ATOM 7256 C C . CYS A 1 947 ? 1.386 -15.001 50.310 1.00 88.06 947 CYS A C 1
ATOM 7258 O O . CYS A 1 947 ? 1.997 -14.152 50.956 1.00 88.06 947 CYS A O 1
ATOM 7260 N N . ALA A 1 948 ? 0.815 -16.041 50.926 1.00 86.56 948 ALA A N 1
ATOM 7261 C CA . ALA A 1 948 ? 0.730 -16.169 52.385 1.00 86.56 948 ALA A CA 1
ATOM 7262 C C . ALA A 1 948 ? 2.088 -16.329 53.098 1.00 86.56 948 ALA A C 1
ATOM 7264 O O . ALA A 1 948 ? 2.211 -15.958 54.267 1.00 86.56 948 ALA A O 1
ATOM 7265 N N . LYS A 1 949 ? 3.112 -16.870 52.426 1.00 87.12 949 LYS A N 1
ATOM 7266 C CA . LYS A 1 949 ? 4.482 -16.978 52.961 1.00 87.12 949 LYS A CA 1
ATOM 7267 C C . LYS A 1 949 ? 5.207 -15.634 52.962 1.00 87.12 949 LYS A C 1
ATOM 7269 O O . LYS A 1 949 ? 6.179 -15.475 53.697 1.00 87.12 949 LYS A O 1
ATOM 7274 N N . PHE A 1 950 ? 4.748 -14.684 52.155 1.00 89.50 950 PHE A N 1
ATOM 7275 C CA . PHE A 1 950 ? 5.321 -13.357 51.994 1.00 89.50 950 PHE A CA 1
ATOM 7276 C C . PHE A 1 950 ? 4.393 -12.308 52.621 1.00 89.50 950 PHE A C 1
ATOM 7278 O O . PHE A 1 950 ? 3.472 -11.788 51.993 1.00 89.50 950 PHE A O 1
ATOM 7285 N N . ALA A 1 951 ? 4.627 -12.003 53.898 1.00 86.38 951 ALA A N 1
ATOM 7286 C CA . ALA A 1 951 ? 3.749 -11.141 54.679 1.00 86.38 951 ALA A CA 1
ATOM 7287 C C . ALA A 1 951 ? 3.838 -9.678 54.214 1.00 86.38 951 ALA A C 1
ATOM 7289 O O . ALA A 1 951 ? 4.836 -8.993 54.448 1.00 86.38 951 ALA A O 1
ATOM 7290 N N . ALA A 1 952 ? 2.779 -9.175 53.584 1.00 90.31 952 ALA A N 1
ATOM 7291 C CA . ALA A 1 952 ? 2.654 -7.755 53.282 1.00 90.31 952 ALA A CA 1
ATOM 7292 C C . ALA A 1 952 ? 2.248 -6.967 54.536 1.00 90.31 952 ALA A C 1
ATOM 7294 O O . ALA A 1 952 ? 1.326 -7.362 55.246 1.00 90.31 952 ALA A O 1
ATOM 7295 N N . ALA A 1 953 ? 2.916 -5.840 54.803 1.00 85.69 953 ALA A N 1
ATOM 7296 C CA . ALA A 1 953 ? 2.603 -4.997 55.964 1.00 85.69 953 ALA A CA 1
ATOM 7297 C C . ALA A 1 953 ? 1.214 -4.344 55.847 1.00 85.69 953 ALA A C 1
ATOM 7299 O O . ALA A 1 953 ? 0.488 -4.206 56.830 1.00 85.69 953 ALA A O 1
ATOM 7300 N N . GLN A 1 954 ? 0.843 -3.967 54.623 1.00 90.94 954 GLN A N 1
ATOM 7301 C CA . GLN A 1 954 ? -0.488 -3.501 54.251 1.00 90.94 954 GLN A CA 1
ATOM 7302 C C . GLN A 1 954 ? -0.917 -4.269 52.995 1.00 90.94 954 GLN A C 1
ATOM 7304 O O . GLN A 1 954 ? -0.733 -3.768 51.884 1.00 90.94 954 GLN A O 1
ATOM 7309 N N . PRO A 1 955 ? -1.443 -5.505 53.148 1.00 92.56 955 PRO A N 1
ATOM 7310 C CA . PRO A 1 955 ? -1.855 -6.334 52.014 1.00 92.56 955 PRO A CA 1
ATOM 7311 C C . PRO A 1 955 ? -3.030 -5.713 51.265 1.00 92.56 955 PRO A C 1
ATOM 7313 O O . PRO A 1 955 ? -3.287 -6.085 50.134 1.00 92.56 955 PRO A O 1
ATOM 7316 N N . ARG A 1 956 ? -3.733 -4.759 51.877 1.00 96.44 956 ARG A N 1
ATOM 7317 C CA . ARG A 1 956 ? -4.854 -4.035 51.295 1.00 96.44 956 ARG A CA 1
ATOM 7318 C C . ARG A 1 956 ? -4.645 -2.543 51.497 1.00 96.44 956 ARG A C 1
ATOM 7320 O O . ARG A 1 956 ? -4.411 -2.103 52.620 1.00 96.44 956 ARG A O 1
ATOM 7327 N N . GLN A 1 957 ? -4.753 -1.785 50.416 1.00 97.44 957 GLN A N 1
ATOM 7328 C CA . GLN A 1 957 ? -4.643 -0.329 50.398 1.00 97.44 957 GLN A CA 1
ATOM 7329 C C . GLN A 1 957 ? -5.862 0.260 49.704 1.00 97.44 957 GLN A C 1
ATOM 7331 O O . GLN A 1 957 ? -6.428 -0.359 48.805 1.00 97.44 957 GLN A O 1
ATOM 7336 N N . GLU A 1 958 ? -6.269 1.453 50.125 1.00 96.75 958 GLU A N 1
ATOM 7337 C CA . GLU A 1 958 ? -7.416 2.161 49.564 1.00 96.75 958 GLU A CA 1
ATOM 7338 C C . GLU A 1 958 ? -6.985 3.537 49.062 1.00 96.75 958 GLU A C 1
ATOM 7340 O O . GLU A 1 958 ? -6.213 4.236 49.714 1.00 96.75 958 GLU A O 1
ATOM 7345 N N . TRP A 1 959 ? -7.520 3.934 47.914 1.00 96.38 959 TRP A N 1
ATOM 7346 C CA . TRP A 1 959 ? -7.329 5.245 47.317 1.00 96.38 959 TRP A CA 1
ATOM 7347 C C . TRP A 1 959 ? -8.686 5.864 47.010 1.00 96.38 959 TRP A C 1
ATOM 7349 O O . TRP A 1 959 ? -9.528 5.249 46.354 1.00 96.38 959 TRP A O 1
ATOM 7359 N N . THR A 1 960 ? -8.899 7.088 47.493 1.00 95.19 960 THR A N 1
ATOM 7360 C CA . THR A 1 960 ? -10.049 7.914 47.117 1.00 95.19 960 THR A CA 1
ATOM 7361 C C . THR A 1 960 ? -9.554 9.118 46.325 1.00 95.19 960 THR A C 1
ATOM 7363 O O . THR A 1 960 ? -9.038 10.062 46.911 1.00 95.19 960 THR A O 1
ATOM 7366 N N . ALA A 1 961 ? -9.710 9.082 45.005 1.00 91.31 961 ALA A N 1
ATOM 7367 C CA . ALA A 1 961 ? -9.308 10.157 44.111 1.00 91.31 961 ALA A CA 1
ATOM 7368 C C . ALA A 1 961 ? -10.336 11.296 44.135 1.00 91.31 961 ALA A C 1
ATOM 7370 O O . ALA A 1 961 ? -11.495 11.101 43.755 1.00 91.31 961 ALA A O 1
ATOM 7371 N N . THR A 1 962 ? -9.903 12.500 44.513 1.00 85.31 962 THR A N 1
ATOM 7372 C CA . THR A 1 962 ? -10.692 13.743 44.411 1.00 85.31 962 THR A CA 1
ATOM 7373 C C . THR A 1 962 ? -10.021 14.738 43.462 1.00 85.31 962 THR A C 1
ATOM 7375 O O . THR A 1 962 ? -9.704 15.863 43.845 1.00 85.31 962 THR A O 1
ATOM 7378 N N . GLY A 1 963 ? -9.762 14.304 42.223 1.00 82.06 963 GLY A N 1
ATOM 7379 C CA . GLY A 1 963 ? -9.113 15.103 41.172 1.00 82.06 963 GLY A CA 1
ATOM 7380 C C . GLY A 1 963 ? -7.677 14.688 40.826 1.00 82.06 963 GLY A C 1
ATOM 7381 O O . GLY A 1 963 ? -7.109 15.196 39.862 1.00 82.06 963 GLY A O 1
ATOM 7382 N N . GLU A 1 964 ? -7.092 13.751 41.571 1.00 88.56 964 GLU A N 1
ATOM 7383 C CA . GLU A 1 964 ? -5.797 13.140 41.250 1.00 88.56 964 GLU A CA 1
ATOM 7384 C C . GLU A 1 964 ? -5.932 12.228 40.022 1.00 88.56 964 GLU A C 1
ATOM 7386 O O . GLU A 1 964 ? -6.838 11.399 39.962 1.00 88.56 964 GLU A O 1
ATOM 7391 N N . LYS A 1 965 ? -5.027 12.354 39.042 1.00 88.81 965 LYS A N 1
ATOM 7392 C CA . LYS A 1 965 ? -5.087 11.551 37.804 1.00 88.81 965 LYS A CA 1
ATOM 7393 C C . LYS A 1 965 ? -4.421 10.184 37.921 1.00 88.81 965 LYS A C 1
ATOM 7395 O O . LYS A 1 965 ? -4.658 9.333 37.073 1.00 88.81 965 LYS A O 1
ATOM 7400 N N . ALA A 1 966 ? -3.578 9.966 38.924 1.00 92.75 966 ALA A N 1
ATOM 7401 C CA . ALA A 1 966 ? -2.887 8.699 39.107 1.00 92.75 966 ALA A CA 1
ATOM 7402 C C . ALA A 1 966 ? -2.554 8.444 40.577 1.00 92.75 966 ALA A C 1
ATOM 7404 O O . ALA A 1 966 ? -2.365 9.387 41.347 1.00 92.75 966 ALA A O 1
ATOM 7405 N N . HIS A 1 967 ? -2.445 7.170 40.939 1.00 95.44 967 HIS A N 1
ATOM 7406 C CA . HIS A 1 967 ? -2.012 6.717 42.254 1.00 95.44 967 HIS A CA 1
ATOM 7407 C C . HIS A 1 967 ? -1.265 5.395 42.143 1.00 95.44 967 HIS A C 1
ATOM 7409 O O . HIS A 1 967 ? -1.655 4.523 41.369 1.00 95.44 967 HIS A O 1
ATOM 7415 N N . THR A 1 968 ? -0.218 5.236 42.943 1.00 95.88 968 THR A N 1
ATOM 7416 C CA . THR A 1 968 ? 0.585 4.015 42.989 1.00 95.88 968 THR A CA 1
ATOM 7417 C C . THR A 1 968 ? 0.339 3.301 44.311 1.00 95.88 968 THR A C 1
ATOM 7419 O O . THR A 1 968 ? 0.740 3.786 45.365 1.00 95.88 968 THR A O 1
ATOM 7422 N N . PHE A 1 969 ? -0.311 2.138 44.248 1.00 95.50 969 PHE A N 1
ATOM 7423 C CA . PHE A 1 969 ? -0.452 1.226 45.380 1.00 95.50 969 PHE A CA 1
ATOM 7424 C C . PHE A 1 969 ? 0.862 0.483 45.579 1.00 95.50 969 PHE A C 1
ATOM 7426 O O . PHE A 1 969 ? 1.323 -0.191 44.661 1.00 95.50 969 PHE A O 1
ATOM 7433 N N . SER A 1 970 ? 1.465 0.600 46.759 1.00 94.12 970 SER A N 1
ATOM 7434 C CA . SER A 1 970 ? 2.833 0.136 47.008 1.00 94.12 970 SER A CA 1
ATOM 7435 C C . SER A 1 970 ? 2.848 -0.911 48.118 1.00 94.12 970 SER A C 1
ATOM 7437 O O . SER A 1 970 ? 2.712 -0.596 49.300 1.00 94.12 970 SER A O 1
ATOM 7439 N N . PHE A 1 971 ? 2.948 -2.186 47.757 1.00 94.00 971 PHE A N 1
ATOM 7440 C CA . PHE A 1 971 ? 2.886 -3.306 48.692 1.00 94.00 971 PHE A CA 1
ATOM 7441 C C . PHE A 1 971 ? 4.285 -3.658 49.185 1.00 94.00 971 PHE A C 1
ATOM 7443 O O . PHE A 1 971 ? 5.043 -4.328 48.486 1.00 94.00 971 PHE A O 1
ATOM 7450 N N . ALA A 1 972 ? 4.616 -3.230 50.406 1.00 92.06 972 ALA A N 1
ATOM 7451 C CA . ALA A 1 972 ? 5.828 -3.659 51.095 1.00 92.06 972 ALA A CA 1
ATOM 7452 C C . ALA A 1 972 ? 5.647 -5.081 51.649 1.00 92.06 972 ALA A C 1
ATOM 7454 O O . ALA A 1 972 ? 4.831 -5.320 52.546 1.00 92.06 972 ALA A O 1
ATOM 7455 N N . VAL A 1 973 ? 6.420 -6.018 51.114 1.00 91.69 973 VAL A N 1
ATOM 7456 C CA . VAL A 1 973 ? 6.324 -7.454 51.362 1.00 91.69 973 VAL A CA 1
ATOM 7457 C C . VAL A 1 973 ? 7.560 -7.941 52.109 1.00 91.69 973 VAL A C 1
ATOM 7459 O O . VAL A 1 973 ? 8.694 -7.802 51.644 1.00 91.69 973 VAL A O 1
ATOM 7462 N N . THR A 1 974 ? 7.331 -8.531 53.281 1.00 89.44 974 THR A N 1
ATOM 7463 C CA . THR A 1 974 ? 8.372 -9.117 54.125 1.00 89.44 974 THR A CA 1
ATOM 7464 C C . THR A 1 974 ? 8.526 -10.600 53.786 1.00 89.44 974 THR A C 1
ATOM 7466 O O . THR A 1 974 ? 7.543 -11.343 53.837 1.00 89.44 974 THR A O 1
ATOM 7469 N N . PRO A 1 975 ? 9.735 -11.063 53.440 1.00 87.44 975 PRO A N 1
ATOM 7470 C CA . PRO A 1 975 ? 9.970 -12.479 53.190 1.00 87.44 975 PRO A CA 1
ATOM 7471 C C . PRO A 1 975 ? 9.849 -13.316 54.482 1.00 87.44 975 PRO A C 1
ATOM 7473 O O . PRO A 1 975 ? 10.065 -12.783 55.573 1.00 87.44 975 PRO A O 1
ATOM 7476 N N . PRO A 1 976 ? 9.560 -14.629 54.392 1.00 85.94 976 PRO A N 1
ATOM 7477 C CA . PRO A 1 976 ? 9.495 -15.511 55.566 1.00 85.94 976 PRO A CA 1
ATOM 7478 C C . PRO A 1 976 ? 10.850 -15.565 56.288 1.00 85.94 976 PRO A C 1
ATOM 7480 O O . PRO A 1 976 ? 11.878 -15.410 55.636 1.00 85.94 976 PRO A O 1
ATOM 7483 N N . ALA A 1 977 ? 10.892 -15.794 57.606 1.00 79.62 977 ALA A N 1
ATOM 7484 C CA . ALA A 1 977 ? 12.142 -15.769 58.385 1.00 79.62 977 ALA A CA 1
ATOM 7485 C C . ALA A 1 977 ? 13.125 -16.888 57.980 1.00 79.62 977 ALA A C 1
ATOM 7487 O O . ALA A 1 977 ? 14.285 -16.603 57.673 1.00 79.62 977 ALA A O 1
ATOM 7488 N N . ASP A 1 978 ? 12.635 -18.121 57.834 1.00 66.50 978 ASP A N 1
ATOM 7489 C CA . ASP A 1 978 ? 13.466 -19.308 57.623 1.00 66.50 978 ASP A CA 1
ATOM 7490 C C . ASP A 1 978 ? 13.260 -19.917 56.226 1.00 66.50 978 ASP A C 1
ATOM 7492 O O . ASP A 1 978 ? 12.130 -20.152 55.800 1.00 66.50 978 ASP A O 1
ATOM 7496 N N . SER A 1 979 ? 14.374 -20.220 55.544 1.00 69.12 979 SER A N 1
ATOM 7497 C CA . SER A 1 979 ? 14.513 -20.858 54.214 1.00 69.12 979 SER A CA 1
ATOM 7498 C C . SER A 1 979 ? 14.231 -20.007 52.961 1.00 69.12 979 SER A C 1
ATOM 7500 O O . SER A 1 979 ? 13.604 -18.948 53.016 1.00 69.12 979 SER A O 1
ATOM 7502 N N . ASN A 1 980 ? 14.782 -20.472 51.830 1.00 81.38 980 ASN A N 1
ATOM 7503 C CA . ASN A 1 980 ? 14.523 -19.955 50.487 1.00 81.38 980 ASN A CA 1
ATOM 7504 C C . ASN A 1 980 ? 13.070 -20.272 50.093 1.00 81.38 980 ASN A C 1
ATOM 7506 O O . ASN A 1 980 ? 12.595 -21.383 50.334 1.00 81.38 980 ASN A O 1
ATOM 7510 N N . ALA A 1 981 ? 12.359 -19.320 49.492 1.00 85.56 981 ALA A N 1
ATOM 7511 C CA . ALA A 1 981 ? 10.933 -19.467 49.204 1.00 85.56 981 ALA A CA 1
ATOM 7512 C C . ALA A 1 981 ? 10.557 -18.855 47.855 1.00 85.56 981 ALA A C 1
ATOM 7514 O O . ALA A 1 981 ? 11.095 -17.823 47.467 1.00 85.56 981 ALA A O 1
ATOM 7515 N N . VAL A 1 982 ? 9.593 -19.475 47.177 1.00 86.25 982 VAL A N 1
ATOM 7516 C CA . VAL A 1 982 ? 8.908 -18.928 46.003 1.00 86.25 982 VAL A CA 1
ATOM 7517 C C . VAL A 1 982 ? 7.405 -19.034 46.225 1.00 86.25 982 VAL A C 1
ATOM 7519 O O . VAL A 1 982 ? 6.917 -20.054 46.725 1.00 86.25 982 VAL A O 1
ATOM 7522 N N . GLU A 1 983 ? 6.672 -17.976 45.896 1.00 88.50 983 GLU A N 1
ATOM 7523 C CA . GLU A 1 983 ? 5.213 -17.972 45.946 1.00 88.50 983 GLU A CA 1
ATOM 7524 C C . GLU A 1 983 ? 4.633 -17.051 44.875 1.00 88.50 983 GLU A C 1
ATOM 7526 O O . GLU A 1 983 ? 5.165 -15.977 44.603 1.00 88.50 983 GLU A O 1
ATOM 7531 N N . THR A 1 984 ? 3.534 -17.479 44.266 1.00 85.31 984 THR A N 1
ATOM 7532 C CA . THR A 1 984 ? 2.768 -16.693 43.299 1.00 85.31 984 THR A CA 1
ATOM 7533 C C . THR A 1 984 ? 1.501 -16.185 43.965 1.00 85.31 984 THR A C 1
ATOM 7535 O O . THR A 1 984 ? 0.751 -16.976 44.530 1.00 85.31 984 THR A O 1
ATOM 7538 N N . GLY A 1 985 ? 1.258 -14.887 43.868 1.00 90.56 985 GLY A N 1
ATOM 7539 C CA . GLY A 1 985 ? 0.024 -14.240 44.281 1.00 90.56 985 GLY A CA 1
ATOM 7540 C C . GLY A 1 985 ? -0.565 -13.412 43.147 1.00 90.56 985 GLY A C 1
ATOM 7541 O O . GLY A 1 985 ? -0.215 -13.567 41.977 1.00 90.56 985 GLY A O 1
ATOM 7542 N N . GLU A 1 986 ? -1.451 -12.499 43.504 1.00 92.50 986 GLU A N 1
ATOM 7543 C CA . GLU A 1 986 ? -2.007 -11.511 42.592 1.00 92.50 986 GLU A CA 1
ATOM 7544 C C . GLU A 1 986 ? -2.338 -10.221 43.339 1.00 92.50 986 GLU A C 1
ATOM 7546 O O . GLU A 1 986 ? -2.757 -10.251 44.494 1.00 92.50 986 GLU A O 1
ATOM 7551 N N . ILE A 1 987 ? -2.180 -9.079 42.678 1.00 93.69 987 ILE A N 1
ATOM 7552 C CA . ILE A 1 987 ? -2.738 -7.812 43.143 1.00 93.69 987 ILE A CA 1
ATOM 7553 C C . ILE A 1 987 ? -4.135 -7.684 42.536 1.00 93.69 987 ILE A C 1
ATOM 7555 O O . ILE A 1 987 ? -4.287 -7.570 41.323 1.00 93.69 987 ILE A O 1
ATOM 7559 N N . ARG A 1 988 ? -5.166 -7.704 43.376 1.00 95.31 988 ARG A N 1
ATOM 7560 C CA . ARG A 1 988 ? -6.569 -7.495 43.012 1.00 95.31 988 ARG A CA 1
ATOM 7561 C C . ARG A 1 988 ? -6.920 -6.024 43.166 1.00 95.31 988 ARG A C 1
ATOM 7563 O O . ARG A 1 988 ? -6.981 -5.521 44.282 1.00 95.31 988 ARG A O 1
ATOM 7570 N N . LEU A 1 989 ? -7.177 -5.335 42.064 1.00 95.62 989 LEU A N 1
ATOM 7571 C CA . LEU A 1 989 ? -7.717 -3.981 42.061 1.00 95.62 989 LEU A CA 1
ATOM 7572 C C . LEU A 1 989 ? -9.243 -4.048 41.975 1.00 95.62 989 LEU A C 1
ATOM 7574 O O . LEU A 1 989 ? -9.787 -4.472 40.959 1.00 95.62 989 LEU A O 1
ATOM 7578 N N . GLN A 1 990 ? -9.929 -3.605 43.022 1.00 96.31 990 GLN A N 1
ATOM 7579 C CA . GLN A 1 990 ? -11.385 -3.571 43.104 1.00 96.31 990 GLN A CA 1
ATOM 7580 C C . GLN A 1 990 ? -11.891 -2.208 43.573 1.00 96.31 990 GLN A C 1
ATOM 7582 O O . GLN A 1 990 ? -11.228 -1.545 44.357 1.00 96.31 990 GLN A O 1
ATOM 7587 N N . GLY A 1 991 ? -13.067 -1.772 43.142 1.00 94.50 991 GLY A N 1
ATOM 7588 C CA . GLY A 1 991 ? -13.662 -0.539 43.656 1.00 94.50 991 GLY A CA 1
ATOM 7589 C C . GLY A 1 991 ? -14.631 0.099 42.685 1.00 94.50 991 GLY A C 1
ATOM 7590 O O . GLY A 1 991 ? -15.165 -0.569 41.806 1.00 94.50 991 GLY A O 1
ATOM 7591 N N . GLU A 1 992 ? -14.858 1.395 42.844 1.00 93.31 992 GLU A N 1
ATOM 7592 C CA . GLU A 1 992 ? -15.807 2.152 42.036 1.00 93.31 992 GLU A CA 1
ATOM 7593 C C . GLU A 1 992 ? -15.158 3.423 41.493 1.00 93.31 992 GLU A C 1
ATOM 7595 O O . GLU A 1 992 ? -14.461 4.142 42.207 1.00 93.31 992 GLU A O 1
ATOM 7600 N N . VAL A 1 993 ? -15.400 3.711 40.222 1.00 89.50 993 VAL A N 1
ATOM 7601 C CA . VAL A 1 993 ? -15.004 4.948 39.556 1.00 89.50 993 VAL A CA 1
ATOM 7602 C C . VAL A 1 993 ? -16.270 5.694 39.169 1.00 89.50 993 VAL A C 1
ATOM 7604 O O . VAL A 1 993 ? -17.137 5.131 38.504 1.00 89.50 993 VAL A O 1
ATOM 7607 N N . ALA A 1 994 ? -16.390 6.950 39.583 1.00 86.44 994 ALA A N 1
ATOM 7608 C CA . ALA A 1 994 ? -17.515 7.809 39.264 1.00 86.44 994 ALA A CA 1
ATOM 7609 C C . ALA A 1 994 ? -17.096 8.947 38.323 1.00 86.44 994 ALA A C 1
ATOM 7611 O O . ALA A 1 994 ? -16.232 9.764 38.653 1.00 86.44 994 ALA A O 1
ATOM 7612 N N . ALA A 1 995 ? -17.745 9.010 37.161 1.00 80.25 995 ALA A N 1
ATOM 7613 C CA . ALA A 1 995 ? -17.559 10.038 36.141 1.00 80.25 995 ALA A CA 1
ATOM 7614 C C . ALA A 1 995 ? -18.908 10.717 35.867 1.00 80.25 995 ALA A C 1
ATOM 7616 O O . ALA A 1 995 ? -19.799 10.152 35.230 1.00 80.25 995 ALA A O 1
ATOM 7617 N N . GLY A 1 996 ? -19.101 11.920 36.412 1.00 81.94 996 GLY A N 1
ATOM 7618 C CA . GLY A 1 996 ? -20.417 12.563 36.414 1.00 81.94 996 GLY A CA 1
ATOM 7619 C C . GLY A 1 996 ? -21.444 11.741 37.205 1.00 81.94 996 GLY A C 1
ATOM 7620 O O . GLY A 1 996 ? -21.279 11.535 38.405 1.00 81.94 996 GLY A O 1
ATOM 7621 N N . GLN A 1 997 ? -22.515 11.288 36.544 1.00 76.12 997 GLN A N 1
ATOM 7622 C CA . GLN A 1 997 ? -23.540 10.420 37.149 1.00 76.12 997 GLN A CA 1
ATOM 7623 C C . GLN A 1 997 ? -23.232 8.920 37.018 1.00 76.12 997 GLN A C 1
ATOM 7625 O O . GLN A 1 997 ? -23.848 8.114 37.715 1.00 76.12 997 GLN A O 1
ATOM 7630 N N . ALA A 1 998 ? -22.301 8.536 36.140 1.00 74.69 998 ALA A N 1
ATOM 7631 C CA . ALA A 1 998 ? -21.953 7.141 35.917 1.00 74.69 998 ALA A CA 1
ATOM 7632 C C . ALA A 1 998 ? -21.092 6.614 37.067 1.00 74.69 998 ALA A C 1
ATOM 7634 O O . ALA A 1 998 ? -20.172 7.298 37.517 1.00 74.69 998 ALA A O 1
ATOM 7635 N N . ARG A 1 999 ? -21.382 5.393 37.523 1.00 85.44 999 ARG A N 1
ATOM 7636 C CA . ARG A 1 999 ? -20.611 4.670 38.539 1.00 85.44 999 ARG A CA 1
ATOM 7637 C C . ARG A 1 999 ? -20.203 3.316 37.971 1.00 85.44 999 ARG A C 1
ATOM 7639 O O . ARG A 1 999 ? -21.068 2.541 37.578 1.00 85.44 999 ARG A O 1
ATOM 7646 N N . ILE A 1 1000 ? -18.904 3.054 37.897 1.00 85.25 1000 ILE A N 1
ATOM 7647 C CA . ILE A 1 1000 ? -18.334 1.892 37.213 1.00 85.25 1000 ILE A CA 1
ATOM 7648 C C . ILE A 1 1000 ? -17.542 1.067 38.219 1.00 85.25 1000 ILE A C 1
ATOM 7650 O O . ILE A 1 1000 ? -16.599 1.570 38.831 1.00 85.25 1000 ILE A O 1
ATOM 7654 N N . THR A 1 1001 ? -17.892 -0.207 38.370 1.00 89.50 1001 THR A N 1
ATOM 7655 C CA . THR A 1 1001 ? -17.126 -1.135 39.204 1.00 89.50 1001 THR A CA 1
ATOM 7656 C C . THR A 1 1001 ? -15.846 -1.558 38.485 1.00 89.50 1001 THR A C 1
ATOM 7658 O O . THR A 1 1001 ? -15.879 -2.039 37.355 1.00 89.50 1001 THR A O 1
ATOM 7661 N N . VAL A 1 1002 ? -14.707 -1.394 39.149 1.00 89.56 1002 VAL A N 1
ATOM 7662 C CA . VAL A 1 1002 ? -13.410 -1.920 38.713 1.00 89.56 1002 VAL A CA 1
ATOM 7663 C C . VAL A 1 1002 ? -13.182 -3.247 39.422 1.00 89.56 1002 VAL A C 1
ATOM 7665 O O . VAL A 1 1002 ? -13.366 -3.324 40.633 1.00 89.56 1002 VAL A O 1
ATOM 7668 N N . ALA A 1 1003 ? -12.785 -4.275 38.674 1.00 92.00 1003 ALA A N 1
ATOM 7669 C CA . ALA A 1 1003 ? -12.320 -5.559 39.190 1.00 92.00 1003 ALA A CA 1
ATOM 7670 C C . ALA A 1 1003 ? -11.257 -6.115 38.227 1.00 92.00 1003 ALA A C 1
ATOM 7672 O O . ALA A 1 1003 ? -11.579 -6.589 37.140 1.00 92.00 1003 ALA A O 1
ATOM 7673 N N . GLN A 1 1004 ? -9.984 -5.986 38.588 1.00 90.25 1004 GLN A N 1
ATOM 7674 C CA . GLN A 1 1004 ? -8.834 -6.452 37.807 1.00 90.25 1004 GLN A CA 1
ATOM 7675 C C . GLN A 1 1004 ? -7.898 -7.249 38.719 1.00 90.25 1004 GLN A C 1
ATOM 7677 O O . GLN A 1 1004 ? -7.809 -6.960 39.909 1.00 90.25 1004 GLN A O 1
ATOM 7682 N N . ALA A 1 1005 ? -7.199 -8.240 38.173 1.00 90.38 1005 ALA A N 1
ATOM 7683 C CA . ALA A 1 1005 ? -6.212 -9.028 38.901 1.00 90.38 1005 ALA A CA 1
ATOM 7684 C C . ALA A 1 1005 ? -4.903 -9.068 38.110 1.00 90.38 1005 ALA A C 1
ATOM 7686 O O . ALA A 1 1005 ? -4.911 -9.330 36.908 1.00 90.38 1005 ALA A O 1
ATOM 7687 N N . PHE A 1 1006 ? -3.794 -8.790 38.790 1.00 87.38 1006 PHE A N 1
ATOM 7688 C CA . PHE A 1 1006 ? -2.454 -8.777 38.214 1.00 87.38 1006 PHE A CA 1
ATOM 7689 C C . PHE A 1 1006 ? -1.639 -9.879 38.880 1.00 87.38 1006 PHE A C 1
ATOM 7691 O O . PHE A 1 1006 ? -1.395 -9.770 40.083 1.00 87.38 1006 PHE A O 1
ATOM 7698 N N . PRO A 1 1007 ? -1.229 -10.937 38.164 1.00 85.50 1007 PRO A N 1
ATOM 7699 C CA . PRO A 1 1007 ? -0.407 -11.979 38.764 1.00 85.50 1007 PRO A CA 1
ATOM 7700 C C . PRO A 1 1007 ? 0.917 -11.375 39.241 1.00 85.50 1007 PRO A C 1
ATOM 7702 O O . PRO A 1 1007 ? 1.502 -10.546 38.551 1.00 85.50 1007 PRO A O 1
ATOM 7705 N N . VAL A 1 1008 ? 1.385 -11.792 40.417 1.00 87.44 1008 VAL A N 1
ATOM 7706 C CA . VAL A 1 1008 ? 2.694 -11.423 40.969 1.00 87.44 1008 VAL A CA 1
ATOM 7707 C C . VAL A 1 1008 ? 3.399 -12.648 41.542 1.00 87.44 1008 VAL A C 1
ATOM 7709 O O . VAL A 1 1008 ? 2.769 -13.638 41.905 1.00 87.44 1008 VAL A O 1
ATOM 7712 N N . ARG A 1 1009 ? 4.721 -12.610 41.652 1.00 88.00 1009 ARG A N 1
ATOM 7713 C CA . ARG A 1 1009 ? 5.549 -13.702 42.152 1.00 88.00 1009 ARG A CA 1
ATOM 7714 C C . ARG A 1 1009 ? 6.637 -13.146 43.052 1.00 88.00 1009 ARG A C 1
ATOM 7716 O O . ARG A 1 1009 ? 7.327 -12.208 42.687 1.00 88.00 1009 ARG A O 1
ATOM 7723 N N . PHE A 1 1010 ? 6.806 -13.724 44.228 1.00 89.12 1010 PHE A N 1
ATOM 7724 C CA . PHE A 1 1010 ? 7.813 -13.308 45.196 1.00 89.12 1010 PHE A CA 1
ATOM 7725 C C . PHE A 1 1010 ? 8.824 -14.425 45.402 1.00 89.12 1010 PHE A C 1
ATOM 7727 O O . PHE A 1 1010 ? 8.454 -15.596 45.528 1.00 89.12 1010 PHE A O 1
ATOM 7734 N N . VAL A 1 1011 ? 10.101 -14.058 45.442 1.00 87.38 1011 VAL A N 1
ATOM 7735 C CA . VAL A 1 1011 ? 11.221 -14.989 45.570 1.00 87.38 1011 VAL A CA 1
ATOM 7736 C C . VAL A 1 1011 ? 12.161 -14.500 46.669 1.00 87.38 1011 VAL A C 1
ATOM 7738 O O . VAL A 1 1011 ? 12.589 -13.346 46.674 1.00 87.38 1011 VAL A O 1
ATOM 7741 N N . LYS A 1 1012 ? 12.483 -15.383 47.619 1.00 86.75 1012 LYS A N 1
ATOM 7742 C CA . LYS A 1 1012 ? 13.464 -15.141 48.681 1.00 86.75 1012 LYS A CA 1
ATOM 7743 C C . LYS A 1 1012 ? 14.663 -16.063 48.497 1.00 86.75 1012 LYS A C 1
ATOM 7745 O O . LYS A 1 1012 ? 14.520 -17.281 48.620 1.00 86.75 1012 LYS A O 1
ATOM 7750 N N . GLY A 1 1013 ? 15.840 -15.471 48.317 1.00 84.44 1013 GLY A N 1
ATOM 7751 C CA . GLY A 1 1013 ? 17.110 -16.184 48.234 1.00 84.44 1013 GLY A CA 1
ATOM 7752 C C . GLY A 1 1013 ? 17.258 -16.999 46.951 1.00 84.44 1013 GLY A C 1
ATOM 7753 O O . GLY A 1 1013 ? 16.777 -16.613 45.888 1.00 84.44 1013 GLY A O 1
ATOM 7754 N N . VAL A 1 1014 ? 17.962 -18.123 47.054 1.00 83.62 1014 VAL A N 1
ATOM 7755 C CA . VAL A 1 1014 ? 18.243 -19.013 45.921 1.00 83.62 1014 VAL A CA 1
ATOM 7756 C C . VAL A 1 1014 ? 17.367 -20.249 46.059 1.00 83.62 1014 VAL A C 1
ATOM 7758 O O . VAL A 1 1014 ? 17.467 -20.954 47.054 1.00 83.62 1014 VAL A O 1
ATOM 7761 N N . VAL A 1 1015 ? 16.490 -20.528 45.104 1.00 85.75 1015 VAL A N 1
ATOM 7762 C CA . VAL A 1 1015 ? 15.457 -21.566 45.227 1.00 85.75 1015 VAL A CA 1
ATOM 7763 C C . VAL A 1 1015 ? 15.610 -22.648 44.163 1.00 85.75 1015 VAL A C 1
ATOM 7765 O O . VAL A 1 1015 ? 15.894 -22.357 43.005 1.00 85.75 1015 VAL A O 1
ATOM 7768 N N . ALA A 1 1016 ? 15.364 -23.902 44.546 1.00 86.44 1016 ALA A N 1
ATOM 7769 C CA . ALA A 1 1016 ? 15.121 -25.008 43.623 1.00 86.44 1016 ALA A CA 1
ATOM 7770 C C . ALA A 1 1016 ? 13.690 -25.530 43.819 1.00 86.44 1016 ALA A C 1
ATOM 7772 O O . ALA A 1 1016 ? 13.323 -25.899 44.937 1.00 86.44 1016 ALA A O 1
ATOM 7773 N N . TYR A 1 1017 ? 12.872 -25.561 42.765 1.00 85.31 1017 TYR A N 1
ATOM 7774 C CA . TYR A 1 1017 ? 11.451 -25.929 42.857 1.00 85.31 1017 TYR A CA 1
ATOM 7775 C C . TYR A 1 1017 ? 10.918 -26.606 41.587 1.00 85.31 1017 TYR A C 1
ATOM 7777 O O . TYR A 1 1017 ? 11.574 -26.600 40.548 1.00 85.31 1017 TYR A O 1
ATOM 7785 N N . ASP A 1 1018 ? 9.729 -27.210 41.693 1.00 83.19 1018 ASP A N 1
ATOM 7786 C CA . ASP A 1 1018 ? 8.964 -27.701 40.543 1.00 83.19 1018 ASP A CA 1
ATOM 7787 C C . ASP A 1 1018 ? 8.015 -26.627 40.026 1.00 83.19 1018 ASP A C 1
ATOM 7789 O O . ASP A 1 1018 ? 7.222 -26.079 40.794 1.00 83.19 1018 ASP A O 1
ATOM 7793 N N . GLU A 1 1019 ? 8.029 -26.389 38.721 1.00 79.06 1019 GLU A N 1
ATOM 7794 C CA . GLU A 1 1019 ? 7.056 -25.537 38.039 1.00 79.06 1019 GLU A CA 1
ATOM 7795 C C . GLU A 1 1019 ? 6.267 -26.375 37.027 1.00 79.06 1019 GLU A C 1
ATOM 7797 O O . GLU A 1 1019 ? 6.852 -27.142 36.265 1.00 79.06 1019 GLU A O 1
ATOM 7802 N N . LYS A 1 1020 ? 4.936 -26.236 36.996 1.00 77.69 1020 LYS A N 1
ATOM 7803 C CA . LYS A 1 1020 ? 4.104 -26.810 35.929 1.00 77.69 1020 LYS A CA 1
ATOM 7804 C C . LYS A 1 1020 ? 3.649 -25.701 34.999 1.00 77.69 1020 LYS A C 1
ATOM 7806 O O . LYS A 1 1020 ? 3.051 -24.737 35.473 1.00 77.69 1020 LYS A O 1
ATOM 7811 N N . ARG A 1 1021 ? 3.886 -25.840 33.697 1.00 67.19 1021 ARG A N 1
ATOM 7812 C CA . ARG A 1 1021 ? 3.373 -24.895 32.694 1.00 67.19 1021 ARG A CA 1
ATOM 7813 C C . ARG A 1 1021 ? 2.828 -25.616 31.477 1.00 67.19 1021 ARG A C 1
ATOM 7815 O O . ARG A 1 1021 ? 3.318 -26.680 31.113 1.00 67.19 1021 ARG A O 1
ATOM 7822 N N . HIS A 1 1022 ? 1.836 -25.003 30.844 1.00 59.94 1022 HIS A N 1
ATOM 7823 C CA . HIS A 1 1022 ? 1.537 -25.298 29.450 1.00 59.94 1022 HIS A CA 1
ATOM 7824 C C . HIS A 1 1022 ? 2.690 -24.743 28.621 1.00 59.94 1022 HIS A C 1
ATOM 7826 O O . HIS A 1 1022 ? 3.047 -23.584 28.800 1.00 59.94 1022 HIS A O 1
ATOM 7832 N N . ALA A 1 1023 ? 3.297 -25.574 27.783 1.00 57.47 1023 ALA A N 1
ATOM 7833 C CA . ALA A 1 1023 ? 4.304 -25.122 26.836 1.00 57.47 1023 ALA A CA 1
ATOM 7834 C C . ALA A 1 1023 ? 4.065 -25.811 25.496 1.00 57.47 1023 ALA A C 1
ATOM 7836 O O . ALA A 1 1023 ? 3.844 -27.025 25.442 1.00 57.47 1023 ALA A O 1
ATOM 7837 N N . ARG A 1 1024 ? 4.132 -25.048 24.402 1.00 51.47 1024 ARG A N 1
ATOM 7838 C CA . ARG A 1 1024 ? 4.157 -25.627 23.054 1.00 51.47 1024 ARG A CA 1
ATOM 7839 C C . ARG A 1 1024 ? 5.500 -26.319 22.839 1.00 51.47 1024 ARG A C 1
ATOM 7841 O O . ARG A 1 1024 ? 6.519 -25.666 22.619 1.00 51.47 1024 ARG A O 1
ATOM 7848 N N . ALA A 1 1025 ? 5.522 -27.650 22.891 1.00 47.16 1025 ALA A N 1
ATOM 7849 C CA . ALA A 1 1025 ? 6.676 -28.398 22.412 1.00 47.16 1025 ALA A CA 1
ATOM 7850 C C . ALA A 1 1025 ? 6.912 -28.023 20.939 1.00 47.16 1025 ALA A C 1
ATOM 7852 O O . ALA A 1 1025 ? 5.990 -28.065 20.125 1.00 47.16 1025 ALA A O 1
ATOM 7853 N N . SER A 1 1026 ? 8.143 -27.656 20.581 1.00 46.38 1026 SER A N 1
ATOM 7854 C CA . SER A 1 1026 ? 8.506 -27.158 19.244 1.00 46.38 1026 SER A CA 1
ATOM 7855 C C . SER A 1 1026 ? 8.329 -28.177 18.104 1.00 46.38 1026 SER A C 1
ATOM 7857 O O . SER A 1 1026 ? 8.653 -27.874 16.961 1.00 46.38 1026 SER A O 1
ATOM 7859 N N . ASN A 1 1027 ? 7.773 -29.361 18.380 1.00 38.94 1027 ASN A N 1
ATOM 7860 C CA . ASN A 1 1027 ? 7.467 -30.396 17.403 1.00 38.94 1027 ASN A CA 1
ATOM 7861 C C . ASN A 1 1027 ? 5.996 -30.855 17.510 1.00 38.94 1027 ASN A C 1
ATOM 7863 O O . ASN A 1 1027 ? 5.673 -31.786 18.234 1.00 38.94 1027 ASN A O 1
ATOM 7867 N N . ARG A 1 1028 ? 5.125 -30.230 16.704 1.00 38.22 1028 ARG A N 1
ATOM 7868 C CA . ARG A 1 1028 ? 3.898 -30.804 16.099 1.00 38.22 1028 ARG A CA 1
ATOM 7869 C C . ARG A 1 1028 ? 2.837 -31.498 16.984 1.00 38.22 1028 ARG A C 1
ATOM 7871 O O . ARG A 1 1028 ? 2.210 -32.445 16.512 1.00 38.22 1028 ARG A O 1
ATOM 7878 N N . THR A 1 1029 ? 2.489 -30.984 18.158 1.00 35.28 1029 THR A N 1
ATOM 7879 C CA . THR A 1 1029 ? 1.184 -31.319 18.771 1.00 35.28 1029 THR A CA 1
ATOM 7880 C C . THR A 1 1029 ? 0.472 -30.044 19.218 1.00 35.28 1029 THR A C 1
ATOM 7882 O O . THR A 1 1029 ? 1.039 -29.227 19.935 1.00 35.28 1029 THR A O 1
ATOM 7885 N N . GLN A 1 1030 ? -0.754 -29.835 18.721 1.00 38.06 1030 GLN A N 1
ATOM 7886 C CA . GLN A 1 1030 ? -1.580 -28.642 18.977 1.00 38.06 1030 GLN A CA 1
ATOM 7887 C C . GLN A 1 1030 ? -2.193 -28.601 20.385 1.00 38.06 1030 GLN A C 1
ATOM 7889 O O . GLN A 1 1030 ? -2.791 -27.592 20.753 1.00 38.06 1030 GLN A O 1
ATOM 7894 N N . ASP A 1 1031 ? -1.987 -29.634 21.198 1.00 47.50 1031 ASP A N 1
ATOM 7895 C CA . ASP A 1 1031 ? -2.564 -29.718 22.533 1.00 47.50 1031 ASP A CA 1
ATOM 7896 C C . ASP A 1 1031 ? -1.499 -29.358 23.572 1.00 47.50 1031 ASP A C 1
ATOM 7898 O O . ASP A 1 1031 ? -0.497 -30.054 23.733 1.00 47.50 1031 ASP A O 1
ATOM 7902 N N . GLY A 1 1032 ? -1.687 -28.221 24.247 1.00 53.81 1032 GLY A N 1
ATOM 7903 C CA . GLY A 1 1032 ? -0.790 -27.734 25.292 1.00 53.81 1032 GLY A CA 1
ATOM 7904 C C . GLY A 1 1032 ? -0.781 -28.662 26.504 1.00 53.81 1032 GLY A C 1
ATOM 7905 O O . GLY A 1 1032 ? -1.531 -28.449 27.456 1.00 53.81 1032 GLY A O 1
ATOM 7906 N N . GLU A 1 1033 ? 0.071 -29.682 26.496 1.00 58.00 1033 GLU A N 1
ATOM 7907 C CA . GLU A 1 1033 ? 0.275 -30.544 27.656 1.00 58.00 1033 GLU A CA 1
ATOM 7908 C C . GLU A 1 1033 ? 0.954 -29.780 28.807 1.00 58.00 1033 GLU A C 1
ATOM 7910 O O . GLU A 1 1033 ? 1.777 -28.884 28.603 1.00 58.00 1033 GLU A O 1
ATOM 7915 N N . LEU A 1 1034 ? 0.587 -30.126 30.045 1.00 63.84 1034 LEU A N 1
ATOM 7916 C CA . LEU A 1 1034 ? 1.243 -29.606 31.245 1.00 63.84 1034 LEU A CA 1
ATOM 7917 C C . LEU A 1 1034 ? 2.606 -30.278 31.413 1.00 63.84 1034 LEU A C 1
ATOM 7919 O O . LEU A 1 1034 ? 2.694 -31.461 31.749 1.00 63.84 1034 LEU A O 1
ATOM 7923 N N . LEU A 1 1035 ? 3.655 -29.489 31.226 1.00 63.94 1035 LEU A N 1
ATOM 7924 C CA . LEU A 1 1035 ? 5.047 -29.882 31.353 1.00 63.94 1035 LEU A CA 1
ATOM 7925 C C . LEU A 1 1035 ? 5.549 -29.600 32.774 1.00 63.94 1035 LEU A C 1
ATOM 7927 O O . LEU A 1 1035 ? 5.287 -28.527 33.322 1.00 63.94 1035 LEU A O 1
ATOM 7931 N N . ASN A 1 1036 ? 6.275 -30.552 33.371 1.00 77.00 1036 ASN A N 1
ATOM 7932 C CA . ASN A 1 1036 ? 6.951 -30.357 34.656 1.00 77.00 1036 ASN A CA 1
ATOM 7933 C C . ASN A 1 1036 ? 8.381 -29.862 34.413 1.00 77.00 1036 ASN A C 1
ATOM 7935 O O . ASN A 1 1036 ? 9.137 -30.472 33.654 1.00 77.00 1036 ASN A O 1
ATOM 7939 N N . PHE A 1 1037 ? 8.768 -28.793 35.097 1.00 77.62 1037 PHE A N 1
ATOM 7940 C CA . PHE A 1 1037 ? 10.114 -28.240 35.072 1.00 77.62 1037 PHE A CA 1
ATOM 7941 C C . PHE A 1 1037 ? 10.749 -28.317 36.452 1.00 77.62 1037 PHE A C 1
ATOM 7943 O O . PHE A 1 1037 ? 10.104 -28.004 37.448 1.00 77.62 1037 PHE A O 1
ATOM 7950 N N . VAL A 1 1038 ? 12.040 -28.640 36.491 1.00 85.62 1038 VAL A N 1
ATOM 7951 C CA . VAL A 1 1038 ? 12.891 -28.327 37.640 1.00 85.62 1038 VAL A CA 1
ATOM 7952 C C . VAL A 1 1038 ? 13.478 -26.943 37.402 1.00 85.62 1038 VAL A C 1
ATOM 7954 O O . VAL A 1 1038 ? 14.169 -26.727 36.409 1.00 85.62 1038 VAL A O 1
ATOM 7957 N N . CYS A 1 1039 ? 13.190 -26.004 38.293 1.00 85.62 1039 CYS A N 1
ATOM 7958 C CA . CYS A 1 1039 ? 13.647 -24.624 38.206 1.00 85.62 1039 CYS A CA 1
ATOM 7959 C C . CYS A 1 1039 ? 14.698 -24.368 39.284 1.00 85.62 1039 CYS A C 1
ATOM 7961 O O . CYS A 1 1039 ? 14.448 -24.642 40.456 1.00 85.62 1039 CYS A O 1
ATOM 7963 N N . LEU A 1 1040 ? 15.853 -23.835 38.892 1.00 87.94 1040 LEU A N 1
ATOM 7964 C CA . LEU A 1 1040 ? 16.838 -23.239 39.795 1.00 87.94 1040 LEU A CA 1
ATOM 7965 C C . LEU A 1 1040 ? 16.780 -21.728 39.588 1.00 87.94 1040 LEU A C 1
ATOM 7967 O O . LEU A 1 1040 ? 16.891 -21.276 38.453 1.00 87.94 1040 LEU A O 1
ATOM 7971 N N . GLU A 1 1041 ? 16.593 -20.948 40.641 1.00 86.50 1041 GLU A N 1
ATOM 7972 C CA . GLU A 1 1041 ? 16.395 -19.503 40.523 1.00 86.50 1041 GLU A CA 1
ATOM 7973 C C . GLU A 1 1041 ? 17.138 -18.733 41.620 1.00 86.50 1041 GLU A C 1
ATOM 7975 O O . GLU A 1 1041 ? 17.178 -19.159 42.773 1.00 86.50 1041 GLU A O 1
ATOM 7980 N N . ASN A 1 1042 ? 17.741 -17.603 41.259 1.00 86.19 1042 ASN A N 1
ATOM 7981 C CA . ASN A 1 1042 ? 18.369 -16.646 42.169 1.00 86.19 1042 ASN A CA 1
ATOM 7982 C C . ASN A 1 1042 ? 18.001 -15.207 41.756 1.00 86.19 1042 ASN A C 1
ATOM 7984 O O . ASN A 1 1042 ? 17.082 -15.005 40.966 1.00 86.19 1042 ASN A O 1
ATOM 7988 N N . GLU A 1 1043 ? 18.690 -14.192 42.277 1.00 78.38 1043 GLU A N 1
ATOM 7989 C CA . GLU A 1 1043 ? 18.416 -12.784 41.942 1.00 78.38 1043 GLU A CA 1
ATOM 7990 C C . GLU A 1 1043 ? 18.651 -12.404 40.480 1.00 78.38 1043 GLU A C 1
ATOM 7992 O O . GLU A 1 1043 ? 18.149 -11.380 40.022 1.00 78.38 1043 GLU A O 1
ATOM 7997 N N . PHE A 1 1044 ? 19.446 -13.190 39.760 1.00 79.12 1044 PHE A N 1
ATOM 7998 C CA . PHE A 1 1044 ? 19.922 -12.846 38.430 1.00 79.12 1044 PHE A CA 1
ATOM 7999 C C . PHE A 1 1044 ? 19.466 -13.819 37.358 1.00 79.12 1044 PHE A C 1
ATOM 8001 O O . PHE A 1 1044 ? 19.324 -13.406 36.213 1.00 79.12 1044 PHE A O 1
ATOM 8008 N N . LEU A 1 1045 ? 19.279 -15.089 37.699 1.00 79.06 1045 LEU A N 1
ATOM 8009 C CA . LEU A 1 1045 ? 19.048 -16.173 36.767 1.00 79.06 1045 LEU A CA 1
ATOM 8010 C C . LEU A 1 1045 ? 17.906 -17.073 37.221 1.00 79.06 1045 LEU A C 1
ATOM 8012 O O . LEU A 1 1045 ? 17.845 -17.489 38.376 1.00 79.06 1045 LEU A O 1
ATOM 8016 N N . ILE A 1 1046 ? 17.102 -17.493 36.250 1.00 81.81 1046 ILE A N 1
ATOM 8017 C CA . ILE A 1 1046 ? 16.251 -18.676 36.325 1.00 81.81 1046 ILE A CA 1
ATOM 8018 C C . ILE A 1 1046 ? 16.721 -19.691 35.280 1.00 81.81 1046 ILE A C 1
ATOM 8020 O O . ILE A 1 1046 ? 16.787 -19.388 34.090 1.00 81.81 1046 ILE A O 1
ATOM 8024 N N . ALA A 1 1047 ? 17.055 -20.899 35.726 1.00 83.94 1047 ALA A N 1
ATOM 8025 C CA . ALA A 1 1047 ? 17.416 -22.045 34.905 1.00 83.94 1047 ALA A CA 1
ATOM 8026 C C . ALA A 1 1047 ? 16.304 -23.096 34.987 1.00 83.94 1047 ALA A C 1
ATOM 8028 O O . ALA A 1 1047 ? 16.079 -23.691 36.042 1.00 83.94 1047 ALA A O 1
ATOM 8029 N N . ARG A 1 1048 ? 15.599 -23.320 33.874 1.00 82.81 1048 ARG A N 1
ATOM 8030 C CA . ARG A 1 1048 ? 14.516 -24.309 33.775 1.00 82.81 1048 ARG A CA 1
ATOM 8031 C C . ARG A 1 1048 ? 14.975 -25.558 33.047 1.00 82.81 1048 ARG A C 1
ATOM 8033 O O . ARG A 1 1048 ? 15.497 -25.457 31.939 1.00 82.81 1048 ARG A O 1
ATOM 8040 N N . PHE A 1 1049 ? 14.675 -26.713 33.625 1.00 81.00 1049 PHE A N 1
ATOM 8041 C CA . PHE A 1 1049 ? 14.966 -28.029 33.076 1.00 81.00 1049 PHE A CA 1
ATOM 8042 C C . PHE A 1 1049 ? 13.669 -28.800 32.858 1.00 81.00 1049 PHE A C 1
ATOM 8044 O O . PHE A 1 1049 ? 12.963 -29.096 33.819 1.00 81.00 1049 PHE A O 1
ATOM 8051 N N . TYR A 1 1050 ? 13.343 -29.119 31.607 1.00 73.19 1050 TYR A N 1
ATOM 8052 C CA . TYR A 1 1050 ? 12.138 -29.888 31.284 1.00 73.19 1050 TYR A CA 1
ATOM 8053 C C . TYR A 1 1050 ? 12.284 -31.365 31.687 1.00 73.19 1050 TYR A C 1
ATOM 8055 O O . TYR A 1 1050 ? 13.296 -31.985 31.364 1.00 73.19 1050 TYR A O 1
ATOM 8063 N N . ALA A 1 1051 ? 11.274 -31.924 32.359 1.00 63.41 1051 ALA A N 1
ATOM 8064 C CA . ALA A 1 1051 ? 11.200 -33.330 32.746 1.00 63.41 1051 ALA A CA 1
ATOM 8065 C C . ALA A 1 1051 ? 9.901 -33.968 32.208 1.00 63.41 1051 ALA A C 1
ATOM 8067 O O . ALA A 1 1051 ? 8.836 -33.835 32.811 1.00 63.41 1051 ALA A O 1
ATOM 8068 N N . ASP A 1 1052 ? 9.980 -34.661 31.067 1.00 55.44 1052 ASP A N 1
ATOM 8069 C CA . ASP A 1 1052 ? 8.850 -35.412 30.486 1.00 55.44 1052 ASP A CA 1
ATOM 8070 C C . ASP A 1 1052 ? 8.565 -36.732 31.247 1.00 55.44 1052 ASP A C 1
ATOM 8072 O O . ASP A 1 1052 ? 9.421 -37.220 31.991 1.00 55.44 1052 ASP A O 1
ATOM 8076 N N . ARG A 1 1053 ? 7.409 -37.373 30.998 1.00 47.62 1053 ARG A N 1
ATOM 8077 C CA . ARG A 1 1053 ? 6.921 -38.700 31.452 1.00 47.62 1053 ARG A CA 1
ATOM 8078 C C . ARG A 1 1053 ? 7.810 -39.905 31.066 1.00 47.62 1053 ARG A C 1
ATOM 8080 O O . ARG A 1 1053 ? 7.351 -41.044 31.072 1.00 47.62 1053 ARG A O 1
ATOM 8087 N N . GLY A 1 1054 ? 9.086 -39.670 30.783 1.00 49.22 1054 GLY A N 1
ATOM 8088 C CA . GLY A 1 1054 ? 10.148 -40.670 30.640 1.00 49.22 1054 GLY A CA 1
ATOM 8089 C C . GLY A 1 1054 ? 11.487 -40.233 31.248 1.00 49.22 1054 GLY A C 1
ATOM 8090 O O . GLY A 1 1054 ? 12.490 -40.900 31.023 1.00 49.22 1054 GLY A O 1
ATOM 8091 N N . ALA A 1 1055 ? 11.512 -39.127 32.003 1.00 50.28 1055 ALA A N 1
ATOM 8092 C CA . ALA A 1 1055 ? 12.688 -38.577 32.667 1.00 50.28 1055 ALA A CA 1
ATOM 8093 C C . ALA A 1 1055 ? 13.865 -38.296 31.714 1.00 50.28 1055 ALA A C 1
ATOM 8095 O O . ALA A 1 1055 ? 14.984 -38.769 31.927 1.00 50.28 1055 ALA A O 1
ATOM 8096 N N . VAL A 1 1056 ? 13.581 -37.515 30.662 1.00 52.44 1056 VAL A N 1
ATOM 8097 C CA . VAL A 1 1056 ? 14.573 -37.022 29.700 1.00 52.44 1056 VAL A CA 1
ATOM 8098 C C . VAL A 1 1056 ? 14.637 -35.493 29.724 1.00 52.44 1056 VAL A C 1
ATOM 8100 O O . VAL A 1 1056 ? 13.655 -34.818 29.419 1.00 52.44 1056 VAL A O 1
ATOM 8103 N N . LEU A 1 1057 ? 15.803 -34.946 30.066 1.00 58.19 1057 LEU A N 1
ATOM 8104 C CA . LEU A 1 1057 ? 16.118 -33.521 29.957 1.00 58.19 1057 LEU A CA 1
ATOM 8105 C C . LEU A 1 1057 ? 16.371 -33.147 28.493 1.00 58.19 1057 LEU A C 1
ATOM 8107 O O . LEU A 1 1057 ? 17.340 -33.620 27.901 1.00 58.19 1057 LEU A O 1
ATOM 8111 N N . HIS A 1 1058 ? 15.518 -32.298 27.921 1.00 56.47 1058 HIS A N 1
ATOM 8112 C CA . HIS A 1 1058 ? 15.657 -31.857 26.526 1.00 56.47 1058 HIS A CA 1
ATOM 8113 C C . HIS A 1 1058 ? 16.012 -30.374 26.363 1.00 56.47 1058 HIS A C 1
ATOM 8115 O O . HIS A 1 1058 ? 16.521 -30.005 25.313 1.00 56.47 1058 HIS A O 1
ATOM 8121 N N . ASN A 1 1059 ? 15.770 -29.520 27.366 1.00 63.31 1059 ASN A N 1
ATOM 8122 C CA . ASN A 1 1059 ? 15.958 -28.069 27.250 1.00 63.31 1059 ASN A CA 1
ATOM 8123 C C . ASN A 1 1059 ? 16.444 -27.456 28.571 1.00 63.31 1059 ASN A C 1
ATOM 8125 O O . ASN A 1 1059 ? 15.859 -27.738 29.619 1.00 63.31 1059 ASN A O 1
ATOM 8129 N N . LEU A 1 1060 ? 17.460 -26.588 28.494 1.00 69.38 1060 LEU A N 1
ATOM 8130 C CA . LEU A 1 1060 ? 17.880 -25.680 29.559 1.00 69.38 1060 LEU A CA 1
ATOM 8131 C C . LEU A 1 1060 ? 17.572 -24.237 29.128 1.00 69.38 1060 LEU A C 1
ATOM 8133 O O . LEU A 1 1060 ? 18.221 -23.655 28.262 1.00 69.38 1060 LEU A O 1
ATOM 8137 N N . THR A 1 1061 ? 16.587 -23.620 29.763 1.00 65.81 1061 THR A N 1
ATOM 8138 C CA . THR A 1 1061 ? 16.276 -22.208 29.508 1.00 65.81 1061 THR A CA 1
ATOM 8139 C C . THR A 1 1061 ? 16.875 -21.374 30.628 1.00 65.81 1061 THR A C 1
ATOM 8141 O O . THR A 1 1061 ? 16.439 -21.517 31.768 1.00 65.81 1061 THR A O 1
ATOM 8144 N N . VAL A 1 1062 ? 17.862 -20.530 30.310 1.00 67.56 1062 VAL A N 1
ATOM 8145 C CA . VAL A 1 1062 ? 18.492 -19.597 31.256 1.00 67.56 1062 VAL A CA 1
ATOM 8146 C C . VAL A 1 1062 ? 18.018 -18.192 30.919 1.00 67.56 1062 VAL A C 1
ATOM 8148 O O . VAL A 1 1062 ? 18.261 -17.712 29.814 1.00 67.56 1062 VAL A O 1
ATOM 8151 N N . ARG A 1 1063 ? 17.328 -17.535 31.851 1.00 68.75 1063 ARG A N 1
ATOM 8152 C CA . ARG A 1 1063 ? 16.835 -16.160 31.675 1.00 68.75 1063 ARG A CA 1
ATOM 8153 C C . ARG A 1 1063 ? 17.215 -15.293 32.853 1.00 68.75 1063 ARG A C 1
ATOM 8155 O O . ARG A 1 1063 ? 17.461 -15.816 33.936 1.00 68.75 1063 ARG A O 1
ATOM 8162 N N . ALA A 1 1064 ? 17.179 -13.983 32.638 1.00 69.69 1064 ALA A N 1
ATOM 8163 C CA . ALA A 1 1064 ? 17.163 -13.044 33.741 1.00 69.69 1064 ALA A CA 1
ATOM 8164 C C . ALA A 1 1064 ? 15.904 -13.268 34.592 1.00 69.69 1064 ALA A C 1
ATOM 8166 O O . ALA A 1 1064 ? 14.804 -13.420 34.048 1.00 69.69 1064 ALA A O 1
ATOM 8167 N N . THR A 1 1065 ? 16.070 -13.302 35.912 1.00 67.88 1065 THR A N 1
ATOM 8168 C CA . THR A 1 1065 ? 14.954 -13.405 36.859 1.00 67.88 1065 THR A CA 1
ATOM 8169 C C . THR A 1 1065 ? 13.948 -12.288 36.595 1.00 67.88 1065 THR A C 1
ATOM 8171 O O . THR A 1 1065 ? 14.321 -11.116 36.577 1.00 67.88 1065 THR A O 1
ATOM 8174 N N . GLY A 1 1066 ? 12.682 -12.652 36.366 1.00 60.81 1066 GLY A N 1
ATOM 8175 C CA . GLY A 1 1066 ? 11.598 -11.702 36.151 1.00 60.81 1066 GLY A CA 1
ATOM 8176 C C . GLY A 1 1066 ? 10.962 -11.700 34.761 1.00 60.81 1066 GLY A C 1
ATOM 8177 O O . GLY A 1 1066 ? 9.818 -11.276 34.603 1.00 60.81 1066 GLY A O 1
ATOM 8178 N N . GLN A 1 1067 ? 11.638 -12.241 33.751 1.00 57.34 1067 GLN A N 1
ATOM 8179 C CA . GLN A 1 1067 ? 11.147 -12.233 32.365 1.00 57.34 1067 GLN A CA 1
ATOM 8180 C C . GLN A 1 1067 ? 10.098 -13.325 32.051 1.00 57.34 1067 GLN A C 1
ATOM 8182 O O . GLN A 1 1067 ? 9.682 -13.506 30.906 1.00 57.34 1067 GLN A O 1
ATOM 8187 N N . GLU A 1 1068 ? 9.683 -14.114 33.039 1.00 56.00 1068 GLU A N 1
ATOM 8188 C CA . GLU A 1 1068 ? 8.831 -15.296 32.858 1.00 56.00 1068 GLU A CA 1
ATOM 8189 C C . GLU A 1 1068 ? 7.315 -15.070 32.872 1.00 56.00 1068 GLU A C 1
ATOM 8191 O O . GLU A 1 1068 ? 6.588 -15.980 32.471 1.00 56.00 1068 GLU A O 1
ATOM 8196 N N . LEU A 1 1069 ? 6.829 -13.927 33.359 1.00 46.41 1069 LEU A N 1
ATOM 8197 C CA . LEU A 1 1069 ? 5.390 -13.618 33.416 1.00 46.41 1069 LEU A CA 1
ATOM 8198 C C . LEU A 1 1069 ? 4.920 -12.733 32.253 1.00 46.41 1069 LEU A C 1
ATOM 8200 O O . LEU A 1 1069 ? 3.720 -12.603 32.041 1.00 46.41 1069 LEU A O 1
ATOM 8204 N N . LEU A 1 1070 ? 5.855 -12.186 31.471 1.00 39.03 1070 LEU A N 1
ATOM 8205 C CA . LEU A 1 1070 ? 5.564 -11.338 30.313 1.00 39.03 1070 LEU A CA 1
ATOM 8206 C C . LEU A 1 1070 ? 5.539 -12.063 28.963 1.00 39.03 1070 LEU A C 1
ATOM 8208 O O . LEU A 1 1070 ? 5.066 -11.505 27.980 1.00 39.03 1070 LEU A O 1
ATOM 8212 N N . SER A 1 1071 ? 6.072 -13.283 28.869 1.00 41.31 1071 SER A N 1
ATOM 8213 C CA . SER A 1 1071 ? 6.210 -13.988 27.589 1.00 41.31 1071 SER A CA 1
ATOM 8214 C C . SER A 1 1071 ? 5.366 -15.263 27.596 1.00 41.31 1071 SER A C 1
ATOM 8216 O O . SER A 1 1071 ? 5.737 -16.204 28.302 1.00 41.31 1071 SER A O 1
ATOM 8218 N N . PRO A 1 1072 ? 4.256 -15.322 26.831 1.00 36.84 1072 PRO A N 1
ATOM 8219 C CA . PRO A 1 1072 ? 3.363 -16.475 26.837 1.00 36.84 1072 PRO A CA 1
ATOM 8220 C C . PRO A 1 1072 ? 3.957 -17.774 26.295 1.00 36.84 1072 PRO A C 1
ATOM 8222 O O . PRO A 1 1072 ? 3.375 -18.793 26.615 1.00 36.84 1072 PRO A O 1
ATOM 8225 N N . ASP A 1 1073 ? 5.051 -17.764 25.511 1.00 47.06 1073 ASP A N 1
ATOM 8226 C CA . ASP A 1 1073 ? 5.840 -18.974 25.155 1.00 47.06 1073 ASP A CA 1
ATOM 8227 C C . ASP A 1 1073 ? 6.997 -18.737 24.140 1.00 47.06 1073 ASP A C 1
ATOM 8229 O O . ASP A 1 1073 ? 7.751 -19.660 23.843 1.00 47.06 1073 ASP A O 1
ATOM 8233 N N . ASP A 1 1074 ? 7.227 -17.520 23.622 1.00 46.81 1074 ASP A N 1
ATOM 8234 C CA . ASP A 1 1074 ? 7.954 -17.367 22.341 1.00 46.81 1074 ASP A CA 1
ATOM 8235 C C . ASP A 1 1074 ? 9.379 -16.779 22.363 1.00 46.81 1074 ASP A C 1
ATOM 8237 O O . ASP A 1 1074 ? 9.992 -16.652 21.300 1.00 46.81 1074 ASP A O 1
ATOM 8241 N N . TYR A 1 1075 ? 9.951 -16.429 23.519 1.00 47.09 1075 TYR A N 1
ATOM 8242 C CA . TYR A 1 1075 ? 11.320 -15.877 23.571 1.00 47.09 1075 TYR A CA 1
ATOM 8243 C C . TYR A 1 1075 ? 12.304 -16.789 24.321 1.00 47.09 1075 TYR A C 1
ATOM 8245 O O . TYR A 1 1075 ? 12.573 -16.582 25.508 1.00 47.09 1075 TYR A O 1
ATOM 8253 N N . PRO A 1 1076 ? 12.846 -17.845 23.684 1.00 51.41 1076 PRO A N 1
ATOM 8254 C CA . PRO A 1 1076 ? 13.878 -18.653 24.304 1.00 51.41 1076 PRO A CA 1
ATOM 8255 C C . PRO A 1 1076 ? 15.223 -17.920 24.208 1.00 51.41 1076 PRO A C 1
ATOM 8257 O O . PRO A 1 1076 ? 15.921 -18.001 23.204 1.00 51.41 1076 PRO A O 1
ATOM 8260 N N . PHE A 1 1077 ? 15.620 -17.238 25.279 1.00 51.91 1077 PHE A N 1
ATOM 8261 C CA . PHE A 1 1077 ? 17.030 -17.253 25.663 1.00 51.91 1077 PHE A CA 1
ATOM 8262 C C . PHE A 1 1077 ? 17.272 -18.630 26.289 1.00 51.91 1077 PHE A C 1
ATOM 8264 O O . PHE A 1 1077 ? 16.774 -18.908 27.382 1.00 51.91 1077 PHE A O 1
ATOM 8271 N N . GLY A 1 1078 ? 17.902 -19.556 25.564 1.00 54.34 1078 GLY A N 1
ATOM 8272 C CA . GLY A 1 1078 ? 18.050 -20.924 26.057 1.00 54.34 1078 GLY A CA 1
ATOM 8273 C C . GLY A 1 1078 ? 19.206 -21.692 25.434 1.00 54.34 1078 GLY A C 1
ATOM 8274 O O . GLY A 1 1078 ? 19.458 -21.625 24.232 1.00 54.34 1078 GLY A O 1
ATOM 8275 N N . LEU A 1 1079 ? 19.892 -22.469 26.267 1.00 55.75 1079 LEU A N 1
ATOM 8276 C CA . LEU A 1 1079 ? 20.813 -23.506 25.823 1.00 55.75 1079 LEU A CA 1
ATOM 8277 C C . LEU A 1 1079 ? 20.016 -24.793 25.710 1.00 55.75 1079 LEU A C 1
ATOM 8279 O O . LEU A 1 1079 ? 19.607 -25.397 26.699 1.00 55.75 1079 LEU A O 1
ATOM 8283 N N . VAL A 1 1080 ? 19.780 -25.240 24.489 1.00 55.66 1080 VAL A N 1
ATOM 8284 C CA . VAL A 1 1080 ? 19.225 -26.569 24.285 1.00 55.66 1080 VAL A CA 1
ATOM 8285 C C . VAL A 1 1080 ? 20.362 -27.563 24.487 1.00 55.66 1080 VAL A C 1
ATOM 8287 O O . VAL A 1 1080 ? 21.171 -27.830 23.602 1.00 55.66 1080 VAL A O 1
ATOM 8290 N N . TRP A 1 1081 ? 20.464 -28.054 25.716 1.00 60.38 1081 TRP A N 1
ATOM 8291 C CA . TRP A 1 1081 ? 21.520 -28.964 26.112 1.00 60.38 1081 TRP A CA 1
ATOM 8292 C C . TRP A 1 1081 ? 21.169 -30.397 25.719 1.00 60.38 1081 TRP A C 1
ATOM 8294 O O . TRP A 1 1081 ? 20.205 -30.964 26.230 1.00 60.38 1081 TRP A O 1
ATOM 8304 N N . TYR A 1 1082 ? 22.009 -31.023 24.899 1.00 57.91 1082 TYR A N 1
ATOM 8305 C CA . TYR A 1 1082 ? 21.943 -32.454 24.641 1.00 57.91 1082 TYR A CA 1
ATOM 8306 C C . TYR A 1 1082 ? 23.277 -33.107 25.006 1.00 57.91 1082 TYR A C 1
ATOM 8308 O O . TYR A 1 1082 ? 24.347 -32.711 24.554 1.00 57.91 1082 TYR A O 1
ATOM 8316 N N . SER A 1 1083 ? 23.230 -34.151 25.827 1.00 62.34 1083 SER A N 1
ATOM 8317 C CA . SER A 1 1083 ? 24.414 -34.990 26.026 1.00 62.34 1083 SER A CA 1
ATOM 8318 C C . SER A 1 1083 ? 24.490 -36.095 24.967 1.00 62.34 1083 SER A C 1
ATOM 8320 O O . SER A 1 1083 ? 23.586 -36.211 24.142 1.00 62.34 1083 SER A O 1
ATOM 8322 N N . TRP A 1 1084 ? 25.562 -36.894 25.029 1.00 64.38 1084 TRP A N 1
ATOM 8323 C CA . TRP A 1 1084 ? 25.787 -38.192 24.377 1.00 64.38 1084 TRP A CA 1
ATOM 8324 C C . TRP A 1 1084 ? 24.637 -38.722 23.499 1.00 64.38 1084 TRP A C 1
ATOM 8326 O O . TRP A 1 1084 ? 23.524 -38.872 24.007 1.00 64.38 1084 TRP A O 1
ATOM 8336 N N . PRO A 1 1085 ? 24.891 -39.105 22.232 1.00 55.91 1085 PRO A N 1
ATOM 8337 C CA . PRO A 1 1085 ? 23.869 -39.699 21.371 1.00 55.91 1085 PRO A CA 1
ATOM 8338 C C . PRO A 1 1085 ? 23.198 -40.910 22.058 1.00 55.91 1085 PRO A C 1
ATOM 8340 O O . PRO A 1 1085 ? 23.785 -41.988 22.110 1.00 55.91 1085 PRO A O 1
ATOM 8343 N N . GLY A 1 1086 ? 21.992 -40.730 22.618 1.00 55.47 1086 GLY A N 1
ATOM 8344 C CA . GLY A 1 1086 ? 21.141 -41.818 23.129 1.00 55.47 1086 GLY A CA 1
ATOM 8345 C C . GLY A 1 1086 ? 20.855 -41.919 24.640 1.00 55.47 1086 GLY A C 1
ATOM 8346 O O . GLY A 1 1086 ? 20.256 -42.919 25.026 1.00 55.47 1086 GLY A O 1
ATOM 8347 N N . GLY A 1 1087 ? 21.223 -40.958 25.502 1.00 61.22 1087 GLY A N 1
ATOM 8348 C CA . GLY A 1 1087 ? 20.983 -41.059 26.959 1.00 61.22 1087 GLY A CA 1
ATOM 8349 C C . GLY A 1 1087 ? 19.981 -40.045 27.529 1.00 61.22 1087 GLY A C 1
ATOM 8350 O O . GLY A 1 1087 ? 20.235 -38.842 27.489 1.00 61.22 1087 GLY A O 1
ATOM 8351 N N . ALA A 1 1088 ? 18.881 -40.518 28.121 1.00 68.94 1088 ALA A N 1
ATOM 8352 C CA . ALA A 1 1088 ? 17.927 -39.684 28.849 1.00 68.94 1088 ALA A CA 1
ATOM 8353 C C . ALA A 1 1088 ? 18.446 -39.246 30.230 1.00 68.94 1088 ALA A C 1
ATOM 8355 O O . ALA A 1 1088 ? 18.901 -40.084 31.005 1.00 68.94 1088 ALA A O 1
ATOM 8356 N N . TRP A 1 1089 ? 18.355 -37.952 30.556 1.00 75.38 1089 TRP A N 1
ATOM 8357 C CA . TRP A 1 1089 ? 18.698 -37.436 31.889 1.00 75.38 1089 TRP A CA 1
ATOM 8358 C C . TRP A 1 1089 ? 17.490 -37.354 32.808 1.00 75.38 1089 TRP A C 1
ATOM 8360 O O . TRP A 1 1089 ? 16.575 -36.565 32.573 1.00 75.38 1089 TRP A O 1
ATOM 8370 N N . THR A 1 1090 ? 17.559 -38.077 33.917 1.00 80.19 1090 THR A N 1
ATOM 8371 C CA . THR A 1 1090 ? 16.570 -38.034 34.992 1.00 80.19 1090 THR A CA 1
ATOM 8372 C C . THR A 1 1090 ? 17.070 -37.150 36.124 1.00 80.19 1090 THR A C 1
ATOM 8374 O O . THR A 1 1090 ? 18.171 -37.375 36.621 1.00 80.19 1090 THR A O 1
ATOM 8377 N N . CYS A 1 1091 ? 16.274 -36.173 36.569 1.00 85.06 1091 CYS A N 1
ATOM 8378 C CA . CYS A 1 1091 ? 16.556 -35.459 37.816 1.00 85.06 1091 CYS A CA 1
ATOM 8379 C C . CYS A 1 1091 ? 16.423 -36.442 38.985 1.00 85.06 1091 CYS A C 1
ATOM 8381 O O . CYS A 1 1091 ? 15.331 -36.930 39.263 1.00 85.06 1091 CYS A O 1
ATOM 8383 N N . THR A 1 1092 ? 17.531 -36.747 39.651 1.00 85.19 1092 THR A N 1
ATOM 8384 C CA . THR A 1 1092 ? 17.578 -37.689 40.773 1.00 85.19 1092 THR A CA 1
ATOM 8385 C C . THR A 1 1092 ? 17.490 -36.998 42.122 1.00 85.19 1092 THR A C 1
ATOM 8387 O O . THR A 1 1092 ? 17.056 -37.624 43.080 1.00 85.19 1092 THR A O 1
ATOM 8390 N N . ASP A 1 1093 ? 17.939 -35.743 42.216 1.00 85.94 1093 ASP A N 1
ATOM 8391 C CA . ASP A 1 1093 ? 17.981 -35.024 43.489 1.00 85.94 1093 ASP A CA 1
ATOM 8392 C C . ASP A 1 1093 ? 17.957 -33.500 43.295 1.00 85.94 1093 ASP A C 1
ATOM 8394 O O . ASP A 1 1093 ? 18.390 -32.995 42.256 1.00 85.94 1093 ASP A O 1
ATOM 8398 N N . ARG A 1 1094 ? 17.495 -32.767 44.312 1.00 86.38 1094 ARG A N 1
ATOM 8399 C CA . ARG A 1 1094 ? 17.640 -31.309 44.432 1.00 86.38 1094 ARG A CA 1
ATOM 8400 C C . ARG A 1 1094 ? 18.438 -31.014 45.678 1.00 86.38 1094 ARG A C 1
ATOM 8402 O O . ARG A 1 1094 ? 18.012 -31.319 46.787 1.00 86.38 1094 ARG A O 1
ATOM 8409 N N . VAL A 1 1095 ? 19.581 -30.382 45.490 1.00 83.19 1095 VAL A N 1
ATOM 8410 C CA . VAL A 1 1095 ? 20.513 -30.128 46.574 1.00 83.19 1095 VAL A CA 1
ATOM 8411 C C . VAL A 1 1095 ? 20.416 -28.661 46.948 1.00 83.19 1095 VAL A C 1
ATOM 8413 O O . VAL A 1 1095 ? 20.728 -27.793 46.145 1.00 83.19 1095 VAL A O 1
ATOM 8416 N N . ASN A 1 1096 ? 19.975 -28.376 48.167 1.00 78.75 1096 ASN A N 1
ATOM 8417 C CA . ASN A 1 1096 ? 19.998 -27.024 48.711 1.00 78.75 1096 ASN A CA 1
ATOM 8418 C C . ASN A 1 1096 ? 21.150 -26.929 49.710 1.00 78.75 1096 ASN A C 1
ATOM 8420 O O . ASN A 1 1096 ? 21.142 -27.601 50.740 1.00 78.75 1096 ASN A O 1
ATOM 8424 N N . GLU A 1 1097 ? 22.130 -26.090 49.405 1.00 82.75 1097 GLU A N 1
ATOM 8425 C CA . GLU A 1 1097 ? 23.174 -25.670 50.333 1.00 82.75 1097 GLU A CA 1
ATOM 8426 C C . GLU A 1 1097 ? 22.875 -24.248 50.837 1.00 82.75 1097 GLU A C 1
ATOM 8428 O O . GLU A 1 1097 ? 21.967 -23.572 50.350 1.00 82.75 1097 GLU A O 1
ATOM 8433 N N . ALA A 1 1098 ? 23.614 -23.781 51.847 1.00 73.12 1098 ALA A N 1
ATOM 8434 C CA . ALA A 1 1098 ? 23.323 -22.510 52.515 1.00 73.12 1098 ALA A CA 1
ATOM 8435 C C . ALA A 1 1098 ? 23.361 -21.286 51.574 1.00 73.12 1098 ALA A C 1
ATOM 8437 O O . ALA A 1 1098 ? 22.630 -20.321 51.798 1.00 73.12 1098 ALA A O 1
ATOM 8438 N N . ASP A 1 1099 ? 24.192 -21.316 50.528 1.00 81.31 1099 ASP A N 1
ATOM 8439 C CA . ASP A 1 1099 ? 24.401 -20.208 49.589 1.00 81.31 1099 ASP A CA 1
ATOM 8440 C C . ASP A 1 1099 ? 24.174 -20.577 48.115 1.00 81.31 1099 ASP A C 1
ATOM 8442 O O . ASP A 1 1099 ? 24.275 -19.708 47.250 1.00 81.31 1099 ASP A O 1
ATOM 8446 N N . ARG A 1 1100 ? 23.850 -21.835 47.805 1.00 87.38 1100 ARG A N 1
ATOM 8447 C CA . ARG A 1 1100 ? 23.590 -22.304 46.440 1.00 87.38 1100 ARG A CA 1
ATOM 8448 C C . ARG A 1 1100 ? 22.557 -23.417 46.420 1.00 87.38 1100 ARG A C 1
ATOM 8450 O O . ARG A 1 1100 ? 22.439 -24.187 47.364 1.00 87.38 1100 ARG A O 1
ATOM 8457 N N . VAL A 1 1101 ? 21.846 -23.529 45.314 1.00 88.88 1101 VAL A N 1
ATOM 8458 C CA . VAL A 1 1101 ? 20.929 -24.633 45.042 1.00 88.88 1101 VAL A CA 1
ATOM 8459 C C . VAL A 1 1101 ? 21.386 -25.371 43.810 1.00 88.88 1101 VAL A C 1
ATOM 8461 O O . VAL A 1 1101 ? 22.050 -24.807 42.945 1.00 88.88 1101 VAL A O 1
ATOM 8464 N N . GLY A 1 1102 ? 21.022 -26.631 43.707 1.00 90.31 1102 GLY A N 1
ATOM 8465 C CA . GLY A 1 1102 ? 21.384 -27.440 42.576 1.00 90.31 1102 GLY A CA 1
ATOM 8466 C C . GLY A 1 1102 ? 20.387 -28.536 42.296 1.00 90.31 1102 GLY A C 1
ATOM 8467 O O . GLY A 1 1102 ? 19.534 -28.875 43.114 1.00 90.31 1102 GLY A O 1
ATOM 8468 N N . ALA A 1 1103 ? 20.516 -29.102 41.110 1.00 89.25 1103 ALA A N 1
ATOM 8469 C CA . ALA A 1 1103 ? 19.804 -30.295 40.703 1.00 89.25 1103 ALA A CA 1
ATOM 8470 C C . ALA A 1 1103 ? 20.820 -31.316 40.204 1.00 89.25 1103 ALA A C 1
ATOM 8472 O O . ALA A 1 1103 ? 21.699 -31.003 39.395 1.00 89.25 1103 ALA A O 1
ATOM 8473 N N . LYS A 1 1104 ? 20.709 -32.541 40.712 1.00 88.88 1104 LYS A N 1
ATOM 8474 C CA . LYS A 1 1104 ? 21.501 -33.675 40.260 1.00 88.88 1104 LYS A CA 1
ATOM 8475 C C . LYS A 1 1104 ? 20.683 -34.476 39.266 1.00 88.88 1104 LYS A C 1
ATOM 8477 O O . LYS A 1 1104 ? 19.542 -34.842 39.536 1.00 88.88 1104 LYS A O 1
ATOM 8482 N N . PHE A 1 1105 ? 21.303 -34.780 38.143 1.00 86.19 1105 PHE A N 1
ATOM 8483 C CA . PHE A 1 1105 ? 20.754 -35.563 37.059 1.00 86.19 1105 PHE A CA 1
ATOM 8484 C C . PHE A 1 1105 ? 21.619 -36.803 36.836 1.00 86.19 1105 PHE A C 1
ATOM 8486 O O . PHE A 1 1105 ? 22.843 -36.755 36.983 1.00 86.19 1105 PHE A O 1
ATOM 8493 N N . ALA A 1 1106 ? 20.994 -37.910 36.456 1.00 85.88 1106 ALA A N 1
ATOM 8494 C CA . ALA A 1 1106 ? 21.672 -39.146 36.080 1.00 85.88 1106 ALA A CA 1
ATOM 8495 C C . ALA A 1 1106 ? 21.250 -39.587 34.676 1.00 85.88 1106 ALA A C 1
ATOM 8497 O O . ALA A 1 1106 ? 20.099 -39.400 34.285 1.00 85.88 1106 ALA A O 1
ATOM 8498 N N . SER A 1 1107 ? 22.187 -40.173 33.934 1.00 82.69 1107 SER A N 1
ATOM 8499 C CA . SER A 1 1107 ? 21.979 -40.760 32.608 1.00 82.69 1107 SER A CA 1
ATOM 8500 C C . SER A 1 1107 ? 22.909 -41.966 32.415 1.00 82.69 1107 SER A C 1
ATOM 8502 O O . SER A 1 1107 ? 23.772 -42.245 33.253 1.00 82.69 1107 SER A O 1
ATOM 8504 N N . ALA A 1 1108 ? 22.746 -42.690 31.310 1.00 76.12 1108 ALA A N 1
ATOM 8505 C CA . ALA A 1 1108 ? 23.659 -43.740 30.876 1.00 76.12 1108 ALA A CA 1
ATOM 8506 C C . ALA A 1 1108 ? 24.469 -43.270 29.656 1.00 76.12 1108 ALA A C 1
ATOM 8508 O O . ALA A 1 1108 ? 23.923 -42.717 28.704 1.00 76.12 1108 ALA A O 1
ATOM 8509 N N . SER A 1 1109 ? 25.781 -43.511 29.668 1.00 70.12 1109 SER A N 1
ATOM 8510 C CA . SER A 1 1109 ? 26.640 -43.348 28.485 1.00 70.12 1109 SER A CA 1
ATOM 8511 C C . SER A 1 1109 ? 26.244 -44.337 27.367 1.00 70.12 1109 SER A C 1
ATOM 8513 O O . SER A 1 1109 ? 25.595 -45.344 27.654 1.00 70.12 1109 SER A O 1
ATOM 8515 N N . PRO A 1 1110 ? 26.697 -44.160 26.107 1.00 64.31 1110 PRO A N 1
ATOM 8516 C CA . PRO A 1 1110 ? 26.466 -45.112 25.011 1.00 64.31 1110 PRO A CA 1
ATOM 8517 C C . PRO A 1 1110 ? 26.989 -46.538 25.262 1.00 64.31 1110 PRO A C 1
ATOM 8519 O O . PRO A 1 1110 ? 26.680 -47.444 24.496 1.00 64.31 1110 PRO A O 1
ATOM 8522 N N . GLY A 1 1111 ? 27.777 -46.750 26.324 1.00 68.12 1111 GLY A N 1
ATOM 8523 C CA . GLY A 1 1111 ? 28.202 -48.067 26.813 1.00 68.12 1111 GLY A CA 1
ATOM 8524 C C . GLY A 1 1111 ? 27.436 -48.568 28.046 1.00 68.12 1111 GLY A C 1
ATOM 8525 O O . GLY A 1 1111 ? 27.905 -49.491 28.704 1.00 68.12 1111 GLY A O 1
ATOM 8526 N N . GLY A 1 1112 ? 26.320 -47.934 28.424 1.00 73.44 1112 GLY A N 1
ATOM 8527 C CA . GLY A 1 1112 ? 25.495 -48.301 29.583 1.00 73.44 1112 GLY A CA 1
ATOM 8528 C C . GLY A 1 1112 ? 26.070 -47.915 30.952 1.00 73.44 1112 GLY A C 1
ATOM 8529 O O . GLY A 1 1112 ? 25.427 -48.158 31.971 1.00 73.44 1112 GLY A O 1
ATOM 8530 N N . LYS A 1 1113 ? 27.263 -47.305 31.014 1.00 76.06 1113 LYS A N 1
ATOM 8531 C CA . LYS A 1 1113 ? 27.868 -46.857 32.281 1.00 76.06 1113 LYS A CA 1
ATOM 8532 C C . LYS A 1 1113 ? 27.157 -45.595 32.797 1.00 76.06 1113 LYS A C 1
ATOM 8534 O O . LYS A 1 1113 ? 26.899 -44.709 31.975 1.00 76.06 1113 LYS A O 1
ATOM 8539 N N . PRO A 1 1114 ? 26.872 -45.486 34.107 1.00 78.19 1114 PRO A N 1
ATOM 8540 C CA . PRO A 1 1114 ? 26.195 -44.329 34.680 1.00 78.19 1114 PRO A CA 1
ATOM 8541 C C . PRO A 1 1114 ? 27.073 -43.078 34.590 1.00 78.19 1114 PRO A C 1
ATOM 8543 O O . PRO A 1 1114 ? 28.273 -43.122 34.857 1.00 78.19 1114 PRO A O 1
ATOM 8546 N N . VAL A 1 1115 ? 26.455 -41.959 34.231 1.00 80.50 1115 VAL A N 1
ATOM 8547 C CA . VAL A 1 1115 ? 27.057 -40.624 34.243 1.00 80.50 1115 VAL A CA 1
ATOM 8548 C C . VAL A 1 1115 ? 26.139 -39.725 35.058 1.00 80.50 1115 VAL A C 1
ATOM 8550 O O . VAL A 1 1115 ? 24.917 -39.798 34.913 1.00 80.50 1115 VAL A O 1
ATOM 8553 N N . SER A 1 1116 ? 26.710 -38.882 35.919 1.00 86.25 1116 SER A N 1
ATOM 8554 C CA . SER A 1 1116 ? 25.930 -37.886 36.652 1.00 86.25 1116 SER A CA 1
ATOM 8555 C C . SER A 1 1116 ? 26.326 -36.468 36.266 1.00 86.25 1116 SER A C 1
ATOM 8557 O O . SER A 1 1116 ? 27.482 -36.187 35.954 1.00 86.25 1116 SER A O 1
ATOM 8559 N N . MET A 1 1117 ? 25.343 -35.580 36.270 1.00 87.00 1117 MET A N 1
ATOM 8560 C CA . MET A 1 1117 ? 25.493 -34.152 36.050 1.00 87.00 1117 MET A CA 1
ATOM 8561 C C . MET A 1 1117 ? 24.905 -33.457 37.264 1.00 87.00 1117 MET A C 1
ATOM 8563 O O . MET A 1 1117 ? 23.779 -33.741 37.650 1.00 87.00 1117 MET A O 1
ATOM 8567 N N . THR A 1 1118 ? 25.643 -32.539 37.865 1.00 88.50 1118 THR A N 1
ATOM 8568 C CA . THR A 1 1118 ? 25.107 -31.673 38.912 1.00 88.50 1118 THR A CA 1
ATOM 8569 C C . THR A 1 1118 ? 25.140 -30.248 38.412 1.00 88.50 1118 THR A C 1
ATOM 8571 O O . THR A 1 1118 ? 26.191 -29.765 37.998 1.00 88.50 1118 THR A O 1
ATOM 8574 N N . VAL A 1 1119 ? 23.989 -29.592 38.441 1.00 89.25 1119 VAL A N 1
ATOM 8575 C CA . VAL A 1 1119 ? 23.867 -28.180 38.110 1.00 89.25 1119 VAL A CA 1
ATOM 8576 C C . VAL A 1 1119 ? 23.712 -27.389 39.393 1.00 89.25 1119 VAL A C 1
ATOM 8578 O O . VAL A 1 1119 ? 22.962 -27.814 40.263 1.00 89.25 1119 VAL A O 1
ATOM 8581 N N . TRP A 1 1120 ? 24.392 -26.255 39.500 1.00 91.00 1120 TRP A N 1
ATOM 8582 C CA . TRP A 1 1120 ? 24.405 -25.375 40.654 1.00 91.00 1120 TRP A CA 1
ATOM 8583 C C . TRP A 1 1120 ? 24.128 -23.938 40.242 1.00 91.00 1120 TRP A C 1
ATOM 8585 O O . TRP A 1 1120 ? 24.656 -23.436 39.252 1.00 91.00 1120 TRP A O 1
ATOM 8595 N N . LEU A 1 1121 ? 23.340 -23.262 41.060 1.00 89.00 1121 LEU A N 1
ATOM 8596 C CA . LEU A 1 1121 ? 23.100 -21.838 41.006 1.00 89.00 1121 LEU A CA 1
ATOM 8597 C C . LEU A 1 1121 ? 23.384 -21.260 42.387 1.00 89.00 1121 LEU A C 1
ATOM 8599 O O . LEU A 1 1121 ? 22.856 -21.743 43.387 1.00 89.00 1121 LEU A O 1
ATOM 8603 N N . LYS A 1 1122 ? 24.240 -20.246 42.454 1.00 87.62 1122 LYS A N 1
ATOM 8604 C CA . LYS A 1 1122 ? 24.710 -19.658 43.710 1.00 87.62 1122 LYS A CA 1
ATOM 8605 C C . LYS A 1 1122 ? 24.163 -18.248 43.904 1.00 87.62 1122 LYS A C 1
ATOM 8607 O O . LYS A 1 1122 ? 23.924 -17.529 42.939 1.00 87.62 1122 LYS A O 1
ATOM 8612 N N . ARG A 1 1123 ? 23.952 -17.847 45.157 1.00 83.94 1123 ARG A N 1
ATOM 8613 C CA . ARG A 1 1123 ? 23.498 -16.499 45.517 1.00 83.94 1123 ARG A CA 1
ATOM 8614 C C . ARG A 1 1123 ? 24.524 -15.469 45.073 1.00 83.94 1123 ARG A C 1
ATOM 8616 O O . ARG A 1 1123 ? 25.722 -15.676 45.253 1.00 83.94 1123 ARG A O 1
ATOM 8623 N N . GLY A 1 1124 ? 24.054 -14.351 44.538 1.00 82.88 1124 GLY A N 1
ATOM 8624 C CA . GLY A 1 1124 ? 24.901 -13.256 44.076 1.00 82.88 1124 GLY A CA 1
ATOM 8625 C C . GLY A 1 1124 ? 25.613 -13.537 42.756 1.00 82.88 1124 GLY A C 1
ATOM 8626 O O . GLY A 1 1124 ? 26.442 -12.732 42.333 1.00 82.88 1124 GLY A O 1
ATOM 8627 N N . GLU A 1 1125 ? 25.322 -14.660 42.096 1.00 83.69 1125 GLU A N 1
ATOM 8628 C CA . GLU A 1 1125 ? 26.042 -15.086 40.900 1.00 83.69 1125 GLU A CA 1
ATOM 8629 C C . GLU A 1 1125 ? 25.154 -15.065 39.663 1.00 83.69 1125 GLU A C 1
ATOM 8631 O O . GLU A 1 1125 ? 24.057 -15.609 39.642 1.00 83.69 1125 GLU A O 1
ATOM 8636 N N . LYS A 1 1126 ? 25.670 -14.479 38.583 1.00 82.06 1126 LYS A N 1
ATOM 8637 C CA . LYS A 1 1126 ? 25.055 -14.532 37.251 1.00 82.06 1126 LYS A CA 1
ATOM 8638 C C . LYS A 1 1126 ? 25.438 -15.810 36.496 1.00 82.06 1126 LYS A C 1
ATOM 8640 O O . LYS A 1 1126 ? 25.499 -15.810 35.272 1.00 82.06 1126 LYS A O 1
ATOM 8645 N N . TRP A 1 1127 ? 25.775 -16.873 37.223 1.00 85.00 1127 TRP A N 1
ATOM 8646 C CA . TRP A 1 1127 ? 26.424 -18.054 36.675 1.00 85.00 1127 TRP A CA 1
ATOM 8647 C C . TRP A 1 1127 ? 25.663 -19.320 37.027 1.00 85.00 1127 TRP A C 1
ATOM 8649 O O . TRP A 1 1127 ? 25.332 -19.546 38.189 1.00 85.00 1127 TRP A O 1
ATOM 8659 N N . LEU A 1 1128 ? 25.456 -20.165 36.024 1.00 87.25 1128 LEU A N 1
ATOM 8660 C CA . LEU A 1 1128 ? 24.995 -21.531 36.201 1.00 87.25 1128 LEU A CA 1
ATOM 8661 C C . LEU A 1 1128 ? 26.191 -22.474 36.057 1.00 87.25 1128 LEU A C 1
ATOM 8663 O O . LEU A 1 1128 ? 26.787 -22.569 34.983 1.00 87.25 1128 LEU A O 1
ATOM 8667 N N . ASP A 1 1129 ? 26.538 -23.157 37.139 1.00 88.25 1129 ASP A N 1
ATOM 8668 C CA . ASP A 1 1129 ? 27.636 -24.117 37.202 1.00 88.25 1129 ASP A CA 1
ATOM 8669 C C . ASP A 1 1129 ? 27.130 -25.515 36.858 1.00 88.25 1129 ASP A C 1
ATOM 8671 O O . ASP A 1 1129 ? 26.193 -26.006 37.472 1.00 88.25 1129 ASP A O 1
ATOM 8675 N N . ILE A 1 1130 ? 27.760 -26.192 35.905 1.00 87.50 1130 ILE A N 1
ATOM 8676 C CA . ILE A 1 1130 ? 27.413 -27.555 35.501 1.00 87.50 1130 ILE A CA 1
ATOM 8677 C C . ILE A 1 1130 ? 28.651 -28.427 35.660 1.00 87.50 1130 ILE A C 1
ATOM 8679 O O . ILE A 1 1130 ? 29.689 -28.180 35.050 1.00 87.50 1130 ILE A O 1
ATOM 8683 N N . VAL A 1 1131 ? 28.538 -29.476 36.466 1.00 87.56 1131 VAL A N 1
ATOM 8684 C CA . VAL A 1 1131 ? 29.621 -30.418 36.743 1.00 87.56 1131 VAL A CA 1
ATOM 8685 C C . VAL A 1 1131 ? 29.194 -31.811 36.317 1.00 87.56 1131 VAL A C 1
ATOM 8687 O O . VAL A 1 1131 ? 28.235 -32.367 36.848 1.00 87.56 1131 VAL A O 1
ATOM 8690 N N . TYR A 1 1132 ? 29.933 -32.387 35.381 1.00 84.31 1132 TYR A N 1
ATOM 8691 C CA . TYR A 1 1132 ? 29.799 -33.777 34.982 1.00 84.31 1132 TYR A CA 1
ATOM 8692 C C . TYR A 1 1132 ? 30.786 -34.627 35.757 1.00 84.31 1132 TYR A C 1
ATOM 8694 O O . TYR A 1 1132 ? 32.001 -34.451 35.647 1.00 84.31 1132 TYR A O 1
ATOM 8702 N N . ASP A 1 1133 ? 30.242 -35.587 36.488 1.00 82.06 1133 ASP A N 1
ATOM 8703 C CA . ASP A 1 1133 ? 31.007 -36.671 37.073 1.00 82.06 1133 ASP A CA 1
ATOM 8704 C C . ASP A 1 1133 ? 30.783 -37.918 36.216 1.00 82.06 1133 ASP A C 1
ATOM 8706 O O . ASP A 1 1133 ? 29.818 -38.681 36.371 1.00 82.06 1133 ASP A O 1
ATOM 8710 N N . ALA A 1 1134 ? 31.659 -38.053 35.224 1.00 69.12 1134 ALA A N 1
ATOM 8711 C CA . ALA A 1 1134 ? 31.814 -39.256 34.439 1.00 69.12 1134 ALA A CA 1
ATOM 8712 C C . ALA A 1 1134 ? 32.943 -40.065 35.083 1.00 69.12 1134 ALA A C 1
ATOM 8714 O O . ALA A 1 1134 ? 34.084 -40.004 34.627 1.00 69.12 1134 ALA A O 1
ATOM 8715 N N . ALA A 1 1135 ? 32.629 -40.828 36.135 1.00 61.44 1135 ALA A N 1
ATOM 8716 C CA . ALA A 1 1135 ? 33.528 -41.796 36.775 1.00 61.44 1135 ALA A CA 1
ATOM 8717 C C . ALA A 1 1135 ? 33.856 -42.991 35.846 1.00 61.44 1135 ALA A C 1
ATOM 8719 O O . ALA A 1 1135 ? 33.754 -44.162 36.208 1.00 61.44 1135 ALA A O 1
ATOM 8720 N N . LEU A 1 1136 ? 34.215 -42.698 34.597 1.00 61.97 1136 LEU A N 1
ATOM 8721 C CA . LEU A 1 1136 ? 34.646 -43.636 33.582 1.00 61.97 1136 LEU A CA 1
ATOM 8722 C C . LEU A 1 1136 ? 36.158 -43.815 33.755 1.00 61.97 1136 LEU A C 1
ATOM 8724 O O . LEU A 1 1136 ? 36.961 -42.997 33.304 1.00 61.97 1136 LEU A O 1
ATOM 8728 N N . SER A 1 1137 ? 36.550 -44.895 34.428 1.00 55.84 1137 SER A N 1
ATOM 8729 C CA . SER A 1 1137 ? 37.952 -45.302 34.591 1.00 55.84 1137 SER A CA 1
ATOM 8730 C C . SER A 1 1137 ? 38.601 -45.826 33.298 1.00 55.84 1137 SER A C 1
ATOM 8732 O O . SER A 1 1137 ? 39.782 -46.158 33.305 1.00 55.84 1137 SER A O 1
ATOM 8734 N N . GLU A 1 1138 ? 37.856 -45.906 32.190 1.00 59.28 1138 GLU A N 1
ATOM 8735 C CA . GLU A 1 1138 ? 38.272 -46.534 30.931 1.00 59.28 1138 GLU A CA 1
ATOM 8736 C C . GLU A 1 1138 ? 37.964 -45.651 29.702 1.00 59.28 1138 GLU A C 1
ATOM 8738 O O . GLU A 1 1138 ? 37.055 -44.817 29.774 1.00 59.28 1138 GLU A O 1
ATOM 8743 N N . PRO A 1 1139 ? 38.673 -45.873 28.573 1.00 65.56 1139 PRO A N 1
ATOM 8744 C CA . PRO A 1 1139 ? 38.404 -45.282 27.259 1.00 65.56 1139 PRO A CA 1
ATOM 8745 C C . PRO A 1 1139 ? 36.923 -45.264 26.851 1.00 65.56 1139 PRO A C 1
ATOM 8747 O O . PRO A 1 1139 ? 36.188 -46.233 27.053 1.00 65.56 1139 PRO A O 1
ATOM 8750 N N . ILE A 1 1140 ? 36.495 -44.173 26.215 1.00 69.38 1140 ILE A N 1
ATOM 8751 C CA . ILE A 1 1140 ? 35.143 -44.016 25.666 1.00 69.38 1140 ILE A CA 1
ATOM 8752 C C . ILE A 1 1140 ? 35.130 -44.549 24.220 1.00 69.38 1140 ILE A C 1
ATOM 8754 O O . ILE A 1 1140 ? 36.044 -44.231 23.460 1.00 69.38 1140 ILE A O 1
ATOM 8758 N N . PRO A 1 1141 ? 34.109 -45.313 23.778 1.00 67.88 1141 PRO A N 1
ATOM 8759 C CA . PRO A 1 1141 ? 33.982 -45.704 22.373 1.00 67.88 1141 PRO A CA 1
ATOM 8760 C C . PRO A 1 1141 ? 33.972 -44.485 21.436 1.00 67.88 1141 PRO A C 1
ATOM 8762 O O . PRO A 1 1141 ? 33.290 -43.499 21.710 1.00 67.88 1141 PRO A O 1
ATOM 8765 N N . GLU A 1 1142 ? 34.666 -44.557 20.297 1.00 72.56 1142 GLU A N 1
ATOM 8766 C CA . GLU A 1 1142 ? 34.881 -43.413 19.389 1.00 72.56 1142 GLU A CA 1
ATOM 8767 C C . GLU A 1 1142 ? 33.569 -42.734 18.935 1.00 72.56 1142 GLU A C 1
ATOM 8769 O O . GLU A 1 1142 ? 33.481 -41.508 18.893 1.00 72.56 1142 GLU A O 1
ATOM 8774 N N . ARG A 1 1143 ? 32.496 -43.514 18.720 1.00 65.44 1143 ARG A N 1
ATOM 8775 C CA . ARG A 1 1143 ? 31.142 -43.018 18.385 1.00 65.44 1143 ARG A CA 1
ATOM 8776 C C . ARG A 1 1143 ? 30.447 -42.220 19.503 1.00 65.44 1143 ARG A C 1
ATOM 8778 O O . ARG A 1 1143 ? 29.451 -41.563 19.228 1.00 65.44 1143 ARG A O 1
ATOM 8785 N N . GLY A 1 1144 ? 30.939 -42.291 20.740 1.00 66.56 1144 GLY A N 1
ATOM 8786 C CA . GLY A 1 1144 ? 30.400 -41.589 21.907 1.00 66.56 1144 GLY A CA 1
ATOM 8787 C C . GLY A 1 1144 ? 31.239 -40.396 22.369 1.00 66.56 1144 GLY A C 1
ATOM 8788 O O . GLY A 1 1144 ? 30.833 -39.691 23.276 1.00 66.56 1144 GLY A O 1
ATOM 8789 N N . CYS A 1 1145 ? 32.395 -40.120 21.769 1.00 74.88 1145 CYS A N 1
ATOM 8790 C CA . CYS A 1 1145 ? 33.341 -39.149 22.326 1.00 74.88 1145 CYS A CA 1
ATOM 8791 C C . CYS A 1 1145 ? 32.950 -37.671 22.147 1.00 74.88 1145 CYS A C 1
ATOM 8793 O O . CYS A 1 1145 ? 33.775 -36.815 22.431 1.00 74.88 1145 CYS A O 1
ATOM 8795 N N . THR A 1 1146 ? 31.748 -37.332 21.676 1.00 78.94 1146 THR A N 1
ATOM 8796 C CA . THR A 1 1146 ? 31.365 -35.941 21.380 1.00 78.94 1146 THR A CA 1
ATOM 8797 C C . THR A 1 1146 ? 30.196 -35.469 22.243 1.00 78.94 1146 THR A C 1
ATOM 8799 O O . THR A 1 1146 ? 29.118 -36.061 22.224 1.00 78.94 1146 THR A O 1
ATOM 8802 N N . PHE A 1 1147 ? 30.403 -34.355 22.945 1.00 77.44 1147 PHE A N 1
ATOM 8803 C CA . PHE A 1 1147 ? 29.360 -33.542 23.573 1.00 77.44 1147 PHE A CA 1
ATOM 8804 C C . PHE A 1 1147 ? 28.960 -32.416 22.635 1.00 77.44 1147 PHE A C 1
ATOM 8806 O O . PHE A 1 1147 ? 29.792 -31.937 21.868 1.00 77.44 1147 PHE A O 1
ATOM 8813 N N . TYR A 1 1148 ? 27.719 -31.962 22.718 1.00 76.56 1148 TYR A N 1
ATOM 8814 C CA . TYR A 1 1148 ? 27.253 -30.823 21.948 1.00 76.56 1148 TYR A CA 1
ATOM 8815 C C . TYR A 1 1148 ? 26.433 -29.921 22.857 1.00 76.56 1148 TYR A C 1
ATOM 8817 O O . TYR A 1 1148 ? 25.428 -30.322 23.435 1.00 76.56 1148 TYR A O 1
ATOM 8825 N N . LEU A 1 1149 ? 26.901 -28.692 23.001 1.00 76.62 1149 LEU A N 1
ATOM 8826 C CA . LEU A 1 1149 ? 26.087 -27.605 23.496 1.00 76.62 1149 LEU A CA 1
ATOM 8827 C C . LEU A 1 1149 ? 25.381 -26.993 22.290 1.00 76.62 1149 LEU A C 1
ATOM 8829 O O . LEU A 1 1149 ? 25.970 -26.894 21.212 1.00 76.62 1149 LEU A O 1
ATOM 8833 N N . MET A 1 1150 ? 24.097 -26.680 22.439 1.00 74.31 1150 MET A N 1
ATOM 8834 C CA . MET A 1 1150 ? 23.381 -25.926 21.421 1.00 74.31 1150 MET A CA 1
ATOM 8835 C C . MET A 1 1150 ? 22.820 -24.672 22.059 1.00 74.31 1150 MET A C 1
ATOM 8837 O O . MET A 1 1150 ? 22.089 -24.745 23.047 1.00 74.31 1150 MET A O 1
ATOM 8841 N N . SER A 1 1151 ? 23.127 -23.519 21.490 1.00 72.25 1151 SER A N 1
ATOM 8842 C CA . SER A 1 1151 ? 22.572 -22.245 21.924 1.00 72.25 1151 SER A CA 1
ATOM 8843 C C . SER A 1 1151 ? 21.507 -21.773 20.932 1.00 72.25 1151 SER A C 1
ATOM 8845 O O . SER A 1 1151 ? 21.718 -21.728 19.716 1.00 72.25 1151 SER A O 1
ATOM 8847 N N . LYS A 1 1152 ? 20.324 -21.438 21.462 1.00 68.81 1152 LYS A N 1
ATOM 8848 C CA . LYS A 1 1152 ? 19.228 -20.785 20.740 1.00 68.81 1152 LYS A CA 1
ATOM 8849 C C . LYS A 1 1152 ? 18.984 -19.435 21.410 1.00 68.81 1152 LYS A C 1
ATOM 8851 O O . LYS A 1 1152 ? 18.558 -19.381 22.562 1.00 68.81 1152 LYS A O 1
ATOM 8856 N N . ILE A 1 1153 ? 19.288 -18.355 20.696 1.00 64.25 1153 ILE A N 1
ATOM 8857 C CA . ILE A 1 1153 ? 19.021 -16.988 21.153 1.00 64.25 1153 ILE A CA 1
ATOM 8858 C C . ILE A 1 1153 ? 18.102 -16.324 20.127 1.00 64.25 1153 ILE A C 1
ATOM 8860 O O . ILE A 1 1153 ? 18.499 -16.183 18.970 1.00 64.25 1153 ILE A O 1
ATOM 8864 N N . GLY A 1 1154 ? 16.872 -15.999 20.537 1.00 58.19 1154 GLY A N 1
ATOM 8865 C CA . GLY A 1 1154 ? 15.860 -15.325 19.711 1.00 58.19 1154 GLY A CA 1
ATOM 8866 C C . GLY A 1 1154 ? 14.686 -16.212 19.257 1.00 58.19 1154 GLY A C 1
ATOM 8867 O O . GLY A 1 1154 ? 14.640 -17.421 19.506 1.00 58.19 1154 GLY A O 1
ATOM 8868 N N . ARG A 1 1155 ? 13.698 -15.594 18.594 1.00 57.06 1155 ARG A N 1
ATOM 8869 C CA . ARG A 1 1155 ? 12.504 -16.254 18.020 1.00 57.06 1155 ARG A CA 1
ATOM 8870 C C . ARG A 1 1155 ? 12.812 -16.846 16.636 1.00 57.06 1155 ARG A C 1
ATOM 8872 O O . ARG A 1 1155 ? 13.749 -16.411 15.962 1.00 57.06 1155 ARG A O 1
ATOM 8879 N N . GLU A 1 1156 ? 12.017 -17.821 16.185 1.00 52.94 1156 GLU A N 1
ATOM 8880 C CA . GLU A 1 1156 ? 12.113 -18.349 14.815 1.00 52.94 1156 GLU A CA 1
ATOM 8881 C C . GLU A 1 1156 ? 12.075 -17.226 13.769 1.00 52.94 1156 GLU A C 1
ATOM 8883 O O . GLU A 1 1156 ? 11.175 -16.395 13.767 1.00 52.94 1156 GLU A O 1
ATOM 8888 N N . GLY A 1 1157 ? 13.116 -17.163 12.928 1.00 54.47 1157 GLY A N 1
ATOM 8889 C CA . GLY A 1 1157 ? 13.314 -16.115 11.916 1.00 54.47 1157 GLY A CA 1
ATOM 8890 C C . GLY A 1 1157 ? 14.336 -15.025 12.275 1.00 54.47 1157 GLY A C 1
ATOM 8891 O O . GLY A 1 1157 ? 14.928 -14.451 11.362 1.00 54.47 1157 GLY A O 1
ATOM 8892 N N . ILE A 1 1158 ? 14.627 -14.797 13.563 1.00 55.19 1158 ILE A N 1
ATOM 8893 C CA . ILE A 1 1158 ? 15.523 -13.716 14.041 1.00 55.19 1158 ILE A CA 1
ATOM 8894 C C . ILE A 1 1158 ? 16.990 -14.171 14.156 1.00 55.19 1158 ILE A C 1
ATOM 8896 O O . ILE A 1 1158 ? 17.911 -13.361 14.111 1.00 55.19 1158 ILE A O 1
ATOM 8900 N N . PHE A 1 1159 ? 17.242 -15.483 14.151 1.00 58.53 1159 PHE A N 1
ATOM 8901 C CA . PHE A 1 1159 ? 18.570 -16.092 14.326 1.00 58.53 1159 PHE A CA 1
ATOM 8902 C C . PHE A 1 1159 ? 19.667 -15.610 13.362 1.00 58.53 1159 PHE A C 1
ATOM 8904 O O . PHE A 1 1159 ? 20.828 -15.951 13.550 1.00 58.53 1159 PHE A O 1
ATOM 8911 N N . LYS A 1 1160 ? 19.336 -14.893 12.274 1.00 60.88 1160 LYS A N 1
ATOM 8912 C CA . LYS A 1 1160 ? 20.292 -14.456 11.234 1.00 60.88 1160 LYS A CA 1
ATOM 8913 C C . LYS A 1 1160 ? 21.338 -13.461 11.738 1.00 60.88 1160 LYS A C 1
ATOM 8915 O O . LYS A 1 1160 ? 22.338 -13.279 11.053 1.00 60.88 1160 LYS A O 1
ATOM 8920 N N . GLN A 1 1161 ? 21.115 -12.863 12.902 1.00 66.88 1161 GLN A N 1
ATOM 8921 C CA . GLN A 1 1161 ? 21.980 -11.838 13.480 1.00 66.88 1161 GLN A CA 1
ATOM 8922 C C . GLN A 1 1161 ? 22.848 -12.360 14.633 1.00 66.88 1161 GLN A C 1
ATOM 8924 O O . GLN A 1 1161 ? 23.535 -11.572 15.277 1.00 66.88 1161 GLN A O 1
ATOM 8929 N N . ASN A 1 1162 ? 22.847 -13.674 14.890 1.00 80.38 1162 ASN A N 1
ATOM 8930 C CA . ASN A 1 1162 ? 23.672 -14.238 15.949 1.00 80.38 1162 ASN A CA 1
ATOM 8931 C C . ASN A 1 1162 ? 25.117 -14.394 15.471 1.00 80.38 1162 ASN A C 1
ATOM 8933 O O . ASN A 1 1162 ? 25.378 -15.032 14.448 1.00 80.38 1162 ASN A O 1
ATOM 8937 N N . ASN A 1 1163 ? 26.051 -13.856 16.245 1.00 83.94 1163 ASN A N 1
ATOM 8938 C CA . ASN A 1 1163 ? 27.479 -14.051 16.033 1.00 83.94 1163 ASN A CA 1
ATOM 8939 C C . ASN A 1 1163 ? 28.028 -14.919 17.164 1.00 83.94 1163 ASN A C 1
ATOM 8941 O O . ASN A 1 1163 ? 27.527 -14.891 18.288 1.00 83.94 1163 ASN A O 1
ATOM 8945 N N . MET A 1 1164 ? 29.041 -15.721 16.850 1.00 89.56 1164 MET A N 1
ATOM 8946 C CA . MET A 1 1164 ? 29.718 -16.577 17.816 1.00 89.56 1164 MET A CA 1
ATOM 8947 C C . MET A 1 1164 ? 31.187 -16.185 17.912 1.00 89.56 1164 MET A C 1
ATOM 8949 O O . MET A 1 1164 ? 31.852 -16.043 16.894 1.00 89.56 1164 MET A O 1
ATOM 8953 N N . TRP A 1 1165 ? 31.717 -16.043 19.118 1.00 91.25 1165 TRP A N 1
ATOM 8954 C CA . TRP A 1 1165 ? 33.100 -15.663 19.373 1.00 91.25 1165 TRP A CA 1
ATOM 8955 C C . TRP A 1 1165 ? 33.851 -16.800 20.044 1.00 91.25 1165 TRP A C 1
ATOM 8957 O O . TRP A 1 1165 ? 33.373 -17.384 21.018 1.00 91.25 1165 TRP A O 1
ATOM 8967 N N . VAL A 1 1166 ? 35.035 -17.097 19.507 1.00 90.75 1166 VAL A N 1
ATOM 8968 C CA . VAL A 1 1166 ? 35.905 -18.181 19.968 1.00 90.75 1166 VAL A CA 1
ATOM 8969 C C . VAL A 1 1166 ? 37.331 -17.642 20.164 1.00 90.75 1166 VAL A C 1
ATOM 8971 O O . VAL A 1 1166 ? 37.919 -17.143 19.202 1.00 90.75 1166 VAL A O 1
ATOM 8974 N N . PRO A 1 1167 ? 37.920 -17.741 21.365 1.00 90.38 1167 PRO A N 1
ATOM 8975 C CA . PRO A 1 1167 ? 39.297 -17.352 21.642 1.00 90.38 1167 PRO A CA 1
ATOM 8976 C C . PRO A 1 1167 ? 40.284 -18.384 21.078 1.00 90.38 1167 PRO A C 1
ATOM 8978 O O . PRO A 1 1167 ? 40.420 -19.507 21.570 1.00 90.38 1167 PRO A O 1
ATOM 8981 N N . LEU A 1 1168 ? 41.025 -17.993 20.051 1.00 91.56 1168 LEU A N 1
ATOM 8982 C CA . LEU A 1 1168 ? 42.130 -18.760 19.484 1.00 91.56 1168 LEU A CA 1
ATOM 8983 C C . LEU A 1 1168 ? 43.465 -18.128 19.907 1.00 91.56 1168 LEU A C 1
ATOM 8985 O O . LEU A 1 1168 ? 43.510 -16.994 20.385 1.00 91.56 1168 LEU A O 1
ATOM 8989 N N . LYS A 1 1169 ? 44.577 -18.856 19.762 1.00 90.62 1169 LYS A N 1
ATOM 8990 C CA . LYS A 1 1169 ? 45.912 -18.334 20.123 1.00 90.62 1169 LYS A CA 1
ATOM 8991 C C . LYS A 1 1169 ? 46.325 -17.080 19.347 1.00 90.62 1169 LYS A C 1
ATOM 8993 O O . LYS A 1 1169 ? 47.171 -16.331 19.824 1.00 90.62 1169 LYS A O 1
ATOM 8998 N N . ASP A 1 1170 ? 45.757 -16.870 18.166 1.00 88.19 1170 ASP A N 1
ATOM 8999 C CA . ASP A 1 1170 ? 45.959 -15.701 17.309 1.00 88.19 1170 ASP A CA 1
ATOM 9000 C C . ASP A 1 1170 ? 44.922 -14.583 17.539 1.00 88.19 1170 ASP A C 1
ATOM 9002 O O . ASP A 1 1170 ? 44.965 -13.562 16.856 1.00 88.19 1170 ASP A O 1
ATOM 9006 N N . GLY A 1 1171 ? 44.029 -14.737 18.524 1.00 89.19 1171 GLY A N 1
ATOM 9007 C CA . GLY A 1 1171 ? 43.047 -13.732 18.935 1.00 89.19 1171 GLY A CA 1
ATOM 9008 C C . GLY A 1 1171 ? 41.623 -14.281 19.054 1.00 89.19 1171 GLY A C 1
ATOM 9009 O O . GLY A 1 1171 ? 41.348 -15.452 18.795 1.00 89.19 1171 GLY A O 1
ATOM 9010 N N . VAL A 1 1172 ? 40.681 -13.422 19.449 1.00 89.69 1172 VAL A N 1
ATOM 9011 C CA . VAL A 1 1172 ? 39.254 -13.778 19.486 1.00 89.69 1172 VAL A CA 1
ATOM 9012 C C . VAL A 1 1172 ? 38.689 -13.728 18.072 1.00 89.69 1172 VAL A C 1
ATOM 9014 O O . VAL A 1 1172 ? 38.641 -12.672 17.443 1.00 89.69 1172 VAL A O 1
ATOM 9017 N N . LYS A 1 1173 ? 38.242 -14.878 17.570 1.00 91.06 1173 LYS A N 1
ATOM 9018 C CA . LYS A 1 1173 ? 37.654 -15.007 16.243 1.00 91.06 1173 LYS A CA 1
ATOM 9019 C C . LYS A 1 1173 ? 36.140 -14.890 16.321 1.00 91.06 1173 LYS A C 1
ATOM 9021 O O . LYS A 1 1173 ? 35.482 -15.710 16.956 1.00 91.06 1173 LYS A O 1
ATOM 9026 N N . GLU A 1 1174 ? 35.597 -13.901 15.623 1.00 91.12 1174 GLU A N 1
ATOM 9027 C CA . 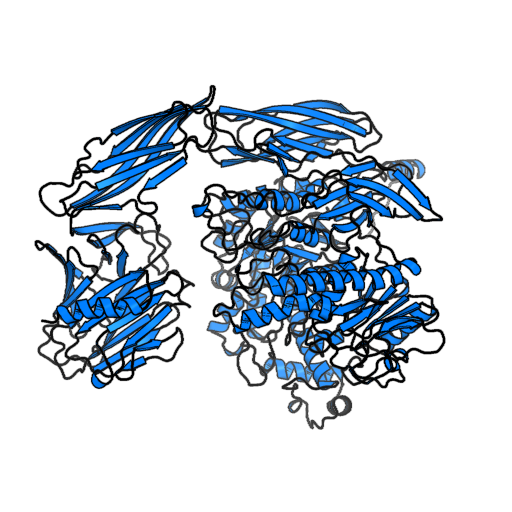GLU A 1 1174 ? 34.167 -13.805 15.351 1.00 91.12 1174 GLU A CA 1
ATOM 9028 C C . GLU A 1 1174 ? 33.796 -14.736 14.187 1.00 91.12 1174 GLU A C 1
ATOM 9030 O O . GLU A 1 1174 ? 34.380 -14.695 13.100 1.00 91.12 1174 GLU A O 1
ATOM 9035 N N . ARG A 1 1175 ? 32.786 -15.568 14.409 1.00 89.06 1175 ARG A N 1
ATOM 9036 C CA . ARG A 1 1175 ? 32.083 -16.343 13.400 1.00 89.06 1175 ARG A CA 1
ATOM 9037 C C . ARG A 1 1175 ? 30.695 -15.751 13.222 1.00 89.06 1175 ARG A C 1
ATOM 9039 O O . ARG A 1 1175 ? 29.806 -15.962 14.043 1.00 89.06 1175 ARG A O 1
ATOM 9046 N N . LYS A 1 1176 ? 30.514 -15.061 12.101 1.00 85.94 1176 LYS A N 1
ATOM 9047 C CA . LYS A 1 1176 ? 29.192 -14.651 11.626 1.00 85.94 1176 LYS A CA 1
ATOM 9048 C C . LYS A 1 1176 ? 28.399 -15.868 11.165 1.00 85.94 1176 LYS A C 1
ATOM 9050 O O . LYS A 1 1176 ? 28.986 -16.851 10.695 1.00 85.94 1176 LYS A O 1
ATOM 9055 N N . ARG A 1 1177 ? 27.074 -15.791 11.274 1.00 78.44 1177 ARG A N 1
ATOM 9056 C CA . ARG A 1 1177 ? 26.189 -16.880 10.862 1.00 78.44 1177 ARG A CA 1
ATOM 9057 C C . ARG A 1 1177 ? 26.407 -17.296 9.406 1.00 78.44 1177 ARG A C 1
ATOM 9059 O O . ARG A 1 1177 ? 26.576 -16.446 8.534 1.00 78.44 1177 ARG A O 1
ATOM 9066 N N . GLY A 1 1178 ? 26.408 -18.603 9.144 1.00 79.56 1178 GLY A N 1
ATOM 9067 C CA . GLY A 1 1178 ? 26.696 -19.164 7.817 1.00 79.56 1178 GLY A CA 1
ATOM 9068 C C . GLY A 1 1178 ? 28.171 -19.053 7.409 1.00 79.56 1178 GLY A C 1
ATOM 9069 O O . GLY A 1 1178 ? 28.551 -19.476 6.318 1.00 79.56 1178 GLY A O 1
ATOM 9070 N N . GLY A 1 1179 ? 29.020 -18.507 8.285 1.00 85.94 1179 GLY A N 1
ATOM 9071 C CA . GLY A 1 1179 ? 30.464 -18.543 8.132 1.00 85.94 1179 GLY A CA 1
ATOM 9072 C C . GLY A 1 1179 ? 31.016 -19.970 8.244 1.00 85.94 1179 GLY A C 1
ATOM 9073 O O . GLY A 1 1179 ? 30.346 -20.878 8.748 1.00 85.94 1179 GLY A O 1
ATOM 9074 N N . PRO A 1 1180 ? 32.263 -20.200 7.804 1.00 87.94 1180 PRO A N 1
ATOM 9075 C CA . PRO A 1 1180 ? 32.899 -21.504 7.937 1.00 87.94 1180 PRO A CA 1
ATOM 9076 C C . PRO A 1 1180 ? 32.925 -21.957 9.403 1.00 87.94 1180 PRO A C 1
ATOM 9078 O O . PRO A 1 1180 ? 33.064 -21.142 10.319 1.00 87.94 1180 PRO A O 1
ATOM 9081 N N . GLN A 1 1181 ? 32.781 -23.263 9.633 1.00 92.38 1181 GLN A N 1
ATOM 9082 C CA . GLN A 1 1181 ? 32.951 -23.851 10.964 1.00 92.38 1181 GLN A CA 1
ATOM 9083 C C . GLN A 1 1181 ? 34.336 -23.506 11.538 1.00 92.38 1181 GLN A C 1
ATOM 9085 O O . GLN A 1 1181 ? 35.331 -23.497 10.807 1.00 92.38 1181 GLN A O 1
ATOM 9090 N N . ILE A 1 1182 ? 34.411 -23.247 12.844 1.00 93.25 1182 ILE A N 1
ATOM 9091 C CA . ILE A 1 1182 ? 35.690 -23.115 13.552 1.00 93.25 1182 ILE A CA 1
ATOM 9092 C C . ILE A 1 1182 ? 35.976 -24.450 14.229 1.00 93.25 1182 ILE A C 1
ATOM 9094 O O . ILE A 1 1182 ? 35.227 -24.876 15.100 1.00 93.25 1182 ILE A O 1
ATOM 9098 N N . VAL A 1 1183 ? 37.064 -25.107 13.836 1.00 93.94 1183 VAL A N 1
ATOM 9099 C CA . VAL A 1 1183 ? 37.563 -26.326 14.483 1.00 93.94 1183 VAL A CA 1
ATOM 9100 C C . VAL A 1 1183 ? 38.883 -25.979 15.156 1.00 93.94 1183 VAL A C 1
ATOM 9102 O O . VAL A 1 1183 ? 39.778 -25.464 14.490 1.00 93.94 1183 VAL A O 1
ATOM 9105 N N . ALA A 1 1184 ? 38.994 -26.245 16.454 1.00 93.75 1184 ALA A N 1
ATOM 9106 C CA . ALA A 1 1184 ? 40.186 -25.945 17.237 1.00 93.75 1184 ALA A CA 1
ATOM 9107 C C . ALA A 1 1184 ? 40.566 -27.129 18.133 1.00 93.75 1184 ALA A C 1
ATOM 9109 O O . ALA A 1 1184 ? 39.754 -27.633 18.910 1.00 93.75 1184 ALA A O 1
ATOM 9110 N N . GLU A 1 1185 ? 41.813 -27.575 18.040 1.00 93.62 1185 GLU A N 1
ATOM 9111 C CA . GLU A 1 1185 ? 42.428 -28.460 19.029 1.00 93.62 1185 GLU A CA 1
ATOM 9112 C C . GLU A 1 1185 ? 42.738 -27.682 20.323 1.00 93.62 1185 GLU A C 1
ATOM 9114 O O . GLU A 1 1185 ? 42.907 -26.461 20.272 1.00 93.62 1185 GLU A O 1
ATOM 9119 N N . PRO A 1 1186 ? 42.886 -28.343 21.489 1.00 92.50 1186 PRO A N 1
ATOM 9120 C CA . PRO A 1 1186 ? 43.232 -27.668 22.744 1.00 92.50 1186 PRO A CA 1
ATOM 9121 C C . PRO A 1 1186 ? 44.471 -26.774 22.635 1.00 92.50 1186 PRO A C 1
ATOM 9123 O O . PRO A 1 1186 ? 44.523 -25.702 23.222 1.00 92.50 1186 PRO A O 1
ATOM 9126 N N . ALA A 1 1187 ? 45.464 -27.187 21.841 1.00 89.88 1187 ALA A N 1
ATOM 9127 C CA . ALA A 1 1187 ? 46.676 -26.410 21.611 1.00 89.88 1187 ALA A CA 1
ATOM 9128 C C . ALA A 1 1187 ? 46.466 -25.180 20.708 1.00 89.88 1187 ALA A C 1
ATOM 9130 O O . ALA A 1 1187 ? 47.392 -24.383 20.582 1.00 89.88 1187 ALA A O 1
ATOM 9131 N N . GLN A 1 1188 ? 45.309 -25.031 20.063 1.00 93.12 1188 GLN A N 1
ATOM 9132 C CA . GLN A 1 1188 ? 44.945 -23.897 19.204 1.00 93.12 1188 GLN A CA 1
ATOM 9133 C C . GLN A 1 1188 ? 43.980 -22.929 19.895 1.00 93.12 1188 GLN A C 1
ATOM 9135 O O . GLN A 1 1188 ? 43.924 -21.759 19.517 1.00 93.12 1188 GLN A O 1
ATOM 9140 N N . LEU A 1 1189 ? 43.253 -23.398 20.912 1.00 90.12 1189 LEU A N 1
ATOM 9141 C CA . LEU A 1 1189 ? 42.463 -22.539 21.782 1.00 90.12 1189 LEU A CA 1
ATOM 9142 C C . LEU A 1 1189 ? 43.404 -21.597 22.538 1.00 90.12 1189 LEU A C 1
ATOM 9144 O O . LEU A 1 1189 ? 44.404 -22.021 23.123 1.00 90.12 1189 LEU A O 1
ATOM 9148 N N . GLY A 1 1190 ? 43.101 -20.302 22.473 1.00 87.19 1190 GLY A N 1
ATOM 9149 C CA . GLY A 1 1190 ? 43.770 -19.317 23.315 1.00 87.19 1190 GLY A CA 1
ATOM 9150 C C . GLY A 1 1190 ? 43.294 -19.466 24.755 1.00 87.19 1190 GLY A C 1
ATOM 9151 O O . GLY A 1 1190 ? 44.092 -19.405 25.686 1.00 87.19 1190 GLY A O 1
ATOM 9152 N N . GLU A 1 1191 ? 41.988 -19.703 24.917 1.00 87.12 1191 GLU A N 1
ATOM 9153 C CA . GLU A 1 1191 ? 41.293 -19.793 26.199 1.00 87.12 1191 GLU A CA 1
ATOM 9154 C C . GLU A 1 1191 ? 40.110 -20.774 26.097 1.00 87.12 1191 GLU A C 1
ATOM 9156 O O . GLU A 1 1191 ? 39.659 -21.106 25.001 1.00 87.12 1191 GLU A O 1
ATOM 9161 N N . ASN A 1 1192 ? 39.588 -21.245 27.234 1.00 91.00 1192 ASN A N 1
ATOM 9162 C CA . ASN A 1 1192 ? 38.505 -22.235 27.262 1.00 91.00 1192 ASN A CA 1
ATOM 9163 C C . ASN A 1 1192 ? 37.122 -21.588 27.453 1.00 91.00 1192 ASN A C 1
ATOM 9165 O O . ASN A 1 1192 ? 36.433 -21.832 28.449 1.00 91.00 1192 ASN A O 1
ATOM 9169 N N . TRP A 1 1193 ? 36.720 -20.732 26.515 1.00 90.69 1193 TRP A N 1
ATOM 9170 C CA . TRP A 1 1193 ? 35.365 -20.182 26.479 1.00 90.69 1193 TRP A CA 1
ATOM 9171 C C . TRP A 1 1193 ? 34.844 -20.036 25.051 1.00 90.69 1193 TRP A C 1
ATOM 9173 O O . TRP A 1 1193 ? 35.611 -20.066 24.098 1.00 90.69 1193 TRP A O 1
ATOM 9183 N N . ALA A 1 1194 ? 33.531 -19.907 24.899 1.00 90.19 1194 ALA A N 1
ATOM 9184 C CA . ALA A 1 1194 ? 32.878 -19.466 23.672 1.00 90.19 1194 ALA A CA 1
ATOM 9185 C C . ALA A 1 1194 ? 31.682 -18.587 24.036 1.00 90.19 1194 ALA A C 1
ATOM 9187 O O . ALA A 1 1194 ? 31.111 -18.739 25.115 1.00 90.19 1194 ALA A O 1
ATOM 9188 N N . ALA A 1 1195 ? 31.315 -17.653 23.167 1.00 88.81 1195 ALA A N 1
ATOM 9189 C CA . ALA A 1 1195 ? 30.164 -16.793 23.396 1.00 88.81 1195 ALA A CA 1
ATOM 9190 C C . ALA A 1 1195 ? 29.310 -16.678 22.144 1.00 88.81 1195 ALA A C 1
ATOM 9192 O O . ALA A 1 1195 ? 29.837 -16.640 21.039 1.00 88.81 1195 ALA A O 1
ATOM 9193 N N . VAL A 1 1196 ? 28.001 -16.585 22.322 1.00 86.31 1196 VAL A N 1
ATOM 9194 C CA . VAL A 1 1196 ? 27.039 -16.300 21.264 1.00 86.31 1196 VAL A CA 1
ATOM 9195 C C . VAL A 1 1196 ? 26.269 -15.066 21.671 1.00 86.31 1196 VAL A C 1
ATOM 9197 O O . VAL A 1 1196 ? 25.755 -15.005 22.781 1.00 86.31 1196 VAL A O 1
ATOM 9200 N N . ALA A 1 1197 ? 26.178 -14.087 20.787 1.00 83.69 1197 ALA A N 1
ATOM 9201 C CA . ALA A 1 1197 ? 25.404 -12.881 21.022 1.00 83.69 1197 ALA A CA 1
ATOM 9202 C C . ALA A 1 1197 ? 24.340 -12.728 19.960 1.00 83.69 1197 ALA A C 1
ATOM 9204 O O . ALA A 1 1197 ? 24.580 -12.999 18.784 1.00 83.69 1197 ALA A O 1
ATOM 9205 N N . ASP A 1 1198 ? 23.184 -12.273 20.408 1.00 76.31 1198 ASP A N 1
ATOM 9206 C CA . ASP A 1 1198 ? 22.074 -11.883 19.568 1.00 76.31 1198 ASP A CA 1
ATOM 9207 C C . ASP A 1 1198 ? 22.244 -10.430 19.148 1.00 76.31 1198 ASP A C 1
ATOM 9209 O O . ASP A 1 1198 ? 22.163 -9.515 19.968 1.00 76.31 1198 ASP A O 1
ATOM 9213 N N . GLY A 1 1199 ? 22.494 -10.234 17.856 1.00 70.75 1199 GLY A N 1
ATOM 9214 C CA . GLY A 1 1199 ? 22.675 -8.913 17.272 1.00 70.75 1199 GLY A CA 1
ATOM 9215 C C . GLY A 1 1199 ? 21.431 -8.022 17.333 1.00 70.75 1199 GLY A C 1
ATOM 9216 O O . GLY A 1 1199 ? 21.584 -6.813 17.192 1.00 70.75 1199 GLY A O 1
ATOM 9217 N N . LEU A 1 1200 ? 20.231 -8.573 17.569 1.00 64.94 1200 LEU A N 1
ATOM 9218 C CA . LEU A 1 1200 ? 18.998 -7.788 17.681 1.00 64.94 1200 LEU A CA 1
ATOM 9219 C C . LEU A 1 1200 ? 18.797 -7.260 19.098 1.00 64.94 1200 LEU A C 1
ATOM 9221 O O . LEU A 1 1200 ? 18.519 -6.082 19.307 1.00 64.94 1200 LEU A O 1
ATOM 9225 N N . THR A 1 1201 ? 18.887 -8.155 20.078 1.00 65.00 1201 THR A N 1
ATOM 9226 C CA . THR A 1 1201 ? 18.589 -7.813 21.472 1.00 65.00 1201 THR A CA 1
ATOM 9227 C C . THR A 1 1201 ? 19.825 -7.372 22.246 1.00 65.00 1201 THR A C 1
ATOM 9229 O O . THR A 1 1201 ? 19.705 -6.923 23.385 1.00 65.00 1201 THR A O 1
ATOM 9232 N N . GLY A 1 1202 ? 21.011 -7.538 21.655 1.00 71.44 1202 GLY A N 1
ATOM 9233 C CA . GLY A 1 1202 ? 22.282 -7.289 22.310 1.00 71.44 1202 GLY A CA 1
ATOM 9234 C C . GLY A 1 1202 ? 22.496 -8.190 23.520 1.00 71.44 1202 GLY A C 1
ATOM 9235 O O . GLY A 1 1202 ? 23.165 -7.768 24.444 1.00 71.44 1202 GLY A O 1
ATOM 9236 N N . HIS A 1 1203 ? 21.905 -9.384 23.601 1.00 76.88 1203 HIS A N 1
ATOM 9237 C CA . HIS A 1 1203 ? 22.238 -10.322 24.681 1.00 76.88 1203 HIS A CA 1
ATOM 9238 C C . HIS A 1 1203 ? 23.420 -11.184 24.266 1.00 76.88 1203 HIS A C 1
ATOM 9240 O O . HIS A 1 1203 ? 23.410 -11.738 23.171 1.00 76.88 1203 HIS A O 1
ATOM 9246 N N . VAL A 1 1204 ? 24.391 -11.368 25.158 1.00 80.38 1204 VAL A N 1
ATOM 9247 C CA . VAL A 1 1204 ? 25.494 -12.323 24.986 1.00 80.38 1204 VAL A CA 1
ATOM 9248 C C . VAL A 1 1204 ? 25.303 -13.463 25.966 1.00 80.38 1204 VAL A C 1
ATOM 9250 O O . VAL A 1 1204 ? 25.006 -13.236 27.134 1.00 80.38 1204 VAL A O 1
ATOM 9253 N N . LEU A 1 1205 ? 25.521 -14.682 25.497 1.00 82.94 1205 LEU A N 1
ATOM 9254 C CA . LEU A 1 1205 ? 25.561 -15.911 26.264 1.00 82.94 1205 LEU A CA 1
ATOM 9255 C C . LEU A 1 1205 ? 26.952 -16.521 26.126 1.00 82.94 1205 LEU A C 1
ATOM 9257 O O . LEU A 1 1205 ? 27.354 -16.898 25.029 1.00 82.94 1205 LEU A O 1
ATOM 9261 N N . ALA A 1 1206 ? 27.686 -16.624 27.227 1.00 86.31 1206 ALA A N 1
ATOM 9262 C CA . ALA A 1 1206 ? 29.007 -17.231 27.259 1.00 86.31 1206 ALA A CA 1
ATOM 9263 C C . ALA A 1 1206 ? 28.986 -18.584 27.975 1.00 86.31 1206 ALA A C 1
ATOM 9265 O O . ALA A 1 1206 ? 28.341 -18.755 29.013 1.00 86.31 1206 ALA A O 1
ATOM 9266 N N . VAL A 1 1207 ? 29.752 -19.524 27.429 1.00 87.94 1207 VAL A N 1
ATOM 9267 C CA . VAL A 1 1207 ? 30.109 -20.796 28.049 1.00 87.94 1207 VAL A CA 1
ATOM 9268 C C . VAL A 1 1207 ? 31.604 -20.808 28.329 1.00 87.94 1207 VAL A C 1
ATOM 9270 O O . VAL A 1 1207 ? 32.422 -20.666 27.426 1.00 87.94 1207 VAL A O 1
ATOM 9273 N N . PHE A 1 1208 ? 31.964 -21.020 29.587 1.00 89.62 1208 PHE A N 1
ATOM 9274 C CA . PHE A 1 1208 ? 33.324 -21.334 30.012 1.00 89.62 1208 PHE A CA 1
ATOM 9275 C C . PHE A 1 1208 ? 33.392 -22.831 30.275 1.00 89.62 1208 PHE A C 1
ATOM 9277 O O . PHE A 1 1208 ? 32.456 -23.391 30.851 1.00 89.62 1208 PHE A O 1
ATOM 9284 N N . PHE A 1 1209 ? 34.461 -23.489 29.841 1.00 90.50 1209 PHE A N 1
ATOM 9285 C CA . PHE A 1 1209 ? 34.571 -24.940 29.939 1.00 90.50 1209 PHE A CA 1
ATOM 9286 C C . PHE A 1 1209 ? 35.943 -25.392 30.446 1.00 90.50 1209 PHE A C 1
ATOM 9288 O O . PHE A 1 1209 ? 36.966 -24.759 30.215 1.00 90.50 1209 PHE A O 1
ATOM 9295 N N . ASP A 1 1210 ? 35.967 -26.515 31.153 1.00 90.31 1210 ASP A N 1
ATOM 9296 C CA . ASP A 1 1210 ? 37.180 -27.218 31.571 1.00 90.31 1210 ASP A CA 1
ATOM 9297 C C . ASP A 1 1210 ? 36.973 -28.708 31.290 1.00 90.31 1210 ASP A C 1
ATOM 9299 O O . ASP A 1 1210 ? 36.120 -29.361 31.898 1.00 90.31 1210 ASP A O 1
ATOM 9303 N N . ILE A 1 1211 ? 37.693 -29.212 30.285 1.00 89.94 1211 ILE A N 1
ATOM 9304 C CA . ILE A 1 1211 ? 37.501 -30.547 29.715 1.00 89.94 1211 ILE A CA 1
ATOM 9305 C C . ILE A 1 1211 ? 38.874 -31.236 29.620 1.00 89.94 1211 ILE A C 1
ATOM 9307 O O . ILE A 1 1211 ? 39.570 -31.076 28.612 1.00 89.94 1211 ILE A O 1
ATOM 9311 N N . PRO A 1 1212 ? 39.275 -32.034 30.628 1.00 88.62 1212 PRO A N 1
ATOM 9312 C CA . PRO A 1 1212 ? 40.613 -32.634 30.695 1.00 88.62 1212 PRO A CA 1
ATOM 9313 C C . PRO A 1 1212 ? 40.987 -33.505 29.486 1.00 88.62 1212 PRO A C 1
ATOM 9315 O O . PRO A 1 1212 ? 42.140 -33.523 29.054 1.00 88.62 1212 PRO A O 1
ATOM 9318 N N . ALA A 1 1213 ? 40.012 -34.218 28.916 1.00 89.06 1213 ALA A N 1
ATOM 9319 C CA . ALA A 1 1213 ? 40.210 -35.096 27.764 1.00 89.06 1213 ALA A CA 1
ATOM 9320 C C . ALA A 1 1213 ? 39.862 -34.445 26.417 1.00 89.06 1213 ALA A C 1
ATOM 9322 O O . ALA A 1 1213 ? 39.648 -35.170 25.450 1.00 89.06 1213 ALA A O 1
ATOM 9323 N N . LEU A 1 1214 ? 39.759 -33.114 26.318 1.00 92.62 1214 LEU A N 1
ATOM 9324 C CA . LEU A 1 1214 ? 39.401 -32.460 25.057 1.00 92.62 1214 LEU A CA 1
ATOM 9325 C C . LEU A 1 1214 ? 40.412 -32.817 23.956 1.00 92.62 1214 LEU A C 1
ATOM 9327 O O . LEU A 1 1214 ? 41.612 -32.614 24.112 1.00 92.62 1214 LEU A O 1
ATOM 9331 N N . LYS A 1 1215 ? 39.924 -33.346 22.833 1.00 93.50 1215 LYS A N 1
ATOM 9332 C CA . LYS A 1 1215 ? 40.698 -33.600 21.608 1.00 93.50 1215 LYS A CA 1
ATOM 9333 C C . LYS A 1 1215 ? 40.489 -32.493 20.584 1.00 93.50 1215 LYS A C 1
ATOM 9335 O O . LYS A 1 1215 ? 41.447 -32.060 19.958 1.00 93.50 1215 LYS A O 1
ATOM 9340 N N . LYS A 1 1216 ? 39.247 -32.033 20.414 1.00 93.44 1216 LYS A N 1
ATOM 9341 C CA . LYS A 1 1216 ? 38.897 -30.888 19.559 1.00 93.44 1216 LYS A CA 1
ATOM 9342 C C . LYS A 1 1216 ? 37.575 -30.255 19.987 1.00 93.44 1216 LYS A C 1
ATOM 9344 O O . LYS A 1 1216 ? 36.666 -30.968 20.407 1.00 93.44 1216 LYS A O 1
ATOM 9349 N N . ALA A 1 1217 ? 37.449 -28.946 19.809 1.00 92.44 1217 ALA A N 1
ATOM 9350 C CA . ALA A 1 1217 ? 36.195 -28.205 19.858 1.00 92.44 1217 ALA A CA 1
ATOM 9351 C C . ALA A 1 1217 ? 35.784 -27.794 18.434 1.00 92.44 1217 ALA A C 1
ATOM 9353 O O . ALA A 1 1217 ? 36.630 -27.470 17.600 1.00 92.44 1217 ALA A O 1
ATOM 9354 N N . THR A 1 1218 ? 34.497 -27.863 18.114 1.00 92.69 1218 THR A N 1
ATOM 9355 C CA . THR A 1 1218 ? 33.938 -27.469 16.816 1.00 92.69 1218 THR A CA 1
ATOM 9356 C C . THR A 1 1218 ? 32.763 -26.537 17.037 1.00 92.69 1218 THR A C 1
ATOM 9358 O O . THR A 1 1218 ? 31.821 -26.886 17.733 1.00 92.69 1218 THR A O 1
ATOM 9361 N N . PHE A 1 1219 ? 32.819 -25.368 16.419 1.00 92.06 1219 PHE A N 1
ATOM 9362 C CA . PHE A 1 1219 ? 31.833 -24.310 16.548 1.00 92.06 1219 PHE A CA 1
ATOM 9363 C C . PHE A 1 1219 ? 31.180 -24.077 15.184 1.00 92.06 1219 PHE A C 1
ATOM 9365 O O . PHE A 1 1219 ? 31.857 -23.708 14.216 1.00 92.06 1219 PHE A O 1
ATOM 9372 N N . MET A 1 1220 ? 29.877 -24.324 15.089 1.00 90.75 1220 MET A N 1
ATOM 9373 C CA . MET A 1 1220 ? 29.100 -24.219 13.848 1.00 90.75 1220 MET A CA 1
ATOM 9374 C C . MET A 1 1220 ? 27.672 -23.738 14.115 1.00 90.75 1220 MET A C 1
ATOM 9376 O O . MET A 1 1220 ? 27.306 -23.484 15.254 1.00 90.75 1220 MET A O 1
ATOM 9380 N N . ASP A 1 1221 ? 26.864 -23.598 13.072 1.00 85.25 1221 ASP A N 1
ATOM 9381 C CA . ASP A 1 1221 ? 25.442 -23.276 13.168 1.00 85.25 1221 ASP A CA 1
ATOM 9382 C C . ASP A 1 1221 ? 24.628 -24.045 12.122 1.00 85.25 1221 ASP A C 1
ATOM 9384 O O . ASP A 1 1221 ? 25.173 -24.657 11.201 1.00 85.25 1221 ASP A O 1
ATOM 9388 N N . ASN A 1 1222 ? 23.309 -24.008 12.277 1.00 81.12 1222 ASN A N 1
ATOM 9389 C CA . ASN A 1 1222 ? 22.360 -24.312 11.213 1.00 81.12 1222 ASN A CA 1
ATOM 9390 C C . ASN A 1 1222 ? 21.249 -23.246 11.167 1.00 81.12 1222 ASN A C 1
ATOM 9392 O O . ASN A 1 1222 ? 21.382 -22.142 11.709 1.00 81.12 1222 ASN A O 1
ATOM 9396 N N . ASP A 1 1223 ? 20.125 -23.572 10.529 1.00 70.62 1223 ASP A N 1
ATOM 9397 C CA . ASP A 1 1223 ? 18.969 -22.682 10.402 1.00 70.62 1223 ASP A CA 1
ATOM 9398 C C . ASP A 1 1223 ? 18.292 -22.325 11.740 1.00 70.62 1223 ASP A C 1
ATOM 9400 O O . ASP A 1 1223 ? 17.527 -21.355 11.798 1.00 70.62 1223 ASP A O 1
ATOM 9404 N N . THR A 1 1224 ? 18.623 -23.010 12.837 1.00 66.69 1224 THR A N 1
ATOM 9405 C CA . THR A 1 1224 ? 17.900 -22.890 14.112 1.00 66.69 1224 THR A CA 1
ATOM 9406 C C . THR A 1 1224 ? 18.795 -22.776 15.355 1.00 66.69 1224 THR A C 1
ATOM 9408 O O . THR A 1 1224 ? 18.351 -22.206 16.350 1.00 66.69 1224 THR A O 1
ATOM 9411 N N . PHE A 1 1225 ? 20.034 -23.273 15.324 1.00 78.56 1225 PHE A N 1
ATOM 9412 C CA . PHE A 1 1225 ? 20.920 -23.365 16.491 1.00 78.56 1225 PHE A CA 1
ATOM 9413 C C . PHE A 1 1225 ? 22.364 -22.997 16.147 1.00 78.56 1225 PHE A C 1
ATOM 9415 O O . PHE A 1 1225 ? 22.822 -23.261 15.034 1.00 78.56 1225 PHE A O 1
ATOM 9422 N N . ASN A 1 1226 ? 23.098 -22.467 17.128 1.00 82.06 1226 ASN A N 1
ATOM 9423 C CA . ASN A 1 1226 ? 24.557 -22.559 17.134 1.00 82.06 1226 ASN A CA 1
ATOM 9424 C C . ASN A 1 1226 ? 24.954 -23.813 17.914 1.00 82.06 1226 ASN A C 1
ATOM 9426 O O . ASN A 1 1226 ? 24.301 -24.159 18.896 1.00 82.06 1226 ASN A O 1
ATOM 9430 N N . TYR A 1 1227 ? 25.996 -24.496 17.459 1.00 85.19 1227 TYR A N 1
ATOM 9431 C CA . TYR A 1 1227 ? 26.508 -25.724 18.047 1.00 85.19 1227 TYR A CA 1
ATOM 9432 C C . TYR A 1 1227 ? 27.943 -25.517 18.515 1.00 85.19 1227 TYR A C 1
ATOM 9434 O O . TYR A 1 1227 ? 28.816 -25.181 17.709 1.00 85.19 1227 TYR A O 1
ATOM 9442 N N . GLU A 1 1228 ? 28.202 -25.825 19.780 1.00 90.06 1228 GLU A N 1
ATOM 9443 C CA . GLU A 1 1228 ? 29.537 -25.955 20.351 1.00 90.06 1228 GLU A CA 1
ATOM 9444 C C . GLU A 1 1228 ? 29.796 -27.440 20.679 1.00 90.06 1228 GLU A C 1
ATOM 9446 O O . GLU A 1 1228 ? 29.367 -27.975 21.703 1.00 90.06 1228 GLU A O 1
ATOM 9451 N N . LEU A 1 1229 ? 30.458 -28.151 19.760 1.00 89.31 1229 LEU A N 1
ATOM 9452 C CA . LEU A 1 1229 ? 30.748 -29.579 19.871 1.00 89.31 1229 LEU A CA 1
ATOM 9453 C C . L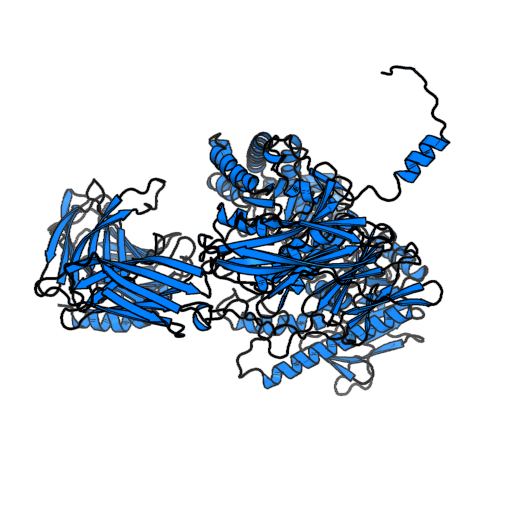EU A 1 1229 ? 32.125 -29.817 20.499 1.00 89.31 1229 LEU A C 1
ATOM 9455 O O . LEU A 1 1229 ? 33.148 -29.439 19.931 1.00 89.31 1229 LEU A O 1
ATOM 9459 N N . PHE A 1 1230 ? 32.181 -30.540 21.613 1.00 89.44 1230 PHE A N 1
ATOM 9460 C CA . PHE A 1 1230 ? 33.416 -30.911 22.304 1.00 89.44 1230 PHE A CA 1
ATOM 9461 C C . PHE A 1 1230 ? 33.691 -32.396 22.100 1.00 89.44 1230 PHE A C 1
ATOM 9463 O O . PHE A 1 1230 ? 32.987 -33.250 22.628 1.00 89.44 1230 PHE A O 1
ATOM 9470 N N . THR A 1 1231 ? 34.713 -32.726 21.316 1.00 89.44 1231 THR A N 1
ATOM 9471 C CA . THR A 1 1231 ? 35.143 -34.110 21.093 1.00 89.44 1231 THR A CA 1
ATOM 9472 C C . THR A 1 1231 ? 36.292 -34.451 22.026 1.00 89.44 1231 THR A C 1
ATOM 9474 O O . THR A 1 1231 ? 37.304 -33.751 22.039 1.00 89.44 1231 THR A O 1
ATOM 9477 N N . LEU A 1 1232 ? 36.156 -35.540 22.769 1.00 89.00 1232 LEU A N 1
ATOM 9478 C CA . LEU A 1 1232 ? 37.168 -36.087 23.653 1.00 89.00 1232 LEU A CA 1
ATOM 9479 C C . LEU A 1 1232 ? 38.146 -37.007 22.929 1.00 89.00 1232 LEU A C 1
ATOM 9481 O O . LEU A 1 1232 ? 37.852 -37.598 21.889 1.00 89.00 1232 LEU A O 1
ATOM 9485 N N . ASP A 1 1233 ? 39.317 -37.154 23.527 1.00 88.31 1233 ASP A N 1
ATOM 9486 C CA . ASP A 1 1233 ? 40.273 -38.196 23.212 1.00 88.31 1233 ASP A CA 1
ATOM 9487 C C . ASP A 1 1233 ? 39.757 -39.516 23.785 1.00 88.31 1233 ASP A C 1
ATOM 9489 O O . ASP A 1 1233 ? 39.766 -39.720 24.999 1.00 88.31 1233 ASP A O 1
ATOM 9493 N N . SER A 1 1234 ? 39.300 -40.410 22.905 1.00 82.94 1234 SER A N 1
ATOM 9494 C CA . SER A 1 1234 ? 38.757 -41.717 23.281 1.00 82.94 1234 SER A CA 1
ATOM 9495 C C . SER A 1 1234 ? 39.716 -42.526 24.151 1.00 82.94 1234 SER A C 1
ATOM 9497 O O . SER A 1 1234 ? 39.254 -43.352 24.927 1.00 82.94 1234 SER A O 1
ATOM 9499 N N . ALA A 1 1235 ? 41.032 -42.296 24.048 1.00 83.62 1235 ALA A N 1
ATOM 9500 C CA . ALA A 1 1235 ? 42.052 -43.004 24.817 1.00 83.62 1235 ALA A CA 1
ATOM 9501 C C . ALA A 1 1235 ? 42.272 -42.451 26.240 1.00 83.62 1235 ALA A C 1
ATOM 9503 O O . ALA A 1 1235 ? 43.004 -43.066 27.018 1.00 83.62 1235 ALA A O 1
ATOM 9504 N N . LYS A 1 1236 ? 41.671 -41.308 26.598 1.00 82.69 1236 LYS A N 1
ATOM 9505 C CA . LYS A 1 1236 ? 41.828 -40.655 27.908 1.00 82.69 1236 LYS A CA 1
ATOM 9506 C C . LYS A 1 1236 ? 40.531 -40.725 28.712 1.00 82.69 1236 LYS A C 1
ATOM 9508 O O . LYS A 1 1236 ? 39.437 -40.657 28.159 1.00 82.69 1236 LYS A O 1
ATOM 9513 N N . SER A 1 1237 ? 40.654 -40.819 30.036 1.00 79.06 1237 SER A N 1
ATOM 9514 C CA . SER A 1 1237 ? 39.494 -40.657 30.919 1.00 79.06 1237 SER A CA 1
ATOM 9515 C C . SER A 1 1237 ? 38.990 -39.209 30.838 1.00 79.06 1237 SER A C 1
ATOM 9517 O O . SER A 1 1237 ? 39.816 -38.295 30.910 1.00 79.06 1237 SER A O 1
ATOM 9519 N N . PRO A 1 1238 ? 37.667 -38.977 30.713 1.00 77.25 1238 PRO A N 1
ATOM 9520 C CA . PRO A 1 1238 ? 37.094 -37.631 30.657 1.00 77.25 1238 PRO A CA 1
ATOM 9521 C C . PRO A 1 1238 ? 37.360 -36.808 31.922 1.00 77.25 1238 PRO A C 1
ATOM 9523 O O . PRO A 1 1238 ? 37.400 -35.581 31.844 1.00 77.25 1238 PRO A O 1
ATOM 9526 N N . GLY A 1 1239 ? 37.553 -37.471 33.069 1.00 83.31 1239 GLY A N 1
ATOM 9527 C CA . GLY A 1 1239 ? 37.637 -36.819 34.371 1.00 83.31 1239 GLY A CA 1
ATOM 9528 C C . GLY A 1 1239 ? 36.360 -36.051 34.726 1.00 83.31 1239 GLY A C 1
ATOM 9529 O O . GLY A 1 1239 ? 35.271 -36.344 34.229 1.00 83.31 1239 GLY A O 1
ATOM 9530 N N . VAL A 1 1240 ? 36.509 -35.053 35.598 1.00 85.25 1240 VAL A N 1
ATOM 9531 C CA . VAL A 1 1240 ? 35.435 -34.107 35.918 1.00 85.25 1240 VAL A CA 1
ATOM 9532 C C . VAL A 1 1240 ? 35.395 -33.042 34.831 1.00 85.25 1240 VAL A C 1
ATOM 9534 O O . VAL A 1 1240 ? 36.358 -32.294 34.671 1.00 85.25 1240 VAL A O 1
ATOM 9537 N N . ILE A 1 1241 ? 34.278 -32.962 34.112 1.00 86.50 1241 ILE A N 1
ATOM 9538 C CA . ILE A 1 1241 ? 34.056 -31.926 33.101 1.00 86.50 1241 ILE A CA 1
ATOM 9539 C C . ILE A 1 1241 ? 33.225 -30.810 33.729 1.00 86.50 1241 ILE A C 1
ATOM 9541 O O . ILE A 1 1241 ? 32.197 -31.077 34.354 1.00 86.50 1241 ILE A O 1
ATOM 9545 N N . ARG A 1 1242 ? 33.648 -29.557 33.558 1.00 87.69 1242 ARG A N 1
ATOM 9546 C CA . ARG A 1 1242 ? 32.942 -28.394 34.109 1.00 87.69 1242 ARG A CA 1
ATOM 9547 C C . ARG A 1 1242 ? 32.523 -27.444 33.004 1.00 87.69 1242 ARG A C 1
ATOM 9549 O O . ARG A 1 1242 ? 33.313 -27.145 32.113 1.00 87.69 1242 ARG A O 1
ATOM 9556 N N . PHE A 1 1243 ? 31.306 -26.932 33.117 1.00 87.25 1243 PHE A N 1
ATOM 9557 C CA . PHE A 1 1243 ? 30.824 -25.798 32.347 1.00 87.25 1243 PHE A CA 1
ATOM 9558 C C . PHE A 1 1243 ? 30.315 -24.726 33.292 1.00 87.25 1243 PHE A C 1
ATOM 9560 O O . PHE A 1 1243 ? 29.741 -25.028 34.337 1.00 87.25 1243 PHE A O 1
ATOM 9567 N N . ARG A 1 1244 ? 30.479 -23.473 32.896 1.00 86.81 1244 ARG A N 1
ATOM 9568 C CA . ARG A 1 1244 ? 29.846 -22.340 33.552 1.00 86.81 1244 ARG A CA 1
ATOM 9569 C C . ARG A 1 1244 ? 29.192 -21.467 32.497 1.00 86.81 1244 ARG A C 1
ATOM 9571 O O . ARG A 1 1244 ? 29.839 -21.063 31.532 1.00 86.81 1244 ARG A O 1
ATOM 9578 N N . LEU A 1 1245 ? 27.907 -21.203 32.686 1.00 85.50 1245 LEU A N 1
ATOM 9579 C CA . LEU A 1 1245 ? 27.073 -20.473 31.739 1.00 85.50 1245 LEU A CA 1
ATOM 9580 C C . LEU A 1 1245 ? 26.669 -19.131 32.342 1.00 85.50 1245 LEU A C 1
ATOM 9582 O O . LEU A 1 1245 ? 26.266 -19.080 33.502 1.00 85.50 1245 LEU A O 1
ATOM 9586 N N . CYS A 1 1246 ? 26.748 -18.060 31.563 1.00 80.88 1246 CYS A N 1
ATOM 9587 C CA . CYS A 1 1246 ? 26.241 -16.738 31.935 1.00 80.88 1246 CYS A CA 1
ATOM 9588 C C . CYS A 1 1246 ? 25.704 -16.032 30.705 1.00 80.88 1246 CYS A C 1
ATOM 9590 O O . CYS A 1 1246 ? 26.250 -16.192 29.614 1.00 80.88 1246 CYS A O 1
ATOM 9592 N N . GLY A 1 1247 ? 24.656 -15.237 30.895 1.00 76.31 1247 GLY A N 1
ATOM 9593 C CA . GLY A 1 1247 ? 24.200 -14.304 29.883 1.00 76.31 1247 GLY A CA 1
ATOM 9594 C C . GLY A 1 1247 ? 23.777 -12.971 30.483 1.00 76.31 1247 GLY A C 1
ATOM 9595 O O . GLY A 1 1247 ? 23.342 -12.902 31.632 1.00 76.31 1247 GLY A O 1
ATOM 9596 N N . ASP A 1 1248 ? 23.941 -11.904 29.709 1.00 72.00 1248 ASP A N 1
ATOM 9597 C CA . ASP A 1 1248 ? 23.562 -10.536 30.075 1.00 72.00 1248 ASP A CA 1
ATOM 9598 C C . ASP A 1 1248 ? 23.366 -9.699 28.797 1.00 72.00 1248 ASP A C 1
ATOM 9600 O O . ASP A 1 1248 ? 23.842 -10.076 27.725 1.00 72.00 1248 ASP A O 1
ATOM 9604 N N . GLN A 1 1249 ? 22.711 -8.544 28.912 1.00 70.50 1249 GLN A N 1
ATOM 9605 C CA . GLN A 1 1249 ? 22.600 -7.562 27.826 1.00 70.50 1249 GLN A CA 1
ATOM 9606 C C . GLN A 1 1249 ? 23.901 -6.770 27.668 1.00 70.50 1249 GLN A C 1
ATOM 9608 O O . GLN A 1 1249 ? 24.307 -6.075 28.591 1.00 70.50 1249 GLN A O 1
ATOM 9613 N N . GLY A 1 1250 ? 24.572 -6.850 26.529 1.00 74.69 1250 GLY A N 1
ATOM 9614 C CA . GLY A 1 1250 ? 25.779 -6.121 26.137 1.00 74.69 1250 GLY A CA 1
ATOM 9615 C C . GLY A 1 1250 ? 26.447 -6.793 24.932 1.00 74.69 1250 GLY A C 1
ATOM 9616 O O . GLY A 1 1250 ? 25.909 -7.744 24.380 1.00 74.69 1250 GLY A O 1
ATOM 9617 N N . GLY A 1 1251 ? 27.626 -6.338 24.517 1.00 74.06 1251 GLY A N 1
ATOM 9618 C CA . GLY A 1 1251 ? 28.416 -7.018 23.491 1.00 74.06 1251 GLY A CA 1
ATOM 9619 C C . GLY A 1 1251 ? 29.446 -7.995 24.072 1.00 74.06 1251 GLY A C 1
ATOM 9620 O O . GLY A 1 1251 ? 29.548 -8.207 25.288 1.00 74.06 1251 GLY A O 1
ATOM 9621 N N . VAL A 1 1252 ? 30.230 -8.614 23.181 1.00 77.19 1252 VAL A N 1
ATOM 9622 C CA . VAL A 1 1252 ? 31.271 -9.599 23.534 1.00 77.19 1252 VAL A CA 1
ATOM 9623 C C . VAL A 1 1252 ? 32.321 -9.035 24.503 1.00 77.19 1252 VAL A C 1
ATOM 9625 O O . VAL A 1 1252 ? 32.976 -9.793 25.210 1.00 77.19 1252 VAL A O 1
ATOM 9628 N N . GLU A 1 1253 ? 32.450 -7.714 24.623 1.00 80.25 1253 GLU A N 1
ATOM 9629 C CA . GLU A 1 1253 ? 33.311 -7.059 25.609 1.00 80.25 1253 GLU A CA 1
ATOM 9630 C C . GLU A 1 1253 ? 32.982 -7.445 27.061 1.00 80.25 1253 GLU A C 1
ATOM 9632 O O . GLU A 1 1253 ? 33.868 -7.430 27.919 1.00 80.25 1253 GLU A O 1
ATOM 9637 N N . LYS A 1 1254 ? 31.741 -7.872 27.349 1.00 79.69 1254 LYS A N 1
ATOM 9638 C CA . LYS A 1 1254 ? 31.369 -8.412 28.666 1.00 79.69 1254 LYS A CA 1
ATOM 9639 C C . LYS A 1 1254 ? 32.119 -9.697 29.018 1.00 79.69 1254 LYS A C 1
ATOM 9641 O O . LYS A 1 1254 ? 32.327 -9.973 30.202 1.00 79.69 1254 LYS A O 1
ATOM 9646 N N . VAL A 1 1255 ? 32.568 -10.452 28.014 1.00 80.00 1255 VAL A N 1
ATOM 9647 C CA . VAL A 1 1255 ? 33.269 -11.724 28.208 1.00 80.00 1255 VAL A CA 1
ATOM 9648 C C . VAL A 1 1255 ? 34.590 -11.535 28.956 1.00 80.00 1255 VAL A C 1
ATOM 9650 O O . VAL A 1 1255 ? 34.934 -12.381 29.774 1.00 80.00 1255 VAL A O 1
ATOM 9653 N N . GLU A 1 1256 ? 35.296 -10.414 28.788 1.00 77.88 1256 GLU A N 1
ATOM 9654 C CA . GLU A 1 1256 ? 36.547 -10.167 29.525 1.00 77.88 1256 GLU A CA 1
ATOM 9655 C C . GLU A 1 1256 ? 36.309 -9.971 31.034 1.00 77.88 1256 GLU A C 1
ATOM 9657 O O . GLU A 1 1256 ? 37.045 -10.511 31.864 1.00 77.88 1256 GLU A O 1
ATOM 9662 N N . ALA A 1 1257 ? 35.234 -9.273 31.419 1.00 76.81 1257 ALA A N 1
ATOM 9663 C CA . ALA A 1 1257 ? 34.853 -9.128 32.828 1.00 76.81 1257 ALA A CA 1
ATOM 9664 C C . ALA A 1 1257 ? 34.431 -10.476 33.443 1.00 76.81 1257 ALA A C 1
ATOM 9666 O O . ALA A 1 1257 ? 34.770 -10.805 34.582 1.00 76.81 1257 ALA A O 1
ATOM 9667 N N . TRP A 1 1258 ? 33.718 -11.283 32.662 1.00 79.25 1258 TRP A N 1
ATOM 9668 C CA . TRP A 1 1258 ? 33.293 -12.636 33.013 1.00 79.25 1258 TRP A CA 1
ATOM 9669 C C . TRP A 1 1258 ? 34.456 -13.611 33.164 1.00 79.25 1258 TRP A C 1
ATOM 9671 O O . TRP A 1 1258 ? 34.514 -14.380 34.123 1.00 79.25 1258 TRP A O 1
ATOM 9681 N N . LYS A 1 1259 ? 35.430 -13.519 32.267 1.00 74.00 1259 LYS A N 1
ATOM 9682 C CA . LYS A 1 1259 ? 36.684 -14.260 32.306 1.00 74.00 1259 LYS A CA 1
ATOM 9683 C C . LYS A 1 1259 ? 37.498 -13.929 33.546 1.00 74.00 1259 LYS A C 1
ATOM 9685 O O . LYS A 1 1259 ? 37.968 -14.849 34.206 1.00 74.00 1259 LYS A O 1
ATOM 9690 N N . ALA A 1 1260 ? 37.637 -12.652 33.906 1.00 75.62 1260 ALA A N 1
ATOM 9691 C CA . ALA A 1 1260 ? 38.329 -12.271 35.137 1.00 75.62 1260 ALA A CA 1
ATOM 9692 C C . ALA A 1 1260 ? 37.697 -12.950 36.370 1.00 75.62 1260 ALA A C 1
ATOM 9694 O O . ALA A 1 1260 ? 38.414 -13.449 37.237 1.00 75.62 1260 ALA A O 1
ATOM 9695 N N . ALA A 1 1261 ? 36.363 -13.057 36.405 1.00 70.44 1261 ALA A N 1
ATOM 9696 C CA . ALA A 1 1261 ? 35.634 -13.765 37.458 1.00 70.44 1261 ALA A CA 1
ATOM 9697 C C . ALA A 1 1261 ? 35.771 -15.303 37.391 1.00 70.44 1261 ALA A C 1
ATOM 9699 O O . ALA A 1 1261 ? 35.773 -15.957 38.436 1.00 70.44 1261 ALA A O 1
ATOM 9700 N N . TRP A 1 1262 ? 35.894 -15.887 36.192 1.00 71.44 1262 TRP A N 1
ATOM 9701 C CA . TRP A 1 1262 ? 36.170 -17.317 35.996 1.00 71.44 1262 TRP A CA 1
ATOM 9702 C C . TRP A 1 1262 ? 37.581 -17.688 36.466 1.00 71.44 1262 TRP A C 1
ATOM 9704 O O . TRP A 1 1262 ? 37.735 -18.561 37.318 1.00 71.44 1262 TRP A O 1
ATOM 9714 N N . THR A 1 1263 ? 38.601 -16.979 35.980 1.00 70.25 1263 THR A N 1
ATOM 9715 C CA . THR A 1 1263 ? 40.014 -17.246 36.282 1.00 70.25 1263 THR A CA 1
ATOM 9716 C C . THR A 1 1263 ? 40.348 -17.009 37.753 1.00 70.25 1263 THR A C 1
ATOM 9718 O O . THR A 1 1263 ? 41.105 -17.782 38.331 1.00 70.25 1263 THR A O 1
ATOM 9721 N N . ALA A 1 1264 ? 39.740 -16.006 38.401 1.00 64.94 1264 ALA A N 1
ATOM 9722 C CA . ALA A 1 1264 ? 39.917 -15.747 39.836 1.00 64.94 1264 ALA A CA 1
ATOM 9723 C C . ALA A 1 1264 ? 39.379 -16.869 40.751 1.00 64.94 1264 ALA A C 1
ATOM 9725 O O . ALA A 1 1264 ? 39.577 -16.820 41.963 1.00 64.94 1264 ALA A O 1
ATOM 9726 N N . ARG A 1 1265 ? 38.665 -17.850 40.185 1.00 58.28 1265 ARG A N 1
ATOM 9727 C CA . ARG A 1 1265 ? 38.004 -18.954 40.893 1.00 58.28 1265 ARG A CA 1
ATOM 9728 C C . ARG A 1 1265 ? 38.352 -20.336 40.339 1.00 58.28 1265 ARG A C 1
ATOM 9730 O O . ARG A 1 1265 ? 37.730 -21.312 40.762 1.00 58.28 1265 ARG A O 1
ATOM 9737 N N . ALA A 1 1266 ? 39.294 -20.433 39.397 1.00 49.03 1266 ALA A N 1
ATOM 9738 C CA . ALA A 1 1266 ? 39.887 -21.725 39.071 1.00 49.03 1266 ALA A CA 1
ATOM 9739 C C . ALA A 1 1266 ? 40.493 -22.313 40.364 1.00 49.03 1266 ALA A C 1
ATOM 9741 O O . ALA A 1 1266 ? 40.988 -21.531 41.179 1.00 49.03 1266 ALA A O 1
ATOM 9742 N N . PRO A 1 1267 ? 40.369 -23.630 40.603 1.00 35.12 1267 PRO A N 1
ATOM 9743 C CA . PRO A 1 1267 ? 40.776 -24.245 41.865 1.00 35.12 1267 PRO A CA 1
ATOM 9744 C C . PRO A 1 1267 ? 42.231 -23.959 42.243 1.00 35.12 1267 PRO A C 1
ATOM 9746 O O . PRO A 1 1267 ? 43.085 -23.914 41.326 1.00 35.12 1267 PRO A O 1
#

Radius of gyration: 35.87 Å; Cα contacts (8 Å, |Δi|>4): 2883; chains: 1; bounding box: 97×84×101 Å

Mean predicted aligned error: 13.7 Å

Foldseek 3Di:
DDDDDDDDDDDVVVVVVVVVVCPPDDPFFPAVCLQPVPPLQVDWAFFWDFFQQFIDTVNAGYFAAEEAEDFFDLALLVLLVCVLLQHAAYEDEDLQLVCLVVVHCPVVVVSQVSNVVSSHAYAYEPALFPNNVVVVCVVVVLQFWAALVRDGFPPRTGQLQDPVSLVSLLSSLLVVLLVCQGRRRYQAYAHHAQDFLTARTQQRPRSQLVLLVVLCVVQVDPVSSCVQVVHDDPDSVSDGQDNDADFFQSLLSNLVSSVVSRLVSLQSSQVSSCVNRVRHFYEYEHHDFLPPPTLGDCLSVLVRGQEYEYEDQEDLCLVVQLVQQLSCNLSSGHYAYEYAACLGYPLLSQLSSCVSGSVNAHYYYNQAGAVVVLPGHHQFHNVVSRHGLPPSSQSSSLSRCVVLLVGSLSSPWAFDQAQEEEEAESLCSSRPSPQQDSLLVSLVVVLCQLQLGRYHYDYPSRCPQVLSHQEYEFESSQLEEALVVLVNVVVCVVVNHAYEYEASHPQYYSGRHGDDCVSPVQNVFFADKDQAQWKDFPNRIFGLHRRFIFRFGDDDPPKDQGMWGDDDVPDDDTTGQWIQDPNLRYIYHRGRSSSLSCVLPPPVLVVCVVVDPDPPVRRHDDAADDDDPPPCPPVVVVSVSSLVSNQVVSVVVSVSCVVSVRHRQKDKPPPPRRNQKGWTWIDGDLKIKIKIFGPAFDPNHHSPSRPPPVVVPVDSCPDLRGHDWDAWTKMKGWGDLSHDPAKWKKKFFGWDDDPQKIWRAIDTWDWDWDDDPSIIIIMTIDRTDGGMIMMMIHNADQKRKIKMWPHQEDAAQDKIKIKMKIWHRAQAKFWWWKWKDKPPPLPWDTDIDIDIAHHGDIDMDIDIGGRHLPRDFAKIWIWIWTQGPVRGIRIHSIRIHGHHDQKDKAKPPRQFLEWEDQQPAWTKIKIKIFGPDFPKWWWKKKAKFFFVQWDWPPRIDIDTDPGDGMDIDITGTHHHPDDKDKTKIWIWMWTWMDDPNRIHIDTDIGIHMYTHAWDWDKDWDQAPDPDDDPDRDTWIWTWTDEQFWIWTFTQDPVQATQWTAIDGPGNPPNDNYFFGQTKRFDAWPPKGWHFPDWDDDPFKIWTKIWIAAPVRHIKIKIWMDGYPDLKIKIKIDPVPPFFDPQSGQKGKIKGFGGGQPQCQQKWKWFAFCVGIDIDHAPRDKDKDAPNGGPFQKMWIARRPQQKIKMKGKDWPFFGMWIWHDDSGITMTMTGGDRGDDRHMIMIMMGMDRHHPVVVVVVVVVVVVPDD

Secondary structure (DSSP, 8-state):
-----------HHHHHHHHHHTSSS-S---TTGGGTSGGGGGSSPP-EEEETTEEEETTEEE---EEE-SSS--SHHHHHHHHHHT--EEEEE--HHHHHHHT--HHHHHHHHHHHTTT-EEEEE--TTTHHHHHHHHH-GGGB-BBTTSPBPTT-PBPTT-HHHHHHHHHHHHHHHHHHTT-TTEEEEE--SS--S-TTB--SHHHHHHHHHHHHHHHSSHHHHHHHHT---SSGGG----SS--SSHHHHHHHHHHHHHHHHHHHHHHHHHHHH-TTSEEEEE---TT-TT----GGGGGGT-SEEEEEE-TTTTHHHHHHHHHHHHHHT--EEEEEPPTTTS-HHHHHHHHHHTTSS-EEEE-TT--SSSTT---SEEGGGTTEE-TTHHHHHHHHHHHHHHH-HHHHT-EEPPP-EEEE--HHHHHH-TTTS-HHHHHHHHHHHHHTT--EEEE-TTT--SGGG-SEEEESGGG-B--HHHHHHHHHHHHTT-EEEE-TTTT-B-TTSPBPPTTSSGGGGGB---EE-SEEEETTEEEE--TT-EE--B---TT-EEEEEEPPPTT---PEEEEEEETTTTEEEESS-THHHHHHHHHHHHHHHHHH-S-GGGTT--SS-----TTSHHHHHHHHHHHHHHHHHHHHHHHHHHHTTT---SEEEES--STTSEEEEEEEETTEEEEEEEE--B-TT----SS---HHHHSS----TTSB--EEEEEEEEEPPTTS-SS-EEEEPP--EEETTEEEE--EEE--EEEEETTEEEEEEEEEEESSEEEEEEESS-PPEEEEEES-SEE-TT-EEEEEEEEE--SSS-EEEEEEEEETT-------EEEEEE-TT-EEEEEEEEEPPTTPPSEEEEEEEEEEPTTS-EEEPPPEEEEE--S-EEEEESTT-SEEEE-SSS-EEEEEEEE--STTEEEEEEEEEES-TTSEESSSEEEEEEES-SEEEEEEEEEPPSSS-EEEEEEEEEEEEEEETTEEEEEEEEEEEEEEESSEEEEEEEE---SSS--S--EEEEEEEE-SSEEEEEEE-TT-----EEEEETTTTSS-SS---EEEEEE-STT-PPEEEEEEE-SSEEEEEEEEE-TTS-EEEEEEEEETT-S-EEEEEE----S---GGG-EEEEEEEESSTTTGGGEEEEEEETTEEEEEETTSPPEEE-TTTBSSSEEEEEETTTTEEEEEEEE-TTEEEEEEEE-SS-EEEEEEE-TTS---EEEEEEEEEES-TTHHHHHHHHHHTT--

Sequence (1267 aa):
MKPKNAGLGLSAVALLAMLMAVRGAAVAQESWQAGRDNAVLTGPPTLFSTRDGVILANGKPFMLNLDFTWSAPTDDDFYRYWARMGGTAHHLPSAMLQMVEKGDFTALDGAMEAVAKRGLYVVLDPSIVGGFAATYMRDHQDARMLDANGKSVQRDYPSFVHPGYREALGKALGAVAAHVEDKPYVLGYYLNDEFSFPGWGGYEPVSVELFRTKMIEQYGSVEKLNAAWKTTFATKDEIAPPAKSEPGRRWADWQRYRQWTYFDFMKFAADTIRAQAPHHLVINSMDFWGSDPNPSNWWEAPKCIDILMRHGIGYSMGYNFLLVRDIAEWSGKPGQALCMPPGFSASFIHFMHMFDSSRTGLSYVCPGGSVGAAHYRGAADSDDGYRRREPGYTTAKSIIQLPYVLGDTYLLSKRYPPTVGFLVTDATFVINPTYGGASSVAGMFALLTDLNLDFRIISEHNAKPLSQFKALVVGPSAALASDDMLAEIRAFQQNGGVLIAMPGAFDRNEVNEPMTSDRFPLLKRFAAAEPCPSIVLGEQPLSLGPRGSVTPVTAEPGDQTVAWVPAKDGQAEKRPAAVVTDGGRTLLLGWDVGNPYLKSWTETFEAGIAAAEDKSTVMEQAYGADRKKGDLEKEDAEALQNRQNQLRLAEVVKDFLAARGVAPSVTVTGREQPACVYTRAFTSAGTVFVTVANRAVKPGAKRQVWDWDIEKTGEGKWPADYHVVLSEGKMRVTLPPDMPERFRAYRMPNTKRQGHGVSALPEELPVSVSTAGDTRTAEFTLTNLENWDVVVLAPEYRPLVGLALDKAAVLPGETVRATARVINGSAAKFPVNVSLEDQDTLGVAPAAWQTDAAGGAVMTNDFVVAVPADATPGYYCFRAVQHLADGSEVKSASVELRVRKPVETSLRPDDVASFWTDGTKPMTAELTVTLPVDGITAKLTAELAGCAKFAAAQPRQEWTATGEKAHTFSFAVTPPADSNAVETGEIRLQGEVAAGQARITVAQAFPVRFVKGVVAYDEKRHARASNRTQDGELLNFVCLENEFLIARFYADRGAVLHNLTVRATGQELLSPDDYPFGLVWYSWPGGAWTCTDRVNEADRVGAKFASASPGGKPVSMTVWLKRGEKWLDIVYDAALSEPIPERGCTFYLMSKIGREGIFKQNNMWVPLKDGVKERKRGGPQIVAEPAQLGENWAAVADGLTGHVLAVFFDIPALKKATFMDNDTFNYELFTLDSAKSPGVIRFRLCGDQGGVEKVEAWKAAWTARAP

pLDDT: mean 80.32, std 16.59, range [31.08, 97.94]